Protein AF-A0A812Z6D3-F1 (afdb_monomer_lite)

Secondary structure (DSSP, 8-state):
----------------PPP-PPP---------PPPP---TTTGGGGGS---S--------HHHHHT---TTTS-----SHHHHHHHHHHHHHHHHHHHHS---S-SEEEB-TTSPBTTSTTSSS--EEEEEEEETTEEEEEEEEEESS---STT-EEEEE-TTTSSEEEEEP--EEE-SSTTB-BEEESSHHHHHHHHHHHHHH-HHHHHHHHHHHHHHHHHHHHHHHHHHHHHHHHHHHHHHHHHHHHHHHHHHHHHHHHHHHHHHHHGGGGHHHHHHHHHHHHHHHHHHHHTHHHHHHHHHHHHHHHHHHHH-HHHHHHHHHHHHHHHHHHHHHHHHHHHSS--EEEETTTTEEEE--TTT-HHHHHHHHHHHHHHHHHHHHHHHHHHHHHHHHHHHHHHHS-TTS---HHHHHHHHHHHIIIIIHHHHHHHIIIIIHHHHHHHHHHHHHHHHH-TT-TTHHHHHHHSHHHHHHIIIIITTSSTHHHHHHHHH---HHHHHHHHHHHHHT-HHHHHHHHHHHHHHHHHHHHHHHHHHHHHHHHHHTT-STT-GGGT-TTSTT--S-HHHHHHHHHHHHHHHHHHHHHHHHHHHHHHHHHHHHHHHHHHHHHHHHHHHHHHHHHHHHHHHHHHHHHHHHHTTSS------HHHHHHHHHHHHHHGGG------------------------------------TTSTTSGGGTTTSSTTS-S-----------------PPPTTHHHHHHHHHHHHHHHHTTS----------------------------------------THHHHTTT----TT--EEEEEEEEEEEEE--S-TT-TT-PPEEEEEEEEEEESSEEEEEEE----TTS-SS----PPEEEEEEEEGGGEEEEEEEEEEEE---HHHHHHHHHH---SEEEEEEEEEEEE-SSSEEEEEEEEEEEPPPPTT--TT-----HHHHHHHHHHHHHHHHHHHGGGS-TTSPS--EEEETTEEEE-

pLDDT: mean 72.66, std 22.79, range [25.3, 98.0]

Foldseek 3Di:
DDDDDDDDDDDDDDDDDDDDDDDPDPDDDPPPDDPDDCPPQVVVVVPPDPDDDPPDPDDDPVNLVLQDQLVVFPFAAFQVVLVVVLVVLVVVLLCQLVVQFDLQQLAFEAFLVRHTDCDDVHVQQNAWEFDDPDDLRTPNSGTDGHNAQAQDQPDWDWTQDPVPSDTDTGGHAHFHQPPDSNYRYTAGPPPSSNVVVLVVCCVLPVVSVVVLLCVLCVVLLVVLLVLLLVLLLVVLVVLLVQLLVVLVVLLVCVLCVLQVVLVVCCVVPPPVCNVVSVVSNVVSVVSVVVCVVCVVLSSSLSSLLNVLSVLCVVAVCSSCVLVVLVVVLVVLVVVLVVSVSRGPFRWYQHSVVRDIDTPQSPPGNVVSVVSVVSSVVSNLLSNLLSVLLSLLLLLLSLSNVLPDDPPDDCPNVVSVVVSVCCCVVHCSSLSSVLSVQVVVCVVLCVVLVVLLLLLVPPPRPCVVVSCVPPVVSNVCCLVPVVLSDSQLSNQCSRSVHRSVVSSVVSSSLCVVQVPSVVSSVVSLVSVLVSSLVVSLQSQLVSQLCLLCLVDPPSVLCNDPVHPSDDPDSNVVSNVRSVSSSVSSVSSSVSSVSSSVSSVSVVSSVVVVVVVVVVVVVVVVVVVVVVVVVVVVVVVVVVVVVVVPDDDDDDPPPVVVVVVVVVVVVVVPDDDDDDDDDDDDDDDDDDDDDDDDDDDDDDDDDDDDPPPPPPPPPPPVPPVPPPPDDDDDDDDDDDDDDDDDDDDPPVVVVVVVVVVVVVVVVVVDDDDDDDDDDDDDDDDDDDDDDDDDDDDDDDDDDPDDDDPDCVVVVVVVDDDDPPKAWQDDQDWAWDQQDDDPDPPPPPGDGDIATAKGWTDIPFWTKIWGFDDDDPPPDPDPPNDGDTPDIDIGTLLFFLAKDKDKDKDAQPDPVVVVCCVVPVDARIKIKIWIWTFGPPVPDTDTDGTPIRIDDGDDPDDDPPDPDDDVVNVVVCVVRVLSNVQSNPPPDDDPPDDPFDWDADPVGIDTD

Sequence (1005 aa):
MLWWRGADGTDLGDSSATEAPEESGNESSNSSSRPGRDRPVLSRARTAPASTAEHTSKWTKEEILAHEHPEKKRRRCTDVSWLLVFLLLLSVLLVFGFKNPSFTALLKLADYEGNICGTAGKTHQRFAYICAVNAGELQTAFTVCRESCPSSNHSKYRCSNNLTGVDAEALDYPTETSIFHISNLCVPRSVELANRLFVHHARAAEEARLYVALRRLWVPLLMAALVGIGISYRLLFVLKKHTESLLMTGVAVIVLIPWTWALFLYVMNGRDAEGFCWALVLIGVFLGCISSAHATTLKLAAGCIESSCECVLDTPLLQLGPLAVLLTRACAISFMLFCLLVSPAGIFYNHQARVLSFDCGQEHCTGSIIFFICWVGMLFWVEAVITAAWEFAVSYLACTWYFDDPKLERKSGTTLWKLVYTLLRYHLGSMVKAAVVIGFLRPFRFIFGTITQVARMEYNPLRGIILFFLGCFVHLYEQHFDRFSADAYVELALTAEPVSNAAVLASKVGETQVTFSSTKTGTTFVMQLVWGAIVWWAGYFTVYVIVGGHCPGLEGYGNPYSSYFVGNPHLWSNAGGVISLVAAFPYLMVFDAVSDTLLYCDIIDLEIEKFEEKARQEARLSKEGFLLERLRGIQVDMYAVGKSVRPVKSRDCAQRLWQGCAALQARRHAPGNALNFKSEGKDQLISRMLQPPEHGPRHESLLVDLQNAALHHVTVRLVAHCANQWIPSSSYSIEDVPEEPGSPQDAAEKDLLEQARHEAENLWGDNSLEGPASLHDEEEGLPSLTAGPAPAGEQQDEGIVRFSATRAEKWGLVLAPEERLLWGPCLFEEEVFRAWFPHRRGARNLRRPSTLATITDRRLIVIQYRSVGPLCCGGVCHRAPVDSVSIIPLKNILGFCVEENFSLQQAMLARLLSRVCCRPLSESSLSVKVLSNAGLGKVYLGAMSVKQRVLPLHADPACNFEEDKVLELRRWLGNVALFFSDTSNKDPSRPLLELWRCERGWAPE

Radius of gyration: 42.77 Å; chains: 1; bounding box: 119×94×128 Å

Structure (mmCIF, N/CA/C/O backbone):
data_AF-A0A812Z6D3-F1
#
_entry.id   AF-A0A812Z6D3-F1
#
loop_
_atom_site.group_PDB
_atom_site.id
_atom_site.type_symbol
_atom_site.label_atom_id
_atom_site.label_alt_id
_atom_site.label_comp_id
_atom_site.label_asym_id
_atom_site.label_entity_id
_atom_site.label_seq_id
_atom_site.pdbx_PDB_ins_code
_atom_site.Cartn_x
_atom_site.Cartn_y
_atom_site.Cartn_z
_atom_site.occupancy
_atom_site.B_iso_or_equiv
_atom_site.auth_seq_id
_atom_site.auth_comp_id
_atom_site.auth_asym_id
_atom_site.auth_atom_id
_atom_site.pdbx_PDB_model_num
ATOM 1 N N . MET A 1 1 ? 23.926 -17.843 5.124 1.00 27.81 1 MET A N 1
ATOM 2 C CA . MET A 1 1 ? 24.315 -17.383 6.475 1.00 27.81 1 MET A CA 1
ATOM 3 C C . MET A 1 1 ? 25.218 -18.441 7.078 1.00 27.81 1 MET A C 1
ATOM 5 O O . MET A 1 1 ? 24.739 -19.535 7.332 1.00 27.81 1 MET A O 1
ATOM 9 N N . LEU A 1 2 ? 26.517 -18.168 7.204 1.00 25.30 2 LEU A N 1
ATOM 10 C CA . LEU A 1 2 ? 27.495 -19.152 7.680 1.00 25.30 2 LEU A CA 1
ATOM 11 C C . LEU A 1 2 ? 28.642 -18.434 8.409 1.00 25.30 2 LEU A C 1
ATOM 13 O O . LEU A 1 2 ? 29.770 -18.452 7.943 1.00 25.30 2 LEU A O 1
ATOM 17 N N . TRP A 1 3 ? 28.332 -17.735 9.509 1.00 26.91 3 TRP A N 1
ATOM 18 C CA . TRP A 1 3 ? 29.325 -17.190 10.450 1.00 26.91 3 TRP A CA 1
ATOM 19 C C . TRP A 1 3 ? 28.654 -16.697 11.747 1.00 26.91 3 TRP A C 1
ATOM 21 O O . TRP A 1 3 ? 28.225 -15.552 11.828 1.00 26.91 3 TRP A O 1
ATOM 31 N N . TRP A 1 4 ? 28.553 -17.573 12.752 1.00 27.11 4 TRP A N 1
ATOM 32 C CA . TRP A 1 4 ? 28.915 -17.254 14.143 1.00 27.11 4 TRP A CA 1
ATOM 33 C C . TRP A 1 4 ? 29.059 -18.565 14.930 1.00 27.11 4 TRP A C 1
ATOM 35 O O . TRP A 1 4 ? 28.132 -19.372 14.967 1.00 27.11 4 TRP A O 1
ATOM 45 N N . ARG A 1 5 ? 30.247 -18.821 15.487 1.00 34.88 5 ARG A N 1
ATOM 46 C CA . ARG A 1 5 ? 30.574 -20.008 16.295 1.00 34.88 5 ARG A CA 1
ATOM 47 C C . ARG A 1 5 ? 31.827 -19.695 17.114 1.00 34.88 5 ARG A C 1
ATOM 49 O O . ARG A 1 5 ? 32.819 -19.291 16.515 1.00 34.88 5 ARG A O 1
ATOM 56 N N . GLY A 1 6 ? 31.786 -19.888 18.433 1.00 29.58 6 GLY A N 1
ATOM 57 C CA . GLY A 1 6 ? 32.951 -19.694 19.309 1.00 29.58 6 GLY A CA 1
ATOM 58 C C . GLY A 1 6 ? 32.662 -18.896 20.581 1.00 29.58 6 GLY A C 1
ATOM 59 O O . GLY A 1 6 ? 33.074 -17.744 20.675 1.00 29.58 6 GLY A O 1
ATOM 60 N N . ALA A 1 7 ? 31.977 -19.525 21.540 1.00 28.89 7 ALA A N 1
ATOM 61 C CA . ALA A 1 7 ? 31.909 -19.119 22.950 1.00 28.89 7 ALA A CA 1
ATOM 62 C C . ALA A 1 7 ? 31.344 -20.291 23.786 1.00 28.89 7 ALA A C 1
ATOM 64 O O . ALA A 1 7 ? 30.213 -20.228 24.260 1.00 28.89 7 ALA A O 1
ATOM 65 N N . ASP A 1 8 ? 32.104 -21.386 23.893 1.00 39.88 8 ASP A N 1
ATOM 66 C CA . ASP A 1 8 ? 31.744 -22.574 24.686 1.00 39.88 8 ASP A CA 1
ATOM 67 C C . ASP A 1 8 ? 32.483 -22.589 26.042 1.00 39.88 8 ASP A C 1
ATOM 69 O O . ASP A 1 8 ? 33.636 -22.162 26.123 1.00 39.88 8 ASP A O 1
ATOM 73 N N . GLY A 1 9 ? 31.843 -23.158 27.072 1.00 31.70 9 GLY A N 1
ATOM 74 C CA . GLY A 1 9 ? 32.394 -23.387 28.421 1.00 31.70 9 GLY A CA 1
ATOM 75 C C . GLY A 1 9 ? 31.929 -22.350 29.464 1.00 31.70 9 GLY A C 1
ATOM 76 O O . GLY A 1 9 ? 32.004 -21.155 29.206 1.00 31.70 9 GLY A O 1
ATOM 77 N N . THR A 1 10 ? 31.448 -22.729 30.655 1.00 32.00 10 THR A N 1
ATOM 78 C CA . THR A 1 10 ? 31.680 -23.984 31.403 1.00 32.00 10 THR A CA 1
ATOM 79 C C . THR A 1 10 ? 30.416 -24.604 32.043 1.00 32.00 10 THR A C 1
ATOM 81 O O . THR A 1 10 ? 29.343 -24.008 32.057 1.00 32.00 10 THR A O 1
ATOM 84 N N . ASP A 1 11 ? 30.590 -25.822 32.573 1.00 30.53 11 ASP A N 1
ATOM 85 C CA . ASP A 1 11 ? 29.849 -26.452 33.682 1.00 30.53 11 ASP A CA 1
ATOM 86 C C . ASP A 1 11 ? 28.328 -26.679 33.555 1.00 30.53 11 ASP A C 1
ATOM 88 O O . ASP A 1 11 ? 27.503 -26.020 34.187 1.00 30.53 11 ASP A O 1
ATOM 92 N N . LEU A 1 12 ? 27.968 -27.764 32.856 1.00 33.19 12 LEU A N 1
ATOM 93 C CA . LEU A 1 12 ? 26.770 -28.545 33.187 1.00 33.19 12 LEU A CA 1
ATOM 94 C C . LEU A 1 12 ? 27.119 -29.551 34.294 1.00 33.19 12 LEU A C 1
ATOM 96 O O . LEU A 1 12 ? 27.822 -30.527 34.042 1.00 33.19 12 LEU A O 1
ATOM 100 N N . GLY A 1 13 ? 26.626 -29.313 35.510 1.00 31.36 13 GLY A N 1
ATOM 101 C CA . GLY A 1 13 ? 26.648 -30.293 36.597 1.00 31.36 13 GLY A CA 1
ATOM 102 C C . GLY A 1 13 ? 25.357 -31.111 36.629 1.00 31.36 13 GLY A C 1
ATOM 103 O O . GLY A 1 13 ? 24.269 -30.535 36.652 1.00 31.36 13 GLY A O 1
ATOM 104 N N . ASP A 1 14 ? 25.466 -32.441 36.653 1.00 41.00 14 ASP A N 1
ATOM 105 C CA . ASP A 1 14 ? 24.310 -33.331 36.795 1.00 41.00 14 ASP A CA 1
ATOM 106 C C . ASP A 1 14 ? 23.585 -33.116 38.130 1.00 41.00 14 ASP A C 1
ATOM 108 O O . ASP A 1 14 ? 24.195 -32.994 39.194 1.00 41.00 14 ASP A O 1
ATOM 112 N N . SER A 1 15 ? 22.253 -33.107 38.092 1.00 31.92 15 SER A N 1
ATOM 113 C CA . SER A 1 15 ? 21.399 -33.110 39.284 1.00 31.92 15 SER A CA 1
ATOM 114 C C . SER A 1 15 ? 20.039 -33.715 38.956 1.00 31.92 15 SER A C 1
ATOM 116 O O . SER A 1 15 ? 19.132 -33.049 38.462 1.00 31.92 15 SER A O 1
ATOM 118 N N . SER A 1 16 ? 19.906 -35.012 39.231 1.00 40.44 16 SER A N 1
ATOM 119 C CA . SER A 1 16 ? 18.646 -35.743 39.126 1.00 40.44 16 SER A CA 1
ATOM 120 C C . SER A 1 16 ? 17.648 -35.250 40.179 1.00 40.44 16 SER A C 1
ATOM 122 O O . SER A 1 16 ? 17.836 -35.504 41.370 1.00 40.44 16 SER A O 1
ATOM 124 N N . ALA A 1 17 ? 16.579 -34.583 39.746 1.00 33.38 17 ALA A N 1
ATOM 125 C CA . ALA A 1 17 ? 15.461 -34.217 40.609 1.00 33.38 17 ALA A CA 1
ATOM 126 C C . ALA A 1 17 ? 14.389 -35.318 40.582 1.00 33.38 17 ALA A C 1
ATOM 128 O O . ALA A 1 17 ? 13.823 -35.618 39.531 1.00 33.38 17 ALA A O 1
ATOM 129 N N . THR A 1 18 ? 14.128 -35.932 41.735 1.00 33.47 18 THR A N 1
ATOM 130 C CA . THR A 1 18 ? 13.059 -36.919 41.933 1.00 33.47 18 THR A CA 1
ATOM 131 C C . THR A 1 18 ? 11.676 -36.277 41.843 1.00 33.47 18 THR A C 1
ATOM 133 O O . THR A 1 18 ? 11.471 -35.161 42.318 1.00 33.47 18 THR A O 1
ATOM 136 N N . GLU A 1 19 ? 10.704 -37.013 41.304 1.00 40.31 19 GLU A N 1
ATOM 137 C CA . GLU A 1 19 ? 9.291 -36.640 41.396 1.00 40.31 19 GLU A CA 1
ATOM 138 C C . GLU A 1 19 ? 8.813 -36.680 42.859 1.00 40.31 19 GLU A C 1
ATOM 140 O O . GLU A 1 19 ? 9.143 -37.597 43.615 1.00 40.31 19 GLU A O 1
ATOM 145 N N . ALA A 1 20 ? 8.005 -35.692 43.245 1.00 32.75 20 ALA A N 1
ATOM 146 C CA . ALA A 1 20 ? 7.284 -35.632 44.513 1.00 32.75 20 ALA A CA 1
ATOM 147 C C . ALA A 1 20 ? 5.807 -35.293 44.222 1.00 32.75 20 ALA A C 1
ATOM 149 O O . ALA A 1 20 ? 5.541 -34.575 43.256 1.00 32.75 20 ALA A O 1
ATOM 150 N N . PRO A 1 21 ? 4.842 -35.829 44.992 1.00 43.94 21 PRO A N 1
ATOM 151 C CA . PRO A 1 21 ? 3.424 -35.756 44.641 1.00 43.94 21 PRO A CA 1
ATOM 152 C C . PRO A 1 21 ? 2.824 -34.358 44.841 1.00 43.94 21 PRO A C 1
ATOM 154 O O . PRO A 1 21 ? 3.223 -33.618 45.739 1.00 43.94 21 PRO A O 1
ATOM 157 N N . GLU A 1 22 ? 1.815 -34.026 44.032 1.00 33.91 22 GLU A N 1
ATOM 158 C CA . GLU A 1 22 ? 1.053 -32.780 44.149 1.00 33.91 22 GLU A CA 1
ATOM 159 C C . GLU A 1 22 ? 0.247 -32.740 45.460 1.00 33.91 22 GLU A C 1
ATOM 161 O O . GLU A 1 22 ? -0.669 -33.539 45.672 1.00 33.91 22 GLU A O 1
ATOM 166 N N . GLU A 1 23 ? 0.550 -31.779 46.334 1.00 32.62 23 GLU A N 1
ATOM 167 C CA . GLU A 1 23 ? -0.295 -31.460 47.487 1.00 32.62 23 GLU A CA 1
ATOM 168 C C . GLU A 1 23 ? -1.492 -30.609 47.035 1.00 32.62 23 GLU A C 1
ATOM 170 O O . GLU A 1 23 ? -1.330 -29.572 46.388 1.00 32.62 23 GLU A O 1
ATOM 175 N N . SER A 1 24 ? -2.714 -31.027 47.378 1.00 40.81 24 SER A N 1
ATOM 176 C CA . SER A 1 24 ? -3.948 -30.362 46.943 1.00 40.81 24 SER A CA 1
ATOM 177 C C . SER A 1 24 ? -4.224 -29.069 47.728 1.00 40.81 24 SER A C 1
ATOM 179 O O . SER A 1 24 ? -5.114 -29.015 48.583 1.00 40.81 24 SER A O 1
ATOM 181 N N . GLY A 1 25 ? -3.446 -28.022 47.445 1.00 34.31 25 GLY A N 1
ATOM 182 C CA . GLY A 1 25 ? -3.593 -26.686 48.020 1.00 34.31 25 GLY A CA 1
ATOM 183 C C . GLY A 1 25 ? -4.904 -26.015 47.601 1.00 34.31 25 GLY A C 1
ATOM 184 O O . GLY A 1 25 ? -5.083 -25.625 46.450 1.00 34.31 25 GLY A O 1
ATOM 185 N N . ASN A 1 26 ? -5.832 -25.862 48.546 1.00 43.62 26 ASN A N 1
ATOM 186 C CA . ASN A 1 26 ? -7.156 -25.287 48.301 1.00 43.62 26 ASN A CA 1
ATOM 187 C C . ASN A 1 26 ? -7.110 -23.742 48.323 1.00 43.62 26 ASN A C 1
ATOM 189 O O . ASN A 1 26 ? -7.582 -23.113 49.273 1.00 43.62 26 ASN A O 1
ATOM 193 N N . GLU A 1 27 ? -6.487 -23.128 47.309 1.00 35.19 27 GLU A N 1
ATOM 194 C CA . GLU A 1 27 ? -6.379 -21.666 47.205 1.00 35.19 27 GLU A CA 1
ATOM 195 C C . GLU A 1 27 ? -7.750 -20.999 47.016 1.00 35.19 27 GLU A C 1
ATOM 197 O O . GLU A 1 27 ? -8.404 -21.113 45.976 1.00 35.19 27 GLU A O 1
ATOM 202 N N . SER A 1 28 ? -8.172 -20.228 48.019 1.00 35.97 28 SER A N 1
ATOM 203 C CA . SER A 1 28 ? -9.330 -19.349 47.907 1.00 35.97 28 SER A CA 1
ATOM 204 C C . SER A 1 28 ? -9.005 -18.181 46.972 1.00 35.97 28 SER A C 1
ATOM 206 O O . SER A 1 28 ? -8.187 -17.313 47.278 1.00 35.97 28 SER A O 1
ATOM 208 N N . SER A 1 29 ? -9.659 -18.155 45.810 1.00 36.19 29 SER A N 1
ATOM 209 C CA . SER A 1 29 ? -9.407 -17.188 44.740 1.00 36.19 29 SER A CA 1
ATOM 210 C C . SER A 1 29 ? -9.855 -15.765 45.103 1.00 36.19 29 SER A C 1
ATOM 212 O O . SER A 1 29 ? -10.888 -15.264 44.657 1.00 36.19 29 SER A O 1
ATOM 214 N N . ASN A 1 30 ? -9.032 -15.067 45.889 1.00 35.75 30 ASN A N 1
ATOM 215 C CA . ASN A 1 30 ? -9.123 -13.622 46.068 1.00 35.75 30 ASN A CA 1
ATOM 216 C C . ASN A 1 30 ? -8.880 -12.937 44.718 1.00 35.75 30 ASN A C 1
ATOM 218 O O . ASN A 1 30 ? -7.741 -12.705 44.308 1.00 35.75 30 ASN A O 1
ATOM 222 N N . SER A 1 31 ? -9.970 -12.598 44.029 1.00 37.81 31 SER A N 1
ATOM 223 C CA . SER A 1 31 ? -9.965 -11.848 42.776 1.00 37.81 31 SER A CA 1
ATOM 224 C C . SER A 1 31 ? -9.483 -10.414 43.016 1.00 37.81 31 SER A C 1
ATOM 226 O O . SER A 1 31 ? -10.284 -9.489 43.172 1.00 37.81 31 SER A O 1
ATOM 228 N N . SER A 1 32 ? -8.163 -10.239 43.082 1.00 38.56 32 SER A N 1
ATOM 229 C CA . SER A 1 32 ? -7.522 -8.932 43.188 1.00 38.56 32 SER A CA 1
ATOM 230 C C . SER A 1 32 ? -7.917 -8.086 41.979 1.00 38.56 32 SER A C 1
ATOM 232 O O . SER A 1 32 ? -7.537 -8.380 40.844 1.00 38.56 32 SER A O 1
ATOM 234 N N . SER A 1 33 ? -8.732 -7.056 42.214 1.00 49.03 33 SER A N 1
ATOM 235 C CA . SER A 1 33 ? -9.109 -6.093 41.184 1.00 49.03 33 SER A CA 1
ATOM 236 C C . SER A 1 33 ? -7.845 -5.426 40.650 1.00 49.03 33 SER A C 1
ATOM 238 O O . SER A 1 33 ? -7.109 -4.826 41.440 1.00 49.03 33 SER A O 1
ATOM 240 N N . ARG A 1 34 ? -7.606 -5.506 39.332 1.00 49.28 34 ARG A N 1
ATOM 241 C CA . ARG A 1 34 ? -6.489 -4.805 38.678 1.00 49.28 34 ARG A CA 1
ATOM 242 C C . ARG A 1 34 ? -6.468 -3.345 39.166 1.00 49.28 34 ARG A C 1
ATOM 244 O O . ARG A 1 34 ? -7.505 -2.685 39.063 1.00 49.28 34 ARG A O 1
ATOM 251 N N . PRO A 1 35 ? -5.348 -2.831 39.708 1.00 51.28 35 PRO A N 1
ATOM 252 C CA . PRO A 1 35 ? -5.276 -1.430 40.101 1.00 51.28 35 PRO A CA 1
ATOM 253 C C . PRO A 1 35 ? -5.507 -0.557 38.864 1.00 51.28 35 PRO A C 1
ATOM 255 O O . PRO A 1 35 ? -4.926 -0.820 37.810 1.00 51.28 35 PRO A O 1
ATOM 258 N N . GLY A 1 36 ? -6.373 0.452 38.998 1.00 49.44 36 GLY A N 1
ATOM 259 C CA . GLY A 1 36 ? -6.764 1.336 37.900 1.00 49.44 36 GLY A CA 1
ATOM 260 C C . GLY A 1 36 ? -5.539 1.926 37.205 1.00 49.44 36 GLY A C 1
ATOM 261 O O . GLY A 1 36 ? -4.689 2.549 37.842 1.00 49.44 36 GLY A O 1
ATOM 262 N N . ARG A 1 37 ? -5.417 1.676 35.900 1.00 53.34 37 ARG A N 1
ATOM 263 C CA . ARG A 1 37 ? -4.256 2.082 35.109 1.00 53.34 37 ARG A CA 1
ATOM 264 C C . ARG A 1 37 ? -4.491 3.489 34.575 1.00 53.34 37 ARG A C 1
ATOM 266 O O . ARG A 1 37 ? -4.968 3.642 33.455 1.00 53.34 37 ARG A O 1
ATOM 273 N N . ASP A 1 38 ? -4.132 4.502 35.361 1.00 53.47 38 ASP A N 1
ATOM 274 C CA . ASP A 1 38 ? -4.200 5.917 34.966 1.00 53.47 38 ASP A CA 1
ATOM 275 C C . ASP A 1 38 ? -3.210 6.248 33.826 1.00 53.47 38 ASP A C 1
ATOM 277 O O . ASP A 1 38 ? -2.210 6.938 34.014 1.00 53.47 38 ASP A O 1
ATOM 281 N N . ARG A 1 39 ? -3.486 5.757 32.608 1.00 59.84 39 ARG A N 1
ATOM 282 C CA . ARG A 1 39 ? -2.914 6.267 31.353 1.00 59.84 39 ARG A CA 1
ATOM 283 C C . ARG A 1 39 ? -3.608 7.611 31.065 1.00 59.84 39 ARG A C 1
ATOM 285 O O . ARG A 1 39 ? -4.773 7.606 30.665 1.00 59.84 39 ARG A O 1
ATOM 292 N N . PRO A 1 40 ? -2.945 8.767 31.267 1.00 50.34 40 PRO A N 1
ATOM 293 C CA . PRO A 1 40 ? -3.628 10.053 31.473 1.00 50.34 40 PRO A CA 1
ATOM 294 C C . PRO A 1 40 ? -4.204 10.695 30.199 1.00 50.34 40 PRO A C 1
ATOM 296 O O . PRO A 1 40 ? -4.846 11.744 30.276 1.00 50.34 40 PRO A O 1
ATOM 299 N N . VAL A 1 41 ? -3.950 10.096 29.032 1.00 54.28 41 VAL A N 1
ATOM 300 C CA . VAL A 1 41 ? -4.306 10.637 27.714 1.00 54.28 41 VAL A CA 1
ATOM 301 C C . VAL A 1 41 ? -5.690 10.151 27.268 1.00 54.28 41 VAL A C 1
ATOM 303 O O . VAL A 1 41 ? -6.573 10.967 27.013 1.00 54.28 41 VAL A O 1
ATOM 306 N N . LEU A 1 42 ? -5.916 8.831 27.239 1.00 55.00 42 LEU A N 1
ATOM 307 C CA . LEU A 1 42 ? -7.185 8.235 26.793 1.00 55.00 42 LEU A CA 1
ATOM 308 C C . LEU A 1 42 ? -8.301 8.368 27.844 1.00 55.00 42 LEU A C 1
ATOM 310 O O . LEU A 1 42 ? -9.445 8.652 27.493 1.00 55.00 42 LEU A O 1
ATOM 314 N N . SER A 1 43 ? -7.984 8.282 29.142 1.00 54.00 43 SER A N 1
ATOM 315 C CA . SER A 1 43 ? -8.985 8.464 30.208 1.00 54.00 43 SER A CA 1
ATOM 316 C C . SER A 1 43 ? -9.613 9.866 30.206 1.00 54.00 43 SER A C 1
ATOM 318 O O . SER A 1 43 ? -10.802 10.010 30.495 1.00 54.00 43 SER A O 1
ATOM 320 N N . ARG A 1 44 ? -8.861 10.898 29.796 1.00 52.94 44 ARG A N 1
ATOM 321 C CA . ARG A 1 44 ? -9.349 12.282 29.659 1.00 52.94 44 ARG A CA 1
ATOM 322 C C . ARG A 1 44 ? -10.365 12.483 28.533 1.00 52.94 44 ARG A C 1
ATOM 324 O O . ARG A 1 44 ? -11.128 13.443 28.599 1.00 52.94 44 ARG A O 1
ATOM 331 N N . ALA A 1 45 ? -10.405 11.595 27.538 1.00 53.25 45 ALA A N 1
ATOM 332 C CA . ALA A 1 45 ? -11.372 11.648 26.441 1.00 53.25 45 ALA A CA 1
ATOM 333 C C . ALA A 1 45 ? -12.773 11.137 26.838 1.00 53.25 45 ALA A C 1
ATOM 335 O O . ALA A 1 45 ? -13.754 11.432 26.155 1.00 53.25 45 ALA A O 1
ATOM 336 N N . ARG A 1 46 ? -12.889 10.405 27.957 1.00 55.03 46 ARG A N 1
ATOM 337 C CA . ARG A 1 46 ? -14.117 9.713 28.403 1.00 55.03 46 ARG A CA 1
ATOM 338 C C . ARG A 1 46 ? -15.268 10.642 28.846 1.00 55.03 46 ARG A C 1
ATOM 340 O O . ARG A 1 46 ? -16.300 10.154 29.290 1.00 55.03 46 ARG A O 1
ATOM 347 N N . THR A 1 47 ? -15.112 11.964 28.752 1.00 52.00 47 THR A N 1
ATOM 348 C CA . THR A 1 47 ? -16.099 12.975 29.189 1.00 52.00 47 THR A CA 1
ATOM 349 C C . THR A 1 47 ? -17.031 13.479 28.080 1.00 52.00 47 THR A C 1
ATOM 351 O O . THR A 1 47 ? -17.864 14.351 28.337 1.00 52.00 47 THR A O 1
ATOM 354 N N . ALA A 1 48 ? -16.928 12.947 26.857 1.00 49.19 48 ALA A N 1
ATOM 355 C CA . ALA A 1 48 ? -17.876 13.246 25.783 1.00 49.19 48 ALA A CA 1
ATOM 356 C C . ALA A 1 48 ? -19.316 12.814 26.164 1.00 49.19 48 ALA A C 1
ATOM 358 O O . ALA A 1 48 ? -19.494 11.769 26.793 1.00 49.19 48 ALA A O 1
ATOM 359 N N . PRO A 1 49 ? -20.359 13.589 25.803 1.00 45.00 49 PRO A N 1
ATOM 360 C CA . PRO A 1 49 ? -21.728 13.301 26.221 1.00 45.00 49 PRO A CA 1
ATOM 361 C C . PRO A 1 49 ? -22.258 12.011 25.581 1.00 45.00 49 PRO A C 1
ATOM 363 O O . PRO A 1 49 ? -22.314 11.879 24.360 1.00 45.00 49 PRO A O 1
ATOM 366 N N . ALA A 1 50 ? -22.704 11.072 26.418 1.00 42.94 50 ALA A N 1
ATOM 367 C CA . ALA A 1 50 ? -23.298 9.809 25.991 1.00 42.94 50 ALA A CA 1
ATOM 368 C C . ALA A 1 50 ? -24.741 10.005 25.478 1.00 42.94 50 ALA A C 1
ATOM 370 O O . ALA A 1 50 ? -25.712 9.715 26.180 1.00 42.94 50 ALA A O 1
ATOM 371 N N . SER A 1 51 ? -24.890 10.515 24.254 1.00 42.19 51 SER A N 1
ATOM 372 C CA . SER A 1 51 ? -26.188 10.714 23.598 1.00 42.19 51 SER A CA 1
ATOM 373 C C . SER A 1 51 ? -26.438 9.731 22.449 1.00 42.19 51 SER A C 1
ATOM 375 O O . SER A 1 51 ? -25.663 9.663 21.500 1.00 42.19 51 SER A O 1
ATOM 377 N N . THR A 1 52 ? -27.593 9.058 22.512 1.00 43.78 52 THR A N 1
ATOM 378 C CA . THR A 1 52 ? -28.347 8.493 21.372 1.00 43.78 52 THR A CA 1
ATOM 379 C C . THR A 1 52 ? -27.635 7.499 20.438 1.00 43.78 52 THR A C 1
ATOM 381 O O . THR A 1 52 ? -27.366 7.833 19.289 1.00 43.78 52 THR A O 1
ATOM 384 N N . ALA A 1 53 ? -27.479 6.243 20.885 1.00 43.53 53 ALA A N 1
ATOM 385 C CA . ALA A 1 53 ? -27.967 5.039 20.173 1.00 43.53 53 ALA A CA 1
ATOM 386 C C . ALA A 1 53 ? -27.577 3.747 20.927 1.00 43.53 53 ALA A C 1
ATOM 388 O O . ALA A 1 53 ? -26.444 3.286 20.827 1.00 43.53 53 ALA A O 1
ATOM 389 N N . GLU A 1 54 ? -28.508 3.101 21.640 1.00 48.06 54 GLU A N 1
ATOM 390 C CA . GLU A 1 54 ? -28.239 1.832 22.353 1.00 48.06 54 GLU A CA 1
ATOM 391 C C . GLU A 1 54 ? -28.291 0.601 21.418 1.00 48.06 54 GLU A C 1
ATOM 393 O O . GLU A 1 54 ? -28.852 -0.445 21.743 1.00 48.06 54 GLU A O 1
ATOM 398 N N . HIS A 1 55 ? -27.708 0.707 20.222 1.00 46.09 55 HIS A N 1
ATOM 399 C CA . HIS A 1 55 ? -27.716 -0.363 19.220 1.00 46.09 55 HIS A CA 1
ATOM 400 C C . HIS A 1 55 ? -26.580 -1.377 19.458 1.00 46.09 55 HIS A C 1
ATOM 402 O O . HIS A 1 55 ? -25.793 -1.689 18.567 1.00 46.09 55 HIS A O 1
ATOM 408 N N . THR A 1 56 ? -26.472 -1.863 20.698 1.00 47.91 56 THR A N 1
ATOM 409 C CA . THR A 1 56 ? -25.361 -2.709 21.157 1.00 47.91 56 THR A CA 1
ATOM 410 C C . THR A 1 56 ? -25.300 -4.037 20.395 1.00 47.91 56 THR A C 1
ATOM 412 O O . THR A 1 56 ? -26.169 -4.903 20.525 1.00 47.91 56 THR A O 1
ATOM 415 N N . SER A 1 57 ? -24.233 -4.232 19.611 1.00 53.19 57 SER A N 1
ATOM 416 C CA . SER A 1 57 ? -23.890 -5.541 19.053 1.00 53.19 57 SER A CA 1
ATOM 417 C C . SER A 1 57 ? -23.662 -6.510 20.214 1.00 53.19 57 SER A C 1
ATOM 419 O O . SER A 1 57 ? -22.839 -6.254 21.094 1.00 53.19 57 SER A O 1
ATOM 421 N N . LYS A 1 58 ? -24.429 -7.602 20.259 1.00 64.94 58 LYS A N 1
ATOM 422 C CA . LYS A 1 58 ? -24.573 -8.426 21.466 1.00 64.94 58 LYS A CA 1
ATOM 423 C C . LYS A 1 58 ? -23.413 -9.413 21.645 1.00 64.94 58 LYS A C 1
ATOM 425 O O . LYS A 1 58 ? -23.594 -10.619 21.485 1.00 64.94 58 LYS A O 1
ATOM 430 N N . TRP A 1 59 ? -22.237 -8.878 21.971 1.00 74.19 59 TRP A N 1
ATOM 431 C CA . TRP A 1 59 ? -21.041 -9.635 22.339 1.00 74.19 59 TRP A CA 1
ATOM 432 C C . TRP A 1 59 ? -21.349 -10.673 23.419 1.00 74.19 59 TRP A C 1
ATOM 434 O O . TRP A 1 59 ? -22.012 -10.384 24.421 1.00 74.19 59 TRP A O 1
ATOM 444 N N . THR A 1 60 ? -20.866 -11.895 23.219 1.00 81.44 60 THR A N 1
ATOM 445 C CA . THR A 1 60 ? -20.945 -12.939 24.239 1.00 81.44 60 THR A CA 1
ATOM 446 C C . THR A 1 60 ? -19.851 -12.744 25.286 1.00 81.44 60 THR A C 1
ATOM 448 O O . THR A 1 60 ? -18.756 -12.255 25.005 1.00 81.44 60 THR A O 1
ATOM 451 N N . LYS A 1 61 ? -20.123 -13.193 26.516 1.00 78.44 61 LYS A N 1
ATOM 452 C CA . LYS A 1 61 ? -19.123 -13.221 27.594 1.00 78.44 61 LYS A CA 1
ATOM 453 C C . LYS A 1 61 ? -17.879 -14.034 27.203 1.00 78.44 61 LYS A C 1
ATOM 455 O O . LYS A 1 61 ? -16.786 -13.733 27.663 1.00 78.44 61 LYS A O 1
ATOM 460 N N . GLU A 1 62 ? -18.055 -15.052 26.366 1.00 82.31 62 GLU A N 1
ATOM 461 C CA . GLU A 1 62 ? -16.995 -15.941 25.888 1.00 82.31 62 GLU A CA 1
ATOM 462 C C . GLU A 1 62 ? -16.081 -15.253 24.866 1.00 82.31 62 GLU A C 1
ATOM 464 O O . GLU A 1 62 ? -14.866 -15.369 24.985 1.00 82.31 62 GLU A O 1
ATOM 469 N N . GLU A 1 63 ? -16.629 -14.469 23.93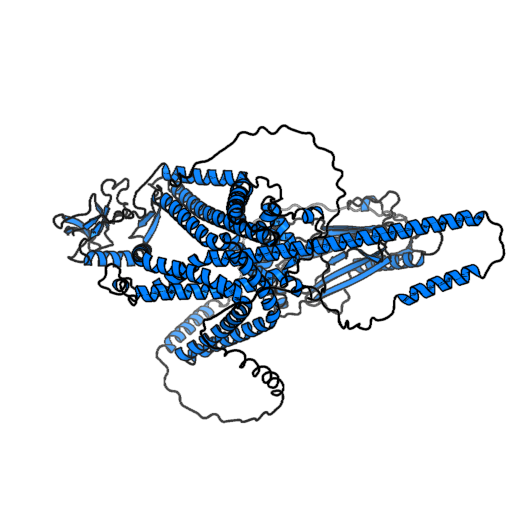0 1.00 82.44 63 GLU A N 1
ATOM 470 C CA . GLU A 1 63 ? -15.832 -13.627 23.023 1.00 82.44 63 GLU A CA 1
ATOM 471 C C . GLU A 1 63 ? -15.039 -12.562 23.794 1.00 82.44 63 GLU A C 1
ATOM 473 O O . GLU A 1 63 ? -13.850 -12.378 23.545 1.00 82.44 63 GLU A O 1
ATOM 478 N N . ILE A 1 64 ? -15.650 -11.903 24.785 1.00 78.56 64 ILE A N 1
ATOM 479 C CA . ILE A 1 64 ? -14.955 -10.905 25.614 1.00 78.56 64 ILE A CA 1
ATOM 480 C C . ILE A 1 64 ? -13.829 -11.572 26.423 1.00 78.56 64 ILE A C 1
ATOM 482 O O . ILE A 1 64 ? -12.683 -11.138 26.359 1.00 78.56 64 ILE A O 1
ATOM 486 N N . LEU A 1 65 ? -14.106 -12.688 27.109 1.00 76.25 65 LEU A N 1
ATOM 487 C CA . LEU A 1 65 ? -13.088 -13.446 27.854 1.00 76.25 65 LEU A CA 1
ATOM 488 C C . LEU A 1 65 ? -12.039 -14.132 26.960 1.00 76.25 65 LEU A C 1
ATOM 490 O O . LEU A 1 65 ? -11.003 -14.560 27.466 1.00 76.25 65 LEU A O 1
ATOM 494 N N . ALA A 1 66 ? -12.254 -14.226 25.644 1.00 79.81 66 ALA A N 1
ATOM 495 C CA . ALA A 1 66 ? -11.235 -14.720 24.724 1.00 79.81 66 ALA A CA 1
ATOM 496 C C . ALA A 1 66 ? -10.048 -13.748 24.569 1.00 79.81 66 ALA A C 1
ATOM 498 O O . ALA A 1 66 ? -8.980 -14.195 24.140 1.00 79.81 66 ALA A O 1
ATOM 499 N N . HIS A 1 67 ? -10.197 -12.479 24.959 1.00 82.00 67 HIS A N 1
ATOM 500 C CA . HIS A 1 67 ? -9.167 -11.437 24.907 1.00 82.00 67 HIS A CA 1
ATOM 501 C C . HIS A 1 67 ? -8.168 -11.537 26.074 1.00 82.00 67 HIS A C 1
ATOM 503 O O . HIS A 1 67 ? -7.955 -10.612 26.857 1.00 82.00 67 HIS A O 1
ATOM 509 N N . GLU A 1 68 ? -7.540 -12.706 26.204 1.00 81.94 68 GLU A N 1
ATOM 510 C CA . GLU A 1 68 ? -6.399 -12.904 27.095 1.00 81.94 68 GLU A CA 1
ATOM 511 C C . GLU A 1 68 ? -5.122 -12.252 26.541 1.00 81.94 68 GLU A C 1
ATOM 513 O O . GLU A 1 68 ? -5.011 -11.939 25.357 1.00 81.94 68 GLU A O 1
ATOM 518 N N . HIS A 1 69 ? -4.108 -12.111 27.401 1.00 82.69 69 HIS A N 1
ATOM 519 C CA . HIS A 1 69 ? -2.790 -11.608 27.011 1.00 82.69 69 HIS A CA 1
ATOM 520 C C . HIS A 1 69 ? -2.226 -12.386 25.799 1.00 82.69 69 HIS A C 1
ATOM 522 O O . HIS A 1 69 ? -2.203 -13.622 25.865 1.00 82.69 69 HIS A O 1
ATOM 528 N N . PRO A 1 70 ? -1.686 -11.727 24.749 1.00 84.00 70 PRO A N 1
ATOM 529 C CA . PRO A 1 70 ? -1.225 -12.402 23.527 1.00 84.00 70 PRO A CA 1
ATOM 530 C C . PRO A 1 70 ? -0.228 -13.547 23.756 1.00 84.00 70 PRO A C 1
ATOM 532 O O . PRO A 1 70 ? -0.202 -14.509 22.987 1.00 84.00 70 PRO A O 1
ATOM 535 N N . GLU A 1 71 ? 0.578 -13.468 24.819 1.00 83.94 71 GLU A N 1
ATOM 536 C CA . GLU A 1 71 ? 1.531 -14.521 25.199 1.00 83.94 71 GLU A CA 1
ATOM 537 C C . GLU A 1 71 ? 0.915 -15.708 25.962 1.00 83.94 71 GLU A C 1
ATOM 539 O O . GLU A 1 71 ? 1.501 -16.787 25.976 1.00 83.94 71 GLU A O 1
ATOM 544 N N . LYS A 1 72 ? -0.244 -15.532 26.613 1.00 85.88 72 LYS A N 1
ATOM 545 C CA . LYS A 1 72 ? -0.909 -16.588 27.403 1.00 85.88 72 LYS A CA 1
ATOM 546 C C . LYS A 1 72 ? -1.826 -17.470 26.551 1.00 85.88 72 LYS A C 1
ATOM 548 O O . LYS A 1 72 ? -2.049 -18.633 26.888 1.00 85.88 72 LYS A O 1
ATOM 553 N N . LYS A 1 73 ? -2.333 -16.937 25.435 1.00 88.56 73 LYS A N 1
ATOM 554 C CA . LYS A 1 73 ? -3.262 -17.630 24.536 1.00 88.56 73 LYS A CA 1
ATOM 555 C C . LYS A 1 73 ? -2.632 -18.897 23.934 1.00 88.56 73 LYS A C 1
ATOM 557 O O . LYS A 1 73 ? -1.597 -18.832 23.269 1.00 88.56 73 LYS A O 1
ATOM 562 N N . ARG A 1 74 ? -3.277 -20.062 24.093 1.00 91.12 74 ARG A N 1
ATOM 563 C CA . ARG A 1 74 ? -2.840 -21.327 23.459 1.00 91.12 74 ARG A CA 1
ATOM 564 C C . ARG A 1 74 ? -3.068 -21.299 21.940 1.00 91.12 74 ARG A C 1
ATOM 566 O O . ARG A 1 74 ? -4.132 -21.685 21.459 1.00 91.12 74 ARG A O 1
ATOM 573 N N . ARG A 1 75 ? -2.055 -20.863 21.188 1.00 91.50 75 ARG A N 1
ATOM 574 C CA . ARG A 1 75 ? -2.095 -20.747 19.719 1.00 91.50 75 ARG A CA 1
ATOM 575 C C . ARG A 1 75 ? -2.196 -22.112 19.028 1.00 91.50 75 ARG A C 1
ATOM 577 O O . ARG A 1 75 ? -1.594 -23.093 19.462 1.00 91.50 75 ARG A O 1
ATOM 584 N N . ARG A 1 76 ? -2.947 -22.162 17.926 1.00 92.88 76 ARG A N 1
ATOM 585 C CA . ARG A 1 76 ? -3.079 -23.323 17.026 1.00 92.88 76 ARG A CA 1
ATOM 586 C C . ARG A 1 76 ? -2.522 -22.967 15.646 1.00 92.88 76 ARG A C 1
ATOM 588 O O . ARG A 1 76 ? -2.330 -21.797 15.339 1.00 92.88 76 ARG A O 1
ATOM 595 N N . CYS A 1 77 ? -2.250 -23.969 14.812 1.00 93.75 77 CYS A N 1
ATOM 596 C CA . CYS A 1 77 ? -1.814 -23.727 13.434 1.00 93.75 77 CYS A CA 1
ATOM 597 C C . CYS A 1 77 ? -3.018 -23.283 12.590 1.00 93.75 77 CYS A C 1
ATOM 599 O O . CYS A 1 77 ? -3.981 -24.040 12.473 1.00 93.75 77 CYS A O 1
ATOM 601 N N . THR A 1 78 ? -2.972 -22.087 12.004 1.00 92.44 78 THR A N 1
ATOM 602 C CA . THR A 1 78 ? -4.087 -21.499 11.250 1.00 92.44 78 THR A CA 1
ATOM 603 C C . THR A 1 78 ? -3.844 -21.547 9.739 1.00 92.44 78 THR A C 1
ATOM 605 O O . THR A 1 78 ? -2.747 -21.264 9.260 1.00 92.44 78 THR A O 1
ATOM 608 N N . ASP A 1 79 ? -4.884 -21.917 8.978 1.00 93.31 79 ASP A N 1
ATOM 609 C CA . ASP A 1 79 ? -4.925 -21.874 7.503 1.00 93.31 79 ASP A CA 1
ATOM 610 C C . ASP A 1 79 ? -3.742 -22.567 6.775 1.00 93.31 79 ASP A C 1
ATOM 612 O O . ASP A 1 79 ? -3.314 -22.158 5.697 1.00 93.31 79 ASP A O 1
ATOM 616 N N . VAL A 1 80 ? -3.226 -23.665 7.344 1.00 96.38 80 VAL A N 1
ATOM 617 C CA . VAL A 1 80 ? -2.044 -24.412 6.847 1.00 96.38 80 VAL A CA 1
ATOM 618 C C . VAL A 1 80 ? -2.180 -24.877 5.387 1.00 96.38 80 VAL A C 1
ATOM 620 O O . VAL A 1 80 ? -1.188 -24.922 4.660 1.00 96.38 80 VAL A O 1
ATOM 623 N N . SER A 1 81 ? -3.396 -25.172 4.922 1.00 96.75 81 SER A N 1
ATOM 624 C CA . SER A 1 81 ? -3.669 -25.537 3.525 1.00 96.75 81 SER A CA 1
ATOM 625 C C . SER A 1 81 ? -3.249 -24.451 2.527 1.00 96.75 81 SER A C 1
ATOM 627 O O . SER A 1 81 ? -2.726 -24.776 1.464 1.00 96.75 81 SER A O 1
ATOM 629 N N . TRP A 1 82 ? -3.399 -23.170 2.876 1.00 97.12 82 TRP A N 1
ATOM 630 C CA . TRP A 1 82 ? -2.992 -22.058 2.013 1.00 97.12 82 TRP A CA 1
ATOM 631 C C . TRP A 1 82 ? -1.474 -21.957 1.879 1.00 97.12 82 TRP A C 1
ATOM 633 O O . TRP A 1 82 ? -0.980 -21.720 0.778 1.00 97.12 82 TRP A O 1
ATOM 643 N N . LEU A 1 83 ? -0.728 -22.224 2.957 1.00 96.75 83 LEU A N 1
ATOM 644 C CA . LEU A 1 83 ? 0.734 -22.305 2.908 1.00 96.75 83 LEU A CA 1
ATOM 645 C C . LEU A 1 83 ? 1.205 -23.430 1.972 1.00 96.75 83 LEU A C 1
ATOM 647 O O . LEU A 1 83 ? 2.130 -23.220 1.191 1.00 96.75 83 LEU A O 1
ATOM 651 N N . LEU A 1 84 ? 0.547 -24.595 1.997 1.00 97.25 84 LEU A N 1
ATOM 652 C CA . LEU A 1 84 ? 0.862 -25.697 1.080 1.00 97.25 84 LEU A CA 1
ATOM 653 C C . LEU A 1 84 ? 0.582 -25.328 -0.386 1.00 97.25 84 LEU A C 1
ATOM 655 O O . LEU A 1 84 ? 1.414 -25.614 -1.243 1.00 97.25 84 LEU A O 1
ATOM 659 N N . VAL A 1 85 ? -0.534 -24.648 -0.677 1.00 97.38 85 VAL A N 1
ATOM 660 C CA . VAL A 1 85 ? -0.862 -24.169 -2.036 1.00 97.38 85 VAL A CA 1
ATOM 661 C C . VAL A 1 85 ? 0.163 -23.142 -2.534 1.00 97.38 85 VAL A C 1
ATOM 663 O O . VAL A 1 85 ? 0.650 -23.264 -3.656 1.00 97.38 85 VAL A O 1
ATOM 666 N N . PHE A 1 86 ? 0.542 -22.170 -1.699 1.00 97.62 86 PHE A N 1
ATOM 667 C CA . PHE A 1 86 ? 1.560 -21.162 -2.022 1.00 97.62 86 PHE A CA 1
ATOM 668 C C . PHE A 1 86 ? 2.932 -21.789 -2.293 1.00 97.62 86 PHE A C 1
ATOM 670 O O . PHE A 1 86 ? 3.550 -21.497 -3.316 1.00 97.62 86 PHE A O 1
ATOM 677 N N . LEU A 1 87 ? 3.392 -22.691 -1.417 1.00 97.69 87 LEU A N 1
ATOM 678 C CA . LEU A 1 87 ? 4.670 -23.383 -1.591 1.00 97.69 87 LEU A CA 1
ATOM 679 C C . LEU A 1 87 ? 4.667 -24.285 -2.830 1.00 97.69 87 LEU A C 1
ATOM 681 O O . LEU A 1 87 ? 5.672 -24.331 -3.536 1.00 97.69 87 LEU A O 1
ATOM 685 N N . LEU A 1 88 ? 3.554 -24.962 -3.129 1.00 97.62 88 LEU A N 1
ATOM 686 C CA . LEU A 1 88 ? 3.409 -25.782 -4.331 1.00 97.62 88 LEU A CA 1
ATOM 687 C C . LEU A 1 88 ? 3.489 -24.932 -5.605 1.00 97.62 88 LEU A C 1
ATOM 689 O O . LEU A 1 88 ? 4.283 -25.247 -6.487 1.00 97.62 88 LEU A O 1
ATOM 693 N N . LEU A 1 89 ? 2.718 -23.844 -5.695 1.00 96.69 89 LEU A N 1
ATOM 694 C CA . LEU A 1 89 ? 2.698 -22.970 -6.873 1.00 96.69 89 LEU A CA 1
ATOM 695 C C . LEU A 1 89 ? 4.048 -22.277 -7.095 1.00 96.69 89 LEU A C 1
ATOM 697 O O . LEU A 1 89 ? 4.570 -22.307 -8.210 1.00 96.69 89 LEU A O 1
ATOM 701 N N . LEU A 1 90 ? 4.659 -21.741 -6.034 1.00 96.62 90 LEU A N 1
ATOM 702 C CA . LEU A 1 90 ? 5.995 -21.148 -6.099 1.00 96.62 90 LEU A CA 1
ATOM 703 C C . LEU A 1 90 ? 7.047 -22.183 -6.529 1.00 96.62 90 LEU A C 1
ATOM 705 O O . LEU A 1 90 ? 7.877 -21.889 -7.386 1.00 96.62 90 LEU A O 1
ATOM 709 N N . SER A 1 91 ? 6.986 -23.412 -6.002 1.00 96.69 91 SER A N 1
ATOM 710 C CA . SER A 1 91 ? 7.912 -24.490 -6.385 1.00 96.69 91 SER A CA 1
ATOM 711 C C . SER A 1 91 ? 7.724 -24.935 -7.835 1.00 96.69 91 SER A C 1
ATOM 713 O O . SER A 1 91 ? 8.712 -25.136 -8.533 1.00 96.69 91 SER A O 1
ATOM 715 N N . VAL A 1 92 ? 6.482 -25.057 -8.318 1.00 95.62 92 VAL A N 1
ATOM 716 C CA . VAL A 1 92 ? 6.187 -25.403 -9.721 1.00 95.62 92 VAL A CA 1
ATOM 717 C C . VAL A 1 92 ? 6.713 -24.326 -10.670 1.00 95.62 92 VAL A C 1
ATOM 719 O O . VAL A 1 92 ? 7.352 -24.660 -11.666 1.00 95.62 92 VAL A O 1
ATOM 722 N N . LEU A 1 93 ? 6.516 -23.045 -10.345 1.00 93.56 93 LEU A N 1
ATOM 723 C CA . LEU A 1 93 ? 7.033 -21.929 -11.139 1.00 93.56 93 LEU A CA 1
ATOM 724 C C . LEU A 1 93 ? 8.569 -21.873 -11.133 1.00 93.56 93 LEU A C 1
ATOM 726 O O . LEU A 1 93 ? 9.174 -21.721 -12.193 1.00 93.56 93 LEU A O 1
ATOM 730 N N . LEU A 1 94 ? 9.213 -22.059 -9.975 1.00 93.88 94 LEU A N 1
ATOM 731 C CA . LEU A 1 94 ? 10.677 -22.120 -9.875 1.00 93.88 94 LEU A CA 1
ATOM 732 C C . LEU A 1 94 ? 11.250 -23.308 -10.661 1.00 93.88 94 LEU A C 1
ATOM 734 O O . LEU A 1 94 ? 12.195 -23.134 -11.426 1.00 93.88 94 LEU A O 1
ATOM 738 N N . VAL A 1 95 ? 10.663 -24.502 -10.532 1.00 94.06 95 VAL A N 1
ATOM 739 C CA . VAL A 1 95 ? 11.088 -25.691 -11.291 1.00 94.06 95 VAL A CA 1
ATOM 740 C C . VAL A 1 95 ? 10.886 -25.490 -12.793 1.00 94.06 95 VAL A C 1
ATOM 742 O O . VAL A 1 95 ? 11.755 -25.883 -13.565 1.00 94.06 95 VAL A O 1
ATOM 745 N N . PHE A 1 96 ? 9.798 -24.850 -13.232 1.00 89.50 96 PHE A N 1
ATOM 746 C CA . PHE A 1 96 ? 9.588 -24.550 -14.652 1.00 89.50 96 PHE A CA 1
ATOM 747 C C . PHE A 1 96 ? 10.645 -23.574 -15.195 1.00 89.50 96 PHE A C 1
ATOM 749 O O . PHE A 1 96 ? 11.238 -23.845 -16.240 1.00 89.50 96 PHE A O 1
ATOM 756 N N . GLY A 1 97 ? 10.932 -22.489 -14.463 1.00 87.94 97 GLY A N 1
ATOM 757 C CA . GLY A 1 97 ? 11.966 -21.517 -14.832 1.00 87.94 97 GLY A CA 1
ATOM 758 C C . GLY A 1 97 ? 13.376 -22.119 -14.872 1.00 87.94 97 GLY A C 1
ATOM 759 O O . GLY A 1 97 ? 14.108 -21.906 -15.834 1.00 87.94 97 GLY A O 1
ATOM 760 N N . PHE A 1 98 ? 13.746 -22.930 -13.874 1.00 88.56 98 PHE A N 1
ATOM 761 C CA . PHE A 1 98 ? 15.079 -23.542 -13.791 1.00 88.56 98 PHE A CA 1
ATOM 762 C C . PHE A 1 98 ? 15.271 -24.805 -14.642 1.00 88.56 98 PHE A C 1
ATOM 764 O O . PHE A 1 98 ? 16.416 -25.176 -14.890 1.00 88.56 98 PHE A O 1
ATOM 771 N N . LYS A 1 99 ? 14.206 -25.486 -15.096 1.00 89.75 99 LYS A N 1
ATOM 772 C CA . LYS A 1 99 ? 14.333 -26.710 -15.914 1.00 89.75 99 LYS A CA 1
ATOM 773 C C . LYS A 1 99 ? 14.827 -26.430 -17.335 1.00 89.75 99 LYS A C 1
ATOM 775 O O . LYS A 1 99 ? 15.524 -27.266 -17.902 1.00 89.75 99 LYS A O 1
ATOM 780 N N . ASN A 1 100 ? 14.493 -25.265 -17.886 1.00 79.88 100 ASN A N 1
ATOM 781 C CA . ASN A 1 100 ? 14.927 -24.818 -19.210 1.00 79.88 100 ASN A CA 1
ATOM 782 C C . ASN A 1 100 ? 15.707 -23.490 -19.081 1.00 79.88 100 ASN A C 1
ATOM 784 O O . ASN A 1 100 ? 15.220 -22.466 -19.563 1.00 79.88 100 ASN A O 1
ATOM 788 N N . PRO A 1 101 ? 16.871 -23.470 -18.396 1.00 78.06 101 PRO A N 1
ATOM 789 C CA . PRO A 1 101 ? 17.541 -22.237 -17.995 1.00 78.06 101 PRO A CA 1
ATOM 790 C C . PRO A 1 101 ? 18.187 -21.565 -19.210 1.00 78.06 101 PRO A C 1
ATOM 792 O O . PRO A 1 101 ? 19.319 -21.855 -19.604 1.00 78.06 101 PRO A O 1
ATOM 795 N N . SER A 1 102 ? 17.437 -20.659 -19.823 1.00 73.06 102 SER A N 1
ATOM 796 C CA . SER A 1 102 ? 17.855 -19.883 -20.978 1.00 73.06 102 SER A CA 1
ATOM 797 C C . SER A 1 102 ? 18.485 -18.589 -20.471 1.00 73.06 102 SER A C 1
ATOM 799 O O . SER A 1 102 ? 17.813 -17.578 -20.302 1.00 73.06 102 SER A O 1
ATOM 801 N N . PHE A 1 103 ? 19.811 -18.591 -20.315 1.00 66.69 103 PHE A N 1
ATOM 802 C CA . PHE A 1 103 ? 20.611 -17.361 -20.183 1.00 66.69 103 PHE A CA 1
ATOM 803 C C . PHE A 1 103 ? 20.700 -16.583 -21.513 1.00 66.69 103 PHE A C 1
ATOM 805 O O . PHE A 1 103 ? 21.715 -15.959 -21.824 1.00 66.69 103 PHE A O 1
ATOM 812 N N . THR A 1 104 ? 19.658 -16.658 -22.342 1.00 60.31 104 THR A N 1
ATOM 813 C CA . THR A 1 104 ? 19.553 -15.858 -23.555 1.00 60.31 104 THR A CA 1
ATOM 814 C C . THR A 1 104 ? 19.141 -14.449 -23.153 1.00 60.31 104 THR A C 1
ATOM 816 O O . THR A 1 104 ? 18.243 -14.294 -22.331 1.00 60.31 104 THR A O 1
ATOM 819 N N . ALA A 1 105 ? 19.779 -13.441 -23.746 1.00 57.47 105 ALA A N 1
ATOM 820 C CA . ALA A 1 105 ? 19.436 -12.030 -23.594 1.00 57.47 105 ALA A CA 1
ATOM 821 C C . ALA A 1 105 ? 17.919 -11.790 -23.439 1.00 57.47 105 ALA A C 1
ATOM 823 O O . ALA A 1 105 ? 17.155 -12.120 -24.349 1.00 57.47 105 ALA A O 1
ATOM 824 N N . LEU A 1 106 ? 17.498 -11.203 -22.307 1.00 61.19 106 LEU A N 1
ATOM 825 C CA . LEU A 1 106 ? 16.080 -10.932 -22.019 1.00 61.19 106 LEU A CA 1
ATOM 826 C C . LEU A 1 106 ? 15.455 -10.021 -23.080 1.00 61.19 106 LEU A C 1
ATOM 828 O O . LEU A 1 106 ? 14.265 -10.147 -23.350 1.00 61.19 106 LEU A O 1
ATOM 832 N N . LEU A 1 107 ? 16.271 -9.158 -23.698 1.00 69.50 107 LEU A N 1
ATOM 833 C CA . LEU A 1 107 ? 15.932 -8.460 -24.929 1.00 69.50 107 LEU A CA 1
ATOM 834 C C . LEU A 1 107 ? 16.686 -9.095 -26.106 1.00 69.50 107 LEU A C 1
ATOM 836 O O . LEU A 1 107 ? 17.840 -8.747 -26.389 1.00 69.50 107 LEU A O 1
ATOM 840 N N . LYS A 1 108 ? 16.026 -10.009 -26.823 1.00 79.19 108 LYS A N 1
ATOM 841 C CA . LYS A 1 108 ? 16.516 -10.448 -28.135 1.00 79.19 108 LYS A CA 1
ATOM 842 C C . LYS A 1 108 ? 16.199 -9.383 -29.186 1.00 79.19 108 LYS A C 1
ATOM 844 O O . LYS A 1 108 ? 15.132 -8.768 -29.170 1.00 79.19 108 LYS A O 1
ATOM 849 N N . LEU A 1 109 ? 17.128 -9.200 -30.117 1.00 84.38 109 LEU A N 1
ATOM 850 C CA . LEU A 1 109 ? 16.991 -8.301 -31.260 1.00 84.38 109 LEU A CA 1
ATOM 851 C C . LEU A 1 109 ? 16.752 -9.130 -32.525 1.00 84.38 109 LEU A C 1
ATOM 853 O O . LEU A 1 109 ? 17.375 -10.179 -32.708 1.00 84.38 109 LEU A O 1
ATOM 857 N N . ALA A 1 110 ? 15.853 -8.653 -33.382 1.00 85.88 110 ALA A N 1
ATOM 858 C CA . ALA A 1 110 ? 15.656 -9.200 -34.720 1.00 85.88 110 ALA A CA 1
ATOM 859 C C . ALA A 1 110 ? 16.577 -8.515 -35.740 1.00 85.88 110 ALA A C 1
ATOM 861 O O . ALA A 1 110 ? 16.965 -7.360 -35.540 1.00 85.88 110 ALA A O 1
ATOM 862 N N . ASP A 1 111 ? 16.904 -9.202 -36.834 1.00 90.31 111 ASP A N 1
ATOM 863 C CA . ASP A 1 111 ? 17.418 -8.565 -38.049 1.00 90.31 111 ASP A CA 1
ATOM 864 C C . ASP A 1 111 ? 16.301 -7.875 -38.857 1.00 90.31 111 ASP A C 1
ATOM 866 O O . ASP A 1 111 ? 15.120 -7.934 -38.510 1.00 90.31 111 ASP A O 1
ATOM 870 N N . TYR A 1 112 ? 16.683 -7.186 -39.934 1.00 87.56 112 TYR A N 1
ATOM 871 C CA . TYR A 1 112 ? 15.776 -6.455 -40.827 1.00 87.56 112 TYR A CA 1
ATOM 872 C C . TYR A 1 112 ? 14.782 -7.348 -41.600 1.00 87.56 112 TYR A C 1
ATOM 874 O O . TYR A 1 112 ? 13.843 -6.829 -42.200 1.00 87.56 112 TYR A O 1
ATOM 882 N N . GLU A 1 113 ? 14.969 -8.670 -41.589 1.00 87.06 113 GLU A N 1
ATOM 883 C CA . GLU A 1 113 ? 14.035 -9.659 -42.147 1.00 87.06 113 GLU A CA 1
ATOM 884 C C . GLU A 1 113 ? 13.028 -10.142 -41.077 1.00 87.06 113 GLU A C 1
ATOM 886 O O . GLU A 1 113 ? 12.086 -10.870 -41.385 1.00 87.06 113 GLU A O 1
ATOM 891 N N . GLY A 1 114 ? 13.222 -9.753 -39.810 1.00 85.12 114 GLY A N 1
ATOM 892 C CA . GLY A 1 114 ? 12.426 -10.186 -38.664 1.00 85.12 114 GLY A CA 1
ATOM 893 C C . GLY A 1 114 ? 12.938 -11.454 -37.969 1.00 85.12 114 GLY A C 1
ATOM 894 O O . GLY A 1 114 ? 12.319 -11.887 -36.994 1.00 85.12 114 GLY A O 1
ATOM 895 N N . ASN A 1 115 ? 14.060 -12.048 -38.398 1.00 87.62 115 ASN A N 1
ATOM 896 C CA . ASN A 1 115 ? 14.614 -13.221 -37.718 1.00 87.62 115 ASN A CA 1
ATOM 897 C C . ASN A 1 115 ? 15.279 -12.806 -36.406 1.00 87.62 115 ASN A C 1
ATOM 899 O O . ASN A 1 115 ? 16.122 -11.912 -36.374 1.00 87.62 115 ASN A O 1
ATOM 903 N N . ILE A 1 116 ? 14.968 -13.506 -35.321 1.00 86.25 116 ILE A N 1
ATOM 904 C CA . ILE A 1 116 ? 15.531 -13.210 -34.003 1.00 86.25 116 ILE A CA 1
ATOM 905 C C . ILE A 1 116 ? 16.948 -13.799 -33.901 1.00 86.25 116 ILE A C 1
ATOM 907 O O . ILE A 1 116 ? 17.127 -15.019 -34.014 1.00 86.25 116 ILE A O 1
ATOM 911 N N . CYS A 1 117 ? 17.958 -12.957 -33.660 1.00 89.88 117 CYS A N 1
ATOM 912 C CA . CYS A 1 117 ? 19.358 -13.386 -33.620 1.00 89.88 117 CYS A CA 1
ATOM 913 C C . CYS A 1 117 ? 19.602 -14.431 -32.514 1.00 89.88 117 CYS A C 1
ATOM 915 O O . CYS A 1 117 ? 19.171 -14.270 -31.370 1.00 89.88 117 CYS A O 1
ATOM 917 N N . GLY A 1 118 ? 20.285 -15.527 -32.859 1.00 86.25 118 GLY A N 1
ATOM 918 C CA . GLY A 1 118 ? 20.521 -16.665 -31.966 1.00 86.25 118 GLY A CA 1
ATOM 919 C C . GLY A 1 118 ? 19.360 -17.662 -31.816 1.00 86.25 118 GLY A C 1
ATOM 920 O O . GLY A 1 118 ? 19.490 -18.590 -31.021 1.00 86.25 118 GLY A O 1
ATOM 921 N N . THR A 1 119 ? 18.247 -17.519 -32.548 1.00 84.50 119 THR A N 1
ATOM 922 C CA . THR A 1 119 ? 17.137 -18.506 -32.555 1.00 84.50 119 THR A CA 1
ATOM 923 C C . THR A 1 119 ? 17.262 -19.522 -33.701 1.00 84.50 119 THR A C 1
ATOM 925 O O . THR A 1 119 ? 18.271 -19.529 -34.399 1.00 84.50 119 THR A O 1
ATOM 928 N N . ALA A 1 120 ? 16.280 -20.413 -33.894 1.00 74.44 120 ALA A N 1
ATOM 929 C CA . ALA A 1 120 ? 16.391 -21.624 -34.724 1.00 74.44 120 ALA A CA 1
ATOM 930 C C . ALA A 1 120 ? 16.933 -21.414 -36.158 1.00 74.44 120 ALA A C 1
ATOM 932 O O . ALA A 1 120 ? 17.718 -22.235 -36.625 1.00 74.44 120 ALA A O 1
ATOM 933 N N . GLY A 1 121 ? 16.580 -20.315 -36.837 1.00 81.62 121 GLY A N 1
ATOM 934 C CA . GLY A 1 121 ? 17.098 -19.991 -38.179 1.00 81.62 121 GLY A CA 1
ATOM 935 C C . GLY A 1 121 ? 18.451 -19.260 -38.204 1.00 81.62 121 GLY A C 1
ATOM 936 O O . GLY A 1 121 ? 19.043 -19.096 -39.267 1.00 81.62 121 GLY A O 1
ATOM 937 N N . LYS A 1 122 ? 18.939 -18.786 -37.050 1.00 88.06 122 LYS A N 1
ATOM 938 C CA . LYS A 1 122 ? 20.112 -17.901 -36.898 1.00 88.06 122 LYS A CA 1
ATOM 939 C C . LYS A 1 122 ? 20.951 -18.294 -35.658 1.00 88.06 122 LYS A C 1
ATOM 941 O O . LYS A 1 122 ? 21.540 -17.433 -35.009 1.00 88.06 122 LYS A O 1
ATOM 946 N N . THR A 1 123 ? 21.013 -19.582 -35.295 1.00 86.44 123 THR A N 1
ATOM 947 C CA . THR A 1 123 ? 21.577 -20.093 -34.014 1.00 86.44 123 THR A CA 1
ATOM 948 C C . THR A 1 123 ? 23.053 -19.748 -33.790 1.00 86.44 123 THR A C 1
ATOM 950 O O . THR A 1 123 ? 23.476 -19.456 -32.667 1.00 86.44 123 THR A O 1
ATOM 953 N N . HIS A 1 124 ? 23.834 -19.766 -34.870 1.00 92.12 124 HIS A N 1
ATOM 954 C CA . HIS A 1 124 ? 25.232 -19.335 -34.903 1.00 92.12 124 HIS A CA 1
ATOM 955 C C . HIS A 1 124 ? 25.346 -17.807 -34.838 1.00 92.12 124 HIS A C 1
ATOM 957 O O . HIS A 1 124 ? 26.207 -17.267 -34.152 1.00 92.12 124 HIS A O 1
ATOM 963 N N . GLN A 1 125 ? 24.425 -17.094 -35.488 1.00 93.62 125 GLN A N 1
ATOM 964 C CA . GLN A 1 125 ? 24.408 -15.638 -35.586 1.00 93.62 125 GLN A CA 1
ATOM 965 C C . GLN A 1 125 ? 23.721 -15.001 -34.366 1.00 93.62 125 GLN A C 1
ATOM 967 O O . GLN A 1 125 ? 22.610 -14.477 -34.440 1.00 93.62 125 GLN A O 1
ATOM 972 N N . ARG A 1 126 ? 24.382 -15.090 -33.209 1.00 91.38 126 ARG A N 1
ATOM 973 C CA . ARG A 1 126 ? 23.828 -14.689 -31.906 1.00 91.38 126 ARG A CA 1
ATOM 974 C C . ARG A 1 126 ? 23.683 -13.182 -31.716 1.00 91.38 126 ARG A C 1
ATOM 976 O O . ARG A 1 126 ? 22.781 -12.773 -30.987 1.00 91.38 126 ARG A O 1
ATOM 983 N N . PHE A 1 127 ? 24.553 -12.375 -32.321 1.00 92.81 127 PHE A N 1
ATOM 984 C CA . PHE A 1 127 ? 24.639 -10.938 -32.066 1.00 92.81 127 PHE A CA 1
ATOM 985 C C . PHE A 1 127 ? 23.929 -10.106 -33.127 1.00 92.81 127 PHE A C 1
ATOM 987 O O . PHE A 1 127 ? 24.120 -10.336 -34.313 1.00 92.81 127 PHE A O 1
ATOM 994 N N . ALA A 1 128 ? 23.174 -9.092 -32.715 1.00 92.38 128 ALA A N 1
ATOM 995 C CA . ALA A 1 128 ? 22.687 -8.061 -33.618 1.00 92.38 128 ALA A CA 1
ATOM 996 C C . ALA A 1 128 ? 23.765 -6.983 -33.799 1.00 92.38 128 ALA A C 1
ATOM 998 O O . ALA A 1 128 ? 24.219 -6.355 -32.839 1.00 92.38 128 ALA A O 1
ATOM 999 N N . TYR A 1 129 ? 24.155 -6.760 -35.048 1.00 93.62 129 TYR A N 1
ATOM 1000 C CA . TYR A 1 129 ? 25.001 -5.661 -35.494 1.00 93.62 129 TYR A CA 1
ATOM 1001 C C . TYR A 1 129 ? 24.140 -4.647 -36.255 1.00 93.62 129 TYR A C 1
ATOM 1003 O O . TYR A 1 129 ? 23.194 -5.040 -36.930 1.00 93.62 129 TYR A O 1
ATOM 1011 N N . ILE A 1 130 ? 24.439 -3.352 -36.150 1.00 92.62 130 ILE A N 1
ATOM 1012 C CA . ILE A 1 130 ? 23.690 -2.294 -36.843 1.00 92.62 130 ILE A CA 1
ATOM 1013 C C . ILE A 1 130 ? 24.540 -1.758 -37.987 1.00 92.62 130 ILE A C 1
ATOM 1015 O O . ILE A 1 130 ? 25.710 -1.437 -37.803 1.00 92.62 130 ILE A O 1
ATOM 1019 N N . CYS A 1 131 ? 23.951 -1.662 -39.173 1.00 91.94 131 CYS A N 1
ATOM 1020 C CA . CYS A 1 131 ? 24.644 -1.183 -40.360 1.00 91.94 131 CYS A CA 1
ATOM 1021 C C . CYS A 1 131 ? 25.057 0.293 -40.248 1.00 91.94 131 CYS A C 1
ATOM 1023 O O . CYS A 1 131 ? 24.287 1.137 -39.789 1.00 91.94 131 CYS A O 1
ATOM 1025 N N . ALA A 1 132 ? 26.252 0.622 -40.744 1.00 90.19 132 ALA A N 1
ATOM 1026 C CA . ALA A 1 132 ? 26.652 1.990 -41.062 1.00 90.19 132 ALA A CA 1
ATOM 1027 C C . ALA A 1 132 ? 26.796 2.117 -42.581 1.00 90.19 132 ALA A C 1
ATOM 1029 O O . ALA A 1 132 ? 27.507 1.323 -43.190 1.00 90.19 132 ALA A O 1
ATOM 1030 N N . VAL A 1 133 ? 26.115 3.089 -43.192 1.00 81.69 133 VAL A N 1
ATOM 1031 C CA . VAL A 1 133 ? 26.145 3.282 -44.659 1.00 81.69 133 VAL A CA 1
ATOM 1032 C C . VAL A 1 133 ? 27.103 4.403 -45.062 1.00 81.69 133 VAL A C 1
ATOM 1034 O O . VAL A 1 133 ? 27.770 4.294 -46.086 1.00 81.69 133 VAL A O 1
ATOM 1037 N N . ASN A 1 134 ? 27.255 5.425 -44.214 1.00 83.50 134 ASN A N 1
ATOM 1038 C CA . ASN A 1 134 ? 28.285 6.455 -44.342 1.00 83.50 134 ASN A CA 1
ATOM 1039 C C . ASN A 1 134 ? 29.237 6.399 -43.138 1.00 83.50 134 ASN A C 1
ATOM 1041 O O . ASN A 1 134 ? 28.862 5.949 -42.051 1.00 83.50 134 ASN A O 1
ATOM 1045 N N . ALA A 1 135 ? 30.464 6.900 -43.302 1.00 78.50 135 ALA A N 1
ATOM 1046 C CA . ALA A 1 135 ? 31.448 6.984 -42.223 1.00 78.50 135 ALA A CA 1
ATOM 1047 C C . ALA A 1 135 ? 30.965 7.932 -41.101 1.00 78.50 135 ALA A C 1
ATOM 1049 O O . ALA A 1 135 ? 31.140 9.144 -41.179 1.00 78.50 135 ALA A O 1
ATOM 1050 N N . GLY A 1 136 ? 30.336 7.364 -40.065 1.00 80.25 136 GLY A N 1
ATOM 1051 C CA . GLY A 1 136 ? 29.735 8.095 -38.940 1.00 80.25 136 GLY A CA 1
ATOM 1052 C C . GLY A 1 136 ? 28.205 7.994 -38.832 1.00 80.25 136 GLY A C 1
ATOM 1053 O O . GLY A 1 136 ? 27.637 8.482 -37.853 1.00 80.25 136 GLY A O 1
ATOM 1054 N N . GLU A 1 137 ? 27.514 7.365 -39.788 1.00 87.06 137 GLU A N 1
ATOM 1055 C CA . GLU A 1 137 ? 26.044 7.320 -39.834 1.00 87.06 137 GLU A CA 1
ATOM 1056 C C . GLU A 1 137 ? 25.495 5.890 -39.740 1.00 87.06 137 GLU A C 1
ATOM 1058 O O . GLU A 1 137 ? 25.717 5.058 -40.621 1.00 87.06 137 GLU A O 1
ATOM 1063 N N . LEU A 1 138 ? 24.756 5.623 -38.658 1.00 89.38 138 LEU A N 1
ATOM 1064 C CA . LEU A 1 138 ? 24.163 4.324 -38.342 1.00 89.38 138 LEU A CA 1
ATOM 1065 C C . LEU A 1 138 ? 22.732 4.230 -38.879 1.00 89.38 138 LEU A C 1
ATOM 1067 O O . LEU A 1 138 ? 21.850 4.959 -38.422 1.00 89.38 138 LEU A O 1
ATOM 1071 N N . GLN A 1 139 ? 22.480 3.278 -39.774 1.00 87.81 139 GLN A N 1
ATOM 1072 C CA . GLN A 1 139 ? 21.133 2.915 -40.203 1.00 87.81 139 GLN A CA 1
ATOM 1073 C C . GLN A 1 139 ? 20.539 1.876 -39.244 1.00 87.81 139 GLN A C 1
ATOM 1075 O O . GLN A 1 139 ? 20.519 0.676 -39.498 1.00 87.81 139 GLN A O 1
ATOM 1080 N N . THR A 1 140 ? 20.013 2.365 -38.127 1.00 82.31 140 THR A N 1
ATOM 1081 C CA . THR A 1 140 ? 19.342 1.593 -37.061 1.00 82.31 140 THR A CA 1
ATOM 1082 C C . THR A 1 140 ? 18.092 0.824 -37.490 1.00 82.31 140 THR A C 1
ATOM 1084 O O . THR A 1 140 ? 17.652 -0.052 -36.751 1.00 82.31 140 THR A O 1
ATOM 1087 N N . ALA A 1 141 ? 17.530 1.120 -38.666 1.00 81.12 141 ALA A N 1
ATOM 1088 C CA . ALA A 1 141 ? 16.488 0.307 -39.295 1.00 81.12 141 ALA A CA 1
ATOM 1089 C C . ALA A 1 141 ? 17.016 -1.046 -39.821 1.00 81.12 141 ALA A C 1
ATOM 1091 O O . ALA A 1 141 ? 16.224 -1.961 -40.033 1.00 81.12 141 ALA A O 1
ATOM 1092 N N . PHE A 1 142 ? 18.336 -1.176 -40.006 1.00 85.81 142 PHE A N 1
ATOM 1093 C CA . PHE A 1 142 ? 19.009 -2.375 -40.498 1.00 85.81 142 PHE A CA 1
ATOM 1094 C C . PHE A 1 142 ? 19.915 -2.979 -39.423 1.00 85.81 142 PHE A C 1
ATOM 1096 O O . PHE A 1 142 ? 21.128 -2.754 -39.368 1.00 85.81 142 PHE A O 1
ATOM 1103 N N . THR A 1 143 ? 19.294 -3.777 -38.560 1.00 90.44 143 THR A N 1
ATOM 1104 C CA . THR A 1 143 ? 19.964 -4.784 -37.736 1.00 90.44 143 THR A CA 1
ATOM 1105 C C . THR A 1 143 ? 20.264 -6.029 -38.576 1.00 90.44 143 THR A C 1
ATOM 1107 O O . THR A 1 143 ? 19.440 -6.457 -39.378 1.00 90.44 143 THR A O 1
ATOM 1110 N N . VAL A 1 144 ? 21.435 -6.636 -38.391 1.00 92.38 144 VAL A N 1
ATOM 1111 C CA . VAL A 1 144 ? 21.886 -7.857 -39.080 1.00 92.38 144 VAL A CA 1
ATOM 1112 C C . VAL A 1 144 ? 22.471 -8.816 -38.048 1.00 92.38 144 VAL A C 1
ATOM 1114 O O . VAL A 1 144 ? 23.310 -8.412 -37.241 1.00 92.38 144 VAL A O 1
ATOM 1117 N N . CYS A 1 145 ? 22.064 -10.085 -38.072 1.00 94.00 145 CYS A N 1
ATOM 1118 C CA . CYS A 1 145 ? 22.611 -11.086 -37.160 1.00 94.00 145 CYS A CA 1
ATOM 1119 C C . CYS A 1 145 ? 24.049 -11.501 -37.555 1.00 94.00 145 CYS A C 1
ATOM 1121 O O . CYS A 1 145 ? 24.369 -11.688 -38.729 1.00 94.00 145 CYS A O 1
ATOM 1123 N N . ARG A 1 146 ? 24.934 -11.660 -36.564 1.00 93.94 146 ARG A N 1
ATOM 1124 C CA . ARG A 1 146 ? 26.364 -11.999 -36.691 1.00 93.94 146 ARG A CA 1
ATOM 1125 C C . ARG A 1 146 ? 26.775 -13.034 -35.646 1.00 93.94 146 ARG A C 1
ATOM 1127 O O . ARG A 1 146 ? 26.241 -13.058 -34.540 1.00 93.94 146 ARG A O 1
ATOM 1134 N N . GLU A 1 147 ? 27.746 -13.882 -35.976 1.00 94.31 147 GLU A N 1
ATOM 1135 C CA . GLU A 1 147 ? 28.300 -14.873 -35.035 1.00 94.31 147 GLU A CA 1
ATOM 1136 C C . GLU A 1 147 ? 29.244 -14.245 -33.999 1.00 94.31 147 GLU A C 1
ATOM 1138 O O . GLU A 1 147 ? 29.268 -14.653 -32.840 1.00 94.31 147 GLU A O 1
ATOM 1143 N N . SER A 1 148 ? 29.954 -13.186 -34.387 1.00 94.38 148 SER A N 1
ATOM 1144 C CA . SER A 1 148 ? 30.779 -12.363 -33.506 1.00 94.38 148 SER A CA 1
ATOM 1145 C C . SER A 1 148 ? 30.691 -10.890 -33.909 1.00 94.38 148 SER A C 1
ATOM 1147 O O . SER A 1 148 ? 30.406 -10.556 -35.062 1.00 94.38 148 SER A O 1
ATOM 1149 N N . CYS A 1 149 ? 30.912 -9.995 -32.947 1.00 95.12 149 CYS A N 1
ATOM 1150 C CA . CYS A 1 149 ? 30.950 -8.559 -33.206 1.00 95.12 149 CYS A CA 1
ATOM 1151 C C . CYS A 1 149 ? 32.265 -8.178 -33.918 1.00 95.12 149 CYS A C 1
ATOM 1153 O O . CYS A 1 149 ? 33.334 -8.548 -33.420 1.00 95.12 149 CYS A O 1
ATOM 1155 N N . PRO A 1 150 ? 32.229 -7.473 -35.069 1.00 95.44 150 PRO A N 1
ATOM 1156 C CA . PRO A 1 150 ? 33.429 -7.154 -35.840 1.00 95.44 150 PRO A CA 1
ATOM 1157 C C . PRO A 1 150 ? 34.390 -6.267 -35.042 1.00 95.44 150 PRO A C 1
ATOM 1159 O O . PRO A 1 150 ? 34.046 -5.162 -34.628 1.00 95.44 150 PRO A O 1
ATOM 1162 N N . SER A 1 151 ? 35.615 -6.746 -34.830 1.00 95.12 151 SER A N 1
ATOM 1163 C CA . SER A 1 151 ? 36.631 -6.087 -33.996 1.00 95.12 151 SER A CA 1
ATOM 1164 C C . SER A 1 151 ? 37.505 -5.072 -34.747 1.00 95.12 151 SER A C 1
ATOM 1166 O O . SER A 1 151 ? 38.254 -4.325 -34.110 1.00 95.12 151 SER A O 1
ATOM 1168 N N . SER A 1 152 ? 37.415 -5.043 -36.082 1.00 93.25 152 SER A N 1
ATOM 1169 C CA . SER A 1 152 ? 38.198 -4.203 -36.999 1.00 93.25 152 SER A CA 1
ATOM 1170 C C . SER A 1 152 ? 37.398 -3.876 -38.265 1.00 93.25 152 SER A C 1
ATOM 1172 O O . SER A 1 152 ? 36.404 -4.537 -38.556 1.00 93.25 152 SER A O 1
ATOM 1174 N N . ASN A 1 153 ? 37.862 -2.895 -39.042 1.00 91.06 153 ASN A N 1
ATOM 1175 C CA . ASN A 1 153 ? 37.137 -2.353 -40.198 1.00 91.06 153 ASN A CA 1
ATOM 1176 C C . ASN A 1 153 ? 37.441 -3.091 -41.520 1.00 91.06 153 ASN A C 1
ATOM 1178 O O . ASN A 1 153 ? 37.274 -2.527 -42.600 1.00 91.06 153 ASN A O 1
ATOM 1182 N N . HIS A 1 154 ? 37.982 -4.311 -41.454 1.00 89.94 154 HIS A N 1
ATOM 1183 C CA . HIS A 1 154 ? 38.441 -5.051 -42.637 1.00 89.94 154 HIS A CA 1
ATOM 1184 C C . HIS A 1 154 ? 37.381 -5.986 -43.227 1.00 89.94 154 HIS A C 1
ATOM 1186 O O . HIS A 1 154 ? 37.490 -6.364 -44.393 1.00 89.94 154 HIS A O 1
ATOM 1192 N N . SER A 1 155 ? 36.355 -6.356 -42.457 1.00 89.19 155 SER A N 1
ATOM 1193 C CA . SER A 1 155 ? 35.207 -7.088 -42.981 1.00 89.19 155 SER A CA 1
ATOM 1194 C C . SER A 1 155 ? 34.248 -6.148 -43.712 1.00 89.19 155 SER A C 1
ATOM 1196 O O . SER A 1 155 ? 33.974 -5.030 -43.278 1.00 89.19 155 SER A O 1
ATOM 1198 N N . LYS A 1 156 ? 33.720 -6.633 -44.836 1.00 87.94 156 LYS A N 1
ATOM 1199 C CA . LYS A 1 156 ? 32.593 -6.042 -45.555 1.00 87.94 156 LYS A CA 1
ATOM 1200 C C . LYS A 1 156 ? 31.385 -6.949 -45.411 1.00 87.94 156 LYS A C 1
ATOM 1202 O O . LYS A 1 156 ? 31.538 -8.168 -45.464 1.00 87.94 156 LYS A O 1
ATOM 1207 N N . TYR A 1 157 ? 30.201 -6.365 -45.301 1.00 83.88 157 TYR A N 1
ATOM 1208 C CA . TYR A 1 157 ? 28.945 -7.105 -45.254 1.00 83.88 157 TYR A CA 1
ATOM 1209 C C . TYR A 1 157 ? 27.858 -6.398 -46.050 1.00 83.88 157 TYR A C 1
ATOM 1211 O O . TYR A 1 157 ? 27.878 -5.181 -46.228 1.00 83.88 157 TYR A O 1
ATOM 1219 N N . ARG A 1 158 ? 26.882 -7.183 -46.506 1.00 87.19 158 ARG A N 1
ATOM 1220 C CA . ARG A 1 158 ? 25.670 -6.651 -47.118 1.00 87.19 158 ARG A CA 1
ATOM 1221 C C . ARG A 1 158 ? 24.811 -5.971 -46.061 1.00 87.19 158 ARG A C 1
ATOM 1223 O O . ARG A 1 158 ? 24.433 -6.587 -45.066 1.00 87.19 158 ARG A O 1
ATOM 1230 N N . CYS A 1 159 ? 24.502 -4.714 -46.324 1.00 87.19 159 CYS A N 1
ATOM 1231 C CA . CYS A 1 159 ? 23.490 -3.932 -45.646 1.00 87.19 159 CYS A CA 1
ATOM 1232 C C . CYS A 1 159 ? 22.471 -3.525 -46.709 1.00 87.19 159 CYS A C 1
ATOM 1234 O O . CYS A 1 159 ? 22.821 -2.823 -47.661 1.00 87.19 159 CYS A O 1
ATOM 1236 N N . SER A 1 160 ? 21.229 -3.989 -46.573 1.00 81.88 160 SER A N 1
ATOM 1237 C CA . SER A 1 160 ? 20.141 -3.523 -47.433 1.00 81.88 160 SER A CA 1
ATOM 1238 C C . SER A 1 160 ? 19.940 -2.020 -47.217 1.00 81.88 160 SER A C 1
ATOM 1240 O O . SER A 1 160 ? 20.062 -1.529 -46.094 1.00 81.88 160 SER A O 1
ATOM 1242 N N . ASN A 1 161 ? 19.701 -1.270 -48.293 1.00 77.75 161 ASN A N 1
ATOM 1243 C CA . ASN A 1 161 ? 19.523 0.178 -48.239 1.00 77.75 161 ASN A CA 1
ATOM 1244 C C . ASN A 1 161 ? 18.057 0.541 -48.512 1.00 77.75 161 ASN A C 1
ATOM 1246 O O . ASN A 1 161 ? 17.559 0.334 -49.619 1.00 77.75 161 ASN A O 1
ATOM 1250 N N . ASN A 1 162 ? 17.394 1.157 -47.526 1.00 68.19 162 ASN A N 1
ATOM 1251 C CA . ASN A 1 162 ? 15.990 1.599 -47.592 1.00 68.19 162 ASN A CA 1
ATOM 1252 C C . ASN A 1 162 ? 15.655 2.442 -48.837 1.00 68.19 162 ASN A C 1
ATOM 1254 O O . ASN A 1 162 ? 14.509 2.452 -49.271 1.00 68.19 162 ASN A O 1
ATOM 1258 N N . LEU A 1 163 ? 16.630 3.167 -49.397 1.00 75.00 163 LEU A N 1
ATOM 1259 C CA . LEU A 1 163 ? 16.420 4.051 -50.549 1.00 75.00 163 LEU A CA 1
ATOM 1260 C C . LEU A 1 163 ? 16.451 3.331 -51.906 1.00 75.00 163 LEU A C 1
ATOM 1262 O O . LEU A 1 163 ? 16.026 3.914 -52.900 1.00 75.00 163 LEU A O 1
ATOM 1266 N N . THR A 1 164 ? 16.972 2.103 -51.973 1.00 79.19 164 THR A N 1
ATOM 1267 C CA . THR A 1 164 ? 17.148 1.366 -53.240 1.00 79.19 164 THR A CA 1
ATOM 1268 C C . THR A 1 164 ? 16.571 -0.047 -53.222 1.00 79.19 164 THR A C 1
ATOM 1270 O O . THR A 1 164 ? 16.341 -0.605 -54.290 1.00 79.19 164 THR A O 1
ATOM 1273 N N . GLY A 1 165 ? 16.380 -0.653 -52.045 1.00 76.75 165 GLY A N 1
ATOM 1274 C CA . GLY A 1 165 ? 16.065 -2.080 -51.914 1.00 76.75 165 GLY A CA 1
ATOM 1275 C C . GLY A 1 165 ? 17.209 -3.010 -52.346 1.00 76.75 165 GLY A C 1
ATOM 1276 O O . GLY A 1 165 ? 17.001 -4.212 -52.476 1.00 76.75 165 GLY A O 1
ATOM 1277 N N . VAL A 1 166 ? 18.409 -2.467 -52.588 1.00 77.94 166 VAL A N 1
ATOM 1278 C CA . VAL A 1 166 ? 19.589 -3.210 -53.051 1.00 77.94 166 VAL A CA 1
ATOM 1279 C C . VAL A 1 166 ? 20.596 -3.343 -51.911 1.00 77.94 166 VAL A C 1
ATOM 1281 O O . VAL A 1 166 ? 20.930 -2.355 -51.254 1.00 77.94 166 VAL A O 1
ATOM 1284 N N . ASP A 1 167 ? 21.114 -4.557 -51.721 1.00 80.88 167 ASP A N 1
ATOM 1285 C CA . ASP A 1 167 ? 22.234 -4.849 -50.825 1.00 80.88 167 ASP A CA 1
ATOM 1286 C C . ASP A 1 167 ? 23.487 -4.056 -51.225 1.00 80.88 167 ASP A C 1
ATOM 1288 O O . ASP A 1 167 ? 24.085 -4.307 -52.274 1.00 80.88 167 ASP A O 1
ATOM 1292 N N . ALA A 1 168 ? 23.936 -3.146 -50.362 1.00 82.25 168 ALA A N 1
ATOM 1293 C CA . ALA A 1 168 ? 25.230 -2.487 -50.497 1.00 82.25 168 ALA A CA 1
ATOM 1294 C C . ALA A 1 168 ? 26.285 -3.194 -49.630 1.00 82.25 168 ALA A C 1
ATOM 1296 O O . ALA A 1 168 ? 26.009 -3.560 -48.487 1.00 82.25 168 ALA A O 1
ATOM 1297 N N . GLU A 1 169 ? 27.512 -3.355 -50.136 1.00 87.12 169 GLU A N 1
ATOM 1298 C CA . GLU A 1 169 ? 28.651 -3.752 -49.297 1.00 87.12 169 GLU A CA 1
ATOM 1299 C C . GLU A 1 169 ? 29.096 -2.573 -48.422 1.00 87.12 169 GLU A C 1
ATOM 1301 O O . GLU A 1 169 ? 29.877 -1.721 -48.852 1.00 87.12 169 GLU A O 1
ATOM 1306 N N . ALA A 1 170 ? 28.626 -2.545 -47.179 1.00 86.44 170 ALA A N 1
ATOM 1307 C CA . ALA A 1 170 ? 29.152 -1.657 -46.155 1.00 86.44 170 ALA A CA 1
ATOM 1308 C C . ALA A 1 170 ? 30.472 -2.209 -45.594 1.00 86.44 170 ALA A C 1
ATOM 1310 O O . ALA A 1 170 ? 30.652 -3.422 -45.459 1.00 86.44 170 ALA A O 1
ATOM 1311 N N . LEU A 1 171 ? 31.387 -1.309 -45.229 1.00 90.12 171 LEU A N 1
ATOM 1312 C CA . LEU A 1 171 ? 32.531 -1.635 -44.375 1.00 90.12 171 LEU A CA 1
ATOM 1313 C C . LEU A 1 171 ? 32.052 -1.742 -42.926 1.00 90.12 171 LEU A C 1
ATOM 1315 O O . LEU A 1 171 ? 31.340 -0.858 -42.443 1.00 90.12 171 LEU A O 1
ATOM 1319 N N . ASP A 1 172 ? 32.459 -2.797 -42.223 1.00 90.69 172 ASP A N 1
ATOM 1320 C CA . ASP A 1 172 ? 32.191 -2.898 -40.793 1.00 90.69 172 ASP A CA 1
ATOM 1321 C C . ASP A 1 172 ? 32.950 -1.809 -40.014 1.00 90.69 172 ASP A C 1
ATOM 1323 O O . ASP A 1 172 ? 34.038 -1.371 -40.399 1.00 90.69 172 ASP A O 1
ATOM 1327 N N . TYR A 1 173 ? 32.390 -1.383 -38.882 1.00 93.00 173 TYR A N 1
ATOM 1328 C CA . TYR A 1 173 ? 33.071 -0.529 -37.909 1.00 93.00 173 TYR A CA 1
ATOM 1329 C C . TYR A 1 173 ? 33.420 -1.341 -36.649 1.00 93.00 173 TYR A C 1
ATOM 1331 O O . TYR A 1 173 ? 32.793 -2.368 -36.375 1.00 93.00 173 TYR A O 1
ATOM 1339 N N . PRO A 1 174 ? 34.415 -0.914 -35.850 1.00 93.94 174 PRO A N 1
ATOM 1340 C CA . PRO A 1 174 ? 34.939 -1.743 -34.784 1.00 93.94 174 PRO A CA 1
ATOM 1341 C C . PRO A 1 174 ? 33.979 -1.694 -33.593 1.00 93.94 174 PRO A C 1
ATOM 1343 O O . PRO A 1 174 ? 33.608 -0.624 -33.102 1.00 93.94 174 PRO A O 1
ATOM 1346 N N . THR A 1 175 ? 33.582 -2.870 -33.131 1.00 93.50 175 THR A N 1
ATOM 1347 C CA . THR A 1 175 ? 32.606 -3.097 -32.064 1.00 93.50 175 THR A CA 1
ATOM 1348 C C . THR A 1 175 ? 33.173 -3.998 -30.982 1.00 93.50 175 THR A C 1
ATOM 1350 O O . THR A 1 175 ? 34.149 -4.721 -31.185 1.00 93.50 175 THR A O 1
ATOM 1353 N N . GLU A 1 176 ? 32.521 -3.969 -29.828 1.00 92.19 176 GLU A N 1
ATOM 1354 C CA . GLU A 1 176 ? 32.646 -4.983 -28.792 1.00 92.19 176 GLU A CA 1
ATOM 1355 C C . GLU A 1 176 ? 31.266 -5.573 -28.503 1.00 92.19 176 GLU A C 1
ATOM 1357 O O . GLU A 1 176 ? 30.229 -4.930 -28.693 1.00 92.19 176 GLU A O 1
ATOM 1362 N N . THR A 1 177 ? 31.245 -6.820 -28.042 1.00 86.31 177 THR A N 1
ATOM 1363 C CA . THR A 1 177 ? 30.046 -7.398 -27.433 1.00 86.31 177 THR A CA 1
ATOM 1364 C C . THR A 1 177 ? 29.643 -6.537 -26.242 1.00 86.31 177 THR A C 1
ATOM 1366 O O . THR A 1 177 ? 30.504 -6.213 -25.421 1.00 86.31 177 THR A O 1
ATOM 1369 N N . SER A 1 178 ? 28.358 -6.192 -26.118 1.00 75.88 178 SER A N 1
ATOM 1370 C CA . SER A 1 178 ? 27.832 -5.516 -24.927 1.00 75.88 178 SER A CA 1
ATOM 1371 C C . SER A 1 178 ? 28.396 -6.134 -23.640 1.00 75.88 178 SER A C 1
ATOM 1373 O O . SER A 1 178 ? 28.252 -7.333 -23.406 1.00 75.88 178 SER A O 1
ATOM 1375 N N . ILE A 1 179 ? 28.984 -5.296 -22.775 1.00 62.00 179 ILE A N 1
ATOM 1376 C CA . ILE A 1 179 ? 29.479 -5.673 -21.432 1.00 62.00 179 ILE A CA 1
ATOM 1377 C C . ILE A 1 179 ? 28.349 -6.293 -20.578 1.00 62.00 179 ILE A C 1
ATOM 1379 O O . ILE A 1 179 ? 28.597 -6.979 -19.590 1.00 62.00 179 ILE A O 1
ATOM 1383 N N . PHE A 1 180 ? 27.094 -6.076 -20.979 1.00 56.72 180 PHE A N 1
ATOM 1384 C CA . PHE A 1 180 ? 25.904 -6.659 -20.385 1.00 56.72 180 PHE A CA 1
ATOM 1385 C C . PHE A 1 180 ? 25.325 -7.712 -21.327 1.00 56.72 180 PHE A C 1
ATOM 1387 O O . PHE A 1 180 ? 24.731 -7.361 -22.346 1.00 56.72 180 PHE A O 1
ATOM 1394 N N . HIS A 1 181 ? 25.381 -8.983 -20.915 1.00 58.72 181 HIS A N 1
ATOM 1395 C CA . HIS A 1 181 ? 24.723 -10.133 -21.564 1.00 58.72 181 HIS A CA 1
ATOM 1396 C C . HIS A 1 181 ? 23.178 -10.024 -21.660 1.00 58.72 181 HIS A C 1
ATOM 1398 O O . HIS A 1 181 ? 22.509 -10.963 -22.078 1.00 58.72 181 HIS A O 1
ATOM 1404 N N . ILE A 1 182 ? 22.598 -8.888 -21.259 1.00 59.38 182 ILE A N 1
ATOM 1405 C CA . ILE A 1 182 ? 21.159 -8.585 -21.271 1.00 59.38 182 ILE A CA 1
ATOM 1406 C C . ILE A 1 182 ? 20.638 -8.394 -22.707 1.00 59.38 182 ILE A C 1
ATOM 1408 O O . ILE A 1 182 ? 19.475 -8.693 -22.975 1.00 59.38 182 ILE A O 1
ATOM 1412 N N . SER A 1 183 ? 21.496 -7.939 -23.628 1.00 69.44 183 SER A N 1
ATOM 1413 C CA . SER A 1 183 ? 21.234 -7.905 -25.069 1.00 69.44 183 SER A CA 1
ATOM 1414 C C . SER A 1 183 ? 22.460 -8.378 -25.849 1.00 69.44 183 SER A C 1
ATOM 1416 O O . SER A 1 183 ? 23.597 -8.024 -25.529 1.00 69.44 183 SER A O 1
ATOM 1418 N N . ASN A 1 184 ? 22.242 -9.140 -26.921 1.00 82.44 184 ASN A N 1
ATOM 1419 C CA . ASN A 1 184 ? 23.317 -9.565 -27.821 1.00 82.44 184 ASN A CA 1
ATOM 1420 C C . ASN A 1 184 ? 23.685 -8.442 -28.820 1.00 82.44 184 ASN A C 1
ATOM 1422 O O . ASN A 1 184 ? 23.843 -8.697 -30.009 1.00 82.44 184 ASN A O 1
ATOM 1426 N N . LEU A 1 185 ? 23.763 -7.184 -28.381 1.00 89.38 185 LEU A N 1
ATOM 1427 C CA . LEU A 1 185 ? 24.043 -6.038 -29.252 1.00 89.38 185 LEU A CA 1
ATOM 1428 C C . LEU A 1 185 ? 25.558 -5.814 -29.404 1.00 89.38 185 LEU A C 1
ATOM 1430 O O . LEU A 1 185 ? 26.289 -5.768 -28.410 1.00 89.38 185 LEU A O 1
ATOM 1434 N N . CYS A 1 186 ? 26.020 -5.620 -30.641 1.00 92.12 186 CYS A N 1
ATOM 1435 C CA . CYS A 1 186 ? 27.380 -5.164 -30.929 1.00 92.12 186 CYS A CA 1
ATOM 1436 C C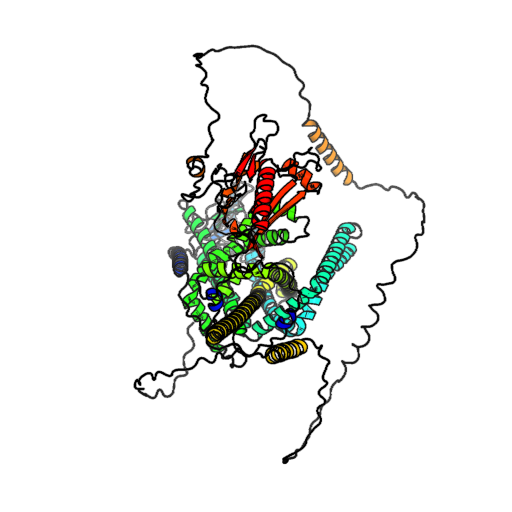 . CYS A 1 186 ? 27.479 -3.642 -30.760 1.00 92.12 186 CYS A C 1
ATOM 1438 O O . CYS A 1 186 ? 26.944 -2.874 -31.562 1.00 92.12 186 CYS A O 1
ATOM 1440 N N . VAL A 1 187 ? 28.172 -3.198 -29.712 1.00 91.25 187 VAL A N 1
ATOM 1441 C CA . VAL A 1 187 ? 28.306 -1.780 -29.357 1.00 91.25 187 VAL A CA 1
ATOM 1442 C C . VAL A 1 187 ? 29.554 -1.196 -30.039 1.00 91.25 187 VAL A C 1
ATOM 1444 O O . VAL A 1 187 ? 30.617 -1.812 -29.959 1.00 91.25 187 VAL A O 1
ATOM 1447 N N . PRO A 1 188 ? 29.480 -0.031 -30.714 1.00 92.56 188 PRO A N 1
ATOM 1448 C CA . PRO A 1 188 ? 30.646 0.608 -31.325 1.00 92.56 188 PRO A CA 1
ATOM 1449 C C . PRO A 1 188 ? 31.746 0.925 -30.300 1.00 92.56 188 PRO A C 1
ATOM 1451 O O . PRO A 1 188 ? 31.461 1.467 -29.236 1.00 92.56 188 PRO A O 1
ATOM 1454 N N . ARG A 1 189 ? 33.016 0.678 -30.652 1.00 91.69 189 ARG A N 1
ATOM 1455 C CA . ARG A 1 189 ? 34.185 1.125 -29.865 1.00 91.69 189 ARG A CA 1
ATOM 1456 C C . ARG A 1 189 ? 34.376 2.642 -29.898 1.00 91.69 189 ARG A C 1
ATOM 1458 O O . ARG A 1 189 ? 34.886 3.222 -28.946 1.00 91.69 189 ARG A O 1
ATOM 1465 N N . SER A 1 190 ? 33.982 3.295 -30.994 1.00 90.81 190 SER A N 1
ATOM 1466 C CA . SER A 1 190 ? 33.977 4.759 -31.068 1.00 90.81 190 SER A CA 1
ATOM 1467 C C . SER A 1 190 ? 32.884 5.313 -30.159 1.00 90.81 190 SER A C 1
ATOM 1469 O O . SER A 1 190 ? 31.705 5.037 -30.374 1.00 90.81 190 SER A O 1
ATOM 1471 N N . VAL A 1 191 ? 33.274 6.136 -29.181 1.00 82.12 191 VAL A N 1
ATOM 1472 C CA . VAL A 1 191 ? 32.356 6.797 -28.236 1.00 82.12 191 VAL A CA 1
ATOM 1473 C C . VAL A 1 191 ? 31.308 7.640 -28.968 1.00 82.12 191 VAL A C 1
ATOM 1475 O O . VAL A 1 191 ? 30.165 7.712 -28.524 1.00 82.12 191 VAL A O 1
ATOM 1478 N N . GLU A 1 192 ? 31.648 8.230 -30.118 1.00 86.00 192 GLU A N 1
ATOM 1479 C CA . GLU A 1 192 ? 30.685 8.990 -30.915 1.00 86.00 192 GLU A CA 1
ATOM 1480 C C . GLU A 1 192 ? 29.633 8.078 -31.559 1.00 86.00 192 GLU A C 1
ATOM 1482 O O . GLU A 1 192 ? 28.439 8.328 -31.409 1.00 86.00 192 GLU A O 1
ATOM 1487 N N . LEU A 1 193 ? 30.049 6.990 -32.221 1.00 86.88 193 LEU A N 1
ATOM 1488 C CA . LEU A 1 193 ? 29.109 6.016 -32.789 1.00 86.88 193 LEU A CA 1
ATOM 1489 C C . LEU A 1 193 ? 28.285 5.339 -31.689 1.00 86.88 193 LEU A C 1
ATOM 1491 O O . LEU A 1 193 ? 27.089 5.138 -31.875 1.00 86.88 193 LEU A O 1
ATOM 1495 N N . ALA A 1 194 ? 28.882 5.037 -30.534 1.00 83.62 194 ALA A N 1
ATOM 1496 C CA . ALA A 1 194 ? 28.169 4.504 -29.380 1.00 83.62 194 ALA A CA 1
ATOM 1497 C C . ALA A 1 194 ? 27.124 5.503 -28.865 1.00 83.62 194 ALA A C 1
ATOM 1499 O O . ALA A 1 194 ? 25.981 5.120 -28.647 1.00 83.62 194 ALA A O 1
ATOM 1500 N N . ASN A 1 195 ? 27.459 6.791 -28.747 1.00 77.75 195 ASN A N 1
ATOM 1501 C CA . ASN A 1 195 ? 26.501 7.827 -28.361 1.00 77.75 195 ASN A CA 1
ATOM 1502 C C . ASN A 1 195 ? 25.410 8.038 -29.423 1.00 77.75 195 ASN A C 1
ATOM 1504 O O . ASN A 1 195 ? 24.247 8.164 -29.053 1.00 77.75 195 ASN A O 1
ATOM 1508 N N . ARG A 1 196 ? 25.729 8.013 -30.726 1.00 83.81 196 ARG A N 1
ATOM 1509 C CA . ARG A 1 196 ? 24.732 8.063 -31.817 1.00 83.81 196 ARG A CA 1
ATOM 1510 C C . ARG A 1 196 ? 23.793 6.849 -31.763 1.00 83.81 196 ARG A C 1
ATOM 1512 O O . ARG A 1 196 ? 22.575 7.025 -31.818 1.00 83.81 196 ARG A O 1
ATOM 1519 N N . LEU A 1 197 ? 24.339 5.644 -31.566 1.00 84.25 197 LEU A N 1
ATOM 1520 C CA . LEU A 1 197 ? 23.575 4.413 -31.352 1.00 84.25 197 LEU A CA 1
ATOM 1521 C C . LEU A 1 197 ? 22.669 4.546 -30.129 1.00 84.25 197 LEU A C 1
ATOM 1523 O O . LEU A 1 197 ? 21.463 4.364 -30.254 1.00 84.25 197 LEU A O 1
ATOM 1527 N N . PHE A 1 198 ? 23.217 4.907 -28.967 1.00 77.62 198 PHE A N 1
ATOM 1528 C CA . PHE A 1 198 ? 22.440 5.059 -27.742 1.00 77.62 198 PHE A CA 1
ATOM 1529 C C . PHE A 1 198 ? 21.376 6.145 -27.875 1.00 77.62 198 PHE A C 1
ATOM 1531 O O . PHE A 1 198 ? 20.265 5.904 -27.432 1.00 77.62 198 PHE A O 1
ATOM 1538 N N . VAL A 1 199 ? 21.635 7.283 -28.529 1.00 75.12 199 VAL A N 1
ATOM 1539 C CA . VAL A 1 199 ? 20.623 8.327 -28.786 1.00 75.12 199 VAL A CA 1
ATOM 1540 C C . VAL A 1 199 ? 19.507 7.820 -29.705 1.00 75.12 199 VAL A C 1
ATOM 1542 O O . VAL A 1 199 ? 18.341 8.148 -29.476 1.00 75.12 199 VAL A O 1
ATOM 1545 N N . HIS A 1 200 ? 19.813 6.998 -30.712 1.00 76.75 200 HIS A N 1
ATOM 1546 C CA . HIS A 1 200 ? 18.785 6.451 -31.595 1.00 76.75 200 HIS A CA 1
ATOM 1547 C C . HIS A 1 200 ? 18.023 5.273 -30.967 1.00 76.75 200 HIS A C 1
ATOM 1549 O O . HIS A 1 200 ? 16.795 5.253 -31.030 1.00 76.75 200 HIS A O 1
ATOM 1555 N N . HIS A 1 201 ? 18.693 4.311 -30.329 1.00 71.12 201 HIS A N 1
ATOM 1556 C CA . HIS A 1 201 ? 18.022 3.280 -29.531 1.00 71.12 201 HIS A CA 1
ATOM 1557 C C . HIS A 1 201 ? 17.189 3.923 -28.418 1.00 71.12 201 HIS A C 1
ATOM 1559 O O . HIS A 1 201 ? 16.059 3.514 -28.213 1.00 71.12 201 HIS A O 1
ATOM 1565 N N . ALA A 1 202 ? 17.659 5.004 -27.793 1.00 64.75 202 ALA A N 1
ATOM 1566 C CA . ALA A 1 202 ? 16.882 5.786 -26.837 1.00 64.75 202 ALA A CA 1
ATOM 1567 C C . ALA A 1 202 ? 15.626 6.429 -27.450 1.00 64.75 202 ALA A C 1
ATOM 1569 O O . ALA A 1 202 ? 14.605 6.516 -26.777 1.00 64.75 202 ALA A O 1
ATOM 1570 N N . ARG A 1 203 ? 15.682 6.898 -28.706 1.00 69.56 203 ARG A N 1
ATOM 1571 C CA . ARG A 1 203 ? 14.506 7.404 -29.442 1.00 69.56 203 ARG A CA 1
ATOM 1572 C C . ARG A 1 203 ? 13.543 6.293 -29.883 1.00 69.56 203 ARG A C 1
ATOM 1574 O O . ARG A 1 203 ? 12.376 6.593 -30.092 1.00 69.56 203 ARG A O 1
ATOM 1581 N N . ALA A 1 204 ? 14.023 5.062 -30.056 1.00 64.50 204 ALA A N 1
ATOM 1582 C CA . ALA A 1 204 ? 13.228 3.926 -30.531 1.00 64.50 204 ALA A CA 1
ATOM 1583 C C . ALA A 1 204 ? 12.681 3.034 -29.399 1.00 64.50 204 ALA A C 1
ATOM 1585 O O . ALA A 1 204 ? 11.637 2.420 -29.570 1.00 64.50 204 ALA A O 1
ATOM 1586 N N . ALA A 1 205 ? 13.374 2.967 -28.262 1.00 63.34 205 ALA A N 1
ATOM 1587 C CA . ALA A 1 205 ? 13.061 2.139 -27.106 1.00 63.34 205 ALA A CA 1
ATOM 1588 C C . ALA A 1 205 ? 13.282 2.947 -25.817 1.00 63.34 205 ALA A C 1
ATOM 1590 O O . ALA A 1 205 ? 14.406 3.125 -25.336 1.00 63.34 205 ALA A O 1
ATOM 1591 N N . GLU A 1 206 ? 12.191 3.438 -25.234 1.00 66.75 206 GLU A N 1
ATOM 1592 C CA . GLU A 1 206 ? 12.226 4.237 -24.002 1.00 66.75 206 GLU A CA 1
ATOM 1593 C C . GLU A 1 206 ? 12.696 3.409 -22.793 1.00 66.75 206 GLU A C 1
ATOM 1595 O O . GLU A 1 206 ? 13.381 3.916 -21.905 1.00 66.75 206 GLU A O 1
ATOM 1600 N N . GLU A 1 207 ? 12.451 2.100 -22.821 1.00 63.41 207 GLU A N 1
ATOM 1601 C CA . GLU A 1 207 ? 12.972 1.117 -21.865 1.00 63.41 207 GLU A CA 1
ATOM 1602 C C . GLU A 1 207 ? 14.512 1.119 -21.810 1.00 63.41 207 GLU A C 1
ATOM 1604 O O . GLU A 1 207 ? 15.109 1.072 -20.731 1.00 63.41 207 GLU A O 1
ATOM 1609 N N . ALA A 1 208 ? 15.178 1.263 -22.964 1.00 61.22 208 ALA A N 1
ATOM 1610 C CA . ALA A 1 208 ? 16.635 1.327 -23.042 1.00 61.22 208 ALA A CA 1
ATOM 1611 C C . ALA A 1 208 ? 17.192 2.644 -22.470 1.00 61.22 208 ALA A C 1
ATOM 1613 O O . ALA A 1 208 ? 18.255 2.628 -21.842 1.00 61.22 208 ALA A O 1
ATOM 1614 N N . ARG A 1 209 ? 16.464 3.773 -22.604 1.00 66.31 209 ARG A N 1
ATOM 1615 C CA . ARG A 1 209 ? 16.784 5.009 -21.855 1.00 66.31 209 ARG A CA 1
ATOM 1616 C C . ARG A 1 209 ? 16.741 4.738 -20.362 1.00 66.31 209 ARG A C 1
ATOM 1618 O O . ARG A 1 209 ? 17.697 5.064 -19.664 1.00 66.31 209 ARG A O 1
ATOM 1625 N N . LEU A 1 210 ? 15.636 4.158 -19.892 1.00 77.25 210 LEU A N 1
ATOM 1626 C CA . LEU A 1 210 ? 15.381 3.951 -18.474 1.00 77.25 210 LEU A CA 1
ATOM 1627 C C . LEU A 1 210 ? 16.457 3.059 -17.844 1.00 77.25 210 LEU A C 1
ATOM 1629 O O . LEU A 1 210 ? 17.025 3.443 -16.826 1.00 77.25 210 LEU A O 1
ATOM 1633 N N . TYR A 1 211 ? 16.824 1.941 -18.479 1.00 77.00 211 TYR A N 1
ATOM 1634 C CA . TYR A 1 211 ? 17.893 1.072 -17.977 1.00 77.00 211 TYR A CA 1
ATOM 1635 C C . TYR A 1 211 ? 19.263 1.772 -17.919 1.00 77.00 211 TYR A C 1
ATOM 1637 O O . TYR A 1 211 ? 19.932 1.739 -16.883 1.00 77.00 211 TYR A O 1
ATOM 1645 N N . VAL A 1 212 ? 19.692 2.436 -19.002 1.00 75.12 212 VAL A N 1
ATOM 1646 C CA . VAL A 1 212 ? 21.004 3.114 -19.042 1.00 75.12 212 VAL A CA 1
ATOM 1647 C C . VAL A 1 212 ? 21.056 4.279 -18.049 1.00 75.12 212 VAL A C 1
ATOM 1649 O O . VAL A 1 212 ? 22.076 4.465 -17.382 1.00 75.12 212 VAL A O 1
ATOM 1652 N N . ALA A 1 213 ? 19.961 5.028 -17.902 1.00 82.44 213 ALA A N 1
ATOM 1653 C CA . ALA A 1 213 ? 19.852 6.107 -16.930 1.00 82.44 213 ALA A CA 1
ATOM 1654 C C . ALA A 1 213 ? 19.858 5.580 -15.489 1.00 82.44 213 ALA A C 1
ATOM 1656 O O . ALA A 1 213 ? 20.670 6.052 -14.700 1.00 82.44 213 ALA A O 1
ATOM 1657 N N . LEU A 1 214 ? 19.059 4.559 -15.150 1.00 85.31 214 LEU A N 1
ATOM 1658 C CA . LEU A 1 214 ? 19.082 3.911 -13.829 1.00 85.31 214 LEU A CA 1
ATOM 1659 C C . LEU A 1 214 ? 20.481 3.375 -13.484 1.00 85.31 214 LEU A C 1
ATOM 1661 O O . LEU A 1 214 ? 20.957 3.574 -12.367 1.00 85.31 214 LEU A O 1
ATOM 1665 N N . ARG A 1 215 ? 21.187 2.772 -14.453 1.00 84.50 215 ARG A N 1
ATOM 1666 C CA . ARG A 1 215 ? 22.569 2.303 -14.269 1.00 84.50 215 ARG A CA 1
ATOM 1667 C C . ARG A 1 215 ? 23.574 3.440 -14.027 1.00 84.50 215 ARG A C 1
ATOM 1669 O O . ARG A 1 215 ? 24.589 3.196 -13.380 1.00 84.50 215 ARG A O 1
ATOM 1676 N N . ARG A 1 216 ? 23.329 4.666 -14.501 1.00 88.00 216 ARG A N 1
ATOM 1677 C CA . ARG A 1 216 ? 24.121 5.846 -14.095 1.00 88.00 216 ARG A CA 1
ATOM 1678 C C . ARG A 1 216 ? 23.673 6.349 -12.719 1.00 88.00 216 ARG A C 1
ATOM 1680 O O . ARG A 1 216 ? 24.497 6.563 -11.843 1.00 88.00 216 ARG A O 1
ATOM 1687 N N . LEU A 1 217 ? 22.366 6.472 -12.511 1.00 93.69 217 LEU A N 1
ATOM 1688 C CA . LEU A 1 217 ? 21.737 7.148 -11.376 1.00 93.69 217 LEU A CA 1
ATOM 1689 C C . LEU A 1 217 ? 21.667 6.351 -10.071 1.00 93.69 217 LEU A C 1
ATOM 1691 O O . LEU A 1 217 ? 21.253 6.919 -9.063 1.00 93.69 217 LEU A O 1
ATOM 1695 N N . TRP A 1 218 ? 22.048 5.072 -10.044 1.00 94.88 218 TRP A N 1
ATOM 1696 C CA . TRP A 1 218 ? 21.893 4.238 -8.845 1.00 94.88 218 TRP A CA 1
ATOM 1697 C C . TRP A 1 218 ? 22.535 4.844 -7.584 1.00 94.88 218 TRP A C 1
ATOM 1699 O O . TRP A 1 218 ? 21.967 4.689 -6.509 1.00 94.88 218 TRP A O 1
ATOM 1709 N N . VAL A 1 219 ? 23.647 5.588 -7.701 1.00 96.19 219 VAL A N 1
ATOM 1710 C CA . VAL A 1 219 ? 24.252 6.311 -6.564 1.00 96.19 219 VAL A CA 1
ATOM 1711 C C . VAL A 1 219 ? 23.366 7.484 -6.103 1.00 96.19 219 VAL A C 1
ATOM 1713 O O . VAL A 1 219 ? 22.941 7.447 -4.948 1.00 96.19 219 VAL A O 1
ATOM 1716 N N . PRO A 1 220 ? 23.005 8.483 -6.945 1.00 97.38 220 PRO A N 1
ATOM 1717 C CA . PRO A 1 220 ? 22.007 9.500 -6.591 1.00 97.38 220 PRO A CA 1
ATOM 1718 C C . PRO A 1 220 ? 20.709 8.942 -5.985 1.00 97.38 220 PRO A C 1
ATOM 1720 O O . PRO A 1 220 ? 20.229 9.456 -4.976 1.00 97.38 220 PRO A O 1
ATOM 1723 N N . LEU A 1 221 ? 20.150 7.875 -6.566 1.00 96.69 221 LEU A N 1
ATOM 1724 C CA . LEU A 1 221 ? 18.878 7.287 -6.130 1.00 96.69 221 LEU A CA 1
ATOM 1725 C C . LEU A 1 221 ? 19.015 6.512 -4.808 1.00 96.69 221 LEU A C 1
ATOM 1727 O O . LEU A 1 221 ? 18.117 6.576 -3.970 1.00 96.69 221 LEU A O 1
ATOM 1731 N N . LEU A 1 222 ? 20.149 5.842 -4.570 1.00 96.06 222 LEU A N 1
ATOM 1732 C CA . LEU A 1 222 ? 20.469 5.233 -3.275 1.00 96.06 222 LEU A CA 1
ATOM 1733 C C . LEU A 1 222 ? 20.662 6.301 -2.190 1.00 96.06 222 LEU A C 1
ATOM 1735 O O . LEU A 1 222 ? 20.141 6.147 -1.087 1.00 96.06 222 LEU A O 1
ATOM 1739 N N . MET A 1 223 ? 21.344 7.407 -2.500 1.00 97.44 223 MET A N 1
ATOM 1740 C CA . MET A 1 223 ? 21.484 8.537 -1.574 1.00 97.44 223 MET A CA 1
ATOM 1741 C C . MET A 1 223 ? 20.120 9.147 -1.226 1.00 97.44 223 MET A C 1
ATOM 1743 O O . MET A 1 223 ? 19.841 9.377 -0.052 1.00 97.44 223 MET A O 1
ATOM 1747 N N . ALA A 1 224 ? 19.232 9.322 -2.209 1.00 97.69 224 ALA A N 1
ATOM 1748 C CA . ALA A 1 224 ? 17.852 9.741 -1.973 1.00 97.69 224 ALA A CA 1
ATOM 1749 C C . ALA A 1 224 ? 17.072 8.747 -1.091 1.00 97.69 224 ALA A C 1
ATOM 1751 O O . ALA A 1 224 ? 16.400 9.169 -0.146 1.00 97.69 224 ALA A O 1
ATOM 1752 N N . ALA A 1 225 ? 17.187 7.435 -1.326 1.00 97.00 225 ALA A N 1
ATOM 1753 C CA . ALA A 1 225 ? 16.566 6.424 -0.466 1.00 97.00 225 ALA A CA 1
ATOM 1754 C C . ALA A 1 225 ? 17.063 6.526 0.991 1.00 97.00 225 ALA A C 1
ATOM 1756 O O . ALA A 1 225 ? 16.255 6.560 1.918 1.00 97.00 225 ALA A O 1
ATOM 1757 N N . LEU A 1 226 ? 18.379 6.654 1.198 1.00 97.06 226 LEU A N 1
ATOM 1758 C CA . LEU A 1 226 ? 18.991 6.799 2.525 1.00 97.06 226 LEU A CA 1
ATOM 1759 C C . LEU A 1 226 ? 18.561 8.095 3.235 1.00 97.06 226 LEU A C 1
ATOM 1761 O O . LEU A 1 226 ? 18.257 8.065 4.428 1.00 97.06 226 LEU A O 1
ATOM 1765 N N . VAL A 1 227 ? 18.464 9.215 2.510 1.00 97.69 227 VAL A N 1
ATOM 1766 C CA . VAL A 1 227 ? 17.907 10.479 3.027 1.00 97.69 227 VAL A CA 1
ATOM 1767 C C . VAL A 1 227 ? 16.437 10.305 3.428 1.00 97.69 227 VAL A C 1
ATOM 1769 O O . VAL A 1 227 ? 16.045 10.746 4.509 1.00 97.69 227 VAL A O 1
ATOM 1772 N N . GLY A 1 228 ? 15.640 9.598 2.620 1.00 96.94 228 GLY A N 1
ATOM 1773 C CA . GLY A 1 228 ? 14.236 9.298 2.912 1.00 96.94 228 GLY A CA 1
ATOM 1774 C C . GLY A 1 228 ? 14.039 8.476 4.190 1.00 96.94 228 GLY A C 1
ATOM 1775 O O . GLY A 1 228 ? 13.194 8.838 5.017 1.00 96.94 228 GLY A O 1
ATOM 1776 N N . ILE A 1 229 ? 14.846 7.425 4.412 1.00 96.38 229 ILE A N 1
ATOM 1777 C CA . ILE A 1 229 ? 14.767 6.638 5.660 1.00 96.38 229 ILE A CA 1
ATOM 1778 C C . ILE A 1 229 ? 15.290 7.457 6.846 1.00 96.38 229 ILE A C 1
ATOM 1780 O O . ILE A 1 229 ? 14.689 7.426 7.916 1.00 96.38 229 ILE A O 1
ATOM 1784 N N . GLY A 1 230 ? 16.365 8.235 6.662 1.00 96.44 230 GLY A N 1
ATOM 1785 C CA . GLY A 1 230 ? 16.956 9.064 7.715 1.00 96.44 230 GLY A CA 1
ATOM 1786 C C . GLY A 1 230 ? 16.003 10.149 8.224 1.00 96.44 230 GLY A C 1
ATOM 1787 O O . GLY A 1 230 ? 15.840 10.307 9.435 1.00 96.44 230 GLY A O 1
ATOM 1788 N N . ILE A 1 231 ? 15.320 10.848 7.314 1.00 96.38 231 ILE A N 1
ATOM 1789 C CA . ILE A 1 231 ? 14.276 11.829 7.645 1.00 96.38 231 ILE A CA 1
ATOM 1790 C C . ILE A 1 231 ? 13.094 11.143 8.331 1.00 96.38 231 ILE A C 1
ATOM 1792 O O . ILE A 1 231 ? 12.641 11.616 9.370 1.00 96.38 231 ILE A O 1
ATOM 1796 N N . SER A 1 232 ? 12.639 10.001 7.815 1.00 95.25 232 SER A N 1
ATOM 1797 C CA . SER A 1 232 ? 11.505 9.262 8.386 1.00 95.25 232 SER A CA 1
ATOM 1798 C C . SER A 1 232 ? 11.785 8.750 9.800 1.00 95.25 232 SER A C 1
ATOM 1800 O O . SER A 1 232 ? 10.959 8.913 10.696 1.00 95.25 232 SER A O 1
ATOM 1802 N N . TYR A 1 233 ? 12.983 8.216 10.038 1.00 94.19 233 TYR A N 1
ATOM 1803 C CA . TYR A 1 233 ? 13.430 7.826 11.371 1.00 94.19 233 TYR A CA 1
ATOM 1804 C C . TYR A 1 233 ? 13.503 9.034 12.315 1.00 94.19 233 TYR A C 1
ATOM 1806 O O . TYR A 1 233 ? 13.030 8.952 13.445 1.00 94.19 233 TYR A O 1
ATOM 1814 N N . ARG A 1 234 ? 14.027 10.184 11.861 1.00 94.88 234 ARG A N 1
ATOM 1815 C CA . ARG A 1 234 ? 14.066 11.416 12.671 1.00 94.88 234 ARG A CA 1
ATOM 1816 C C . ARG A 1 234 ? 12.673 11.954 12.997 1.00 94.88 234 ARG A C 1
ATOM 1818 O O . ARG A 1 234 ? 12.459 12.355 14.139 1.00 94.88 234 ARG A O 1
ATOM 1825 N N . LEU A 1 235 ? 11.736 11.934 12.048 1.00 92.56 235 LEU A N 1
ATOM 1826 C CA . LEU A 1 235 ? 10.376 12.441 12.245 1.00 92.56 235 LEU A CA 1
ATOM 1827 C C . LEU A 1 235 ? 9.650 11.723 13.390 1.00 92.56 235 LEU A C 1
ATOM 1829 O O . LEU A 1 235 ? 8.996 12.402 14.173 1.00 92.56 235 LEU A O 1
ATOM 1833 N N . LEU A 1 236 ? 9.853 10.414 13.592 1.00 91.12 236 LEU A N 1
ATOM 1834 C CA . LEU A 1 236 ? 9.295 9.677 14.742 1.00 91.12 236 LEU A CA 1
ATOM 1835 C C . LEU A 1 236 ? 9.696 10.275 16.109 1.00 91.12 236 LEU A C 1
ATOM 1837 O O . LEU A 1 236 ? 8.860 10.368 17.008 1.00 91.12 236 LEU A O 1
ATOM 1841 N N . PHE A 1 237 ? 10.944 10.734 16.270 1.00 92.56 237 PHE A N 1
ATOM 1842 C CA . PHE A 1 237 ? 11.399 11.390 17.509 1.00 92.56 237 PHE A CA 1
ATOM 1843 C C . PHE A 1 237 ? 10.838 12.806 17.658 1.00 92.56 237 PHE A C 1
ATOM 1845 O O . PHE A 1 237 ? 10.496 13.222 18.766 1.00 92.56 237 PHE A O 1
ATOM 1852 N N . VAL A 1 238 ? 10.750 13.555 16.553 1.00 93.88 238 VAL A N 1
ATOM 1853 C CA . VAL A 1 238 ? 10.197 14.919 16.560 1.00 93.88 238 VAL A CA 1
ATOM 1854 C C . VAL A 1 238 ? 8.697 14.870 16.873 1.00 93.88 238 VAL A C 1
ATOM 1856 O O . VAL A 1 238 ? 8.230 15.673 17.676 1.00 93.88 238 VAL A O 1
ATOM 1859 N N . LEU A 1 239 ? 7.978 13.869 16.349 1.00 91.00 239 LEU A N 1
ATOM 1860 C CA . LEU A 1 239 ? 6.589 13.561 16.694 1.00 91.00 239 LEU A CA 1
ATOM 1861 C C . LEU A 1 239 ? 6.429 13.311 18.195 1.00 91.00 239 LEU A C 1
ATOM 1863 O O . LEU A 1 239 ? 5.742 14.101 18.833 1.00 91.00 239 LEU A O 1
ATOM 1867 N N . LYS A 1 240 ? 7.140 12.342 18.801 1.00 91.88 240 LYS A N 1
ATOM 1868 C CA . LYS A 1 240 ? 7.011 12.068 20.253 1.00 91.88 240 LYS A CA 1
ATOM 1869 C C . LYS A 1 240 ? 7.123 13.325 21.129 1.00 91.88 240 LYS A C 1
ATOM 1871 O O . LYS A 1 240 ? 6.434 13.416 22.136 1.00 91.88 240 LYS A O 1
ATOM 1876 N N . LYS A 1 241 ? 7.974 14.293 20.770 1.00 92.56 241 LYS A N 1
ATOM 1877 C CA . LYS A 1 241 ? 8.150 15.526 21.557 1.00 92.56 241 LYS A CA 1
ATOM 1878 C C . LYS A 1 241 ? 7.178 16.660 21.185 1.00 92.56 241 LYS A C 1
ATOM 1880 O O . LYS A 1 241 ? 6.959 17.554 21.999 1.00 92.56 241 LYS A O 1
ATOM 1885 N N . HIS A 1 242 ? 6.638 16.676 19.965 1.00 93.81 242 HIS A N 1
ATOM 1886 C CA . HIS A 1 242 ? 5.951 17.847 19.405 1.00 93.81 242 HIS A CA 1
ATOM 1887 C C . HIS A 1 242 ? 4.656 17.536 18.626 1.00 93.81 242 HIS A C 1
ATOM 1889 O O . HIS A 1 242 ? 4.214 18.392 17.863 1.00 93.81 242 HIS A O 1
ATOM 1895 N N . THR A 1 243 ? 4.018 16.373 18.822 1.00 90.38 243 THR A N 1
ATOM 1896 C CA . THR A 1 243 ? 2.807 15.936 18.093 1.00 90.38 243 THR A CA 1
ATOM 1897 C C . THR A 1 243 ? 1.744 17.024 17.913 1.00 90.38 243 THR A C 1
ATOM 1899 O O . THR A 1 243 ? 1.368 17.296 16.777 1.00 90.38 243 THR A O 1
ATOM 1902 N N . GLU A 1 244 ? 1.263 17.674 18.983 1.00 90.56 244 GLU A N 1
ATOM 1903 C CA . GLU A 1 244 ? 0.208 18.699 18.857 1.00 90.56 244 GLU A CA 1
ATOM 1904 C C . GLU A 1 244 ? 0.668 19.886 17.993 1.00 90.56 244 GLU A C 1
ATOM 1906 O O . GLU A 1 244 ? -0.064 20.333 17.111 1.00 90.56 244 GLU A O 1
ATOM 1911 N N . SER A 1 245 ? 1.907 20.348 18.187 1.00 91.50 245 SER A N 1
ATOM 1912 C CA . SER A 1 245 ? 2.497 21.440 17.404 1.00 91.50 245 SER A CA 1
ATOM 1913 C C . SER A 1 245 ? 2.623 21.064 15.925 1.00 91.50 245 SER A C 1
ATOM 1915 O O . SER A 1 245 ? 2.158 21.797 15.059 1.00 91.50 245 SER A O 1
ATOM 1917 N N . LEU A 1 246 ? 3.160 19.877 15.625 1.00 88.75 246 LEU A N 1
ATOM 1918 C CA . LEU A 1 246 ? 3.325 19.377 14.257 1.00 88.75 246 LEU A CA 1
ATOM 1919 C C . LEU A 1 246 ? 1.988 19.154 13.550 1.00 88.75 246 LEU A C 1
ATOM 1921 O O . LEU A 1 246 ? 1.880 19.458 12.366 1.00 88.75 246 LEU A O 1
ATOM 1925 N N . LEU A 1 247 ? 0.976 18.646 14.258 1.00 88.38 247 LEU A N 1
ATOM 1926 C CA . LEU A 1 247 ? -0.355 18.430 13.698 1.00 88.38 247 LEU A CA 1
ATOM 1927 C C . LEU A 1 247 ? -1.017 19.770 13.354 1.00 88.38 247 LEU A C 1
ATOM 1929 O O . LEU A 1 247 ? -1.477 19.953 12.229 1.00 88.38 247 LEU A O 1
ATOM 1933 N N . MET A 1 248 ? -0.982 20.738 14.275 1.00 89.19 248 MET A N 1
ATOM 1934 C CA . MET A 1 248 ? -1.506 22.088 14.037 1.00 89.19 248 MET A CA 1
ATOM 1935 C C . MET A 1 248 ? -0.728 22.827 12.935 1.00 89.19 248 MET A C 1
ATOM 1937 O O . MET A 1 248 ? -1.338 23.496 12.103 1.00 89.19 248 MET A O 1
ATOM 1941 N N . THR A 1 249 ? 0.601 22.679 12.871 1.00 89.12 249 THR A N 1
ATOM 1942 C CA . THR A 1 249 ? 1.433 23.239 11.793 1.00 89.12 249 THR A CA 1
ATOM 1943 C C . THR A 1 249 ? 1.163 22.563 10.449 1.00 89.12 249 THR A C 1
ATOM 1945 O O . THR A 1 249 ? 1.037 23.262 9.450 1.00 89.12 249 THR A O 1
ATOM 1948 N N . GLY A 1 250 ? 1.025 21.235 10.392 1.00 86.62 250 GLY A N 1
ATOM 1949 C CA . GLY A 1 250 ? 0.707 20.503 9.161 1.00 86.62 250 GLY A CA 1
ATOM 1950 C C . GLY A 1 250 ? -0.664 20.885 8.599 1.00 86.62 250 GLY A C 1
ATOM 1951 O O . GLY A 1 250 ? -0.796 21.142 7.404 1.00 86.62 250 GLY A O 1
ATOM 1952 N N . VAL A 1 251 ? -1.659 21.025 9.478 1.00 87.75 251 VAL A N 1
ATOM 1953 C CA . VAL A 1 251 ? -2.989 21.551 9.144 1.00 87.75 251 VAL A CA 1
ATOM 1954 C C . VAL A 1 251 ? -2.905 22.993 8.626 1.00 87.75 251 VAL A C 1
ATOM 1956 O O . VAL A 1 251 ? -3.457 23.292 7.569 1.00 87.75 251 VAL A O 1
ATOM 1959 N N . ALA A 1 252 ? -2.153 23.877 9.292 1.00 90.38 252 ALA A N 1
ATOM 1960 C CA . ALA A 1 252 ? -1.943 25.247 8.818 1.00 90.38 252 ALA A CA 1
ATOM 1961 C C . ALA A 1 252 ? -1.233 25.298 7.450 1.00 90.38 252 ALA A C 1
ATOM 1963 O O . ALA A 1 252 ? -1.626 26.074 6.584 1.00 90.38 252 ALA A O 1
ATOM 1964 N N . VAL A 1 253 ? -0.234 24.441 7.214 1.00 88.25 253 VAL A N 1
ATOM 1965 C CA . VAL A 1 253 ? 0.459 24.316 5.921 1.00 88.25 253 VAL A CA 1
ATOM 1966 C C . VAL A 1 253 ? -0.503 23.869 4.815 1.00 88.25 253 VAL A C 1
ATOM 1968 O O . VAL A 1 253 ? -0.483 24.453 3.735 1.00 88.25 253 VAL A O 1
ATOM 1971 N N . ILE A 1 254 ? -1.395 22.909 5.079 1.00 86.94 254 ILE A N 1
ATOM 1972 C CA . ILE A 1 254 ? -2.421 22.467 4.117 1.00 86.94 254 ILE A CA 1
ATOM 1973 C C . ILE A 1 254 ? -3.403 23.595 3.762 1.00 86.94 254 ILE A C 1
ATOM 1975 O O . ILE A 1 254 ? -3.795 23.714 2.604 1.00 86.94 254 ILE A O 1
ATOM 1979 N N . VAL A 1 255 ? -3.766 24.448 4.723 1.00 90.69 255 VAL A N 1
ATOM 1980 C CA . VAL A 1 255 ? -4.610 25.635 4.484 1.00 90.69 255 VAL A CA 1
ATOM 1981 C C . VAL A 1 255 ? -3.866 26.715 3.685 1.00 90.69 255 VAL A C 1
ATOM 1983 O O . VAL A 1 255 ? -4.464 27.371 2.834 1.00 90.69 255 VAL A O 1
ATOM 1986 N N . LEU A 1 256 ? -2.560 26.886 3.921 1.00 92.88 256 LEU A N 1
ATOM 1987 C CA . LEU A 1 256 ? -1.738 27.921 3.284 1.00 92.88 256 LEU A CA 1
ATOM 1988 C C . LEU A 1 256 ? -1.250 27.560 1.871 1.00 92.88 256 LEU A C 1
ATOM 1990 O O . LEU A 1 256 ? -1.082 28.467 1.061 1.00 92.88 256 LEU A O 1
ATOM 1994 N N . ILE A 1 257 ? -1.038 26.278 1.547 1.00 90.69 257 ILE A N 1
ATOM 1995 C CA . ILE A 1 257 ? -0.543 25.843 0.224 1.00 90.69 257 ILE A CA 1
ATOM 1996 C C . ILE A 1 257 ? -1.428 26.338 -0.941 1.00 90.69 257 ILE A C 1
ATOM 1998 O O . ILE A 1 257 ? -0.876 26.901 -1.886 1.00 90.69 257 ILE A O 1
ATOM 2002 N N . PRO A 1 258 ? -2.772 26.213 -0.910 1.00 92.38 258 PRO A N 1
ATOM 2003 C CA . PRO A 1 258 ? -3.622 26.768 -1.963 1.00 92.38 258 PRO A CA 1
ATOM 2004 C C . PRO A 1 258 ? -3.490 28.291 -2.100 1.00 92.38 258 PRO A C 1
ATOM 2006 O O . PRO A 1 258 ? -3.519 28.807 -3.212 1.00 92.38 258 PRO A O 1
ATOM 2009 N N . TRP A 1 259 ? -3.296 29.016 -0.993 1.00 95.00 259 TRP A N 1
ATOM 2010 C CA . TRP A 1 259 ? -3.167 30.478 -1.001 1.00 95.00 259 TRP A CA 1
ATOM 2011 C C . TRP A 1 259 ? -1.819 30.938 -1.568 1.00 95.00 259 TRP A C 1
ATOM 2013 O O . TRP A 1 259 ? -1.778 31.865 -2.376 1.00 95.00 259 TRP A O 1
ATOM 2023 N N . THR A 1 260 ? -0.714 30.282 -1.199 1.00 91.81 260 THR A N 1
ATOM 2024 C CA . THR A 1 260 ? 0.607 30.597 -1.766 1.00 91.81 260 THR A CA 1
ATOM 2025 C C . THR A 1 260 ? 0.706 30.183 -3.232 1.00 91.81 260 THR A C 1
ATOM 2027 O O . THR A 1 260 ? 1.316 30.905 -4.019 1.00 91.81 260 THR A O 1
ATOM 2030 N N . TRP A 1 261 ? 0.051 29.087 -3.632 1.00 91.44 261 TRP A N 1
ATOM 2031 C CA . TRP A 1 261 ? -0.023 28.673 -5.034 1.00 91.44 261 TRP A CA 1
ATOM 2032 C C . TRP A 1 261 ? -0.904 29.606 -5.877 1.00 91.44 261 TRP A C 1
ATOM 2034 O O . TRP A 1 261 ? -0.514 29.959 -6.986 1.00 91.44 261 TRP A O 1
ATOM 2044 N N . ALA A 1 262 ? -2.036 30.084 -5.345 1.00 94.06 262 ALA A N 1
ATOM 2045 C CA . ALA A 1 262 ? -2.849 31.120 -5.988 1.00 94.06 262 ALA A CA 1
ATOM 2046 C C . ALA A 1 262 ? -2.048 32.415 -6.205 1.00 94.06 262 ALA A C 1
ATOM 2048 O O . ALA A 1 262 ? -2.024 32.953 -7.309 1.00 94.06 262 ALA A O 1
ATOM 2049 N N . LEU A 1 263 ? -1.335 32.885 -5.175 1.00 95.56 263 LEU A N 1
ATOM 2050 C CA . LEU A 1 263 ? -0.481 34.069 -5.285 1.00 95.56 263 LEU A CA 1
ATOM 2051 C C . LEU A 1 263 ? 0.637 33.870 -6.322 1.00 95.56 263 LEU A C 1
ATOM 2053 O O . LEU A 1 263 ? 0.887 34.764 -7.125 1.00 95.56 263 LEU A O 1
ATOM 2057 N N . PHE A 1 264 ? 1.275 32.696 -6.348 1.00 93.31 264 PHE A N 1
ATOM 2058 C CA . PHE A 1 264 ? 2.298 32.363 -7.340 1.00 93.31 264 PHE A CA 1
ATOM 2059 C C . PHE A 1 264 ? 1.739 32.345 -8.771 1.00 93.31 264 PHE A C 1
ATOM 2061 O O . PHE A 1 264 ? 2.315 32.974 -9.655 1.00 93.31 264 PHE A O 1
ATOM 2068 N N . LEU A 1 265 ? 0.596 31.691 -9.006 1.00 89.38 265 LEU A N 1
ATOM 2069 C CA . LEU A 1 265 ? -0.044 31.659 -10.325 1.00 89.38 265 LEU A CA 1
ATOM 2070 C C . LEU A 1 265 ? -0.491 33.051 -10.792 1.00 89.38 265 LEU A C 1
ATOM 2072 O O . LEU A 1 265 ? -0.321 33.363 -11.969 1.00 89.38 265 LEU A O 1
ATOM 2076 N N . TYR A 1 266 ? -0.994 33.898 -9.891 1.00 95.81 266 TYR A N 1
ATOM 2077 C CA . TYR A 1 266 ? -1.348 35.285 -10.203 1.00 95.81 266 TYR A CA 1
ATOM 2078 C C . TYR A 1 266 ? -0.115 36.140 -10.541 1.00 95.81 266 TYR A C 1
ATOM 2080 O O . TYR A 1 266 ? -0.144 36.918 -11.490 1.00 95.81 266 TYR A O 1
ATOM 2088 N N . VAL A 1 267 ? 1.000 35.971 -9.822 1.00 95.81 267 VAL A N 1
ATOM 2089 C CA . VAL A 1 267 ? 2.263 36.674 -10.121 1.00 95.81 267 VAL A CA 1
ATOM 2090 C C . VAL A 1 267 ? 2.878 36.210 -11.447 1.00 95.81 267 VAL A C 1
ATOM 2092 O O . VAL A 1 267 ? 3.444 37.027 -12.166 1.00 95.81 267 VAL A O 1
ATOM 2095 N N . MET A 1 268 ? 2.758 34.923 -11.790 1.00 93.75 268 MET A N 1
ATOM 2096 C CA . MET A 1 268 ? 3.335 34.362 -13.019 1.00 93.75 268 MET A CA 1
ATOM 2097 C C . MET A 1 268 ? 2.498 34.613 -14.283 1.00 93.75 268 MET A C 1
ATOM 2099 O O . MET A 1 268 ? 3.079 34.719 -15.358 1.00 93.75 268 MET A O 1
ATOM 2103 N N . ASN A 1 269 ? 1.164 34.682 -14.173 1.00 93.88 269 ASN A N 1
ATOM 2104 C CA . ASN A 1 269 ? 0.249 34.718 -15.329 1.00 93.88 269 ASN A CA 1
ATOM 2105 C C . ASN A 1 269 ? -0.736 35.908 -15.315 1.00 93.88 269 ASN A C 1
ATOM 2107 O O . ASN A 1 269 ? -1.576 36.025 -16.201 1.00 93.88 269 ASN A O 1
ATOM 2111 N N . GLY A 1 270 ? -0.685 36.784 -14.307 1.00 94.62 270 GLY A N 1
ATOM 2112 C CA . GLY A 1 270 ? -1.568 37.947 -14.205 1.00 94.62 270 GLY A CA 1
ATOM 2113 C C . GLY A 1 270 ? -3.058 37.588 -14.123 1.00 94.62 270 GLY A C 1
ATOM 2114 O O . GLY A 1 270 ? -3.459 36.674 -13.397 1.00 94.62 270 GLY A O 1
ATOM 2115 N N . ARG A 1 271 ? -3.885 38.338 -14.867 1.00 96.06 271 ARG A N 1
ATOM 2116 C CA . ARG A 1 271 ? -5.351 38.172 -14.895 1.00 96.06 271 ARG A CA 1
ATOM 2117 C C . ARG A 1 271 ? -5.800 36.850 -15.516 1.00 96.06 271 ARG A C 1
ATOM 2119 O O . ARG A 1 271 ? -6.838 36.334 -15.119 1.00 96.06 271 ARG A O 1
ATOM 2126 N N . ASP A 1 272 ? -5.015 36.266 -16.415 1.00 93.75 272 ASP A N 1
ATOM 2127 C CA . ASP A 1 272 ? -5.413 35.066 -17.166 1.00 93.75 272 ASP A CA 1
ATOM 2128 C C . ASP A 1 272 ? -5.571 33.836 -16.249 1.00 93.75 272 ASP A C 1
ATOM 2130 O O . ASP A 1 272 ? -6.323 32.909 -16.547 1.00 93.75 272 ASP A O 1
ATOM 2134 N N . ALA A 1 273 ? -4.920 33.852 -15.078 1.00 93.94 273 ALA A N 1
ATOM 2135 C CA . ALA A 1 273 ? -5.084 32.846 -14.029 1.00 93.94 273 ALA A CA 1
ATOM 2136 C C . ALA A 1 273 ? -6.120 33.211 -12.944 1.00 93.94 273 ALA A C 1
ATOM 2138 O O . ALA A 1 273 ? -6.341 32.401 -12.043 1.00 93.94 273 ALA A O 1
ATOM 2139 N N . GLU A 1 274 ? -6.770 34.383 -12.989 1.00 95.06 274 GLU A N 1
ATOM 2140 C CA . GLU A 1 274 ? -7.588 34.909 -11.880 1.00 95.06 274 GLU A CA 1
ATOM 2141 C C . GLU A 1 274 ? -8.667 33.916 -11.403 1.00 95.06 274 GLU A C 1
ATOM 2143 O O . GLU A 1 274 ? -8.798 33.678 -10.200 1.00 95.06 274 GLU A O 1
ATOM 2148 N N . GLY A 1 275 ? -9.376 33.254 -12.324 1.00 93.25 275 GLY A N 1
ATOM 2149 C CA . GLY A 1 275 ? -10.383 32.241 -11.979 1.00 93.25 275 GLY A CA 1
ATOM 2150 C C . GLY A 1 275 ? -9.814 31.027 -11.226 1.00 93.25 275 GLY A C 1
ATOM 2151 O O . GLY A 1 275 ? -10.423 30.551 -10.265 1.00 93.25 275 GLY A O 1
ATOM 2152 N N . PHE A 1 276 ? -8.617 30.558 -11.598 1.00 92.56 276 PHE A N 1
ATOM 2153 C CA . PHE A 1 276 ? -7.919 29.484 -10.880 1.00 92.56 276 PHE A CA 1
ATOM 2154 C C . PHE A 1 276 ? -7.423 29.951 -9.507 1.00 92.56 276 PHE A C 1
ATOM 2156 O O . PHE A 1 276 ? -7.516 29.206 -8.530 1.00 92.56 276 PHE A O 1
ATOM 2163 N N . CYS A 1 277 ? -6.944 31.192 -9.409 1.00 95.44 277 CYS A N 1
ATOM 2164 C CA . CYS A 1 277 ? -6.491 31.784 -8.154 1.00 95.44 277 CYS A CA 1
ATOM 2165 C C . CYS A 1 277 ? -7.644 31.915 -7.145 1.00 95.44 277 CYS A C 1
ATOM 2167 O O . CYS A 1 277 ? -7.497 31.485 -5.999 1.00 95.44 277 CYS A O 1
ATOM 2169 N N . TRP A 1 278 ? -8.817 32.400 -7.568 1.00 96.56 278 TRP A N 1
ATOM 2170 C CA . TRP A 1 278 ? -10.013 32.433 -6.718 1.00 96.56 278 TRP A CA 1
ATOM 2171 C C . TRP A 1 278 ? -10.468 31.035 -6.285 1.00 96.56 278 TRP A C 1
ATOM 2173 O O . TRP A 1 278 ? -10.764 30.832 -5.106 1.00 96.56 278 TRP A O 1
ATOM 2183 N N . ALA A 1 279 ? -10.464 30.048 -7.189 1.00 93.38 279 ALA A N 1
ATOM 2184 C CA . ALA A 1 279 ? -10.803 28.666 -6.846 1.00 93.38 279 ALA A CA 1
ATOM 2185 C C . ALA A 1 279 ? -9.861 28.083 -5.771 1.00 93.38 279 ALA A C 1
ATOM 2187 O O . ALA A 1 279 ? -10.320 27.463 -4.811 1.00 93.38 279 ALA A O 1
ATOM 2188 N N . LEU A 1 280 ? -8.553 28.330 -5.882 1.00 92.44 280 LEU A N 1
ATOM 2189 C CA . LEU A 1 280 ? -7.551 27.899 -4.903 1.00 92.44 280 LEU A CA 1
ATOM 2190 C C . LEU A 1 280 ? -7.698 28.608 -3.545 1.00 92.44 280 LEU A C 1
ATOM 2192 O O . LEU A 1 280 ? -7.609 27.956 -2.503 1.00 92.44 280 LEU A O 1
ATOM 2196 N N . VAL A 1 281 ? -7.983 29.915 -3.528 1.00 96.00 281 VAL A N 1
ATOM 2197 C CA . VAL A 1 281 ? -8.265 30.652 -2.282 1.00 96.00 281 VAL A CA 1
ATOM 2198 C C . VAL A 1 281 ? -9.509 30.089 -1.588 1.00 96.00 281 VAL A C 1
ATOM 2200 O O . VAL A 1 281 ? -9.456 29.818 -0.385 1.00 96.00 281 VAL A O 1
ATOM 2203 N N . LEU A 1 282 ? -10.589 29.830 -2.336 1.00 92.56 282 LEU A N 1
ATOM 2204 C CA . LEU A 1 282 ? -11.816 29.209 -1.818 1.00 92.56 282 LEU A CA 1
ATOM 2205 C C . LEU A 1 282 ? -11.565 27.801 -1.255 1.00 92.56 282 LEU A C 1
ATOM 2207 O O . LEU A 1 282 ? -12.076 27.483 -0.181 1.00 92.56 282 LEU A O 1
ATOM 2211 N N . ILE A 1 283 ? -10.735 26.984 -1.914 1.00 89.50 283 ILE A N 1
ATOM 2212 C CA . ILE A 1 283 ? -10.299 25.676 -1.394 1.00 89.50 283 ILE A CA 1
ATOM 2213 C C . ILE A 1 283 ? -9.553 25.841 -0.060 1.00 89.50 283 ILE A C 1
ATOM 2215 O O . ILE A 1 283 ? -9.861 25.132 0.896 1.00 89.50 283 ILE A O 1
ATOM 2219 N N . GLY A 1 284 ? -8.625 26.798 0.049 1.00 91.00 284 GLY A N 1
ATOM 2220 C CA . GLY A 1 284 ? -7.917 27.074 1.305 1.00 91.00 284 GLY A CA 1
ATOM 2221 C C . GLY A 1 284 ? -8.848 27.542 2.433 1.00 91.00 284 GLY A C 1
ATOM 2222 O O . GLY A 1 284 ? -8.749 27.044 3.554 1.00 91.00 284 GLY A O 1
ATOM 2223 N N . VAL A 1 285 ? -9.814 28.424 2.138 1.00 92.00 285 VAL A N 1
ATOM 2224 C CA . VAL A 1 285 ? -10.849 28.853 3.104 1.00 92.00 285 VAL A CA 1
ATOM 2225 C C . VAL A 1 285 ? -11.677 27.656 3.579 1.00 92.00 285 VAL A C 1
ATOM 2227 O O . VAL A 1 285 ? -11.841 27.459 4.781 1.00 92.00 285 VAL A O 1
ATOM 2230 N N . PHE A 1 286 ? -12.148 26.818 2.653 1.00 85.56 286 PHE A N 1
ATOM 2231 C CA . PHE A 1 286 ? -12.932 25.618 2.951 1.00 85.56 286 PHE A CA 1
ATOM 2232 C C . PHE A 1 286 ? -12.160 24.624 3.834 1.00 85.56 286 PHE A C 1
ATOM 2234 O O . PHE A 1 286 ? -12.688 24.155 4.846 1.00 85.56 286 PHE A O 1
ATOM 2241 N N . LEU A 1 287 ? -10.885 24.371 3.520 1.00 86.50 287 LEU A N 1
ATOM 2242 C CA . LEU A 1 287 ? -9.990 23.560 4.351 1.00 86.50 287 LEU A CA 1
ATOM 2243 C C . LEU A 1 287 ? -9.781 24.181 5.742 1.00 86.50 287 LEU A C 1
ATOM 2245 O O . LEU A 1 287 ? -9.761 23.449 6.731 1.00 86.50 287 LEU A O 1
ATOM 2249 N N . GLY A 1 288 ? -9.693 25.510 5.856 1.00 89.25 288 GLY A N 1
ATOM 2250 C CA . GLY A 1 288 ? -9.620 26.225 7.137 1.00 89.25 288 GLY A CA 1
ATOM 2251 C C . GLY A 1 288 ? -10.893 26.097 7.986 1.00 89.25 288 GLY A C 1
ATOM 2252 O O . GLY A 1 288 ? -10.818 25.889 9.202 1.00 89.25 288 GLY A O 1
ATOM 2253 N N . CYS A 1 289 ? -12.069 26.133 7.356 1.00 86.81 289 CYS A N 1
ATOM 2254 C CA . CYS A 1 289 ? -13.350 25.892 8.025 1.00 86.81 289 CYS A CA 1
ATOM 2255 C C . CYS A 1 289 ? -13.467 24.444 8.532 1.00 86.81 289 CYS A C 1
ATOM 2257 O O . CYS A 1 289 ? -13.824 24.234 9.689 1.00 86.81 289 CYS A O 1
ATOM 2259 N N . ILE A 1 290 ? -13.090 23.446 7.722 1.00 83.44 290 ILE A N 1
ATOM 2260 C CA . ILE A 1 290 ? -13.034 22.035 8.153 1.00 83.44 290 ILE A CA 1
ATOM 2261 C C . ILE A 1 290 ? -12.047 21.866 9.318 1.00 83.44 290 ILE A C 1
ATOM 2263 O O . ILE A 1 290 ? -12.373 21.260 10.338 1.00 83.44 290 ILE A O 1
ATOM 2267 N N . SER A 1 291 ? -10.854 22.447 9.197 1.00 86.00 291 SER A N 1
ATOM 2268 C CA . SER A 1 291 ? -9.784 22.337 10.196 1.00 86.00 291 SER A CA 1
ATOM 2269 C C . SER A 1 291 ? -10.174 22.925 11.554 1.00 86.00 291 SER A C 1
ATOM 2271 O O . SER A 1 291 ? -9.860 22.348 12.593 1.00 86.00 291 SER A O 1
ATOM 2273 N N . SER A 1 292 ? -10.888 24.054 11.559 1.00 87.69 292 SER A N 1
ATOM 2274 C CA . SER A 1 292 ? -11.390 24.669 12.793 1.00 87.69 292 SER A CA 1
ATOM 2275 C C . SER A 1 292 ? -12.586 23.911 13.385 1.00 87.69 292 SER A C 1
ATOM 2277 O O . SER A 1 292 ? -12.639 23.750 14.604 1.00 87.69 292 SER A O 1
ATOM 2279 N N . ALA A 1 293 ? -13.480 23.354 12.559 1.00 85.12 293 ALA A N 1
ATOM 2280 C CA . ALA A 1 293 ? -14.572 22.491 13.022 1.00 85.12 293 ALA A CA 1
ATOM 2281 C C . ALA A 1 293 ? -14.074 21.193 13.695 1.00 85.12 293 ALA A C 1
ATOM 2283 O O . ALA A 1 293 ? -14.634 20.767 14.703 1.00 85.12 293 ALA A O 1
ATOM 2284 N N . HIS A 1 294 ? -12.992 20.592 13.186 1.00 85.06 294 HIS A N 1
ATOM 2285 C CA . HIS A 1 294 ? -12.407 19.354 13.723 1.00 85.06 294 HIS A CA 1
ATOM 2286 C C . HIS A 1 294 ? -11.278 19.566 14.751 1.00 85.06 294 HIS A C 1
ATOM 2288 O O . HIS A 1 294 ? -10.660 18.595 15.193 1.00 85.06 294 HIS A O 1
ATOM 2294 N N . ALA A 1 295 ? -11.016 20.801 15.195 1.00 87.19 295 ALA A N 1
ATOM 2295 C CA . ALA A 1 295 ? -9.905 21.122 16.102 1.00 87.19 295 ALA A CA 1
ATOM 2296 C C . ALA A 1 295 ? -9.928 20.346 17.439 1.00 87.19 295 ALA A C 1
ATOM 2298 O O . ALA A 1 295 ? -8.877 20.057 18.013 1.00 87.19 295 ALA A O 1
ATOM 2299 N N . THR A 1 296 ? -11.109 19.966 17.936 1.00 87.25 296 THR A N 1
ATOM 2300 C CA . THR A 1 296 ? -11.252 19.120 19.135 1.00 87.25 296 THR A CA 1
ATOM 2301 C C . THR A 1 296 ? -10.881 17.663 18.861 1.00 87.25 296 THR A C 1
ATOM 2303 O O . THR A 1 296 ? -10.166 17.055 19.658 1.00 87.25 296 THR A O 1
ATOM 2306 N N . THR A 1 297 ? -11.299 17.099 17.725 1.00 84.50 297 THR A N 1
ATOM 2307 C CA . THR A 1 297 ? -10.971 15.715 17.353 1.00 84.50 297 THR A CA 1
ATOM 2308 C C . THR A 1 297 ? -9.510 15.566 16.932 1.00 84.50 297 THR A C 1
ATOM 2310 O O . THR A 1 297 ? -8.903 14.545 17.240 1.00 84.50 297 THR A O 1
ATOM 2313 N N . LEU A 1 298 ? -8.902 16.606 16.349 1.00 86.06 298 LEU A N 1
ATOM 2314 C CA . LEU A 1 298 ? -7.456 16.670 16.105 1.00 86.06 298 LEU A CA 1
ATOM 2315 C C . LEU A 1 298 ? -6.647 16.561 17.411 1.00 86.06 298 LEU A C 1
ATOM 2317 O O . LEU A 1 298 ? -5.640 15.861 17.439 1.00 86.06 298 LEU A O 1
ATOM 2321 N N . LYS A 1 299 ? -7.103 17.160 18.523 1.00 88.75 299 LYS A N 1
ATOM 2322 C CA . LYS A 1 299 ? -6.453 16.998 19.842 1.00 88.75 299 LYS A CA 1
ATOM 2323 C C . LYS A 1 299 ? -6.606 15.585 20.422 1.00 88.75 299 LYS A C 1
ATOM 2325 O O . LYS A 1 299 ? -5.677 15.087 21.052 1.00 88.75 299 LYS A O 1
ATOM 2330 N N . LEU A 1 300 ? -7.734 14.912 20.181 1.00 85.62 300 LEU A N 1
ATOM 2331 C CA . LEU A 1 300 ? -7.905 13.499 20.555 1.00 85.62 300 LEU A CA 1
ATOM 2332 C C . LEU A 1 300 ? -6.997 12.584 19.717 1.00 85.62 300 LEU A C 1
ATOM 2334 O O . LEU A 1 300 ? -6.328 11.704 20.259 1.00 85.62 300 LEU A O 1
ATOM 2338 N N . ALA A 1 301 ? -6.911 12.838 18.409 1.00 87.88 301 ALA A N 1
ATOM 2339 C CA . ALA A 1 301 ? -5.995 12.138 17.518 1.00 87.88 301 ALA A CA 1
ATOM 2340 C C . ALA A 1 301 ? -4.527 12.375 17.910 1.00 87.88 301 ALA A C 1
ATOM 2342 O O . ALA A 1 301 ? -3.757 11.420 17.930 1.00 87.88 301 ALA A O 1
ATOM 2343 N N . ALA A 1 302 ? -4.147 13.595 18.312 1.00 90.25 302 ALA A N 1
ATOM 2344 C CA . ALA A 1 302 ? -2.807 13.913 18.812 1.00 90.25 302 ALA A CA 1
ATOM 2345 C C . ALA A 1 302 ? -2.388 13.022 19.997 1.00 90.25 302 ALA A C 1
ATOM 2347 O O . ALA A 1 302 ? -1.292 12.469 19.976 1.00 90.25 302 ALA A O 1
ATOM 2348 N N . GLY A 1 303 ? -3.264 12.791 20.980 1.00 90.31 303 GLY A N 1
ATOM 2349 C CA . GLY A 1 303 ? -2.968 11.883 22.097 1.00 90.31 303 GLY A CA 1
ATOM 2350 C C . GLY A 1 303 ? -2.793 10.412 21.678 1.00 90.31 303 GLY A C 1
ATOM 2351 O O . GLY A 1 303 ? -1.968 9.682 22.235 1.00 90.31 303 GLY A O 1
ATOM 2352 N N . CYS A 1 304 ? -3.525 9.974 20.649 1.00 89.94 304 CYS A N 1
ATOM 2353 C CA . CYS A 1 304 ? -3.351 8.651 20.047 1.00 89.94 304 CYS A CA 1
ATOM 2354 C C . CYS A 1 304 ? -2.028 8.557 19.259 1.00 89.94 304 CYS A C 1
ATOM 2356 O O . CYS A 1 304 ? -1.290 7.582 19.409 1.00 89.94 304 CYS A O 1
ATOM 2358 N N . ILE A 1 305 ? -1.683 9.592 18.485 1.00 91.19 305 ILE A N 1
ATOM 2359 C CA . ILE A 1 305 ? -0.421 9.724 17.739 1.00 91.19 305 ILE A CA 1
ATOM 2360 C C . ILE A 1 305 ? 0.779 9.701 18.698 1.00 91.19 305 ILE A C 1
ATOM 2362 O O . ILE A 1 305 ? 1.717 8.940 18.480 1.00 91.19 305 ILE A O 1
ATOM 2366 N N . GLU A 1 306 ? 0.726 10.459 19.796 1.00 92.88 306 GLU A N 1
ATOM 2367 C CA . GLU A 1 306 ? 1.746 10.474 20.853 1.00 92.88 306 GLU A CA 1
ATOM 2368 C C . GLU A 1 306 ? 1.948 9.076 21.455 1.00 92.88 306 GLU A C 1
ATOM 2370 O O . GLU A 1 306 ? 3.062 8.551 21.418 1.00 92.88 306 GLU A O 1
ATOM 2375 N N . SER A 1 307 ? 0.862 8.419 21.881 1.00 93.38 307 SER A N 1
ATOM 2376 C CA . SER A 1 307 ? 0.884 7.039 22.400 1.00 93.38 307 SER A CA 1
ATOM 2377 C C . SER A 1 307 ? 1.455 6.030 21.387 1.00 93.38 307 SER A C 1
ATOM 2379 O O . SER A 1 307 ? 2.138 5.075 21.759 1.00 93.38 307 SER A O 1
ATOM 2381 N N . SER A 1 308 ? 1.215 6.258 20.092 1.00 94.88 308 SER A N 1
ATOM 2382 C CA . SER A 1 308 ? 1.743 5.433 18.996 1.00 94.88 308 SER A CA 1
ATOM 2383 C C . SER A 1 308 ? 3.248 5.642 18.813 1.00 94.88 308 SER A C 1
ATOM 2385 O O . SER A 1 308 ? 3.996 4.672 18.684 1.00 94.88 308 SER A O 1
ATOM 2387 N N . CYS A 1 309 ? 3.722 6.890 18.882 1.00 94.19 309 CYS A N 1
ATOM 2388 C CA . CYS A 1 309 ? 5.149 7.202 18.895 1.00 94.19 309 CYS A CA 1
ATOM 2389 C C . CYS A 1 309 ? 5.852 6.636 20.137 1.00 94.19 309 CYS A C 1
ATOM 2391 O O . CYS A 1 309 ? 6.979 6.161 20.016 1.00 94.19 309 CYS A O 1
ATOM 2393 N N . GLU A 1 310 ? 5.207 6.632 21.309 1.00 93.94 310 GLU A N 1
ATOM 2394 C CA . GLU A 1 310 ? 5.738 5.953 22.496 1.00 93.94 310 GLU A CA 1
ATOM 2395 C C . GLU A 1 310 ? 5.905 4.451 22.255 1.00 93.94 310 GLU A C 1
ATOM 2397 O O . GLU A 1 310 ? 7.007 3.940 22.423 1.00 93.94 310 GLU A O 1
ATOM 2402 N N . CYS A 1 311 ? 4.870 3.758 21.771 1.00 95.50 311 CYS A N 1
ATOM 2403 C CA . CYS A 1 311 ? 4.935 2.325 21.474 1.00 95.50 311 CYS A CA 1
ATOM 2404 C C . CYS A 1 311 ? 6.036 1.966 20.458 1.00 95.50 311 CYS A C 1
ATOM 2406 O O . CYS A 1 311 ? 6.757 0.981 20.650 1.00 95.50 311 CYS A O 1
ATOM 2408 N N . VAL A 1 312 ? 6.202 2.762 19.394 1.00 95.75 312 VAL A N 1
ATOM 2409 C CA . VAL A 1 312 ? 7.269 2.569 18.393 1.00 95.75 312 VAL A CA 1
ATOM 2410 C C . VAL A 1 312 ? 8.655 2.805 18.995 1.00 95.75 312 VAL A C 1
ATOM 2412 O O . VAL A 1 312 ? 9.574 2.026 18.741 1.00 95.75 312 VAL A O 1
ATOM 2415 N N . LEU A 1 313 ? 8.834 3.854 19.802 1.00 94.06 313 LEU A N 1
ATOM 2416 C CA . LEU A 1 313 ? 10.147 4.216 20.344 1.00 94.06 313 LEU A CA 1
ATOM 2417 C C . LEU A 1 313 ? 10.562 3.345 21.542 1.00 94.06 313 LEU A C 1
ATOM 2419 O O . LEU A 1 313 ? 11.744 3.042 21.679 1.00 94.06 313 LEU A O 1
ATOM 2423 N N . ASP A 1 314 ? 9.611 2.842 22.326 1.00 93.81 314 ASP A N 1
ATOM 2424 C CA . ASP A 1 314 ? 9.830 1.835 23.372 1.00 93.81 314 ASP A CA 1
ATOM 2425 C C . ASP A 1 314 ? 10.221 0.454 22.819 1.00 93.81 314 ASP A C 1
ATOM 2427 O O . ASP A 1 314 ? 10.757 -0.380 23.552 1.00 93.81 314 ASP A O 1
ATOM 2431 N N . THR A 1 315 ? 9.922 0.184 21.543 1.00 94.44 315 THR A N 1
ATOM 2432 C CA . THR A 1 315 ? 10.033 -1.148 20.935 1.00 94.44 315 THR A CA 1
ATOM 2433 C C . THR A 1 315 ? 11.047 -1.123 19.784 1.00 94.44 315 THR A C 1
ATOM 2435 O O . THR A 1 315 ? 10.661 -0.898 18.636 1.00 94.44 315 THR A O 1
ATOM 2438 N N . PRO A 1 316 ? 12.345 -1.415 20.019 1.00 93.31 316 PRO A N 1
ATOM 2439 C CA . PRO A 1 316 ? 13.390 -1.326 18.987 1.00 93.31 316 PRO A CA 1
ATOM 2440 C C . PRO A 1 316 ? 13.100 -2.119 17.703 1.00 93.31 316 PRO A C 1
ATOM 2442 O O . PRO A 1 316 ? 13.551 -1.750 16.620 1.00 93.31 316 PRO A O 1
ATOM 2445 N N . LEU A 1 317 ? 12.303 -3.187 17.796 1.00 94.25 317 LEU A N 1
ATOM 2446 C CA . LEU A 1 317 ? 11.879 -3.980 16.644 1.00 94.25 317 LEU A CA 1
ATOM 2447 C C . LEU A 1 317 ? 10.881 -3.245 15.725 1.00 94.25 317 LEU A C 1
ATOM 2449 O O . LEU A 1 317 ? 10.926 -3.448 14.515 1.00 94.25 317 LEU A O 1
ATOM 2453 N N . LEU A 1 318 ? 10.046 -2.345 16.257 1.00 95.62 318 LEU A N 1
ATOM 2454 C CA . LEU A 1 318 ? 9.196 -1.460 15.447 1.00 95.62 318 LEU A CA 1
ATOM 2455 C C . LEU A 1 318 ? 10.016 -0.356 14.757 1.00 95.62 318 LEU A C 1
ATOM 2457 O O . LEU A 1 318 ? 9.651 0.083 13.671 1.00 95.62 318 LEU A O 1
ATOM 2461 N N . GLN A 1 319 ? 11.152 0.049 15.337 1.00 94.81 319 GLN A N 1
ATOM 2462 C CA . GLN A 1 319 ? 12.074 1.015 14.722 1.00 94.81 319 GLN A CA 1
ATOM 2463 C C . GLN A 1 319 ? 12.904 0.405 13.579 1.00 94.81 319 GLN A C 1
ATOM 2465 O O . GLN A 1 319 ? 13.109 1.041 12.544 1.00 94.81 319 GLN A O 1
ATOM 2470 N N . LEU A 1 320 ? 13.408 -0.821 13.773 1.00 95.00 320 LEU A N 1
ATOM 2471 C CA . LEU A 1 320 ? 14.296 -1.513 12.827 1.00 95.00 320 LEU A CA 1
ATOM 2472 C C . LEU A 1 320 ? 13.545 -2.337 11.773 1.00 95.00 320 LEU A C 1
ATOM 2474 O O . LEU A 1 320 ? 14.053 -2.543 10.671 1.00 95.00 320 LEU A O 1
ATOM 2478 N N . GLY A 1 321 ? 12.336 -2.805 12.084 1.00 94.81 321 GLY A N 1
ATOM 2479 C CA . GLY A 1 321 ? 11.548 -3.648 11.189 1.00 94.81 321 GLY A CA 1
ATOM 2480 C C . GL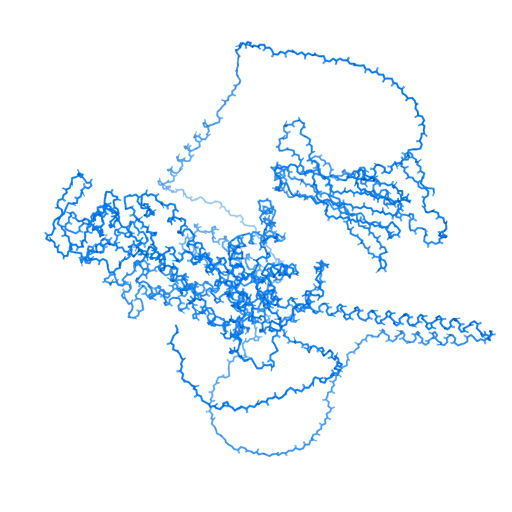Y A 1 321 ? 11.194 -3.025 9.826 1.00 94.81 321 GLY A C 1
ATOM 2481 O O . GLY A 1 321 ? 11.273 -3.759 8.844 1.00 94.81 321 GLY A O 1
ATOM 2482 N N . PRO A 1 322 ? 10.936 -1.706 9.679 1.00 96.12 322 PRO A N 1
ATOM 2483 C CA . PRO A 1 322 ? 10.818 -1.060 8.367 1.00 96.12 322 PRO A CA 1
ATOM 2484 C C . PRO A 1 322 ? 12.021 -1.318 7.450 1.00 96.12 322 PRO A C 1
ATOM 2486 O O . PRO A 1 322 ? 11.844 -1.649 6.279 1.00 96.12 322 PRO A O 1
ATOM 2489 N N . LEU A 1 323 ? 13.244 -1.240 7.990 1.00 95.62 323 LEU A N 1
ATOM 2490 C CA . LEU A 1 323 ? 14.476 -1.522 7.251 1.00 95.62 323 LEU A CA 1
ATOM 2491 C C . LEU A 1 323 ? 14.610 -3.016 6.927 1.00 95.62 323 LEU A C 1
ATOM 2493 O O . LEU A 1 323 ? 15.015 -3.368 5.819 1.00 95.62 323 LEU A O 1
ATOM 2497 N N . ALA A 1 324 ? 14.224 -3.895 7.857 1.00 95.25 324 ALA A N 1
ATOM 2498 C CA . ALA A 1 324 ? 14.183 -5.333 7.608 1.00 95.25 324 ALA A CA 1
ATOM 2499 C C . ALA A 1 324 ? 13.194 -5.686 6.482 1.00 95.25 324 ALA A C 1
ATOM 2501 O O . ALA A 1 324 ? 13.541 -6.464 5.602 1.00 95.25 324 ALA A O 1
ATOM 2502 N N . VAL A 1 325 ? 12.013 -5.059 6.444 1.00 95.62 325 VAL A N 1
ATOM 2503 C CA . VAL A 1 325 ? 11.012 -5.241 5.379 1.00 95.62 325 VAL A CA 1
ATOM 2504 C C . VAL A 1 325 ? 11.504 -4.696 4.043 1.00 95.62 325 VAL A C 1
ATOM 2506 O O . VAL A 1 325 ? 11.370 -5.389 3.039 1.00 95.62 325 VAL A O 1
ATOM 2509 N N . LEU A 1 326 ? 12.115 -3.505 4.008 1.00 94.94 326 LEU A N 1
ATOM 2510 C CA . LEU A 1 326 ? 12.745 -2.973 2.791 1.00 94.94 326 LEU A CA 1
ATOM 2511 C C . LEU A 1 326 ? 13.795 -3.941 2.238 1.00 94.94 326 LEU A C 1
ATOM 2513 O O . LEU A 1 326 ? 13.791 -4.225 1.042 1.00 94.94 326 LEU A O 1
ATOM 2517 N N . LEU A 1 327 ? 14.651 -4.492 3.105 1.00 95.38 327 LEU A N 1
ATOM 2518 C CA . LEU A 1 327 ? 15.655 -5.480 2.720 1.00 95.38 327 LEU A CA 1
ATOM 2519 C C . LEU A 1 327 ? 15.011 -6.793 2.245 1.00 95.38 327 LEU A C 1
ATOM 2521 O O . LEU A 1 327 ? 15.408 -7.321 1.211 1.00 95.38 327 LEU A O 1
ATOM 2525 N N . THR A 1 328 ? 13.991 -7.304 2.942 1.00 95.50 328 THR A N 1
ATOM 2526 C CA . THR A 1 328 ? 13.265 -8.521 2.545 1.00 95.50 328 THR A CA 1
ATOM 2527 C C . THR A 1 328 ? 12.585 -8.355 1.186 1.00 95.50 328 THR A C 1
ATOM 2529 O O . THR A 1 328 ? 12.744 -9.234 0.341 1.00 95.50 328 THR A O 1
ATOM 2532 N N . ARG A 1 329 ? 11.907 -7.227 0.936 1.00 95.38 329 ARG A N 1
ATOM 2533 C CA . ARG A 1 329 ? 11.331 -6.883 -0.376 1.00 95.38 329 ARG A CA 1
ATOM 2534 C C . ARG A 1 329 ? 12.406 -6.759 -1.450 1.00 95.38 329 ARG A C 1
ATOM 2536 O O . ARG A 1 329 ? 12.298 -7.384 -2.497 1.00 95.38 329 ARG A O 1
ATOM 2543 N N . ALA A 1 330 ? 13.486 -6.023 -1.185 1.00 92.62 330 ALA A N 1
ATOM 2544 C CA . ALA A 1 330 ? 14.590 -5.873 -2.132 1.00 92.62 330 ALA A CA 1
ATOM 2545 C C . ALA A 1 330 ? 15.210 -7.230 -2.509 1.00 92.62 330 ALA A C 1
ATOM 2547 O O . ALA A 1 330 ? 15.443 -7.485 -3.691 1.00 92.62 330 ALA A O 1
ATOM 2548 N N . CYS A 1 331 ? 15.413 -8.132 -1.544 1.00 95.69 331 CYS A N 1
ATOM 2549 C CA . CYS A 1 331 ? 15.869 -9.498 -1.796 1.00 95.69 331 CYS A CA 1
ATOM 2550 C C . CYS A 1 331 ? 14.829 -10.337 -2.560 1.00 95.69 331 CYS A C 1
ATOM 2552 O O . CYS A 1 331 ? 15.203 -11.020 -3.511 1.00 95.69 331 CYS A O 1
ATOM 2554 N N . ALA A 1 332 ? 13.547 -10.278 -2.186 1.00 94.56 332 ALA A N 1
ATOM 2555 C CA . ALA A 1 332 ? 12.476 -11.038 -2.831 1.00 94.56 332 ALA A CA 1
ATOM 2556 C C . ALA A 1 332 ? 12.260 -10.601 -4.287 1.00 94.56 332 ALA A C 1
ATOM 2558 O O . ALA A 1 332 ? 12.282 -11.439 -5.186 1.00 94.56 332 ALA A O 1
ATOM 2559 N N . ILE A 1 333 ? 12.147 -9.295 -4.537 1.00 93.50 333 ILE A N 1
ATOM 2560 C CA . ILE A 1 333 ? 12.040 -8.713 -5.879 1.00 93.50 333 ILE A CA 1
ATOM 2561 C C . ILE A 1 333 ? 13.297 -9.036 -6.693 1.00 93.50 333 ILE A C 1
ATOM 2563 O O . ILE A 1 333 ? 13.171 -9.499 -7.822 1.00 93.50 333 ILE A O 1
ATOM 2567 N N . SER A 1 334 ? 14.505 -8.888 -6.134 1.00 91.50 334 SER A N 1
ATOM 2568 C CA . SER A 1 334 ? 15.746 -9.229 -6.854 1.00 91.50 334 SER A CA 1
ATOM 2569 C C . SER A 1 334 ? 15.822 -10.713 -7.221 1.00 91.50 334 SER A C 1
ATOM 2571 O O . SER A 1 334 ? 16.233 -11.042 -8.330 1.00 91.50 334 SER A O 1
ATOM 2573 N N . PHE A 1 335 ? 15.395 -11.614 -6.331 1.00 93.12 335 PHE A N 1
ATOM 2574 C CA . PHE A 1 335 ? 15.337 -13.053 -6.597 1.00 93.12 335 PHE A CA 1
ATOM 2575 C C . PHE A 1 335 ? 14.276 -13.405 -7.649 1.00 93.12 335 PHE A C 1
ATOM 2577 O O . PHE A 1 335 ? 14.549 -14.179 -8.568 1.00 93.12 335 PHE A O 1
ATOM 2584 N N . MET A 1 336 ? 13.084 -12.808 -7.557 1.00 92.75 336 MET A N 1
ATOM 2585 C CA . MET A 1 336 ? 11.994 -13.045 -8.505 1.00 92.75 336 MET A CA 1
ATOM 2586 C C . MET A 1 336 ? 12.288 -12.458 -9.893 1.00 92.75 336 MET A C 1
ATOM 2588 O O . MET A 1 336 ? 11.939 -13.068 -10.903 1.00 92.75 336 MET A O 1
ATOM 2592 N N . LEU A 1 337 ? 12.973 -11.312 -9.962 1.00 88.62 337 LEU A N 1
ATOM 2593 C CA . LEU A 1 337 ? 13.504 -10.764 -11.209 1.00 88.62 337 LEU A CA 1
ATOM 2594 C C . LEU A 1 337 ? 14.632 -11.644 -11.753 1.00 88.62 337 LEU A C 1
ATOM 2596 O O . LEU A 1 337 ? 14.597 -11.979 -12.928 1.00 88.62 337 LEU A O 1
ATOM 2600 N N . PHE A 1 338 ? 15.585 -12.087 -10.926 1.00 88.50 338 PHE A N 1
ATOM 2601 C CA . PHE A 1 338 ? 16.660 -12.990 -11.357 1.00 88.50 338 PHE A CA 1
ATOM 2602 C C . PHE A 1 338 ? 16.120 -14.292 -11.967 1.00 88.50 338 PHE A C 1
ATOM 2604 O O . PHE A 1 338 ? 16.561 -14.690 -13.041 1.00 88.50 338 PHE A O 1
ATOM 2611 N N . CYS A 1 339 ? 15.122 -14.925 -11.348 1.00 87.81 339 CYS A N 1
ATOM 2612 C CA . CYS A 1 339 ? 14.500 -16.124 -11.914 1.00 87.81 339 CYS A CA 1
ATOM 2613 C C . CYS A 1 339 ? 13.727 -15.826 -13.216 1.00 87.81 339 CYS A C 1
ATOM 2615 O O . CYS A 1 339 ? 13.678 -16.681 -14.098 1.00 87.81 339 CYS A O 1
ATOM 2617 N N . LEU A 1 340 ? 13.194 -14.608 -13.386 1.00 86.06 340 LEU A N 1
ATOM 2618 C CA . LEU A 1 340 ? 12.646 -14.143 -14.665 1.00 86.06 340 LEU A CA 1
ATOM 2619 C C . LEU A 1 340 ? 13.747 -13.922 -15.723 1.00 86.06 340 LEU A C 1
ATOM 2621 O O . LEU A 1 340 ? 13.519 -14.258 -16.879 1.00 86.06 340 LEU A O 1
ATOM 2625 N N . LEU A 1 341 ? 14.949 -13.455 -15.344 1.00 82.56 341 LEU A N 1
ATOM 2626 C CA . LEU A 1 341 ? 16.111 -13.338 -16.250 1.00 82.56 341 LEU A CA 1
ATOM 2627 C C . LEU A 1 341 ? 16.641 -14.697 -16.746 1.00 82.56 341 LEU A C 1
ATOM 2629 O O . LEU A 1 341 ? 17.296 -14.747 -17.781 1.00 82.56 341 LEU A O 1
ATOM 2633 N N . VAL A 1 342 ? 16.413 -15.774 -15.987 1.00 83.31 342 VAL A N 1
ATOM 2634 C CA . VAL A 1 342 ? 16.858 -17.150 -16.304 1.00 83.31 342 VAL A CA 1
ATOM 2635 C C . VAL A 1 342 ? 15.776 -17.951 -17.052 1.00 83.31 342 VAL A C 1
ATOM 2637 O O . VAL A 1 342 ? 16.055 -19.013 -17.613 1.00 83.31 342 VAL A O 1
ATOM 2640 N N . SER A 1 343 ? 14.539 -17.448 -17.073 1.00 81.56 343 SER A N 1
ATOM 2641 C CA . SER A 1 343 ? 13.386 -18.113 -17.681 1.00 81.56 343 SER A CA 1
ATOM 2642 C C . SER A 1 343 ? 13.540 -18.299 -19.201 1.00 81.56 343 SER A C 1
ATOM 2644 O O . SER A 1 343 ? 14.079 -17.425 -19.883 1.00 81.56 343 SER A O 1
ATOM 2646 N N . PRO A 1 344 ? 12.995 -19.384 -19.788 1.00 72.94 344 PRO A N 1
ATOM 2647 C CA . PRO A 1 344 ? 12.888 -19.530 -21.243 1.00 72.94 344 PRO A CA 1
ATOM 2648 C C . PRO A 1 344 ? 11.945 -18.519 -21.915 1.00 72.94 344 PRO A C 1
ATOM 2650 O O . PRO A 1 344 ? 11.946 -18.423 -23.141 1.00 72.94 344 PRO A O 1
ATOM 2653 N N . ALA A 1 345 ? 11.144 -17.765 -21.153 1.00 71.12 345 ALA A N 1
ATOM 2654 C CA . ALA A 1 345 ? 10.211 -16.764 -21.672 1.00 71.12 345 ALA A CA 1
ATOM 2655 C C . ALA A 1 345 ? 10.928 -15.468 -22.112 1.00 71.12 345 ALA A C 1
ATOM 2657 O O . ALA A 1 345 ? 10.793 -14.419 -21.483 1.00 71.12 345 ALA A O 1
ATOM 2658 N N . GLY A 1 346 ? 11.697 -15.549 -23.200 1.00 69.31 346 GLY A N 1
ATOM 2659 C CA . GLY A 1 346 ? 12.366 -14.396 -23.803 1.00 69.31 346 GLY A CA 1
ATOM 2660 C C . GLY A 1 346 ? 11.380 -13.380 -24.387 1.00 69.31 346 GLY A C 1
ATOM 2661 O O . GLY A 1 346 ? 10.384 -13.746 -25.017 1.00 69.31 346 GLY A O 1
ATOM 2662 N N . ILE A 1 347 ? 11.687 -12.095 -24.218 1.00 73.62 347 ILE A N 1
ATOM 2663 C CA . ILE A 1 347 ? 10.976 -10.991 -24.863 1.00 73.62 347 ILE A CA 1
ATOM 2664 C C . ILE A 1 347 ? 11.837 -10.515 -26.043 1.00 73.62 347 ILE A C 1
ATOM 2666 O O . ILE A 1 347 ? 13.067 -10.456 -25.956 1.00 73.62 347 ILE A O 1
ATOM 2670 N N . PHE A 1 348 ? 11.215 -10.196 -27.175 1.00 75.31 348 PHE A N 1
ATOM 2671 C CA . PHE A 1 348 ? 11.907 -9.596 -28.312 1.00 75.31 348 PHE A CA 1
ATOM 2672 C C . PHE A 1 348 ? 11.216 -8.313 -28.759 1.00 75.31 348 PHE A C 1
ATOM 2674 O O . PHE A 1 348 ? 9.988 -8.201 -28.764 1.00 75.31 348 PHE A O 1
ATOM 2681 N N . TYR A 1 349 ? 12.027 -7.326 -29.130 1.00 71.31 349 TYR A N 1
ATOM 2682 C CA . TYR A 1 349 ? 11.541 -6.047 -29.629 1.00 71.31 349 TYR A CA 1
ATOM 2683 C C . TYR A 1 349 ? 11.709 -5.998 -31.146 1.00 71.31 349 TYR A C 1
ATOM 2685 O O . TYR A 1 349 ? 12.833 -6.005 -31.656 1.00 71.31 349 TYR A O 1
ATOM 2693 N N . ASN A 1 350 ? 10.598 -5.951 -31.882 1.00 73.81 350 ASN A N 1
ATOM 2694 C CA . ASN A 1 350 ? 10.646 -5.781 -33.330 1.00 73.81 350 ASN A CA 1
ATOM 2695 C C . ASN A 1 350 ? 10.772 -4.284 -33.659 1.00 73.81 350 ASN A C 1
ATOM 2697 O O . ASN A 1 350 ? 9.800 -3.535 -33.566 1.00 73.81 350 ASN A O 1
ATOM 2701 N N . HIS A 1 351 ? 11.967 -3.852 -34.078 1.00 70.38 351 HIS A N 1
ATOM 2702 C CA . HIS A 1 351 ? 12.251 -2.448 -34.400 1.00 70.38 351 HIS A CA 1
ATOM 2703 C C . HIS A 1 351 ? 11.424 -1.872 -35.561 1.00 70.38 351 HIS A C 1
ATOM 2705 O O . HIS A 1 351 ? 11.178 -0.666 -35.563 1.00 70.38 351 HIS A O 1
ATOM 2711 N N . GLN A 1 352 ? 10.983 -2.693 -36.521 1.00 71.00 352 GLN A N 1
ATOM 2712 C CA . GLN A 1 352 ? 10.138 -2.240 -37.632 1.00 71.00 352 GLN A CA 1
ATOM 2713 C C . GLN A 1 352 ? 8.692 -2.034 -37.172 1.00 71.00 352 GLN A C 1
ATOM 2715 O O . GLN A 1 352 ? 8.114 -0.974 -37.400 1.00 71.00 352 GLN A O 1
ATOM 2720 N N . ALA A 1 353 ? 8.125 -3.020 -36.470 1.00 73.88 353 ALA A N 1
ATOM 2721 C CA . ALA A 1 353 ? 6.751 -2.952 -35.971 1.00 73.88 353 ALA A CA 1
ATOM 2722 C C . ALA A 1 353 ? 6.584 -1.998 -34.772 1.00 73.88 353 ALA A C 1
ATOM 2724 O O . ALA A 1 353 ? 5.477 -1.544 -34.499 1.00 73.88 353 ALA A O 1
ATOM 2725 N N . ARG A 1 354 ? 7.670 -1.731 -34.029 1.00 75.56 354 ARG A N 1
ATOM 2726 C CA . ARG A 1 354 ? 7.682 -1.110 -32.687 1.00 75.56 354 ARG A CA 1
ATOM 2727 C C . ARG A 1 354 ? 6.864 -1.867 -31.631 1.00 75.56 354 ARG A C 1
ATOM 2729 O O . ARG A 1 354 ? 6.544 -1.312 -30.581 1.00 75.56 354 ARG A O 1
ATOM 2736 N N . VAL A 1 355 ? 6.546 -3.133 -31.898 1.00 75.06 355 VAL A N 1
ATOM 2737 C CA . VAL A 1 355 ? 5.778 -4.013 -31.011 1.00 75.06 355 VAL A CA 1
ATOM 2738 C C . VAL A 1 355 ? 6.731 -4.867 -30.177 1.00 75.06 355 VAL A C 1
ATOM 2740 O O . VAL A 1 355 ? 7.674 -5.469 -30.700 1.00 75.06 355 VAL A O 1
ATOM 2743 N N . LEU A 1 356 ? 6.452 -4.921 -28.874 1.00 74.88 356 LEU A N 1
ATOM 2744 C CA . LEU A 1 356 ? 7.058 -5.857 -27.936 1.00 74.88 356 LEU A CA 1
ATOM 2745 C C . LEU A 1 356 ? 6.337 -7.208 -28.051 1.00 74.88 356 LEU A C 1
ATOM 2747 O O . LEU A 1 356 ? 5.125 -7.279 -27.843 1.00 74.88 356 LEU A O 1
ATOM 2751 N N . SER A 1 357 ? 7.074 -8.267 -28.376 1.00 75.25 357 SER A N 1
ATOM 2752 C CA . SER A 1 357 ? 6.525 -9.601 -28.636 1.00 75.25 357 SER A CA 1
ATOM 2753 C C . SER A 1 357 ? 7.216 -10.657 -27.772 1.00 75.25 357 SER A C 1
ATOM 2755 O O . SER A 1 357 ? 8.398 -10.547 -27.451 1.00 75.25 357 SER A O 1
ATOM 2757 N N . PHE A 1 358 ? 6.492 -11.715 -27.406 1.00 78.25 358 PHE A N 1
ATOM 2758 C CA . PHE A 1 358 ? 7.076 -12.868 -26.715 1.00 78.25 358 PHE A CA 1
ATOM 2759 C C . PHE A 1 358 ? 7.709 -13.823 -27.734 1.00 78.25 358 PHE A C 1
ATOM 2761 O O . PHE A 1 358 ? 7.066 -14.186 -28.721 1.00 78.25 358 PHE A O 1
ATOM 2768 N N . ASP A 1 359 ? 8.960 -14.238 -27.510 1.00 68.75 359 ASP A N 1
ATOM 2769 C CA . ASP A 1 359 ? 9.645 -15.193 -28.389 1.00 68.75 359 ASP A CA 1
ATOM 2770 C C . ASP A 1 359 ? 9.116 -16.605 -28.119 1.00 68.75 359 ASP A C 1
ATOM 2772 O O . ASP A 1 359 ? 9.550 -17.323 -27.218 1.00 68.75 359 ASP A O 1
ATOM 2776 N N . CYS A 1 360 ? 8.090 -16.955 -28.886 1.00 68.38 360 CYS A N 1
ATOM 2777 C CA . CYS A 1 360 ? 7.227 -18.095 -28.632 1.00 68.38 360 CYS A CA 1
ATOM 2778 C C . CYS A 1 360 ? 7.620 -19.391 -29.363 1.00 68.38 360 CYS A C 1
ATOM 2780 O O . CYS A 1 360 ? 6.870 -20.367 -29.287 1.00 68.38 360 CYS A O 1
ATOM 2782 N N . GLY A 1 361 ? 8.754 -19.419 -30.078 1.00 63.56 361 GLY A N 1
ATOM 2783 C CA . GLY A 1 361 ? 9.287 -20.650 -30.683 1.00 63.56 361 GLY A CA 1
ATOM 2784 C C . GLY A 1 361 ? 8.334 -21.360 -31.659 1.00 63.56 361 GLY A C 1
ATOM 2785 O O . GLY A 1 361 ? 8.233 -22.580 -31.625 1.00 63.56 361 GLY A O 1
ATOM 2786 N N . GLN A 1 362 ? 7.615 -20.587 -32.480 1.00 58.69 362 GLN A N 1
ATOM 2787 C CA . GLN A 1 362 ? 6.642 -20.983 -33.519 1.00 58.69 362 GLN A CA 1
ATOM 2788 C C . GLN A 1 362 ? 5.436 -21.875 -33.146 1.00 58.69 362 GLN A C 1
ATOM 2790 O O . GLN A 1 362 ? 4.407 -21.711 -33.795 1.00 58.69 362 GLN A O 1
ATOM 2795 N N . GLU A 1 363 ? 5.474 -22.736 -32.121 1.00 59.72 363 GLU A N 1
ATOM 2796 C CA . GLU A 1 363 ? 4.377 -23.697 -31.864 1.00 59.72 363 GLU A CA 1
ATOM 2797 C C . GLU A 1 363 ? 3.636 -23.538 -30.520 1.00 59.72 363 GLU A C 1
ATOM 2799 O O . GLU A 1 363 ? 2.470 -23.928 -30.429 1.00 59.72 363 GLU A O 1
ATOM 2804 N N . HIS A 1 364 ? 4.239 -22.979 -29.458 1.00 64.44 364 HIS A N 1
ATOM 2805 C CA . HIS A 1 364 ? 3.693 -23.080 -28.082 1.00 64.44 364 HIS A CA 1
ATOM 2806 C C . HIS A 1 364 ? 3.617 -21.751 -27.296 1.00 64.44 364 HIS A C 1
ATOM 2808 O O . HIS A 1 364 ? 3.871 -21.699 -26.090 1.00 64.44 364 HIS A O 1
ATOM 2814 N N . CYS A 1 365 ? 3.196 -20.665 -27.953 1.00 76.75 365 CYS A N 1
ATOM 2815 C CA . CYS A 1 365 ? 3.187 -19.317 -27.360 1.00 76.75 365 CYS A CA 1
ATOM 2816 C C . CYS A 1 365 ? 2.394 -19.182 -26.047 1.00 76.75 365 CYS A C 1
ATOM 2818 O O . CYS A 1 365 ? 2.826 -18.510 -25.106 1.00 76.75 365 CYS A O 1
ATOM 2820 N N . THR A 1 366 ? 1.257 -19.875 -25.950 1.00 85.31 366 THR A N 1
ATOM 2821 C CA . THR A 1 366 ? 0.370 -19.855 -24.780 1.00 85.31 366 THR A CA 1
ATOM 2822 C C . THR A 1 366 ? 1.085 -20.284 -23.494 1.00 85.31 366 THR A C 1
ATOM 2824 O O . THR A 1 366 ? 0.784 -19.754 -22.428 1.00 85.31 366 THR A O 1
ATOM 2827 N N . GLY A 1 367 ? 2.060 -21.200 -23.575 1.00 86.25 367 GLY A N 1
ATOM 2828 C CA . GLY A 1 367 ? 2.808 -21.684 -22.411 1.00 86.25 367 GLY A CA 1
ATOM 2829 C C . GLY A 1 367 ? 3.670 -20.597 -21.767 1.00 86.25 367 GLY A C 1
ATOM 2830 O O . GLY A 1 367 ? 3.587 -20.382 -20.558 1.00 86.25 367 GLY A O 1
ATOM 2831 N N . SER A 1 368 ? 4.444 -19.864 -22.574 1.00 83.81 368 SER A N 1
ATOM 2832 C CA . SER A 1 368 ? 5.292 -18.760 -22.100 1.00 83.81 368 SER A CA 1
ATOM 2833 C C . SER A 1 368 ? 4.468 -17.596 -21.543 1.00 83.81 368 SER A C 1
ATOM 2835 O O . SER A 1 368 ? 4.831 -17.026 -20.515 1.00 83.81 368 SER A O 1
ATOM 2837 N N . ILE A 1 369 ? 3.330 -17.279 -22.172 1.00 85.75 369 ILE A N 1
ATOM 2838 C CA . ILE A 1 369 ? 2.420 -16.218 -21.712 1.00 85.75 369 ILE A CA 1
ATOM 2839 C C . ILE A 1 369 ? 1.751 -16.606 -20.384 1.00 85.75 369 ILE A C 1
ATOM 2841 O O . ILE A 1 369 ? 1.741 -15.800 -19.453 1.00 85.75 369 ILE A O 1
ATOM 2845 N N . ILE A 1 370 ? 1.251 -17.843 -20.247 1.00 90.44 370 ILE A N 1
ATOM 2846 C CA . ILE A 1 370 ? 0.699 -18.341 -18.975 1.00 90.44 370 ILE A CA 1
ATOM 2847 C C . ILE A 1 370 ? 1.775 -18.330 -17.886 1.00 90.44 370 ILE A C 1
ATOM 2849 O O . ILE A 1 370 ? 1.511 -17.830 -16.794 1.00 90.44 370 ILE A O 1
ATOM 2853 N N . PHE A 1 371 ? 2.995 -18.804 -18.174 1.00 89.56 371 PHE A N 1
ATOM 2854 C CA . PHE A 1 371 ? 4.100 -18.736 -17.216 1.00 89.56 371 PHE A CA 1
ATOM 2855 C C . PHE A 1 371 ? 4.367 -17.295 -16.767 1.00 89.56 371 PHE A C 1
ATOM 2857 O O . PHE A 1 371 ? 4.441 -17.051 -15.567 1.00 89.56 371 PHE A O 1
ATOM 2864 N N . PHE A 1 372 ? 4.464 -16.338 -17.695 1.00 89.44 372 PHE A N 1
ATOM 2865 C CA . PHE A 1 372 ? 4.717 -14.933 -17.373 1.00 89.44 372 PHE A CA 1
ATOM 2866 C C . PHE A 1 372 ? 3.608 -14.329 -16.496 1.00 89.44 372 PHE A C 1
ATOM 2868 O O . PHE A 1 372 ? 3.901 -13.712 -15.472 1.00 89.44 372 PHE A O 1
ATOM 2875 N N . ILE A 1 373 ? 2.335 -14.565 -16.834 1.00 91.88 373 ILE A N 1
ATOM 2876 C CA . ILE A 1 373 ? 1.184 -14.093 -16.046 1.00 91.88 373 ILE A CA 1
ATOM 2877 C C . ILE A 1 373 ? 1.191 -14.718 -14.643 1.00 91.88 373 ILE A C 1
ATOM 2879 O O . ILE A 1 373 ? 1.043 -14.005 -13.648 1.00 91.88 373 ILE A O 1
ATOM 2883 N N . CYS A 1 374 ? 1.415 -16.031 -14.535 1.00 94.12 374 CYS A N 1
ATOM 2884 C CA . CYS A 1 374 ? 1.525 -16.711 -13.246 1.00 94.12 374 CYS A CA 1
ATOM 2885 C C . CYS A 1 374 ? 2.744 -16.235 -12.440 1.00 94.12 374 CYS A C 1
ATOM 2887 O O . CYS A 1 374 ? 2.640 -16.103 -11.224 1.00 94.12 374 CYS A O 1
ATOM 2889 N N . TRP A 1 375 ? 3.869 -15.928 -13.089 1.00 93.69 375 TRP A N 1
ATOM 2890 C CA . TRP A 1 375 ? 5.078 -15.411 -12.446 1.00 93.69 375 TRP A CA 1
ATOM 2891 C C . TRP A 1 375 ? 4.872 -14.008 -11.867 1.00 93.69 375 TRP A C 1
ATOM 2893 O O . TRP A 1 375 ? 5.213 -13.753 -10.712 1.00 93.69 375 TRP A O 1
ATOM 2903 N N . VAL A 1 376 ? 4.253 -13.109 -12.637 1.00 92.44 376 VAL A N 1
ATOM 2904 C CA . VAL A 1 376 ? 3.890 -11.756 -12.188 1.00 92.44 376 VAL A CA 1
ATOM 2905 C C . VAL A 1 376 ? 2.848 -11.816 -11.063 1.00 92.44 376 VAL A C 1
ATOM 2907 O O . VAL A 1 376 ? 2.996 -11.131 -10.052 1.00 92.44 376 VAL A O 1
ATOM 2910 N N . GLY A 1 377 ? 1.845 -12.695 -11.167 1.00 94.38 377 GLY A N 1
ATOM 2911 C CA . GLY A 1 377 ? 0.895 -12.956 -10.080 1.00 94.38 377 GLY A CA 1
ATOM 2912 C C . GLY A 1 377 ? 1.567 -13.493 -8.809 1.00 94.38 377 GLY A C 1
ATOM 2913 O O . GLY A 1 377 ? 1.246 -13.050 -7.706 1.00 94.38 377 GLY A O 1
ATOM 2914 N N . MET A 1 378 ? 2.547 -14.390 -8.953 1.00 96.00 378 MET A N 1
ATOM 2915 C CA . MET A 1 378 ? 3.343 -14.927 -7.845 1.00 96.00 378 MET A CA 1
ATOM 2916 C C . MET A 1 378 ? 4.212 -13.845 -7.190 1.00 96.00 378 MET A C 1
ATOM 2918 O O . MET A 1 378 ? 4.288 -13.800 -5.966 1.00 96.00 378 MET A O 1
ATOM 2922 N N . LEU A 1 379 ? 4.814 -12.940 -7.971 1.00 94.62 379 LEU A N 1
ATOM 2923 C CA . LEU A 1 379 ? 5.567 -11.786 -7.465 1.00 94.62 379 LEU A CA 1
ATOM 2924 C C . LEU A 1 379 ? 4.681 -10.870 -6.605 1.00 94.62 379 LEU A C 1
ATOM 2926 O O . LEU A 1 379 ? 5.046 -10.563 -5.469 1.00 94.62 379 LEU A O 1
ATOM 2930 N N . PHE A 1 380 ? 3.494 -10.496 -7.097 1.00 94.94 380 PHE A N 1
ATOM 2931 C CA . PHE A 1 380 ? 2.539 -9.707 -6.312 1.00 94.94 380 PHE A CA 1
ATOM 2932 C C . PHE A 1 380 ? 2.067 -10.443 -5.050 1.00 94.94 380 PHE A C 1
ATOM 2934 O O . PHE A 1 380 ? 1.925 -9.820 -3.998 1.00 94.94 380 PHE A O 1
ATOM 2941 N N . TRP A 1 381 ? 1.873 -11.765 -5.112 1.00 96.69 381 TRP A N 1
ATOM 2942 C CA . TRP A 1 381 ? 1.496 -12.553 -3.937 1.00 96.69 381 TRP A CA 1
ATOM 2943 C C . TRP A 1 381 ? 2.634 -12.638 -2.907 1.00 96.69 381 TRP A C 1
ATOM 2945 O O . TRP A 1 381 ? 2.373 -12.468 -1.720 1.00 96.69 381 TRP A O 1
ATOM 2955 N N . VAL A 1 382 ? 3.894 -12.819 -3.322 1.00 96.50 382 VAL A N 1
ATOM 2956 C CA . VAL A 1 382 ? 5.065 -12.787 -2.421 1.00 96.50 382 VAL A CA 1
ATOM 2957 C C . VAL A 1 382 ? 5.170 -11.435 -1.707 1.00 96.50 382 VAL A C 1
ATOM 2959 O O . VAL A 1 382 ? 5.298 -11.404 -0.483 1.00 96.50 382 VAL A O 1
ATOM 2962 N N . GLU A 1 383 ? 5.030 -10.322 -2.430 1.00 95.00 383 GLU A N 1
ATOM 2963 C CA . GLU A 1 383 ? 5.003 -8.980 -1.832 1.00 95.00 383 GLU A CA 1
ATOM 2964 C C . GLU A 1 383 ? 3.826 -8.789 -0.864 1.00 95.00 383 GLU A C 1
ATOM 2966 O O . GLU A 1 383 ? 3.995 -8.253 0.237 1.00 95.00 383 GLU A O 1
ATOM 2971 N N . ALA A 1 384 ? 2.639 -9.291 -1.208 1.00 96.00 384 ALA A N 1
ATOM 2972 C CA . ALA A 1 384 ? 1.487 -9.273 -0.313 1.00 96.00 384 ALA A CA 1
ATOM 2973 C C . ALA A 1 384 ? 1.702 -10.143 0.946 1.00 96.00 384 ALA A C 1
ATOM 2975 O O . ALA A 1 384 ? 1.247 -9.756 2.020 1.00 96.00 384 ALA A O 1
ATOM 2976 N N . VAL A 1 385 ? 2.434 -11.265 0.860 1.00 97.31 385 VAL A N 1
ATOM 2977 C CA . VAL A 1 385 ? 2.800 -12.109 2.019 1.00 97.31 385 VAL A CA 1
ATOM 2978 C C . VAL A 1 385 ? 3.789 -11.401 2.935 1.00 97.31 385 VAL A C 1
ATOM 2980 O O . VAL A 1 385 ? 3.577 -11.396 4.147 1.00 97.31 385 VAL A O 1
ATOM 2983 N N . ILE A 1 386 ? 4.824 -10.760 2.382 1.00 96.88 386 ILE A N 1
ATOM 2984 C CA . ILE A 1 386 ? 5.771 -9.939 3.158 1.00 96.88 386 ILE A CA 1
ATOM 2985 C C . ILE A 1 386 ? 5.018 -8.810 3.879 1.00 96.88 386 ILE A C 1
ATOM 2987 O O . ILE A 1 386 ? 5.262 -8.547 5.055 1.00 96.88 386 ILE A O 1
ATOM 2991 N N . THR A 1 387 ? 4.055 -8.187 3.197 1.00 95.62 387 THR A N 1
ATOM 2992 C CA . THR A 1 387 ? 3.242 -7.089 3.740 1.00 95.62 387 THR A CA 1
ATOM 2993 C C . THR A 1 387 ? 2.292 -7.557 4.850 1.00 95.62 387 THR A C 1
ATOM 2995 O O . THR A 1 387 ? 2.273 -6.959 5.921 1.00 95.62 387 THR A O 1
ATOM 2998 N N . ALA A 1 388 ? 1.560 -8.658 4.646 1.00 96.81 388 ALA A N 1
ATOM 2999 C CA . ALA A 1 388 ? 0.666 -9.233 5.655 1.00 96.81 388 ALA A CA 1
ATOM 3000 C C . ALA A 1 388 ? 1.433 -9.698 6.906 1.00 96.81 388 ALA A C 1
ATOM 3002 O O . ALA A 1 388 ? 1.048 -9.383 8.031 1.00 96.81 388 ALA A O 1
ATOM 3003 N N . ALA A 1 389 ? 2.559 -10.396 6.710 1.00 97.50 389 ALA A N 1
ATOM 3004 C CA . ALA A 1 389 ? 3.434 -10.833 7.795 1.00 97.50 389 ALA A CA 1
ATOM 3005 C C . ALA A 1 389 ? 4.004 -9.654 8.598 1.00 97.50 389 ALA A C 1
ATOM 3007 O O . ALA A 1 389 ? 4.192 -9.776 9.810 1.00 97.50 389 ALA A O 1
ATOM 3008 N N . TRP A 1 390 ? 4.250 -8.515 7.942 1.00 97.00 390 TRP A N 1
ATOM 3009 C CA . TRP A 1 390 ? 4.695 -7.295 8.605 1.00 97.00 390 TRP A CA 1
ATOM 3010 C C . TRP A 1 390 ? 3.591 -6.615 9.414 1.00 97.00 390 TRP A C 1
ATOM 3012 O O . TRP A 1 390 ? 3.814 -6.277 10.571 1.00 97.00 390 TRP A O 1
ATOM 3022 N N . GLU A 1 391 ? 2.392 -6.463 8.857 1.00 96.75 391 GLU A N 1
ATOM 3023 C CA . GLU A 1 391 ? 1.263 -5.849 9.569 1.00 96.75 391 GLU A CA 1
ATOM 3024 C C . GLU A 1 391 ? 0.861 -6.677 10.796 1.00 96.75 391 GLU A C 1
ATOM 3026 O O . GLU A 1 391 ? 0.732 -6.124 11.884 1.00 96.75 391 GLU A O 1
ATOM 3031 N N . PHE A 1 392 ? 0.820 -8.011 10.682 1.00 97.56 392 PHE A N 1
ATOM 3032 C CA . PHE A 1 392 ? 0.673 -8.891 11.846 1.00 97.56 392 PHE A CA 1
ATOM 3033 C C . PHE A 1 392 ? 1.810 -8.735 12.866 1.00 97.56 392 PHE A C 1
ATOM 3035 O O . PHE A 1 392 ? 1.552 -8.747 14.068 1.00 97.56 392 PHE A O 1
ATOM 3042 N N . ALA A 1 393 ? 3.061 -8.579 12.423 1.00 97.50 393 ALA A N 1
ATOM 3043 C CA . ALA A 1 393 ? 4.188 -8.362 13.327 1.00 97.50 393 ALA A CA 1
ATOM 3044 C C . ALA A 1 393 ? 4.076 -7.033 14.092 1.00 97.50 393 ALA A C 1
ATOM 3046 O O . ALA A 1 393 ? 4.319 -7.005 15.299 1.00 97.50 393 ALA A O 1
ATOM 3047 N N . VAL A 1 394 ? 3.663 -5.957 13.418 1.00 97.44 394 VAL A N 1
ATOM 3048 C CA . VAL A 1 394 ? 3.410 -4.652 14.040 1.00 97.44 394 VAL A CA 1
ATOM 3049 C C . VAL A 1 394 ? 2.254 -4.743 15.037 1.00 97.44 394 VAL A C 1
ATOM 3051 O O . VAL A 1 394 ? 2.421 -4.341 16.189 1.00 97.44 394 VAL A O 1
ATOM 3054 N N . SER A 1 395 ? 1.125 -5.341 14.641 1.00 97.06 395 SER A N 1
ATOM 3055 C CA . SER A 1 395 ? -0.036 -5.518 15.517 1.00 97.06 395 SER A CA 1
ATOM 3056 C C . SER A 1 395 ? 0.269 -6.398 16.728 1.00 97.06 395 SER A C 1
ATOM 3058 O O . SER A 1 395 ? -0.067 -6.034 17.849 1.00 97.06 395 SER A O 1
ATOM 3060 N N . TYR A 1 396 ? 0.976 -7.519 16.556 1.00 97.00 396 TYR A N 1
ATOM 3061 C CA . TYR A 1 396 ? 1.391 -8.365 17.678 1.00 97.00 396 TYR A CA 1
ATOM 3062 C C . TYR A 1 396 ? 2.235 -7.583 18.693 1.00 97.00 396 TYR A C 1
ATOM 3064 O O . TYR A 1 396 ? 1.966 -7.648 19.894 1.00 97.00 396 TYR A O 1
ATOM 3072 N N . LEU A 1 397 ? 3.224 -6.815 18.219 1.00 96.19 397 LEU A N 1
ATOM 3073 C CA . LEU A 1 397 ? 4.102 -6.025 19.082 1.00 96.19 397 LEU A CA 1
ATOM 3074 C C . LEU A 1 397 ? 3.341 -4.916 19.816 1.00 96.19 397 LEU A C 1
ATOM 3076 O O . LEU A 1 397 ? 3.508 -4.779 21.029 1.00 96.19 397 LEU A O 1
ATOM 3080 N N . ALA A 1 398 ? 2.474 -4.176 19.120 1.00 96.69 398 ALA A N 1
ATOM 3081 C CA . ALA A 1 398 ? 1.657 -3.129 19.726 1.00 96.69 398 ALA A CA 1
ATOM 3082 C C . ALA A 1 398 ? 0.640 -3.692 20.739 1.00 96.69 398 ALA A C 1
ATOM 3084 O O . ALA A 1 398 ? 0.512 -3.131 21.825 1.00 96.69 398 ALA A O 1
ATOM 3085 N N . CYS A 1 399 ? 0.014 -4.846 20.467 1.00 95.81 399 CYS A N 1
ATOM 3086 C CA . CYS A 1 399 ? -0.806 -5.562 21.451 1.00 95.81 399 CYS A CA 1
ATOM 3087 C C . CYS A 1 399 ? 0.009 -5.954 22.694 1.00 95.81 399 CYS A C 1
ATOM 3089 O O . CYS A 1 399 ? -0.437 -5.704 23.813 1.00 95.81 399 CYS A O 1
ATOM 3091 N N . THR A 1 400 ? 1.211 -6.529 22.538 1.00 93.75 400 THR A N 1
ATOM 3092 C CA . THR A 1 400 ? 2.057 -6.856 23.703 1.00 93.75 400 THR A CA 1
ATOM 3093 C C . THR A 1 400 ? 2.454 -5.606 24.490 1.00 93.75 400 THR A C 1
ATOM 3095 O O . THR A 1 400 ? 2.193 -5.550 25.685 1.00 93.75 400 THR A O 1
ATOM 3098 N N . TRP A 1 401 ? 2.942 -4.543 23.835 1.00 94.25 401 TRP A N 1
ATOM 3099 C CA . TRP A 1 401 ? 3.282 -3.278 24.502 1.00 94.25 401 TRP A CA 1
ATOM 3100 C C . TRP A 1 401 ? 2.080 -2.648 25.226 1.00 94.25 401 TRP A C 1
ATOM 3102 O O . TRP A 1 401 ? 2.239 -2.053 26.298 1.00 94.25 401 TRP A O 1
ATOM 3112 N N . TYR A 1 402 ? 0.874 -2.781 24.661 1.00 94.00 402 TYR A N 1
ATOM 3113 C CA . TYR A 1 402 ? -0.351 -2.268 25.263 1.00 94.00 402 TYR A CA 1
ATOM 3114 C C . TYR A 1 402 ? -0.706 -3.025 26.548 1.00 94.00 402 TYR A C 1
ATOM 3116 O O . TYR A 1 402 ? -0.955 -2.367 27.565 1.00 94.00 402 TYR A O 1
ATOM 3124 N N . PHE A 1 403 ? -0.718 -4.362 26.514 1.00 91.88 403 PHE A N 1
ATOM 3125 C CA . PHE A 1 403 ? -1.183 -5.213 27.618 1.00 91.88 403 PHE A CA 1
ATOM 3126 C C . PHE A 1 403 ? -0.108 -5.581 28.659 1.00 91.88 403 PHE A C 1
ATOM 3128 O O . PHE A 1 403 ? -0.478 -5.867 29.799 1.00 91.88 403 PHE A O 1
ATOM 3135 N N . ASP A 1 404 ? 1.186 -5.503 28.327 1.00 90.00 404 ASP A N 1
ATOM 3136 C CA . ASP A 1 404 ? 2.297 -5.716 29.266 1.00 90.00 404 ASP A CA 1
ATOM 3137 C C . ASP A 1 404 ? 2.231 -4.729 30.454 1.00 90.00 404 ASP A C 1
ATOM 3139 O O . ASP A 1 404 ? 1.912 -3.543 30.293 1.00 90.00 404 ASP A O 1
ATOM 3143 N N . ASP A 1 405 ? 2.587 -5.194 31.658 1.00 79.88 405 ASP A N 1
ATOM 3144 C CA . ASP A 1 405 ? 2.753 -4.334 32.839 1.00 79.88 405 ASP A CA 1
ATOM 3145 C C . ASP A 1 405 ? 4.095 -3.573 32.743 1.00 79.88 405 ASP A C 1
ATOM 3147 O O . ASP A 1 405 ? 5.146 -4.217 32.670 1.00 79.88 405 ASP A O 1
ATOM 3151 N N . PRO A 1 406 ? 4.111 -2.223 32.777 1.00 76.94 406 PRO A N 1
ATOM 3152 C CA . PRO A 1 406 ? 5.343 -1.433 32.694 1.00 76.94 406 PRO A CA 1
ATOM 3153 C C . PRO A 1 406 ? 6.305 -1.647 33.876 1.00 76.94 406 PRO A C 1
ATOM 3155 O O . PRO A 1 406 ? 7.431 -1.160 33.826 1.00 76.94 406 PRO A O 1
ATOM 3158 N N . LYS A 1 407 ? 5.882 -2.341 34.942 1.00 71.31 407 LYS A N 1
ATOM 3159 C CA . LYS A 1 407 ? 6.723 -2.686 36.098 1.00 71.31 407 LYS A CA 1
ATOM 3160 C C . LYS A 1 407 ? 7.590 -3.925 35.879 1.00 71.31 407 LYS A C 1
ATOM 3162 O O . LYS A 1 407 ? 8.528 -4.125 36.648 1.00 71.31 407 LYS A O 1
ATOM 3167 N N . LEU A 1 408 ? 7.299 -4.764 34.880 1.00 74.81 408 LEU A N 1
ATOM 3168 C CA . LEU A 1 408 ? 8.207 -5.847 34.501 1.00 74.81 408 LEU A CA 1
ATOM 3169 C C . LEU A 1 408 ? 9.268 -5.305 33.540 1.00 74.81 408 LEU A C 1
ATOM 3171 O O . LEU A 1 408 ? 8.949 -4.751 32.488 1.00 74.81 408 LEU A O 1
ATOM 3175 N N . GLU A 1 409 ? 10.542 -5.512 33.876 1.00 73.62 409 GLU A N 1
ATOM 3176 C CA . GLU A 1 409 ? 11.660 -5.159 32.999 1.00 73.62 409 GLU A CA 1
ATOM 3177 C C . GLU A 1 409 ? 11.526 -5.868 31.641 1.00 73.62 409 GLU A C 1
ATOM 3179 O O . GLU A 1 409 ? 11.626 -7.096 31.537 1.00 73.62 409 GLU A O 1
ATOM 3184 N N . ARG A 1 410 ? 11.306 -5.088 30.576 1.00 69.31 410 ARG A N 1
ATOM 3185 C CA . ARG A 1 410 ? 11.116 -5.602 29.213 1.00 69.31 410 ARG A CA 1
ATOM 3186 C C . ARG A 1 410 ? 12.405 -6.243 28.683 1.00 69.31 410 ARG A C 1
ATOM 3188 O O . ARG A 1 410 ? 13.255 -5.568 28.102 1.00 69.31 410 ARG A O 1
ATOM 3195 N N . LYS A 1 411 ? 12.529 -7.569 28.819 1.00 73.19 411 LYS A N 1
ATOM 3196 C CA . LYS A 1 411 ? 13.619 -8.399 28.256 1.00 73.19 411 LYS A CA 1
ATOM 3197 C C . LYS A 1 411 ? 13.515 -8.514 26.724 1.00 73.19 411 LYS A C 1
ATOM 3199 O O . LYS A 1 411 ? 13.235 -9.585 26.176 1.00 73.19 411 LYS A O 1
ATOM 3204 N N . SER A 1 412 ? 13.748 -7.387 26.048 1.00 69.06 412 SER A N 1
ATOM 3205 C CA . SER A 1 412 ? 13.448 -7.108 24.633 1.00 69.06 412 SER A CA 1
ATOM 3206 C C . SER A 1 412 ? 13.949 -8.154 23.632 1.00 69.06 412 SER A C 1
ATOM 3208 O O . SER A 1 412 ? 13.246 -8.467 22.672 1.00 69.06 412 SER A O 1
ATOM 3210 N N . GLY A 1 413 ? 15.123 -8.749 23.869 1.00 77.44 413 GLY A N 1
ATOM 3211 C CA . GLY A 1 413 ? 15.686 -9.787 22.999 1.00 77.44 413 GLY A CA 1
ATOM 3212 C C . GLY A 1 413 ? 14.809 -11.041 22.879 1.00 77.44 413 GLY A C 1
ATOM 3213 O O . GLY A 1 413 ? 14.785 -11.675 21.825 1.00 77.44 413 GLY A O 1
ATOM 3214 N N . THR A 1 414 ? 14.032 -11.381 23.915 1.00 85.12 414 THR A N 1
ATOM 3215 C CA . THR A 1 414 ? 13.139 -12.554 23.876 1.00 85.12 414 THR A CA 1
ATOM 3216 C C . THR A 1 414 ? 11.917 -12.330 22.981 1.00 85.12 414 THR A C 1
ATOM 3218 O O . THR A 1 414 ? 11.466 -13.263 22.316 1.00 85.12 414 THR A O 1
ATOM 3221 N N . THR A 1 415 ? 11.412 -11.094 22.903 1.00 88.38 415 THR A N 1
ATOM 3222 C CA . THR A 1 415 ? 10.191 -10.740 22.164 1.00 88.38 415 THR A CA 1
ATOM 3223 C C . THR A 1 415 ? 10.344 -10.958 20.658 1.00 88.38 415 THR A C 1
ATOM 3225 O O . THR A 1 415 ? 9.426 -11.476 20.026 1.00 88.38 415 THR A O 1
ATOM 3228 N N . LEU A 1 416 ? 11.518 -10.656 20.084 1.00 89.19 416 LEU A N 1
ATOM 3229 C CA . LEU A 1 416 ? 11.811 -10.917 18.666 1.00 89.19 416 LEU A CA 1
ATOM 3230 C C . LEU A 1 416 ? 11.696 -12.411 18.329 1.00 89.19 416 LEU A C 1
ATOM 3232 O O . LEU A 1 416 ? 11.018 -12.777 17.370 1.00 89.19 416 LEU A O 1
ATOM 3236 N N . TRP A 1 417 ? 12.325 -13.282 19.123 1.00 92.38 417 TRP A N 1
ATOM 3237 C CA . TRP A 1 417 ? 12.283 -14.722 18.860 1.00 92.38 417 TRP A CA 1
ATOM 3238 C C . TRP A 1 417 ? 10.880 -15.301 19.076 1.00 92.38 417 TRP A C 1
ATOM 3240 O O . TRP A 1 417 ? 10.408 -16.067 18.236 1.00 92.38 417 TRP A O 1
ATOM 3250 N N . LYS A 1 418 ? 10.164 -14.872 20.130 1.00 93.38 418 LYS A N 1
ATOM 3251 C CA . LYS A 1 418 ? 8.748 -15.229 20.342 1.00 93.38 418 LYS A CA 1
ATOM 3252 C C . LYS A 1 418 ? 7.872 -14.834 19.151 1.00 93.38 418 LYS A C 1
ATOM 3254 O O . LYS A 1 418 ? 7.052 -15.644 18.723 1.00 93.38 418 LYS A O 1
ATOM 3259 N N . LEU A 1 419 ? 8.047 -13.626 18.609 1.00 95.00 419 LEU A N 1
ATOM 3260 C CA . LEU A 1 419 ? 7.298 -13.136 17.451 1.00 95.00 419 LEU A CA 1
ATOM 3261 C C . LEU A 1 419 ? 7.595 -13.961 16.195 1.00 95.00 419 LEU A C 1
ATOM 3263 O O . LEU A 1 419 ? 6.666 -14.472 15.575 1.00 95.00 419 LEU A O 1
ATOM 3267 N N . VAL A 1 420 ? 8.873 -14.121 15.833 1.00 95.06 420 VAL A N 1
ATOM 3268 C CA . VAL A 1 420 ? 9.284 -14.867 14.629 1.00 95.06 420 VAL A CA 1
ATOM 3269 C C . VAL A 1 420 ? 8.822 -16.322 14.713 1.00 95.06 420 VAL A C 1
ATOM 3271 O O . VAL A 1 420 ? 8.253 -16.840 13.753 1.00 95.06 420 VAL A O 1
ATOM 3274 N N . TYR A 1 421 ? 8.974 -16.958 15.879 1.00 96.25 421 TYR A N 1
ATOM 3275 C CA . TYR A 1 421 ? 8.435 -18.292 16.127 1.00 96.25 421 TYR A CA 1
ATOM 3276 C C . TYR A 1 421 ? 6.907 -18.317 15.992 1.00 96.25 421 TYR A C 1
ATOM 3278 O O . TYR A 1 421 ? 6.379 -19.165 15.283 1.00 96.25 421 TYR A O 1
ATOM 3286 N N . THR A 1 422 ? 6.184 -17.374 16.600 1.00 95.88 422 THR A N 1
ATOM 3287 C CA . THR A 1 422 ? 4.711 -17.324 16.562 1.00 95.88 422 THR A CA 1
ATOM 3288 C C . THR A 1 422 ? 4.168 -17.144 15.143 1.00 95.88 422 THR A C 1
ATOM 3290 O O . THR A 1 422 ? 3.269 -17.878 14.724 1.00 95.88 422 THR A O 1
ATOM 3293 N N . LEU A 1 423 ? 4.753 -16.216 14.385 1.00 96.62 423 LEU A N 1
ATOM 3294 C CA . LEU A 1 423 ? 4.453 -15.971 12.978 1.00 96.62 423 LEU A CA 1
ATOM 3295 C C . LEU A 1 423 ? 4.683 -17.237 12.141 1.00 96.62 423 LEU A C 1
ATOM 3297 O O . LEU A 1 423 ? 3.741 -17.751 11.538 1.00 96.62 423 LEU A O 1
ATOM 3301 N N . LEU A 1 424 ? 5.906 -17.777 12.141 1.00 95.69 424 LEU A N 1
ATOM 3302 C CA . LEU A 1 424 ? 6.277 -18.902 11.277 1.00 95.69 424 LEU A CA 1
ATOM 3303 C C . LEU A 1 424 ? 5.606 -20.223 11.685 1.00 95.69 424 LEU A C 1
ATOM 3305 O O . LEU A 1 424 ? 5.229 -21.009 10.817 1.00 95.69 424 LEU A O 1
ATOM 3309 N N . ARG A 1 425 ? 5.441 -20.483 12.990 1.00 96.00 425 ARG A N 1
ATOM 3310 C CA . ARG A 1 425 ? 4.938 -21.765 13.510 1.00 96.00 425 ARG A CA 1
ATOM 3311 C C . ARG A 1 425 ? 3.419 -21.888 13.470 1.00 96.00 425 ARG A C 1
ATOM 3313 O O . ARG A 1 425 ? 2.937 -23.008 13.283 1.00 96.00 425 ARG A O 1
ATOM 3320 N N . TYR A 1 426 ? 2.689 -20.792 13.692 1.00 96.31 426 TYR A N 1
ATOM 3321 C CA . TYR A 1 426 ? 1.236 -20.826 13.891 1.00 96.31 426 TYR A CA 1
ATOM 3322 C C . TYR A 1 426 ? 0.449 -20.056 12.832 1.00 96.31 426 TYR A C 1
ATOM 3324 O O . TYR A 1 426 ? -0.596 -20.547 12.417 1.00 96.31 426 TYR A O 1
ATOM 3332 N N . HIS A 1 427 ? 0.936 -18.898 12.371 1.00 97.38 427 HIS A N 1
ATOM 3333 C CA . HIS A 1 427 ? 0.115 -17.947 11.607 1.00 97.38 427 HIS A CA 1
ATOM 3334 C C . HIS A 1 427 ? 0.549 -17.708 10.154 1.00 97.38 427 HIS A C 1
ATOM 3336 O O . HIS A 1 427 ? -0.156 -17.016 9.423 1.00 97.38 427 HIS A O 1
ATOM 3342 N N . LEU A 1 428 ? 1.635 -18.324 9.679 1.00 97.31 428 LEU A N 1
ATOM 3343 C CA . LEU A 1 428 ? 2.110 -18.172 8.297 1.00 97.31 428 LEU A CA 1
ATOM 3344 C C . LEU A 1 428 ? 1.059 -18.592 7.246 1.00 97.31 428 LEU A C 1
ATOM 3346 O O . LEU A 1 428 ? 0.947 -17.945 6.208 1.00 97.31 428 LEU A O 1
ATOM 3350 N N . GLY A 1 429 ? 0.229 -19.604 7.531 1.00 97.56 429 GLY A N 1
ATOM 3351 C CA . GLY A 1 429 ? -0.919 -19.964 6.685 1.00 97.56 429 GLY A CA 1
ATOM 3352 C C . GLY A 1 429 ? -1.986 -18.864 6.625 1.00 97.56 429 GLY A C 1
ATOM 3353 O O . GLY A 1 429 ? -2.437 -18.501 5.536 1.00 97.56 429 GLY A O 1
ATOM 3354 N N . SER A 1 430 ? -2.311 -18.248 7.771 1.00 97.94 430 SER A N 1
ATOM 3355 C CA . SER A 1 430 ? -3.160 -17.047 7.817 1.00 97.94 430 SER A CA 1
ATOM 3356 C C . SER A 1 430 ? -2.552 -15.893 7.020 1.00 97.94 430 SER A C 1
ATOM 3358 O O . SER A 1 430 ? -3.292 -15.229 6.307 1.00 97.94 430 SER A O 1
ATOM 3360 N N . MET A 1 431 ? -1.232 -15.665 7.083 1.00 98.00 431 MET A N 1
ATOM 3361 C CA . MET A 1 431 ? -0.569 -14.601 6.309 1.00 98.00 431 MET A CA 1
ATOM 3362 C C . MET A 1 431 ? -0.664 -14.842 4.803 1.00 98.00 431 MET A C 1
ATOM 3364 O O . MET A 1 431 ? -0.983 -13.926 4.053 1.00 98.00 431 MET A O 1
ATOM 3368 N N . VAL A 1 432 ? -0.448 -16.080 4.353 1.00 97.81 432 VAL A N 1
ATOM 3369 C CA . VAL A 1 432 ? -0.563 -16.460 2.936 1.00 97.81 432 VAL A CA 1
ATOM 3370 C C . VAL A 1 432 ? -1.983 -16.257 2.406 1.00 97.81 432 VAL A C 1
ATOM 3372 O O . VAL A 1 432 ? -2.163 -15.714 1.315 1.00 97.81 432 VAL A O 1
ATOM 3375 N N . LYS A 1 433 ? -2.994 -16.629 3.193 1.00 97.19 433 LYS A N 1
ATOM 3376 C CA . LYS A 1 433 ? -4.412 -16.417 2.876 1.00 97.19 433 LYS A CA 1
ATOM 3377 C C . LYS A 1 433 ? -4.812 -14.937 2.930 1.00 97.19 433 LYS A C 1
ATOM 3379 O O . LYS A 1 433 ? -5.526 -14.466 2.049 1.00 97.19 433 LYS A O 1
ATOM 3384 N N . ALA A 1 434 ? -4.327 -14.191 3.922 1.00 96.31 434 ALA A N 1
ATOM 3385 C CA . ALA A 1 434 ? -4.530 -12.749 4.047 1.00 96.31 434 ALA A CA 1
ATOM 3386 C C . ALA A 1 434 ? -3.903 -11.982 2.875 1.00 96.31 434 ALA A C 1
ATOM 3388 O O . ALA A 1 434 ? -4.513 -11.060 2.345 1.00 96.31 434 ALA A O 1
ATOM 3389 N N . ALA A 1 435 ? -2.734 -12.412 2.401 1.00 96.38 435 ALA A N 1
ATOM 3390 C CA . ALA A 1 435 ? -2.089 -11.861 1.218 1.00 96.38 435 ALA A CA 1
ATOM 3391 C C . ALA A 1 435 ? -2.920 -12.048 -0.064 1.00 96.38 435 ALA A C 1
ATOM 3393 O O . ALA A 1 435 ? -2.943 -11.147 -0.898 1.00 96.38 435 ALA A O 1
ATOM 3394 N N . VAL A 1 436 ? -3.656 -13.160 -0.206 1.00 94.75 436 VAL A N 1
ATOM 3395 C CA . VAL A 1 436 ? -4.650 -13.295 -1.286 1.00 94.75 436 VAL A CA 1
ATOM 3396 C C . VAL A 1 436 ? -5.832 -12.360 -1.036 1.00 94.75 436 VAL A C 1
ATOM 3398 O O . VAL A 1 436 ? -6.144 -11.527 -1.878 1.00 94.75 436 VAL A O 1
ATOM 3401 N N . VAL A 1 437 ? -6.497 -12.482 0.117 1.00 94.12 437 VAL A N 1
ATOM 3402 C CA . VAL A 1 437 ? -7.781 -11.806 0.356 1.00 94.12 437 VAL A CA 1
ATOM 3403 C C . VAL A 1 437 ? -7.598 -10.307 0.593 1.00 94.12 437 VAL A C 1
ATOM 3405 O O . VAL A 1 437 ? -8.046 -9.505 -0.215 1.00 94.12 437 VAL A O 1
ATOM 3408 N N . ILE A 1 438 ? -6.917 -9.906 1.667 1.00 92.69 438 ILE A N 1
ATOM 3409 C CA . ILE A 1 438 ? -6.686 -8.494 2.008 1.00 92.69 438 ILE A CA 1
ATOM 3410 C C . ILE A 1 438 ? -5.764 -7.847 0.963 1.00 92.69 438 ILE A C 1
ATOM 3412 O O . ILE A 1 438 ? -6.023 -6.726 0.537 1.00 92.69 438 ILE A O 1
ATOM 3416 N N . GLY A 1 439 ? -4.714 -8.548 0.515 1.00 89.88 439 GLY A N 1
ATOM 3417 C CA . GLY A 1 439 ? -3.732 -8.019 -0.440 1.00 89.88 439 GLY A CA 1
ATOM 3418 C C . GLY A 1 439 ? -4.338 -7.610 -1.786 1.00 89.88 439 GLY A C 1
ATOM 3419 O O . GLY A 1 439 ? -4.258 -6.434 -2.142 1.00 89.88 439 GLY A O 1
ATOM 3420 N N . PHE A 1 440 ? -5.002 -8.527 -2.502 1.00 88.12 440 PHE A N 1
ATOM 3421 C CA . PHE A 1 440 ? -5.657 -8.187 -3.776 1.00 88.12 440 PHE A CA 1
ATOM 3422 C C . PHE A 1 440 ? -6.871 -7.264 -3.592 1.00 88.12 440 PHE A C 1
ATOM 3424 O O . PHE A 1 440 ? -7.190 -6.502 -4.503 1.00 88.12 440 PHE A O 1
ATOM 3431 N N . LEU A 1 441 ? -7.531 -7.274 -2.425 1.00 90.75 441 LEU A N 1
ATOM 3432 C CA . LEU A 1 441 ? -8.630 -6.347 -2.152 1.00 90.75 441 LEU A CA 1
ATOM 3433 C C . LEU A 1 441 ? -8.180 -4.919 -1.818 1.00 90.75 441 LEU A C 1
ATOM 3435 O O . LEU A 1 441 ? -9.028 -4.040 -1.903 1.00 90.75 441 LEU A O 1
ATOM 3439 N N . ARG A 1 442 ? -6.907 -4.619 -1.506 1.00 89.62 442 ARG A N 1
ATOM 3440 C CA . ARG A 1 442 ? -6.453 -3.237 -1.203 1.00 89.62 442 ARG A CA 1
ATOM 3441 C C . ARG A 1 442 ? -6.862 -2.172 -2.229 1.00 89.62 442 ARG A C 1
ATOM 3443 O O . ARG A 1 442 ? -7.479 -1.200 -1.798 1.00 89.62 442 ARG A O 1
ATOM 3450 N N . PRO A 1 443 ? -6.575 -2.294 -3.542 1.00 88.44 443 PRO A N 1
ATOM 3451 C CA . PRO A 1 443 ? -6.975 -1.273 -4.515 1.00 88.44 443 PRO A CA 1
ATOM 3452 C C . PRO A 1 443 ? -8.499 -1.086 -4.563 1.00 88.44 443 PRO A C 1
ATOM 3454 O O . PRO A 1 443 ? -8.983 0.044 -4.582 1.00 88.44 443 PRO A O 1
ATOM 3457 N N . PHE A 1 444 ? -9.265 -2.177 -4.484 1.00 90.19 444 PHE A N 1
ATOM 3458 C CA . PHE A 1 444 ? -10.728 -2.129 -4.441 1.00 90.19 444 PHE A CA 1
ATOM 3459 C C . PHE A 1 444 ? -11.254 -1.530 -3.129 1.00 90.19 444 PHE A C 1
ATOM 3461 O O . PHE A 1 444 ? -12.185 -0.732 -3.158 1.00 90.19 444 PHE A O 1
ATOM 3468 N N . ARG A 1 445 ? -10.637 -1.844 -1.982 1.00 89.25 445 ARG A N 1
ATOM 3469 C CA . ARG A 1 445 ? -10.944 -1.246 -0.675 1.00 89.25 445 ARG A CA 1
ATOM 3470 C C . ARG A 1 445 ? -10.621 0.241 -0.637 1.00 89.25 445 ARG A C 1
ATOM 3472 O O . ARG A 1 445 ? -11.384 0.979 -0.034 1.00 89.25 445 ARG A O 1
ATOM 3479 N N . PHE A 1 446 ? -9.538 0.687 -1.270 1.00 86.75 446 PHE A N 1
ATOM 3480 C CA . PHE A 1 446 ? -9.220 2.109 -1.373 1.00 86.75 446 PHE A CA 1
ATOM 3481 C C . PHE A 1 446 ? -10.292 2.834 -2.196 1.00 86.75 446 PHE A C 1
ATOM 3483 O O . PHE A 1 446 ? -10.947 3.737 -1.689 1.00 86.75 446 PHE A O 1
ATOM 3490 N N . ILE A 1 447 ? -10.567 2.364 -3.418 1.00 88.25 447 ILE A N 1
ATOM 3491 C CA . ILE A 1 447 ? -11.555 2.978 -4.318 1.00 88.25 447 ILE A CA 1
ATOM 3492 C C . ILE A 1 447 ? -12.966 2.947 -3.702 1.00 88.25 447 ILE A C 1
ATOM 3494 O O . ILE A 1 447 ? -13.579 3.995 -3.487 1.00 88.25 447 ILE A O 1
ATOM 3498 N N . PHE A 1 448 ? -13.488 1.761 -3.376 1.00 91.88 448 PHE A N 1
ATOM 3499 C CA . PHE A 1 448 ? -14.846 1.611 -2.845 1.00 91.88 448 PHE A CA 1
ATOM 3500 C C . PHE A 1 448 ? -14.982 2.111 -1.403 1.00 91.88 448 PHE A C 1
ATOM 3502 O O . PHE A 1 448 ? -16.058 2.577 -1.036 1.00 91.88 448 PHE A O 1
ATOM 3509 N N . GLY A 1 449 ? -13.914 2.081 -0.603 1.00 87.31 449 GLY A N 1
ATOM 3510 C CA . GLY A 1 449 ? -13.881 2.665 0.736 1.00 87.31 449 GLY A CA 1
ATOM 3511 C C . GLY A 1 449 ? -13.956 4.188 0.691 1.00 87.31 449 GLY A C 1
ATOM 3512 O O . GLY A 1 449 ? -14.790 4.760 1.385 1.00 87.31 449 GLY A O 1
ATOM 3513 N N . THR A 1 450 ? -13.195 4.858 -0.183 1.00 84.69 450 THR A N 1
ATOM 3514 C CA . THR A 1 450 ? -13.327 6.309 -0.404 1.00 84.69 450 THR A CA 1
ATOM 3515 C C . THR A 1 450 ? -14.735 6.669 -0.884 1.00 84.69 450 THR A C 1
ATOM 3517 O O . THR A 1 450 ? -15.362 7.558 -0.310 1.00 84.69 450 THR A O 1
ATOM 3520 N N . ILE A 1 451 ? -15.280 5.940 -1.866 1.00 87.44 451 ILE A N 1
ATOM 3521 C CA . ILE A 1 451 ? -16.665 6.118 -2.344 1.00 87.44 451 ILE A CA 1
ATOM 3522 C C . ILE A 1 451 ? -17.674 5.948 -1.192 1.00 87.44 451 ILE A C 1
ATOM 3524 O O . ILE A 1 451 ? -18.581 6.766 -1.038 1.00 87.44 451 ILE A O 1
ATOM 3528 N N . THR A 1 452 ? -17.493 4.926 -0.351 1.00 90.06 452 THR A N 1
ATOM 3529 C CA . THR A 1 452 ? -18.357 4.629 0.802 1.00 90.06 452 THR A CA 1
ATOM 3530 C C . THR A 1 452 ? -18.260 5.703 1.883 1.00 90.06 452 THR A C 1
ATOM 3532 O O . THR A 1 452 ? -19.291 6.151 2.370 1.00 90.06 452 THR A O 1
ATOM 3535 N N . GLN A 1 453 ? -17.064 6.184 2.229 1.00 84.94 453 GLN A N 1
ATOM 3536 C CA . GLN A 1 453 ? -16.894 7.263 3.210 1.00 84.94 453 GLN A CA 1
ATOM 3537 C C . GLN A 1 453 ? -17.549 8.563 2.724 1.00 84.94 453 GLN A C 1
ATOM 3539 O O . GLN A 1 453 ? -18.325 9.176 3.456 1.00 84.94 453 GLN A O 1
ATOM 3544 N N . VAL A 1 454 ? -17.344 8.936 1.456 1.00 84.06 454 VAL A N 1
ATOM 3545 C CA . VAL A 1 454 ? -17.995 10.106 0.842 1.00 84.06 454 VAL A CA 1
ATOM 3546 C C . VAL A 1 454 ? -19.528 9.937 0.786 1.00 84.06 454 VAL A C 1
ATOM 3548 O O . VAL A 1 454 ? -20.253 10.922 0.922 1.00 84.06 454 VAL A O 1
ATOM 3551 N N . ALA A 1 455 ? -20.044 8.706 0.674 1.00 88.00 455 ALA A N 1
ATOM 3552 C CA . ALA A 1 455 ? -21.475 8.384 0.766 1.00 88.00 455 ALA A CA 1
ATOM 3553 C C . ALA A 1 455 ? -22.028 8.266 2.208 1.00 88.00 455 ALA A C 1
ATOM 3555 O O . ALA A 1 455 ? -23.244 8.353 2.409 1.00 88.00 455 ALA A O 1
ATOM 3556 N N . ARG A 1 456 ? -21.171 8.070 3.217 1.00 85.19 456 ARG A N 1
ATOM 3557 C CA . ARG A 1 456 ? -21.545 8.038 4.643 1.00 85.19 456 ARG A CA 1
ATOM 3558 C C . ARG A 1 456 ? -21.652 9.444 5.248 1.00 85.19 456 ARG A C 1
ATOM 3560 O O . ARG A 1 456 ? -22.455 9.630 6.156 1.00 85.19 456 ARG A O 1
ATOM 3567 N N . MET A 1 457 ? -20.927 10.436 4.717 1.00 80.75 457 MET A N 1
ATOM 3568 C CA . MET A 1 457 ? -21.011 11.847 5.136 1.00 80.75 457 MET A CA 1
ATOM 3569 C C . MET A 1 457 ? -22.445 12.395 5.044 1.00 80.75 457 MET A C 1
ATOM 3571 O O . MET A 1 457 ? -22.961 12.623 3.950 1.00 80.75 457 MET A O 1
ATOM 3575 N N . GLU A 1 458 ? -23.084 12.646 6.190 1.00 81.94 458 GLU A N 1
ATOM 3576 C CA . GLU A 1 458 ? -24.522 12.947 6.263 1.00 81.94 458 GLU A CA 1
ATOM 3577 C C . GLU A 1 458 ? -24.945 14.179 5.452 1.00 81.94 458 GLU A C 1
ATOM 3579 O O . GLU A 1 458 ? -25.968 14.139 4.770 1.00 81.94 458 GLU A O 1
ATOM 3584 N N . TYR A 1 459 ? -24.121 15.231 5.489 1.00 81.81 459 TYR A N 1
ATOM 3585 C CA . TYR A 1 459 ? -24.374 16.547 4.890 1.00 81.81 459 TYR A CA 1
ATOM 3586 C C . TYR A 1 459 ? -23.829 16.698 3.458 1.00 81.81 459 TYR A C 1
ATOM 3588 O O . TYR A 1 459 ? -23.859 17.793 2.899 1.00 81.81 459 TYR A O 1
ATOM 3596 N N . ASN A 1 460 ? -23.311 15.629 2.847 1.00 79.75 460 ASN A N 1
ATOM 3597 C CA . ASN A 1 460 ? -22.731 15.701 1.507 1.00 79.75 460 ASN A CA 1
ATOM 3598 C C . ASN A 1 460 ? -23.831 15.721 0.418 1.00 79.75 460 ASN A C 1
ATOM 3600 O O . ASN A 1 460 ? -24.537 14.720 0.269 1.00 79.75 460 ASN A O 1
ATOM 3604 N N . PRO A 1 461 ? -23.956 16.773 -0.420 1.00 82.56 461 PRO A N 1
ATOM 3605 C CA . PRO A 1 461 ? -24.947 16.803 -1.502 1.00 82.56 461 PRO A CA 1
ATOM 3606 C C . PRO A 1 461 ? -24.730 15.697 -2.550 1.00 82.56 461 PRO A C 1
ATOM 3608 O O . PRO A 1 461 ? -25.690 15.227 -3.162 1.00 82.56 461 PRO A O 1
ATOM 3611 N N . LEU A 1 462 ? -23.493 15.215 -2.722 1.00 85.25 462 LEU A N 1
ATOM 3612 C CA . LEU A 1 462 ? -23.179 14.105 -3.626 1.00 85.25 462 LEU A CA 1
ATOM 3613 C C . LEU A 1 462 ? -23.641 12.744 -3.085 1.00 85.25 462 LEU A C 1
ATOM 3615 O O . LEU A 1 462 ? -23.725 11.795 -3.863 1.00 85.25 462 LEU A O 1
ATOM 3619 N N . ARG A 1 463 ? -23.999 12.625 -1.796 1.00 89.62 463 ARG A N 1
ATOM 3620 C CA . ARG A 1 463 ? -24.451 11.368 -1.169 1.00 89.62 463 ARG A CA 1
ATOM 3621 C C . ARG A 1 463 ? -25.590 10.709 -1.943 1.00 89.62 463 ARG A C 1
ATOM 3623 O O . ARG A 1 463 ? -25.540 9.509 -2.199 1.00 89.62 463 ARG A O 1
ATOM 3630 N N . GLY A 1 464 ? -26.586 11.491 -2.364 1.00 86.81 464 GLY A N 1
ATOM 3631 C CA . GLY A 1 464 ? -27.716 10.988 -3.151 1.00 86.81 464 GLY A CA 1
ATOM 3632 C C . GLY A 1 464 ? -27.310 10.476 -4.538 1.00 86.81 464 GLY A C 1
ATOM 3633 O O . GLY A 1 464 ? -27.855 9.480 -5.002 1.00 86.81 464 GLY A O 1
ATOM 3634 N N . ILE A 1 465 ? -26.323 11.114 -5.172 1.00 87.81 465 ILE A N 1
ATOM 3635 C CA . ILE A 1 465 ? -25.802 10.748 -6.498 1.00 87.81 465 ILE A CA 1
ATOM 3636 C C . ILE A 1 465 ? -24.930 9.486 -6.397 1.00 87.81 465 ILE A C 1
ATOM 3638 O O . ILE A 1 465 ? -25.094 8.549 -7.177 1.00 87.81 465 ILE A O 1
ATOM 3642 N N . ILE A 1 466 ? -24.051 9.422 -5.396 1.00 89.12 466 ILE A N 1
ATOM 3643 C CA . ILE A 1 466 ? -23.148 8.288 -5.166 1.00 89.12 466 ILE A CA 1
ATOM 3644 C C . ILE A 1 466 ? -23.939 7.045 -4.743 1.00 89.12 466 ILE A C 1
ATOM 3646 O O . ILE A 1 466 ? -23.739 5.980 -5.318 1.00 89.12 466 ILE A O 1
ATOM 3650 N N . LEU A 1 467 ? -24.899 7.162 -3.819 1.00 89.38 467 LEU A N 1
ATOM 3651 C CA . LEU A 1 467 ? -25.775 6.040 -3.455 1.00 89.38 467 LEU A CA 1
ATOM 3652 C C . LEU A 1 467 ? -26.729 5.629 -4.591 1.00 89.38 467 LEU A C 1
ATOM 3654 O O . LEU A 1 467 ? -27.223 4.502 -4.583 1.00 89.38 467 LEU A O 1
ATOM 3658 N N . PHE A 1 468 ? -26.978 6.501 -5.574 1.00 83.50 468 PHE A N 1
ATOM 3659 C CA . PHE A 1 468 ? -27.746 6.160 -6.770 1.00 83.50 468 PHE A CA 1
ATOM 3660 C C . PHE A 1 468 ? -26.920 5.347 -7.782 1.00 83.50 468 PHE A C 1
ATOM 3662 O O . PHE A 1 468 ? -27.334 4.247 -8.142 1.00 83.50 468 PHE A O 1
ATOM 3669 N N . PHE A 1 469 ? -25.752 5.842 -8.211 1.00 91.56 469 PHE A N 1
ATOM 3670 C CA . PHE A 1 469 ? -24.922 5.165 -9.221 1.00 91.56 469 PHE A CA 1
ATOM 3671 C C . PHE A 1 469 ? -24.072 4.016 -8.660 1.00 91.56 469 PHE A C 1
ATOM 3673 O O . PHE A 1 469 ? -23.836 3.028 -9.350 1.00 91.56 469 PHE A O 1
ATOM 3680 N N . LEU A 1 470 ? -23.594 4.146 -7.421 1.00 93.06 470 LEU A N 1
ATOM 3681 C CA . LEU A 1 470 ? -22.586 3.269 -6.814 1.00 93.06 470 LEU A CA 1
ATOM 3682 C C . LEU A 1 470 ? -23.089 2.572 -5.541 1.00 93.06 470 LEU A C 1
ATOM 3684 O O . LEU A 1 470 ? -22.322 1.872 -4.886 1.00 93.06 470 LEU A O 1
ATOM 3688 N N . GLY A 1 471 ? -24.377 2.695 -5.197 1.00 91.00 471 GLY A N 1
ATOM 3689 C CA . GLY A 1 471 ? -24.962 2.083 -3.996 1.00 91.00 471 GLY A CA 1
ATOM 3690 C C . GLY A 1 471 ? -24.801 0.558 -3.918 1.00 91.00 471 GLY A C 1
ATOM 3691 O O . GLY A 1 471 ? -24.691 0.009 -2.825 1.00 91.00 471 GLY A O 1
ATOM 3692 N N . CYS A 1 472 ? -24.711 -0.135 -5.058 1.00 92.19 472 CYS A N 1
ATOM 3693 C CA . CYS A 1 472 ? -24.375 -1.561 -5.107 1.00 92.19 472 CYS A CA 1
ATOM 3694 C C . CYS A 1 472 ? -22.911 -1.847 -4.721 1.00 92.19 472 CYS A C 1
ATOM 3696 O O . CYS A 1 472 ? -22.658 -2.824 -4.021 1.00 92.19 472 CYS A O 1
ATOM 3698 N N . PHE A 1 473 ? -21.963 -0.990 -5.114 1.00 90.69 473 PHE A N 1
ATOM 3699 C CA . PHE A 1 473 ? -20.553 -1.092 -4.723 1.00 90.69 473 PHE A CA 1
ATOM 3700 C C . PHE A 1 473 ? -20.332 -0.698 -3.262 1.00 90.69 473 PHE A C 1
ATOM 3702 O O . PHE A 1 473 ? -19.543 -1.348 -2.585 1.00 90.69 473 PHE A O 1
ATOM 3709 N N . VAL A 1 474 ? -21.067 0.302 -2.761 1.00 92.19 474 VAL A N 1
ATOM 3710 C CA . VAL A 1 474 ? -21.111 0.634 -1.328 1.00 92.19 474 VAL A CA 1
ATOM 3711 C C . VAL A 1 474 ? -21.611 -0.576 -0.535 1.00 92.19 474 VAL A C 1
ATOM 3713 O O . VAL A 1 474 ? -20.905 -1.065 0.337 1.00 92.19 474 VAL A O 1
ATOM 3716 N N . HIS A 1 475 ? -22.758 -1.155 -0.902 1.00 91.69 475 HIS A N 1
ATOM 3717 C CA . HIS A 1 475 ? -23.294 -2.323 -0.197 1.00 91.69 475 HIS A CA 1
ATOM 3718 C C . HIS A 1 475 ? -22.378 -3.562 -0.286 1.00 91.69 475 HIS A C 1
ATOM 3720 O O . HIS A 1 475 ? -22.210 -4.275 0.701 1.00 91.69 475 HIS A O 1
ATOM 3726 N N . LEU A 1 476 ? -21.737 -3.799 -1.439 1.00 91.69 476 LEU A N 1
ATOM 3727 C CA . LEU A 1 476 ? -20.720 -4.845 -1.610 1.00 91.69 476 LEU A CA 1
ATOM 3728 C C . LEU A 1 476 ? -19.505 -4.606 -0.700 1.00 91.69 476 LEU A C 1
ATOM 3730 O O . LEU A 1 476 ? -19.023 -5.546 -0.065 1.00 91.69 476 LEU A O 1
ATOM 3734 N N . TYR A 1 477 ? -19.028 -3.360 -0.620 1.00 93.00 477 TYR A N 1
ATOM 3735 C CA . TYR A 1 477 ? -17.936 -2.977 0.265 1.00 93.00 477 TYR A CA 1
ATOM 3736 C C . TYR A 1 477 ? -18.312 -3.250 1.725 1.00 93.00 477 TYR A C 1
ATOM 3738 O O . TYR A 1 477 ? -17.623 -4.024 2.382 1.00 93.00 477 TYR A O 1
ATOM 3746 N N . GLU A 1 478 ? -19.438 -2.715 2.200 1.00 89.69 478 GLU A N 1
ATOM 3747 C CA . GLU A 1 478 ? -19.894 -2.858 3.589 1.00 89.69 478 GLU A CA 1
ATOM 3748 C C . GLU A 1 478 ? -20.158 -4.321 3.982 1.00 89.69 478 GLU A C 1
ATOM 3750 O O . GLU A 1 478 ? -19.767 -4.761 5.061 1.00 89.69 478 GLU A O 1
ATOM 3755 N N . GLN A 1 479 ? -20.782 -5.114 3.104 1.00 88.69 479 GLN A N 1
ATOM 3756 C CA . GLN A 1 479 ? -21.126 -6.504 3.417 1.00 88.69 479 GLN A CA 1
ATOM 3757 C C . GLN A 1 479 ? -19.932 -7.470 3.311 1.00 88.69 479 GLN A C 1
ATOM 3759 O O . GLN A 1 479 ? -19.909 -8.481 4.022 1.00 88.69 479 GLN A O 1
ATOM 3764 N N . HIS A 1 480 ? -18.962 -7.208 2.426 1.00 90.38 480 HIS A N 1
ATOM 3765 C CA . HIS A 1 480 ? -17.897 -8.168 2.106 1.00 90.38 480 HIS A CA 1
ATOM 3766 C C . HIS A 1 480 ? -16.476 -7.633 2.278 1.00 90.38 480 HIS A C 1
ATOM 3768 O O . HIS A 1 480 ? -15.649 -8.344 2.846 1.00 90.38 480 HIS A O 1
ATOM 3774 N N . PHE A 1 481 ? -16.158 -6.433 1.786 1.00 91.50 481 PHE A N 1
ATOM 3775 C CA . PHE A 1 481 ? -14.774 -5.947 1.780 1.00 91.50 481 PHE A CA 1
ATOM 3776 C C . PHE A 1 481 ? -14.350 -5.304 3.102 1.00 91.50 481 PHE A C 1
ATOM 3778 O O . PHE A 1 481 ? -13.204 -5.514 3.497 1.00 91.50 481 PHE A O 1
ATOM 3785 N N . ASP A 1 482 ? -15.240 -4.583 3.797 1.00 91.12 482 ASP A N 1
ATOM 3786 C CA . ASP A 1 482 ? -14.932 -3.815 5.020 1.00 91.12 482 ASP A CA 1
ATOM 3787 C C . ASP A 1 482 ? -14.408 -4.724 6.150 1.00 91.12 482 ASP A C 1
ATOM 3789 O O . ASP A 1 482 ? -13.464 -4.368 6.852 1.00 91.12 482 ASP A O 1
ATOM 3793 N N . ARG A 1 483 ? -14.904 -5.969 6.203 1.00 93.31 483 ARG A N 1
ATOM 3794 C CA . ARG A 1 483 ? -14.465 -7.047 7.114 1.00 93.31 483 ARG A CA 1
ATOM 3795 C C . ARG A 1 483 ? -12.994 -7.438 6.958 1.00 93.31 483 ARG A C 1
ATOM 3797 O O . ARG A 1 483 ? -12.348 -7.845 7.914 1.00 93.31 483 ARG A O 1
ATOM 3804 N N . PHE A 1 484 ? -12.459 -7.360 5.740 1.00 93.19 484 PHE A N 1
ATOM 3805 C CA . PHE A 1 484 ? -11.086 -7.757 5.419 1.00 93.19 484 PHE A CA 1
ATOM 3806 C C . PHE A 1 484 ? -10.136 -6.555 5.521 1.00 93.19 484 PHE A C 1
ATOM 3808 O O . PHE A 1 484 ? -9.533 -6.135 4.531 1.00 93.19 484 PHE A O 1
ATOM 3815 N N . SER A 1 485 ? -10.080 -5.958 6.713 1.00 92.88 485 SER A N 1
ATOM 3816 C CA . SER A 1 485 ? -9.253 -4.795 7.059 1.00 92.88 485 SER A CA 1
ATOM 3817 C C . SER A 1 485 ? -7.923 -5.198 7.710 1.00 92.88 485 SER A C 1
ATOM 3819 O O . SER A 1 485 ? -7.655 -6.382 7.923 1.00 92.88 485 SER A O 1
ATOM 3821 N N . ALA A 1 486 ? -7.082 -4.212 8.045 1.00 92.25 486 ALA A N 1
ATOM 3822 C CA . ALA A 1 486 ? -5.872 -4.442 8.836 1.00 92.25 486 ALA A CA 1
ATOM 3823 C C . ALA A 1 486 ? -6.188 -4.876 10.283 1.00 92.25 486 ALA A C 1
ATOM 3825 O O . ALA A 1 486 ? -5.421 -5.628 10.881 1.00 92.25 486 ALA A O 1
ATOM 3826 N N . ASP A 1 487 ? -7.352 -4.496 10.818 1.00 94.75 487 ASP A N 1
ATOM 3827 C CA . ASP A 1 487 ? -7.826 -4.877 12.157 1.00 94.75 487 ASP A CA 1
ATOM 3828 C C . ASP A 1 487 ? -7.945 -6.404 12.320 1.00 94.75 487 ASP A C 1
ATOM 3830 O O . ASP A 1 487 ? -7.734 -6.943 13.405 1.00 94.75 487 ASP A O 1
ATOM 3834 N N . ALA A 1 488 ? -8.169 -7.137 11.221 1.00 96.50 488 ALA A N 1
ATOM 3835 C CA . ALA A 1 488 ? -8.143 -8.599 11.209 1.00 96.50 488 ALA A CA 1
ATOM 3836 C C . ALA A 1 488 ? -6.778 -9.186 11.637 1.00 96.50 488 ALA A C 1
ATOM 3838 O O . ALA A 1 488 ? -6.731 -10.318 12.120 1.00 96.50 488 ALA A O 1
ATOM 3839 N N . TYR A 1 489 ? -5.670 -8.444 11.494 1.00 97.38 489 TYR A N 1
ATOM 3840 C CA . TYR A 1 489 ? -4.358 -8.833 12.026 1.00 97.38 489 TYR A CA 1
ATOM 3841 C C . TYR A 1 489 ? -4.224 -8.560 13.527 1.00 97.38 489 TYR A C 1
ATOM 3843 O O . TYR A 1 489 ? -3.568 -9.339 14.221 1.00 97.38 489 TYR A O 1
ATOM 3851 N N . VAL A 1 490 ? -4.865 -7.502 14.032 1.00 96.81 490 VAL A N 1
ATOM 3852 C CA . VAL A 1 490 ? -4.935 -7.191 15.467 1.00 96.81 490 VAL A CA 1
ATOM 3853 C C . VAL A 1 490 ? -5.724 -8.277 16.190 1.00 96.81 490 VAL A C 1
ATOM 3855 O O . VAL A 1 490 ? -5.228 -8.898 17.130 1.00 96.81 490 VAL A O 1
ATOM 3858 N N . GLU A 1 491 ? -6.906 -8.597 15.673 1.00 96.31 491 GLU A N 1
ATOM 3859 C CA . GLU A 1 491 ? -7.775 -9.642 16.205 1.00 96.31 491 GLU A CA 1
ATOM 3860 C C . GLU A 1 491 ? -7.124 -11.034 16.137 1.00 96.31 491 GLU A C 1
ATOM 3862 O O . GLU A 1 491 ? -7.207 -11.816 17.084 1.00 96.31 491 GLU A O 1
ATOM 3867 N N . LEU A 1 492 ? -6.389 -11.333 15.059 1.00 96.56 492 LEU A N 1
ATOM 3868 C CA . LEU A 1 492 ? -5.557 -12.537 14.925 1.00 96.56 492 LEU A CA 1
ATOM 3869 C C . LEU A 1 492 ? -4.404 -12.568 15.948 1.00 96.56 492 LEU A C 1
ATOM 3871 O O . LEU A 1 492 ? -4.045 -13.638 16.450 1.00 96.56 492 LEU A O 1
ATOM 3875 N N . ALA A 1 493 ? -3.814 -11.417 16.282 1.00 96.38 493 ALA A N 1
ATOM 3876 C CA . ALA A 1 493 ? -2.775 -11.331 17.304 1.00 96.38 493 ALA A CA 1
ATOM 3877 C C . ALA A 1 493 ? -3.335 -11.597 18.711 1.00 96.38 493 ALA A C 1
ATOM 3879 O O . ALA A 1 493 ? -2.678 -12.291 19.489 1.00 96.38 493 ALA A O 1
ATOM 3880 N N . LEU A 1 494 ? -4.544 -11.116 19.012 1.00 95.44 494 LEU A N 1
ATOM 3881 C CA . LEU A 1 494 ? -5.223 -11.280 20.302 1.00 95.44 494 LEU A CA 1
ATOM 3882 C C . LEU A 1 494 ? -5.817 -12.690 20.474 1.00 95.44 494 LEU A C 1
ATOM 3884 O O . LEU A 1 494 ? -5.446 -13.424 21.391 1.00 95.44 494 LEU A O 1
ATOM 3888 N N . THR A 1 495 ? -6.702 -13.105 19.566 1.00 95.12 495 THR A N 1
ATOM 3889 C CA . THR A 1 495 ? -7.475 -14.357 19.688 1.00 95.12 495 THR A CA 1
ATOM 3890 C C . THR A 1 495 ? -6.710 -15.610 19.260 1.00 95.12 495 THR A C 1
ATOM 3892 O O . THR A 1 495 ? -6.985 -16.694 19.778 1.00 95.12 495 THR A O 1
ATOM 3895 N N . ALA A 1 496 ? -5.752 -15.469 18.334 1.00 95.44 496 ALA A N 1
ATOM 3896 C CA . ALA A 1 496 ? -5.096 -16.555 17.597 1.00 95.44 496 ALA A CA 1
ATOM 3897 C C . ALA A 1 496 ? -6.023 -17.414 16.699 1.00 95.44 496 ALA A C 1
ATOM 3899 O O . ALA A 1 496 ? -5.609 -18.488 16.253 1.00 95.44 496 ALA A O 1
ATOM 3900 N N . GLU A 1 497 ? -7.241 -16.945 16.406 1.00 95.88 497 GLU A N 1
ATOM 3901 C CA . GLU A 1 497 ? -8.191 -17.591 15.487 1.00 95.88 497 GLU A CA 1
ATOM 3902 C C . GLU A 1 497 ? -7.769 -17.478 14.003 1.00 95.88 497 GLU A C 1
ATOM 3904 O O . GLU A 1 497 ? -7.009 -16.581 13.646 1.00 95.88 497 GLU A O 1
ATOM 3909 N N . PRO A 1 498 ? -8.247 -18.343 13.083 1.00 96.44 498 PRO A N 1
ATOM 3910 C CA . PRO A 1 498 ? -7.973 -18.211 11.647 1.00 96.44 498 PRO A CA 1
ATOM 3911 C C . PRO A 1 498 ? -8.432 -16.858 11.084 1.00 96.44 498 PRO A C 1
ATOM 3913 O O . PRO A 1 498 ? -9.456 -16.323 11.506 1.00 96.44 498 PRO A O 1
ATOM 3916 N N . VAL A 1 499 ? -7.737 -16.322 10.071 1.00 96.12 499 VAL A N 1
ATOM 3917 C CA . VAL A 1 499 ? -7.948 -14.925 9.617 1.00 96.12 499 VAL A CA 1
ATOM 3918 C C . VAL A 1 499 ? -9.377 -14.623 9.136 1.00 96.12 499 VAL A C 1
ATOM 3920 O O . VAL A 1 499 ? -9.832 -13.491 9.236 1.00 96.12 499 VAL A O 1
ATOM 3923 N N . SER A 1 500 ? -10.133 -15.628 8.681 1.00 95.44 500 SER A N 1
ATOM 3924 C CA . SER A 1 500 ? -11.558 -15.461 8.342 1.00 95.44 500 SER A CA 1
ATOM 3925 C C . SER A 1 500 ? -12.456 -15.229 9.563 1.00 95.44 500 SER A C 1
ATOM 3927 O O . SER A 1 500 ? -13.427 -14.489 9.451 1.00 95.44 500 SER A O 1
ATOM 3929 N N . ASN A 1 501 ? -12.137 -15.835 10.709 1.00 95.75 501 ASN A N 1
ATOM 3930 C CA . ASN A 1 501 ? -12.855 -15.621 11.967 1.00 95.75 501 ASN A CA 1
ATOM 3931 C C . ASN A 1 501 ? -12.453 -14.264 12.559 1.00 95.75 501 ASN A C 1
ATOM 3933 O O . ASN A 1 501 ? -13.321 -13.466 12.906 1.00 95.75 501 ASN A O 1
ATOM 3937 N N . ALA A 1 502 ? -11.147 -13.971 12.568 1.00 96.06 502 ALA A N 1
ATOM 3938 C CA . ALA A 1 502 ? -10.604 -12.692 13.018 1.00 96.06 502 ALA A CA 1
ATOM 3939 C C . ALA A 1 502 ? -11.175 -11.499 12.222 1.00 96.06 502 ALA A C 1
ATOM 3941 O O . ALA A 1 502 ? -11.586 -10.512 12.812 1.00 96.06 502 ALA A O 1
ATOM 3942 N N . ALA A 1 503 ? -11.315 -11.610 10.896 1.00 95.62 503 ALA A N 1
ATOM 3943 C CA . ALA A 1 503 ? -11.969 -10.594 10.062 1.00 95.62 503 ALA A CA 1
ATOM 3944 C C . ALA A 1 503 ? -13.448 -10.344 10.431 1.00 95.62 503 ALA A C 1
ATOM 3946 O O . ALA A 1 503 ? -13.935 -9.216 10.364 1.00 95.62 503 ALA A O 1
ATOM 3947 N N . VAL A 1 504 ? -14.185 -11.384 10.840 1.00 94.25 504 VAL A N 1
ATOM 3948 C CA . VAL A 1 504 ? -15.587 -11.240 11.273 1.00 94.25 504 VAL A CA 1
ATOM 3949 C C . VAL A 1 504 ? -15.678 -10.607 12.662 1.00 94.25 504 VAL A C 1
ATOM 3951 O O . VAL A 1 504 ? -16.530 -9.748 12.869 1.00 94.25 504 VAL A O 1
ATOM 3954 N N . LEU A 1 505 ? -14.809 -10.990 13.600 1.00 93.25 505 LEU A N 1
ATOM 3955 C CA . LEU A 1 505 ? -14.763 -10.395 14.940 1.00 93.25 505 LEU A CA 1
ATOM 3956 C C . LEU A 1 505 ? -14.292 -8.931 14.891 1.00 93.25 505 LEU A C 1
ATOM 3958 O O . LEU A 1 505 ? -14.958 -8.067 15.456 1.00 93.25 505 LEU A O 1
ATOM 3962 N N . ALA A 1 506 ? -13.257 -8.624 14.106 1.00 94.19 506 ALA A N 1
ATOM 3963 C CA . ALA A 1 506 ? -12.796 -7.257 13.871 1.00 94.19 506 ALA A CA 1
ATOM 3964 C C . ALA A 1 506 ? -13.876 -6.359 13.246 1.00 94.19 506 ALA A C 1
ATOM 3966 O O . ALA A 1 506 ? -14.030 -5.210 13.656 1.00 94.19 506 ALA A O 1
ATOM 3967 N N . SER A 1 507 ? -14.699 -6.895 12.335 1.00 92.56 507 SER A N 1
ATOM 3968 C CA . SER A 1 507 ? -15.877 -6.182 11.819 1.00 92.56 507 SER A CA 1
ATOM 3969 C C . SER A 1 507 ? -16.871 -5.814 12.928 1.00 92.56 507 SER A C 1
ATOM 3971 O O . SER A 1 507 ? -17.383 -4.699 12.920 1.00 92.56 507 SER A O 1
ATOM 3973 N N . LYS A 1 508 ? -17.120 -6.703 13.906 1.00 91.12 508 LYS A N 1
ATOM 3974 C CA . LYS A 1 508 ? -17.999 -6.394 15.053 1.00 91.12 508 LYS A CA 1
ATOM 3975 C C . LYS A 1 508 ? -17.430 -5.272 15.922 1.00 91.12 508 LYS A C 1
ATOM 3977 O O . LYS A 1 508 ? -18.196 -4.456 16.424 1.00 91.12 508 LYS A O 1
ATOM 3982 N N . VAL A 1 509 ? -16.108 -5.224 16.115 1.00 90.56 509 VAL A N 1
ATOM 3983 C CA . VAL A 1 509 ? -15.455 -4.132 16.861 1.00 90.56 509 VAL A CA 1
ATOM 3984 C C . VAL A 1 509 ? -15.578 -2.825 16.072 1.00 90.56 509 VAL A C 1
ATOM 3986 O O . VAL A 1 509 ? -16.047 -1.827 16.618 1.00 90.56 509 VAL A O 1
ATOM 3989 N N . GLY A 1 510 ? -15.268 -2.840 14.772 1.00 88.38 510 GLY A N 1
ATOM 3990 C CA . GLY A 1 510 ? -15.392 -1.676 13.887 1.00 88.38 510 GLY A CA 1
ATOM 3991 C C . GLY A 1 510 ? -16.812 -1.097 13.813 1.00 88.38 510 GLY A C 1
ATOM 3992 O O . GLY A 1 510 ? -16.976 0.123 13.843 1.00 88.38 510 GLY A O 1
ATOM 3993 N N . GLU A 1 511 ? -17.845 -1.949 13.810 1.00 86.31 511 GLU A N 1
ATOM 3994 C CA . GLU A 1 511 ? -19.259 -1.541 13.874 1.00 86.31 511 GLU A CA 1
ATOM 3995 C C . GLU A 1 511 ? -19.583 -0.700 15.122 1.00 86.31 511 GLU A C 1
ATOM 3997 O O . GLU A 1 511 ? -20.368 0.244 15.031 1.00 86.31 511 GLU A O 1
ATOM 4002 N N . THR A 1 512 ? -18.941 -0.959 16.269 1.00 82.19 512 THR A N 1
ATOM 4003 C CA . THR A 1 512 ? -19.123 -0.132 17.481 1.00 82.19 512 THR A CA 1
ATOM 4004 C C . THR A 1 512 ? -18.430 1.234 17.411 1.00 82.19 512 THR A C 1
ATOM 4006 O O . THR A 1 512 ? -18.704 2.098 18.245 1.00 82.19 512 THR A O 1
ATOM 4009 N N . GLN A 1 513 ? -17.542 1.455 16.432 1.00 73.56 513 GLN A N 1
ATOM 4010 C CA . GLN A 1 513 ? -16.549 2.534 16.475 1.00 73.56 513 GLN A CA 1
ATOM 4011 C C . GLN A 1 513 ? -16.497 3.454 15.241 1.00 73.56 513 GLN A C 1
ATOM 4013 O O . GLN A 1 513 ? -15.561 4.250 15.097 1.00 73.56 513 GLN A O 1
ATOM 4018 N N . VAL A 1 514 ? -17.485 3.378 14.344 1.00 74.12 514 VAL A N 1
ATOM 4019 C CA . VAL A 1 514 ? -17.502 4.056 13.026 1.00 74.12 514 VAL A CA 1
ATOM 4020 C C . VAL A 1 514 ? -17.195 5.565 13.090 1.00 74.12 514 VAL A C 1
ATOM 4022 O O . VAL A 1 514 ? -16.551 6.106 12.190 1.00 74.12 514 VAL A O 1
ATOM 4025 N N . THR A 1 515 ? -17.603 6.263 14.153 1.00 71.31 515 THR A N 1
ATOM 4026 C CA . THR A 1 515 ? -17.381 7.713 14.340 1.00 71.31 515 THR A CA 1
ATOM 4027 C C . THR A 1 515 ? -15.952 8.085 14.755 1.00 71.31 515 THR A C 1
ATOM 4029 O O . THR A 1 515 ? -15.447 9.133 14.349 1.00 71.31 515 THR A O 1
ATOM 4032 N N . PHE A 1 516 ? -15.277 7.243 15.544 1.00 71.81 516 PHE A N 1
ATOM 4033 C CA . PHE A 1 516 ? -13.915 7.517 16.016 1.00 71.81 516 PHE A CA 1
ATOM 4034 C C . PHE A 1 516 ? -12.862 7.027 15.013 1.00 71.81 516 PHE A C 1
ATOM 4036 O O . PHE A 1 516 ? -11.927 7.763 14.695 1.00 71.81 516 PHE A O 1
ATOM 4043 N N . SER A 1 517 ? -13.053 5.823 14.459 1.00 72.94 517 SER A N 1
ATOM 4044 C CA . SER A 1 517 ? -12.183 5.249 13.420 1.00 72.94 517 SER A CA 1
ATOM 4045 C C . SER A 1 517 ? -12.069 6.174 12.203 1.00 72.94 517 SER A C 1
ATOM 4047 O O . SER A 1 517 ? -10.966 6.585 11.851 1.00 72.94 517 SER A O 1
ATOM 4049 N N . SER A 1 518 ? -13.201 6.597 11.626 1.00 74.50 518 SER A N 1
ATOM 4050 C CA . SER A 1 518 ? -13.240 7.485 10.451 1.00 74.50 518 SER A CA 1
ATOM 4051 C C . SER A 1 518 ? -12.464 8.794 10.645 1.00 74.50 518 SER A C 1
ATOM 4053 O O . SER A 1 518 ? -11.687 9.182 9.768 1.00 74.50 518 SER A O 1
ATOM 4055 N N . THR A 1 519 ? -12.603 9.452 11.801 1.00 74.50 519 THR A N 1
ATOM 4056 C CA . THR A 1 519 ? -11.884 10.708 12.072 1.00 74.50 519 THR A CA 1
ATOM 4057 C C . THR A 1 519 ? -10.381 10.481 12.269 1.00 74.50 519 THR A C 1
ATOM 4059 O O . THR A 1 519 ? -9.561 11.301 11.838 1.00 74.50 519 THR A O 1
ATOM 4062 N N . LYS A 1 520 ? -9.987 9.349 12.867 1.00 77.44 520 LYS A N 1
ATOM 4063 C CA . LYS A 1 520 ? -8.573 8.992 13.018 1.00 77.44 520 LYS A CA 1
ATOM 4064 C C . LYS A 1 520 ? -7.916 8.653 11.684 1.00 77.44 520 LYS A C 1
ATOM 4066 O O . LYS A 1 520 ? -6.872 9.232 11.405 1.00 77.44 520 LYS A O 1
ATOM 4071 N N . THR A 1 521 ? -8.528 7.812 10.846 1.00 79.19 521 THR A N 1
ATOM 4072 C CA . THR A 1 521 ? -7.991 7.477 9.514 1.00 79.19 521 THR A CA 1
ATOM 4073 C C . THR A 1 521 ? -7.815 8.732 8.654 1.00 79.19 521 THR A C 1
ATOM 4075 O O . THR A 1 521 ? -6.805 8.875 7.972 1.00 79.19 521 THR A O 1
ATOM 4078 N N . GLY A 1 522 ? -8.741 9.698 8.735 1.00 79.25 522 GLY A N 1
ATOM 4079 C CA . GLY A 1 522 ? -8.566 11.004 8.091 1.00 79.25 522 GLY A CA 1
ATOM 4080 C C . GLY A 1 522 ? -7.354 11.786 8.619 1.00 79.25 522 GLY A C 1
ATOM 4081 O O . GLY A 1 522 ? -6.624 12.397 7.840 1.00 79.25 522 GLY A O 1
ATOM 4082 N N . THR A 1 523 ? -7.094 11.726 9.928 1.00 82.00 523 THR A N 1
ATOM 4083 C CA . THR A 1 523 ? -5.968 12.431 10.562 1.00 82.00 523 THR A CA 1
ATOM 4084 C C . THR A 1 523 ? -4.617 11.774 10.257 1.00 82.00 523 THR A C 1
ATOM 4086 O O . THR A 1 523 ? -3.663 12.480 9.921 1.00 82.00 523 THR A O 1
ATOM 4089 N N . THR A 1 524 ? -4.511 10.441 10.324 1.00 85.81 524 THR A N 1
ATOM 4090 C CA . THR A 1 524 ? -3.260 9.743 9.980 1.00 85.81 524 THR A CA 1
ATOM 4091 C C . THR A 1 524 ? -2.954 9.864 8.489 1.00 85.81 524 THR A C 1
ATOM 4093 O O . THR A 1 524 ? -1.811 10.147 8.141 1.00 85.81 524 THR A O 1
ATOM 4096 N N . PHE A 1 525 ? -3.961 9.803 7.611 1.00 83.62 525 PHE A N 1
ATOM 4097 C CA . PHE A 1 525 ? -3.807 10.077 6.178 1.00 83.62 525 PHE A CA 1
ATOM 4098 C C . PHE A 1 525 ? -3.279 11.496 5.895 1.00 83.62 525 PHE A C 1
ATOM 4100 O O . PHE A 1 525 ? -2.314 11.659 5.149 1.00 83.62 525 PHE A O 1
ATOM 4107 N N . VAL A 1 526 ? -3.842 12.529 6.535 1.00 82.50 526 VAL A N 1
ATOM 4108 C CA . VAL A 1 526 ? -3.337 13.914 6.435 1.00 82.50 526 VAL A CA 1
ATOM 4109 C C . VAL A 1 526 ? -1.865 14.008 6.860 1.00 82.50 526 VAL A C 1
ATOM 4111 O O . VAL A 1 526 ? -1.053 14.628 6.170 1.00 82.50 526 VAL A O 1
ATOM 4114 N N . MET A 1 527 ? -1.492 13.342 7.953 1.00 84.00 527 MET A N 1
ATOM 4115 C CA . MET A 1 527 ? -0.112 13.296 8.439 1.00 84.00 527 MET A CA 1
ATOM 4116 C C . MET A 1 527 ? 0.829 12.532 7.484 1.00 84.00 527 MET A C 1
ATOM 4118 O O . MET A 1 527 ? 1.957 12.976 7.256 1.00 84.00 527 MET A O 1
ATOM 4122 N N . GLN A 1 528 ? 0.364 11.436 6.874 1.00 88.62 528 GLN A N 1
ATOM 4123 C CA . GLN A 1 528 ? 1.094 10.690 5.841 1.00 88.62 528 GLN A CA 1
ATOM 4124 C C . GLN A 1 528 ? 1.338 11.533 4.584 1.00 88.62 528 GLN A C 1
ATOM 4126 O O . GLN A 1 528 ? 2.433 11.467 4.029 1.00 88.62 528 GLN A O 1
ATOM 4131 N N . LEU A 1 529 ? 0.372 12.356 4.153 1.00 85.00 529 LEU A N 1
ATOM 4132 C CA . LEU A 1 529 ? 0.553 13.271 3.020 1.00 85.00 529 LEU A CA 1
ATOM 4133 C C . LEU A 1 529 ? 1.632 14.327 3.304 1.00 85.00 529 LEU A C 1
ATOM 4135 O O . LEU A 1 529 ? 2.520 14.527 2.476 1.00 85.00 529 LEU A O 1
ATOM 4139 N N . VAL A 1 530 ? 1.599 14.970 4.477 1.00 87.44 530 VAL A N 1
ATOM 4140 C CA . VAL A 1 530 ? 2.589 15.998 4.859 1.00 87.44 530 VAL A CA 1
ATOM 4141 C C . VAL A 1 530 ? 3.996 15.400 4.967 1.00 87.44 530 VAL A C 1
ATOM 4143 O O . VAL A 1 530 ? 4.941 15.933 4.387 1.00 87.44 530 VAL A O 1
ATOM 4146 N N . TRP A 1 531 ? 4.146 14.264 5.654 1.00 91.06 531 TRP A N 1
ATOM 4147 C CA . TRP A 1 531 ? 5.426 13.551 5.762 1.00 91.06 531 TRP A CA 1
ATOM 4148 C C . TRP A 1 531 ? 5.907 13.069 4.387 1.00 91.06 531 TRP A C 1
ATOM 4150 O O . TRP A 1 531 ? 7.067 13.281 4.029 1.00 91.06 531 TRP A O 1
ATOM 4160 N N . GLY A 1 532 ? 5.018 12.475 3.587 1.00 92.38 532 GLY A N 1
ATOM 4161 C CA . GLY A 1 532 ? 5.317 12.005 2.238 1.00 92.38 532 GLY A CA 1
ATOM 4162 C C . GLY A 1 532 ? 5.830 13.122 1.330 1.00 92.38 532 GLY A C 1
ATOM 4163 O O . GLY A 1 532 ? 6.842 12.937 0.657 1.00 92.38 532 GLY A O 1
ATOM 4164 N N . ALA A 1 533 ? 5.214 14.307 1.383 1.00 90.00 533 ALA A N 1
ATOM 4165 C CA . ALA A 1 533 ? 5.682 15.491 0.669 1.00 90.00 533 ALA A CA 1
ATOM 4166 C C . ALA A 1 533 ? 7.073 15.953 1.144 1.00 90.00 533 ALA A C 1
ATOM 4168 O O . ALA A 1 533 ? 7.938 16.215 0.311 1.00 90.00 533 ALA A O 1
ATOM 4169 N N . ILE A 1 534 ? 7.327 16.005 2.459 1.00 92.88 534 ILE A N 1
ATOM 4170 C CA . ILE A 1 534 ? 8.639 16.383 3.025 1.00 92.88 534 ILE A CA 1
ATOM 4171 C C . ILE A 1 534 ? 9.744 15.422 2.556 1.00 92.88 534 ILE A C 1
ATOM 4173 O O . ILE A 1 534 ? 10.807 15.859 2.111 1.00 92.88 534 ILE A O 1
ATOM 4177 N N . VAL A 1 535 ? 9.491 14.112 2.615 1.00 96.50 535 VAL A N 1
ATOM 4178 C CA . VAL A 1 535 ? 10.432 13.081 2.151 1.00 96.50 535 VAL A CA 1
ATOM 4179 C C . VAL A 1 535 ? 10.651 13.161 0.640 1.00 96.50 535 VAL A C 1
ATOM 4181 O O . VAL A 1 535 ? 11.793 13.069 0.186 1.00 96.50 535 VAL A O 1
ATOM 4184 N N . TRP A 1 536 ? 9.582 13.348 -0.136 1.00 97.44 536 TRP A N 1
ATOM 4185 C CA . TRP A 1 536 ? 9.661 13.478 -1.588 1.00 97.44 536 TRP A CA 1
ATOM 4186 C C . TRP A 1 536 ? 10.500 14.697 -1.993 1.00 97.44 536 TRP A C 1
ATOM 4188 O O . TRP A 1 536 ? 11.405 14.564 -2.815 1.00 97.44 536 TRP A O 1
ATOM 4198 N N . TRP A 1 537 ? 10.282 15.855 -1.359 1.00 95.88 537 TRP A N 1
ATOM 4199 C CA . TRP A 1 537 ? 11.068 17.069 -1.604 1.00 95.88 537 TRP A CA 1
ATOM 4200 C C . TRP A 1 537 ? 12.545 16.893 -1.245 1.00 95.88 537 TRP A C 1
ATOM 4202 O O . TRP A 1 537 ? 13.412 17.336 -1.998 1.00 95.88 537 TRP A O 1
ATOM 4212 N N . ALA A 1 538 ? 12.852 16.208 -0.141 1.00 96.44 538 ALA A N 1
ATOM 4213 C CA . ALA A 1 538 ? 14.232 15.914 0.237 1.00 96.44 538 ALA A CA 1
ATOM 4214 C C . ALA A 1 538 ? 14.926 14.966 -0.758 1.00 96.44 538 ALA A C 1
ATOM 4216 O O . ALA A 1 538 ? 16.081 15.195 -1.122 1.00 96.44 538 ALA A O 1
ATOM 4217 N N . GLY A 1 539 ? 14.223 13.939 -1.246 1.00 97.56 539 GLY A N 1
ATOM 4218 C CA . GLY A 1 539 ? 14.709 13.043 -2.300 1.00 97.56 539 GLY A CA 1
ATOM 4219 C C . GLY A 1 539 ? 14.942 13.751 -3.630 1.00 97.56 539 GLY A C 1
ATOM 4220 O O . GLY A 1 539 ? 16.004 13.604 -4.238 1.00 97.56 539 GLY A O 1
ATOM 4221 N N . TYR A 1 540 ? 13.976 14.580 -4.034 1.00 97.19 540 TYR A N 1
ATOM 4222 C CA . TYR A 1 540 ? 14.060 15.440 -5.209 1.00 97.19 540 TYR A CA 1
ATOM 4223 C C . TYR A 1 540 ? 15.283 16.356 -5.131 1.00 97.19 540 TYR A C 1
ATOM 4225 O O . TYR A 1 540 ? 16.119 16.340 -6.032 1.00 97.19 540 TYR A O 1
ATOM 4233 N N . PHE A 1 541 ? 15.443 17.097 -4.032 1.00 97.31 541 PHE A N 1
ATOM 4234 C CA . PHE A 1 541 ? 16.554 18.030 -3.859 1.00 97.31 541 PHE A CA 1
ATOM 4235 C C . PHE A 1 541 ? 17.914 17.317 -3.804 1.00 97.31 541 PHE A C 1
ATOM 4237 O O . PHE A 1 541 ? 18.875 17.783 -4.412 1.00 97.31 541 PHE A O 1
ATOM 4244 N N . THR A 1 542 ? 17.985 16.149 -3.153 1.00 97.69 542 THR A N 1
ATOM 4245 C CA . THR A 1 542 ? 19.203 15.320 -3.098 1.00 97.69 542 THR A CA 1
ATOM 4246 C C . THR A 1 542 ? 19.679 14.941 -4.502 1.00 97.69 542 THR A C 1
ATOM 4248 O O . THR A 1 542 ? 20.846 15.147 -4.835 1.00 97.69 542 THR A O 1
ATOM 4251 N N . VAL A 1 543 ? 18.785 14.435 -5.358 1.00 97.62 543 VAL A N 1
ATOM 4252 C CA . VAL A 1 543 ? 19.153 14.071 -6.736 1.00 97.62 543 VAL A CA 1
ATOM 4253 C C . VAL A 1 543 ? 19.385 15.306 -7.604 1.00 97.62 543 VAL A C 1
ATOM 4255 O O . VAL A 1 543 ? 20.307 15.284 -8.413 1.00 97.62 543 VAL A O 1
ATOM 4258 N N . TYR A 1 544 ? 18.642 16.397 -7.402 1.00 96.88 544 TYR A N 1
ATOM 4259 C CA . TYR A 1 544 ? 18.840 17.652 -8.133 1.00 96.88 544 TYR A CA 1
ATOM 4260 C C . TYR A 1 544 ? 20.249 18.225 -7.922 1.00 96.88 544 TYR A C 1
ATOM 4262 O O . TYR A 1 544 ? 20.935 18.547 -8.889 1.00 96.88 544 TYR A O 1
ATOM 4270 N N . VAL A 1 545 ? 20.717 18.287 -6.670 1.00 97.31 545 VAL A N 1
ATOM 4271 C CA . VAL A 1 545 ? 22.056 18.792 -6.315 1.00 97.31 545 VAL A CA 1
ATOM 4272 C C . VAL A 1 545 ? 23.169 17.892 -6.866 1.00 97.31 545 VAL A C 1
ATOM 4274 O O . VAL A 1 545 ? 24.176 18.400 -7.362 1.00 97.31 545 VAL A O 1
ATOM 4277 N N . ILE A 1 546 ? 22.994 16.566 -6.830 1.00 97.38 546 ILE A N 1
ATOM 4278 C CA . ILE A 1 546 ? 23.991 15.625 -7.367 1.00 97.38 546 ILE A CA 1
ATOM 4279 C C . ILE A 1 546 ? 24.017 15.668 -8.904 1.00 97.38 546 ILE A C 1
ATOM 4281 O O . ILE A 1 546 ? 25.079 15.852 -9.493 1.00 97.38 546 ILE A O 1
ATOM 4285 N N . VAL A 1 547 ? 22.865 15.537 -9.571 1.00 96.31 547 VAL A N 1
ATOM 4286 C CA . VAL A 1 547 ? 22.780 15.485 -11.044 1.00 96.31 547 VAL A CA 1
ATOM 4287 C C . VAL A 1 547 ? 23.071 16.843 -11.682 1.00 96.31 547 VAL A C 1
ATOM 4289 O O . VAL A 1 547 ? 23.680 16.898 -12.745 1.00 96.31 547 VAL A O 1
ATOM 4292 N N . GLY A 1 548 ? 22.741 17.946 -11.007 1.00 95.06 548 GLY A N 1
ATOM 4293 C CA . GLY A 1 548 ? 23.176 19.290 -11.388 1.00 95.06 548 GLY A CA 1
ATOM 4294 C C . GLY A 1 548 ? 24.678 19.547 -11.200 1.00 95.06 548 GLY A C 1
ATOM 4295 O O . GLY A 1 548 ? 25.132 20.655 -11.473 1.00 95.06 548 GLY A O 1
ATOM 4296 N N . GLY A 1 549 ? 25.460 18.579 -10.705 1.00 94.75 549 GLY A N 1
ATOM 4297 C CA . GLY A 1 549 ? 26.904 18.718 -10.498 1.00 94.75 549 GLY A CA 1
ATOM 4298 C C . GLY A 1 549 ? 27.297 19.717 -9.402 1.00 94.75 549 GLY A C 1
ATOM 4299 O O . GLY A 1 549 ? 28.431 20.177 -9.386 1.00 94.75 549 GLY A O 1
ATOM 4300 N N . HIS A 1 550 ? 26.375 20.066 -8.497 1.00 96.44 550 HIS A N 1
ATOM 4301 C CA . HIS A 1 550 ? 26.619 21.001 -7.389 1.00 96.44 550 HIS A CA 1
ATOM 4302 C C . HIS A 1 550 ? 27.256 20.312 -6.161 1.00 96.44 550 HIS A C 1
ATOM 4304 O O . HIS A 1 550 ? 27.568 20.971 -5.170 1.00 96.44 550 HIS A O 1
ATOM 4310 N N . CYS A 1 551 ? 27.426 18.986 -6.197 1.00 96.50 551 CYS A N 1
ATOM 4311 C CA . CYS A 1 551 ? 28.018 18.193 -5.122 1.00 96.50 551 CYS A CA 1
ATOM 4312 C C . CYS A 1 551 ? 29.497 17.867 -5.433 1.00 96.50 551 CYS A C 1
ATOM 4314 O O . CYS A 1 551 ? 29.749 17.198 -6.441 1.00 96.50 551 CYS A O 1
ATOM 4316 N N . PRO A 1 552 ? 30.469 18.301 -4.600 1.00 96.25 552 PRO A N 1
ATOM 4317 C CA . PRO A 1 552 ? 31.892 18.056 -4.840 1.00 96.25 552 PRO A CA 1
ATOM 4318 C C . PRO A 1 552 ? 32.248 16.568 -4.952 1.00 96.25 552 PRO A C 1
ATOM 4320 O O . PRO A 1 552 ? 31.782 15.748 -4.161 1.00 96.25 552 PRO A O 1
ATOM 4323 N N . GLY A 1 553 ? 33.086 16.220 -5.927 1.00 95.81 553 GLY A N 1
ATOM 4324 C CA . GLY A 1 553 ? 33.448 14.841 -6.268 1.00 95.81 553 GLY A CA 1
ATOM 4325 C C . GLY A 1 553 ? 32.382 14.070 -7.060 1.00 95.81 553 GLY A C 1
ATOM 4326 O O . GLY A 1 553 ? 32.616 12.916 -7.424 1.00 95.81 553 GLY A O 1
ATOM 4327 N N . LEU A 1 554 ? 31.220 14.677 -7.337 1.00 96.38 554 LEU A N 1
ATOM 4328 C CA . LEU A 1 554 ? 30.130 14.118 -8.148 1.00 96.38 554 LEU A CA 1
ATOM 4329 C C . LEU A 1 554 ? 29.773 15.021 -9.351 1.00 96.38 554 LEU A C 1
ATOM 4331 O O . LEU A 1 554 ? 28.749 14.822 -10.005 1.00 96.38 554 LEU A O 1
ATOM 4335 N N . GLU A 1 555 ? 30.640 15.972 -9.713 1.00 96.19 555 GLU A N 1
ATOM 4336 C CA . GLU A 1 555 ? 30.466 16.908 -10.840 1.00 96.19 555 GLU A CA 1
ATOM 4337 C C . GLU A 1 555 ? 30.277 16.172 -12.181 1.00 96.19 555 GLU A C 1
ATOM 4339 O O . GLU A 1 555 ? 29.636 16.667 -13.113 1.00 96.19 555 GLU A O 1
ATOM 4344 N N . GLY A 1 556 ? 30.790 14.940 -12.263 1.00 93.81 556 GLY A N 1
ATOM 4345 C CA . GLY A 1 556 ? 30.649 14.034 -13.399 1.00 93.81 556 GLY A CA 1
ATOM 4346 C C . GLY A 1 556 ? 29.210 13.638 -13.763 1.00 93.81 556 GLY A C 1
ATOM 4347 O O . GLY A 1 556 ? 29.030 13.067 -14.835 1.00 93.81 556 GLY A O 1
ATOM 4348 N N . TYR A 1 557 ? 28.190 13.929 -12.949 1.00 94.38 557 TYR A N 1
ATOM 4349 C CA . TYR A 1 557 ? 26.790 13.742 -13.364 1.00 94.38 557 TYR A CA 1
ATOM 4350 C C . TYR A 1 557 ? 26.236 14.921 -14.178 1.00 94.38 557 TYR A C 1
ATOM 4352 O O . TYR A 1 557 ? 25.441 14.697 -15.092 1.00 94.38 557 TYR A O 1
ATOM 4360 N N . GLY A 1 558 ? 26.689 16.148 -13.892 1.00 92.06 558 GLY A N 1
ATOM 4361 C CA . GLY A 1 558 ? 26.266 17.369 -14.592 1.00 92.06 558 GLY A CA 1
ATOM 4362 C C . GLY A 1 558 ? 27.138 17.737 -15.798 1.00 92.06 558 GLY A C 1
ATOM 4363 O O . GLY A 1 558 ? 26.677 18.419 -16.710 1.00 92.06 558 GLY A O 1
ATOM 4364 N N . ASN A 1 559 ? 28.389 17.269 -15.841 1.00 91.12 559 ASN A N 1
ATOM 4365 C CA . ASN A 1 559 ? 29.313 17.528 -16.948 1.00 91.12 559 ASN A CA 1
ATOM 4366 C C . ASN A 1 559 ? 28.947 16.700 -18.207 1.00 91.12 559 ASN A C 1
ATOM 4368 O O . ASN A 1 559 ? 29.076 15.475 -18.157 1.00 91.12 559 ASN A O 1
ATOM 4372 N N . PRO A 1 560 ? 28.585 17.314 -19.356 1.00 85.94 560 PRO A N 1
ATOM 4373 C CA . PRO A 1 560 ? 28.169 16.596 -20.569 1.00 85.94 560 PRO A CA 1
ATOM 4374 C C . PRO A 1 560 ? 29.266 15.740 -21.222 1.00 85.94 560 PRO A C 1
ATOM 4376 O O . PRO A 1 560 ? 28.951 14.854 -22.015 1.00 85.94 560 PRO A O 1
ATOM 4379 N N . TYR A 1 561 ? 30.539 15.966 -20.886 1.00 86.38 561 TYR A N 1
ATOM 4380 C CA . TYR A 1 561 ? 31.676 15.181 -21.383 1.00 86.38 561 TYR A CA 1
ATOM 4381 C C . TYR A 1 561 ? 31.995 13.949 -20.516 1.00 86.38 561 TYR A C 1
ATOM 4383 O O . TYR A 1 561 ? 32.885 13.168 -20.847 1.00 86.38 561 TYR A O 1
ATOM 4391 N N . SER A 1 562 ? 31.283 13.760 -19.401 1.00 87.19 562 SER A N 1
ATOM 4392 C CA . SER A 1 562 ? 31.467 12.632 -18.485 1.00 87.19 562 SER A CA 1
ATOM 4393 C C . SER A 1 562 ? 30.685 11.391 -18.921 1.00 87.19 562 SER A C 1
ATOM 4395 O O . SER A 1 562 ? 29.532 11.468 -19.348 1.00 87.19 562 SER A O 1
ATOM 4397 N N . SER A 1 563 ? 31.261 10.206 -18.704 1.00 83.25 563 SER A N 1
ATOM 4398 C CA . SER A 1 563 ? 30.572 8.918 -18.884 1.00 83.25 563 SER A CA 1
ATOM 4399 C C . SER A 1 563 ? 29.373 8.725 -17.941 1.00 83.25 563 SER A C 1
ATOM 4401 O O . SER A 1 563 ? 28.480 7.929 -18.245 1.00 83.25 563 SER A O 1
ATOM 4403 N N . TYR A 1 564 ? 29.328 9.475 -16.835 1.00 88.38 564 TYR A N 1
ATOM 4404 C CA . TYR A 1 564 ? 28.232 9.495 -15.863 1.00 88.38 564 TYR A CA 1
ATOM 4405 C C . TYR A 1 564 ? 27.166 10.561 -16.151 1.00 88.38 564 TYR A C 1
ATOM 4407 O O . TYR A 1 564 ? 26.197 10.630 -15.401 1.00 88.38 564 TYR A O 1
ATOM 4415 N N . PHE A 1 565 ? 27.293 11.354 -17.225 1.00 90.19 565 PHE A N 1
ATOM 4416 C CA . PHE A 1 565 ? 26.358 12.443 -17.522 1.00 90.19 565 PHE A CA 1
ATOM 4417 C C . PHE A 1 565 ? 24.896 11.980 -17.569 1.00 90.19 565 PHE A C 1
ATOM 4419 O O . PHE A 1 565 ? 24.574 10.963 -18.199 1.00 90.19 565 PHE A O 1
ATOM 4426 N N . VAL A 1 566 ? 23.999 12.760 -16.965 1.00 89.62 566 VAL A N 1
ATOM 4427 C CA . VAL A 1 566 ? 22.552 12.534 -17.026 1.00 89.62 566 VAL A CA 1
ATOM 4428 C C . VAL A 1 566 ? 21.833 13.823 -17.424 1.00 89.62 566 VAL A C 1
ATOM 4430 O O . VAL A 1 566 ? 21.773 14.788 -16.670 1.00 89.62 566 VAL A O 1
ATOM 4433 N N . GLY A 1 567 ? 21.234 13.817 -18.617 1.00 84.94 567 GLY A N 1
ATOM 4434 C CA . GLY A 1 567 ? 20.390 14.914 -19.089 1.00 84.94 567 GLY A CA 1
ATOM 4435 C C . GLY A 1 567 ? 19.026 14.972 -18.388 1.00 84.94 567 GLY A C 1
ATOM 4436 O O . GLY A 1 567 ? 18.490 13.946 -17.967 1.00 84.94 567 GLY A O 1
ATOM 4437 N N . ASN A 1 568 ? 18.447 16.178 -18.340 1.00 87.38 568 ASN A N 1
ATOM 4438 C CA . ASN A 1 568 ? 17.189 16.519 -17.659 1.00 87.38 568 ASN A CA 1
ATOM 4439 C C . ASN A 1 568 ? 17.210 16.214 -16.140 1.00 87.38 568 ASN A C 1
ATOM 4441 O O . ASN A 1 568 ? 16.598 15.238 -15.698 1.00 87.38 568 ASN A O 1
ATOM 4445 N N . PRO A 1 569 ? 17.878 17.052 -15.317 1.00 90.12 569 PRO A N 1
ATOM 4446 C CA . PRO A 1 569 ? 17.959 16.838 -13.871 1.00 90.12 569 PRO A CA 1
ATOM 4447 C C . PRO A 1 569 ? 16.580 16.789 -13.202 1.00 90.12 569 PRO A C 1
ATOM 4449 O O . PRO A 1 569 ? 16.390 15.998 -12.282 1.00 90.12 569 PRO A O 1
ATOM 4452 N N . HIS A 1 570 ? 15.596 17.565 -13.673 1.00 88.75 570 HIS A N 1
ATOM 4453 C CA . HIS A 1 570 ? 14.251 17.595 -13.091 1.00 88.75 570 HIS A CA 1
ATOM 4454 C C . HIS A 1 570 ? 13.541 16.239 -13.172 1.00 88.75 570 HIS A C 1
ATOM 4456 O O . HIS A 1 570 ? 12.974 15.794 -12.174 1.00 88.75 570 HIS A O 1
ATOM 4462 N N . LEU A 1 571 ? 13.601 15.545 -14.316 1.00 90.31 571 LEU A N 1
ATOM 4463 C CA . LEU A 1 571 ? 12.986 14.220 -14.479 1.00 90.31 571 LEU A CA 1
ATOM 4464 C C . LEU A 1 571 ? 13.537 13.211 -13.459 1.00 90.31 571 LEU A C 1
ATOM 4466 O O . LEU A 1 571 ? 12.782 12.506 -12.791 1.00 90.31 571 LEU A O 1
ATOM 4470 N N . TRP A 1 572 ? 14.857 13.184 -13.288 1.00 93.94 572 TRP A N 1
ATOM 4471 C CA . TRP A 1 572 ? 15.509 12.250 -12.369 1.00 93.94 572 TRP A CA 1
ATOM 4472 C C . TRP A 1 572 ? 15.405 12.678 -10.907 1.00 93.94 572 TRP A C 1
ATOM 4474 O O . TRP A 1 572 ? 15.370 11.823 -10.027 1.00 93.94 572 TRP A O 1
ATOM 4484 N N . SER A 1 573 ? 15.236 13.974 -10.644 1.00 94.88 573 SER A N 1
ATOM 4485 C CA . SER A 1 573 ? 14.879 14.490 -9.319 1.00 94.88 573 SER A CA 1
ATOM 4486 C C . SER A 1 573 ? 13.480 14.028 -8.903 1.00 94.88 573 SER A C 1
ATOM 4488 O O . SER A 1 573 ? 13.305 13.541 -7.790 1.00 94.88 573 SER A O 1
ATOM 4490 N N . ASN A 1 574 ? 12.496 14.050 -9.812 1.00 94.00 574 ASN A N 1
ATOM 4491 C CA . ASN A 1 574 ? 11.177 13.456 -9.557 1.00 94.00 574 ASN A CA 1
ATOM 4492 C C . ASN A 1 574 ? 11.292 11.955 -9.215 1.00 94.00 574 ASN A C 1
ATOM 4494 O O . ASN A 1 574 ? 10.707 11.506 -8.229 1.00 94.00 574 ASN A O 1
ATOM 4498 N N . ALA A 1 575 ? 12.102 11.193 -9.963 1.00 94.44 575 ALA A N 1
ATOM 4499 C CA . ALA A 1 575 ? 12.375 9.784 -9.656 1.00 94.44 575 ALA A CA 1
ATOM 4500 C C . ALA A 1 575 ? 13.078 9.590 -8.293 1.00 94.44 575 ALA A C 1
ATOM 4502 O O . ALA A 1 575 ? 12.751 8.657 -7.560 1.00 94.44 575 ALA A O 1
ATOM 4503 N N . GLY A 1 576 ? 13.988 10.497 -7.919 1.00 97.19 576 GLY A N 1
ATOM 4504 C CA . GLY A 1 576 ? 14.617 10.553 -6.598 1.00 97.19 576 GLY A CA 1
ATOM 4505 C C . GLY A 1 576 ? 13.605 10.734 -5.469 1.00 97.19 576 GLY A C 1
ATOM 4506 O O . GLY A 1 576 ? 13.596 9.945 -4.529 1.00 97.19 576 GLY A O 1
ATOM 4507 N N . GLY A 1 577 ? 12.703 11.713 -5.596 1.00 96.62 577 GLY A N 1
ATOM 4508 C CA . GLY A 1 577 ? 11.620 11.943 -4.636 1.00 96.62 577 GLY A CA 1
ATOM 4509 C C . GLY A 1 577 ? 10.682 10.742 -4.490 1.00 96.62 577 GLY A C 1
ATOM 4510 O O . GLY A 1 577 ? 10.325 10.369 -3.372 1.00 96.62 577 GLY A O 1
ATOM 4511 N N . VAL A 1 578 ? 10.335 10.076 -5.599 1.00 96.25 578 VAL A N 1
ATOM 4512 C CA . VAL A 1 578 ? 9.539 8.835 -5.580 1.00 96.25 578 VAL A CA 1
ATOM 4513 C C . VAL A 1 578 ? 10.283 7.701 -4.866 1.00 96.25 578 VAL A C 1
ATOM 4515 O O . VAL A 1 578 ? 9.687 7.017 -4.036 1.00 96.25 578 VAL A O 1
ATOM 4518 N N . ILE A 1 579 ? 11.582 7.515 -5.116 1.00 96.12 579 ILE A N 1
ATOM 4519 C CA . ILE A 1 579 ? 12.378 6.472 -4.449 1.00 96.12 579 ILE A CA 1
ATOM 4520 C C . ILE A 1 579 ? 12.560 6.760 -2.950 1.00 96.12 579 ILE A C 1
ATOM 4522 O O . ILE A 1 579 ? 12.427 5.839 -2.143 1.00 96.12 579 ILE A O 1
ATOM 4526 N N . SER A 1 580 ? 12.760 8.018 -2.545 1.00 97.56 580 SER A N 1
ATOM 4527 C CA . SER A 1 580 ? 12.736 8.409 -1.127 1.00 97.56 580 SER A CA 1
ATOM 4528 C C . SER A 1 580 ? 11.392 8.108 -0.468 1.00 97.56 580 SER A C 1
ATOM 4530 O O . SER A 1 580 ? 11.371 7.593 0.648 1.00 97.56 580 SER A O 1
ATOM 4532 N N . LEU A 1 581 ? 10.277 8.382 -1.154 1.00 96.62 581 LEU A N 1
ATOM 4533 C CA . LEU A 1 581 ? 8.932 8.102 -0.650 1.00 96.62 581 LEU A CA 1
ATOM 4534 C C . LEU A 1 581 ? 8.685 6.593 -0.491 1.00 96.62 581 LEU A C 1
ATOM 4536 O O . LEU A 1 581 ? 8.204 6.165 0.555 1.00 96.62 581 LEU A O 1
ATOM 4540 N N . VAL A 1 582 ? 9.080 5.775 -1.472 1.00 94.69 582 VAL A N 1
ATOM 4541 C CA . VAL A 1 582 ? 8.996 4.303 -1.394 1.00 94.69 582 VAL A CA 1
ATOM 4542 C C . VAL A 1 582 ? 9.867 3.747 -0.259 1.00 94.69 582 VAL A C 1
ATOM 4544 O O . VAL A 1 582 ? 9.434 2.844 0.455 1.00 94.69 582 VAL A O 1
ATOM 4547 N N . ALA A 1 583 ? 11.059 4.311 -0.038 1.00 95.69 583 ALA A N 1
ATOM 4548 C CA . ALA A 1 583 ? 11.934 3.939 1.074 1.00 95.69 583 ALA A CA 1
ATOM 4549 C C . ALA A 1 583 ? 11.387 4.386 2.448 1.00 95.69 583 ALA A C 1
ATOM 4551 O O . ALA A 1 583 ? 11.583 3.701 3.448 1.00 95.69 583 ALA A O 1
ATOM 4552 N N . ALA A 1 584 ? 10.660 5.502 2.515 1.00 96.38 584 ALA A N 1
ATOM 4553 C CA . ALA A 1 584 ? 9.992 5.965 3.731 1.00 96.38 584 ALA A CA 1
ATOM 4554 C C . ALA A 1 584 ? 8.688 5.218 4.048 1.00 96.38 584 ALA A C 1
ATOM 4556 O O . ALA A 1 584 ? 8.320 5.097 5.216 1.00 96.38 584 ALA A O 1
ATOM 4557 N N . PHE A 1 585 ? 7.981 4.714 3.034 1.00 94.81 585 PHE A N 1
ATOM 4558 C CA . PHE A 1 585 ? 6.620 4.189 3.172 1.00 94.81 585 PHE A CA 1
ATOM 4559 C C . PHE A 1 585 ? 6.444 3.113 4.268 1.00 94.81 585 PHE A C 1
ATOM 4561 O O . PHE A 1 585 ? 5.460 3.186 5.006 1.00 94.81 585 PHE A O 1
ATOM 4568 N N . PRO A 1 586 ? 7.380 2.167 4.500 1.00 95.38 586 PRO A N 1
ATOM 4569 C CA . PRO A 1 586 ? 7.258 1.221 5.613 1.00 95.38 586 PRO A CA 1
ATOM 4570 C C . PRO A 1 586 ? 7.321 1.857 7.013 1.00 95.38 586 PRO A C 1
ATOM 4572 O O . PRO A 1 586 ? 6.745 1.293 7.939 1.00 95.38 586 PRO A O 1
ATOM 4575 N N . TYR A 1 587 ? 7.955 3.025 7.181 1.00 94.31 587 TYR A N 1
ATOM 4576 C CA . TYR A 1 587 ? 7.926 3.785 8.442 1.00 94.31 587 TYR A CA 1
ATOM 4577 C C . TYR A 1 587 ? 6.565 4.462 8.661 1.00 94.31 587 TYR A C 1
ATOM 4579 O O . TYR A 1 587 ? 6.044 4.428 9.776 1.00 94.31 587 TYR A O 1
ATOM 4587 N N . LEU A 1 588 ? 5.960 5.006 7.594 1.00 92.31 588 LEU A N 1
ATOM 4588 C CA . LEU A 1 588 ? 4.586 5.529 7.624 1.00 92.31 588 LEU A CA 1
ATOM 4589 C C . LEU A 1 588 ? 3.591 4.433 8.029 1.00 92.31 588 LEU A C 1
ATOM 4591 O O . LEU A 1 588 ? 2.756 4.644 8.904 1.00 92.31 588 LEU A O 1
ATOM 4595 N N . MET A 1 589 ? 3.726 3.243 7.436 1.00 93.25 589 MET A N 1
ATOM 4596 C CA . MET A 1 589 ? 2.826 2.115 7.684 1.00 93.25 589 MET A CA 1
ATOM 4597 C C . MET A 1 589 ? 2.983 1.495 9.078 1.00 93.25 589 MET A C 1
ATOM 4599 O O . MET A 1 589 ? 1.985 1.055 9.639 1.00 93.25 589 MET A O 1
ATOM 4603 N N . VAL A 1 590 ? 4.184 1.493 9.680 1.00 95.50 590 VAL A N 1
ATOM 4604 C CA . VAL A 1 590 ? 4.325 1.148 11.112 1.00 95.50 590 VAL A CA 1
ATOM 4605 C C . VAL A 1 590 ? 3.522 2.103 11.966 1.00 95.50 590 VAL A C 1
ATOM 4607 O O . VAL A 1 590 ? 2.779 1.662 12.836 1.00 95.50 590 VAL A O 1
ATOM 4610 N N . PHE A 1 591 ? 3.697 3.403 11.740 1.00 93.62 591 PHE A N 1
ATOM 4611 C CA . PHE A 1 591 ? 3.056 4.411 12.562 1.00 93.62 591 PHE A CA 1
ATOM 4612 C C . PHE A 1 591 ? 1.521 4.276 12.513 1.00 93.62 591 PHE A C 1
ATOM 4614 O O . PHE A 1 591 ? 0.878 4.245 13.562 1.00 93.62 591 PHE A O 1
ATOM 4621 N N . ASP A 1 592 ? 0.963 4.101 11.313 1.00 92.88 592 ASP A N 1
ATOM 4622 C CA . ASP A 1 592 ? -0.470 3.879 11.078 1.00 92.88 592 ASP A CA 1
ATOM 4623 C C . ASP A 1 592 ? -0.968 2.594 11.769 1.00 92.88 592 ASP A C 1
ATOM 4625 O O . ASP A 1 592 ? -1.848 2.647 12.627 1.00 92.88 592 ASP A O 1
ATOM 4629 N N . ALA A 1 593 ? -0.326 1.449 11.500 1.00 95.12 593 ALA A N 1
ATOM 4630 C CA . ALA A 1 593 ? -0.745 0.147 12.024 1.00 95.12 593 ALA A CA 1
ATOM 4631 C C . ALA A 1 593 ? -0.570 0.007 13.549 1.00 95.12 593 ALA A C 1
ATOM 4633 O O . ALA A 1 593 ? -1.378 -0.659 14.201 1.00 95.12 593 ALA A O 1
ATOM 4634 N N . VAL A 1 594 ? 0.439 0.653 14.152 1.00 96.19 594 VAL A N 1
ATOM 4635 C CA . VAL A 1 594 ? 0.532 0.784 15.618 1.00 96.19 594 VAL A CA 1
ATOM 4636 C C . VAL A 1 594 ? -0.637 1.612 16.135 1.00 96.19 594 VAL A C 1
ATOM 4638 O O . VAL A 1 594 ? -1.281 1.205 17.097 1.00 96.19 594 VAL A O 1
ATOM 4641 N N . SER A 1 595 ? -0.948 2.742 15.497 1.00 93.88 595 SER A N 1
ATOM 4642 C CA . SER A 1 595 ? -2.040 3.610 15.932 1.00 93.88 595 SER A CA 1
ATOM 4643 C C . SER A 1 595 ? -3.405 2.924 15.834 1.00 93.88 595 SER A C 1
ATOM 4645 O O . SER A 1 595 ? -4.246 3.079 16.720 1.00 93.88 595 SER A O 1
ATOM 4647 N N . ASP A 1 596 ? -3.656 2.150 14.777 1.00 93.56 596 ASP A N 1
ATOM 4648 C CA . ASP A 1 596 ? -4.849 1.302 14.637 1.00 93.56 596 ASP A CA 1
ATOM 4649 C C . ASP A 1 596 ? -4.888 0.223 15.720 1.00 93.56 596 ASP A C 1
ATOM 4651 O O . ASP A 1 596 ? -5.878 0.125 16.443 1.00 93.56 596 ASP A O 1
ATOM 4655 N N . THR A 1 597 ? -3.778 -0.482 15.949 1.00 95.81 597 THR A N 1
ATOM 4656 C CA . THR A 1 597 ? -3.693 -1.515 16.991 1.00 95.81 597 THR A CA 1
ATOM 4657 C C . THR A 1 597 ? -3.941 -0.974 18.404 1.00 95.81 597 THR A C 1
ATOM 4659 O O . THR A 1 597 ? -4.706 -1.568 19.162 1.00 95.81 597 THR A O 1
ATOM 4662 N N . LEU A 1 598 ? -3.314 0.147 18.782 1.00 94.81 598 LEU A N 1
ATOM 4663 C CA . LEU A 1 598 ? -3.472 0.734 20.118 1.00 94.81 598 LEU A CA 1
ATOM 4664 C C . LEU A 1 598 ? -4.899 1.237 20.352 1.00 94.81 598 LEU A C 1
ATOM 4666 O O . LEU A 1 598 ? -5.422 1.076 21.454 1.00 94.81 598 LEU A O 1
ATOM 4670 N N . LEU A 1 599 ? -5.533 1.812 19.325 1.00 92.00 599 LEU A N 1
ATOM 4671 C CA . LEU A 1 599 ? -6.937 2.203 19.403 1.00 92.00 599 LEU A CA 1
ATOM 4672 C C . LEU A 1 599 ? -7.846 0.976 19.534 1.00 92.00 599 LEU A C 1
ATOM 4674 O O . LEU A 1 599 ? -8.729 0.972 20.382 1.00 92.00 599 LEU A O 1
ATOM 4678 N N . TYR A 1 600 ? -7.618 -0.066 18.734 1.00 93.81 600 TYR A N 1
ATOM 4679 C CA . TYR A 1 600 ? -8.401 -1.301 18.770 1.00 93.81 600 TYR A CA 1
ATOM 4680 C C . TYR A 1 600 ? -8.347 -1.971 20.156 1.00 93.81 600 TYR A C 1
ATOM 4682 O O . TYR A 1 600 ? -9.375 -2.394 20.686 1.00 93.81 600 TYR A O 1
ATOM 4690 N N . CYS A 1 601 ? -7.172 -1.975 20.798 1.00 93.81 601 CYS A N 1
ATOM 4691 C CA . CYS A 1 601 ? -7.013 -2.444 22.177 1.00 93.81 601 CYS A CA 1
ATOM 4692 C C . CYS A 1 601 ? -7.793 -1.591 23.198 1.00 93.81 601 CYS A C 1
ATOM 4694 O O . CYS A 1 601 ? -8.376 -2.153 24.121 1.00 93.81 601 CYS A O 1
ATOM 4696 N N . ASP A 1 602 ? -7.845 -0.264 23.029 1.00 92.06 602 ASP A N 1
ATOM 4697 C CA . ASP A 1 602 ? -8.609 0.637 23.910 1.00 92.06 602 ASP A CA 1
ATOM 4698 C C . ASP A 1 602 ? -10.130 0.420 23.797 1.00 92.06 602 ASP A C 1
ATOM 4700 O O . ASP A 1 602 ? -10.818 0.416 24.814 1.00 92.06 602 ASP A O 1
ATOM 4704 N N . ILE A 1 603 ? -10.661 0.132 22.596 1.00 90.81 603 ILE A N 1
ATOM 4705 C CA . ILE A 1 603 ? -12.075 -0.270 22.425 1.00 90.81 603 ILE A CA 1
ATOM 4706 C C . ILE A 1 603 ? -12.371 -1.537 23.234 1.00 90.81 603 ILE A C 1
ATOM 4708 O O . ILE A 1 603 ? -13.384 -1.611 23.927 1.00 90.81 603 ILE A O 1
ATOM 4712 N N . ILE A 1 604 ? -11.486 -2.534 23.149 1.00 91.56 604 ILE A N 1
ATOM 4713 C CA . ILE A 1 604 ? -11.660 -3.823 23.824 1.00 91.56 604 ILE A CA 1
ATOM 4714 C C . ILE A 1 604 ? -11.594 -3.658 25.345 1.00 91.56 604 ILE A C 1
ATOM 4716 O O . ILE A 1 604 ? -12.471 -4.180 26.031 1.00 91.56 604 ILE A O 1
ATOM 4720 N N . ASP A 1 605 ? -10.644 -2.882 25.876 1.00 91.44 605 ASP A N 1
ATOM 4721 C CA . ASP A 1 605 ? -10.609 -2.550 27.308 1.00 91.44 605 ASP A CA 1
ATOM 4722 C C . ASP A 1 605 ? -11.888 -1.798 27.741 1.00 91.44 605 ASP A C 1
ATOM 4724 O O . ASP A 1 605 ? -12.446 -2.106 28.795 1.00 91.44 605 ASP A O 1
ATOM 4728 N N . LEU A 1 606 ? -12.432 -0.888 26.920 1.00 89.06 606 LEU A N 1
ATOM 4729 C CA . LEU A 1 606 ? -13.696 -0.191 27.207 1.00 89.06 606 LEU A CA 1
ATOM 4730 C C . LEU A 1 606 ? -14.928 -1.117 27.188 1.00 89.06 606 LEU A C 1
ATOM 4732 O O . LEU A 1 606 ? -15.824 -0.944 28.016 1.00 89.06 606 LEU A O 1
ATOM 4736 N N . GLU A 1 607 ? -15.008 -2.100 26.287 1.00 89.25 607 GLU A N 1
ATOM 4737 C CA . GLU A 1 607 ? -16.088 -3.102 26.299 1.00 89.25 607 GLU A CA 1
ATOM 4738 C C . GLU A 1 607 ? -15.934 -4.111 27.452 1.00 89.25 607 GLU A C 1
ATOM 4740 O O . GLU A 1 607 ? -16.933 -4.505 28.060 1.00 89.25 607 GLU A O 1
ATOM 4745 N N . ILE A 1 608 ? -14.700 -4.469 27.831 1.00 88.31 608 ILE A N 1
ATOM 4746 C CA . ILE A 1 608 ? -14.412 -5.252 29.043 1.00 88.31 608 ILE A CA 1
ATOM 4747 C C . ILE A 1 608 ? -14.856 -4.478 30.293 1.00 88.31 608 ILE A C 1
ATOM 4749 O O . ILE A 1 608 ? -15.560 -5.046 31.131 1.00 88.31 608 ILE A O 1
ATOM 4753 N N . GLU A 1 609 ? -14.519 -3.188 30.411 1.00 89.88 609 GLU A N 1
ATOM 4754 C CA . GLU A 1 609 ? -14.961 -2.329 31.518 1.00 89.88 609 GLU A CA 1
ATOM 4755 C C . GLU A 1 609 ? -16.496 -2.284 31.613 1.00 89.88 609 GLU A C 1
ATOM 4757 O O . GLU A 1 609 ? -17.045 -2.583 32.676 1.00 89.88 609 GLU A O 1
ATOM 4762 N N . LYS A 1 610 ? -17.204 -2.010 30.505 1.00 89.31 610 LYS A N 1
ATOM 4763 C CA . LYS A 1 610 ? -18.683 -2.023 30.455 1.00 89.31 610 LYS A CA 1
ATOM 4764 C C . LYS A 1 610 ? -19.266 -3.373 30.873 1.00 89.31 610 LYS A C 1
ATOM 4766 O O . LYS A 1 610 ? -20.256 -3.421 31.609 1.00 89.31 610 LYS A O 1
ATOM 4771 N N . PHE A 1 611 ? -18.674 -4.479 30.417 1.00 88.19 611 PHE A N 1
ATOM 4772 C CA . PHE A 1 611 ? -19.143 -5.818 30.764 1.00 88.19 611 PHE A CA 1
ATOM 4773 C C . PHE A 1 611 ? -18.913 -6.135 32.248 1.00 88.19 611 PHE A C 1
ATOM 4775 O O . PHE A 1 611 ? -19.799 -6.688 32.904 1.00 88.19 611 PHE A O 1
ATOM 4782 N N . GLU A 1 612 ? -17.765 -5.746 32.810 1.00 89.62 612 GLU A N 1
ATOM 4783 C CA . GLU A 1 612 ? -17.507 -5.856 34.245 1.00 89.62 612 GLU A CA 1
ATOM 4784 C C . GLU A 1 612 ? -18.468 -4.991 35.069 1.00 89.62 612 GLU A C 1
ATOM 4786 O O . GLU A 1 612 ? -19.004 -5.472 36.067 1.00 89.62 612 GLU A O 1
ATOM 4791 N N . GLU A 1 613 ? -18.740 -3.745 34.674 1.00 91.88 613 GLU A N 1
ATOM 4792 C CA . GLU A 1 613 ? -19.714 -2.888 35.360 1.00 91.88 613 GLU A CA 1
ATOM 4793 C C . GLU A 1 613 ? -21.120 -3.486 35.346 1.00 91.88 613 GLU A C 1
ATOM 4795 O O . GLU A 1 613 ? -21.761 -3.570 36.400 1.00 91.88 613 GLU A O 1
ATOM 4800 N N . LYS A 1 614 ? -21.562 -4.008 34.198 1.00 91.38 614 LYS A N 1
ATOM 4801 C CA . LYS A 1 614 ? -22.834 -4.724 34.084 1.00 91.38 614 LYS A CA 1
ATOM 4802 C C . LYS A 1 614 ? -22.872 -5.972 34.968 1.00 91.38 614 LYS A C 1
ATOM 4804 O O . LYS A 1 614 ? -23.830 -6.150 35.717 1.00 91.38 614 LYS A O 1
ATOM 4809 N N . ALA A 1 615 ? -21.823 -6.795 34.970 1.00 89.25 615 ALA A N 1
ATOM 4810 C CA . ALA A 1 615 ? -21.740 -7.974 35.833 1.00 89.25 615 ALA A CA 1
ATOM 4811 C C . ALA A 1 615 ? -21.736 -7.604 37.332 1.00 89.25 615 ALA A C 1
ATOM 4813 O O . ALA A 1 615 ? -22.385 -8.268 38.143 1.00 89.25 615 ALA A O 1
ATOM 4814 N N . ARG A 1 616 ? -21.068 -6.505 37.714 1.00 92.38 616 ARG A N 1
ATOM 4815 C CA . ARG A 1 616 ? -21.104 -5.942 39.077 1.00 92.38 616 ARG A CA 1
ATOM 4816 C C . ARG A 1 616 ? -22.508 -5.429 39.434 1.00 92.38 616 ARG A C 1
ATOM 4818 O O . ARG A 1 616 ? -22.924 -5.574 40.584 1.00 92.38 616 ARG A O 1
ATOM 4825 N N . GLN A 1 617 ? -23.251 -4.857 38.485 1.00 94.25 617 GLN A N 1
ATOM 4826 C CA . GLN A 1 617 ? -24.637 -4.410 38.674 1.00 94.25 617 GLN A CA 1
ATOM 4827 C C . GLN A 1 617 ? -25.611 -5.590 38.806 1.00 94.25 617 GLN A C 1
ATOM 4829 O O . GLN A 1 617 ? -26.410 -5.610 39.740 1.00 94.25 617 GLN A O 1
ATOM 4834 N N . GLU A 1 618 ? -25.503 -6.608 37.953 1.00 92.56 618 GLU A N 1
ATOM 4835 C CA . GLU A 1 618 ? -26.284 -7.849 38.041 1.00 92.56 618 GLU A CA 1
ATOM 4836 C C . GLU A 1 618 ? -26.015 -8.588 39.366 1.00 92.56 618 GLU A C 1
ATOM 4838 O O . GLU A 1 618 ? -26.952 -9.029 40.032 1.00 92.56 618 GLU A O 1
ATOM 4843 N N . ALA A 1 619 ? -24.760 -8.630 39.830 1.00 93.12 619 ALA A N 1
ATOM 4844 C CA . ALA A 1 619 ? -24.404 -9.183 41.139 1.00 93.12 619 ALA A CA 1
ATOM 4845 C C . ALA A 1 619 ? -24.994 -8.381 42.320 1.00 93.12 619 ALA A C 1
ATOM 4847 O O . ALA A 1 619 ? -25.415 -8.975 43.317 1.00 93.12 619 ALA A O 1
ATOM 4848 N N . ARG A 1 620 ? -25.069 -7.043 42.220 1.00 95.12 620 ARG A N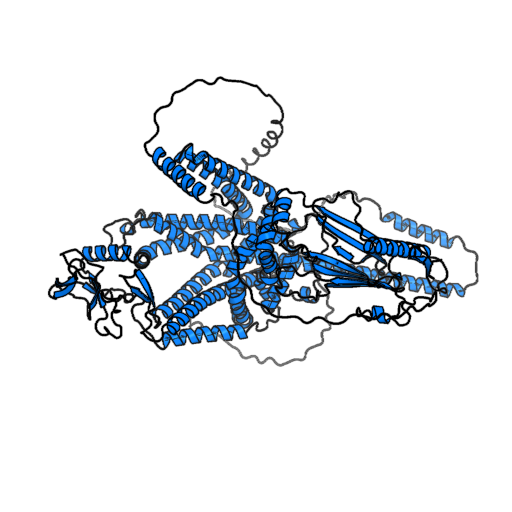 1
ATOM 4849 C CA . ARG A 1 620 ? -25.756 -6.193 43.214 1.00 95.12 620 ARG A CA 1
ATOM 4850 C C . ARG A 1 620 ? -27.260 -6.474 43.235 1.00 95.12 620 ARG A C 1
ATOM 4852 O O . ARG A 1 620 ? -27.794 -6.749 44.304 1.00 95.12 620 ARG A O 1
ATOM 4859 N N . LEU A 1 621 ? -27.913 -6.487 42.071 1.00 93.62 621 LEU A N 1
ATOM 4860 C CA . LEU A 1 621 ? -29.350 -6.754 41.941 1.00 93.62 621 LEU A CA 1
ATOM 4861 C C . LEU A 1 621 ? -29.727 -8.163 42.424 1.00 93.62 621 LEU A C 1
ATOM 4863 O O . LEU A 1 621 ? -30.717 -8.321 43.131 1.00 93.62 621 LEU A O 1
ATOM 4867 N N . SER A 1 622 ? -28.908 -9.175 42.123 1.00 94.38 622 SER A N 1
ATOM 4868 C CA . SER A 1 622 ? -29.074 -10.541 42.640 1.00 94.38 622 SER A CA 1
ATOM 4869 C C . SER A 1 622 ? -28.996 -10.585 44.174 1.00 94.38 622 SER A C 1
ATOM 4871 O O . SER A 1 622 ? -29.858 -11.167 44.837 1.00 94.38 622 SER A O 1
ATOM 4873 N N . LYS A 1 623 ? -28.020 -9.882 44.767 1.00 95.31 623 LYS A N 1
ATOM 4874 C CA . LYS A 1 623 ? -27.867 -9.775 46.226 1.00 95.31 623 LYS A CA 1
ATOM 4875 C C . LYS A 1 623 ? -29.028 -9.024 46.890 1.00 95.31 623 LYS A C 1
ATOM 4877 O O . LYS A 1 623 ? -29.458 -9.418 47.972 1.00 95.31 623 LYS A O 1
ATOM 4882 N N . GLU A 1 624 ? -29.548 -7.972 46.261 1.00 94.31 624 GLU A N 1
ATOM 4883 C CA . GLU A 1 624 ? -30.728 -7.241 46.740 1.00 94.31 624 GLU A CA 1
ATOM 4884 C C . GLU A 1 624 ? -32.014 -8.071 46.606 1.00 94.31 624 GLU A C 1
ATOM 4886 O O . GLU A 1 624 ? -32.807 -8.110 47.546 1.00 94.31 624 GLU A O 1
ATOM 4891 N N . GLY A 1 625 ? -32.181 -8.819 45.511 1.00 91.88 625 GLY A N 1
ATOM 4892 C CA . GLY A 1 625 ? -33.273 -9.778 45.327 1.00 91.88 625 GLY A CA 1
ATOM 4893 C C . GLY A 1 625 ? -33.284 -10.863 46.406 1.00 91.88 625 GLY A C 1
ATOM 4894 O O . GLY A 1 625 ? -34.300 -11.058 47.069 1.00 91.88 625 GLY A O 1
ATOM 4895 N N . PHE A 1 626 ? -32.133 -11.488 46.672 1.00 93.19 626 PHE A N 1
ATOM 4896 C CA . PHE A 1 626 ? -31.980 -12.479 47.743 1.00 93.19 626 PHE A CA 1
ATOM 4897 C C . PHE A 1 626 ? -32.275 -11.899 49.140 1.00 93.19 626 PHE A C 1
ATOM 4899 O O . PHE A 1 626 ? -32.884 -12.565 49.979 1.00 93.19 626 PHE A O 1
ATOM 4906 N N . LEU A 1 627 ? -31.893 -10.643 49.402 1.00 92.31 627 LEU A N 1
ATOM 4907 C CA . LEU A 1 627 ? -32.240 -9.955 50.651 1.00 92.31 627 LEU A CA 1
ATOM 4908 C C . LEU A 1 627 ? -33.747 -9.677 50.759 1.00 92.31 627 LEU A C 1
ATOM 4910 O O . LEU A 1 627 ? -34.322 -9.905 51.822 1.00 92.31 627 LEU A O 1
ATOM 4914 N N . LEU A 1 628 ? -34.399 -9.236 49.680 1.00 91.00 628 LEU A N 1
ATOM 4915 C CA . LEU A 1 628 ? -35.851 -9.024 49.633 1.00 91.00 628 LEU A CA 1
ATOM 4916 C C . LEU A 1 628 ? -36.631 -10.333 49.817 1.00 91.00 628 LEU A C 1
ATOM 4918 O O . LEU A 1 628 ? -37.635 -10.355 50.528 1.00 91.00 628 LEU A O 1
ATOM 4922 N N . GLU A 1 629 ? -36.163 -11.431 49.229 1.00 91.12 629 GLU A N 1
ATOM 4923 C CA . GLU A 1 629 ? -36.773 -12.753 49.377 1.00 91.12 629 GLU A CA 1
ATOM 4924 C C . GLU A 1 629 ? -36.595 -13.309 50.797 1.00 91.12 629 GLU A C 1
ATOM 4926 O O . GLU A 1 629 ? -37.560 -13.770 51.409 1.00 91.12 629 GLU A O 1
ATOM 4931 N N . ARG A 1 630 ? -35.410 -13.141 51.399 1.00 90.81 630 ARG A N 1
ATOM 4932 C CA . ARG A 1 630 ? -35.176 -13.485 52.810 1.00 90.81 630 ARG A CA 1
ATOM 4933 C C . ARG A 1 630 ? -36.028 -12.646 53.770 1.00 90.81 630 ARG A C 1
ATOM 4935 O O . ARG A 1 630 ? -36.524 -13.178 54.761 1.00 90.81 630 ARG A O 1
ATOM 4942 N N . LEU A 1 631 ? -36.238 -11.359 53.476 1.00 89.75 631 LEU A N 1
ATOM 4943 C CA . LEU A 1 631 ? -37.143 -10.492 54.242 1.00 89.75 631 LEU A CA 1
ATOM 4944 C C . LEU A 1 631 ? -38.613 -10.919 54.098 1.00 89.75 631 LEU A C 1
ATOM 4946 O O . LEU A 1 631 ? -39.336 -10.915 55.093 1.00 89.75 631 LEU A O 1
ATOM 4950 N N . ARG A 1 632 ? -39.047 -11.351 52.905 1.00 88.56 632 ARG A N 1
ATOM 4951 C CA . ARG A 1 632 ? -40.380 -11.948 52.701 1.00 88.56 632 ARG A CA 1
ATOM 4952 C C . ARG A 1 632 ? -40.557 -13.240 53.498 1.00 88.56 632 ARG A C 1
ATOM 4954 O O . ARG A 1 632 ? -41.602 -13.400 54.118 1.00 88.56 632 ARG A O 1
ATOM 4961 N N . GLY A 1 633 ? -39.546 -14.113 53.540 1.00 86.44 633 GLY A N 1
ATOM 4962 C CA . GLY A 1 633 ? -39.557 -15.318 54.379 1.00 86.44 633 GLY A CA 1
ATOM 4963 C C . GLY A 1 633 ? -39.801 -14.986 55.854 1.00 86.44 633 GLY A C 1
ATOM 4964 O O . GLY A 1 633 ? -40.791 -15.429 56.429 1.00 86.44 633 GLY A O 1
ATOM 4965 N N . ILE A 1 634 ? -38.989 -14.085 56.420 1.00 88.31 634 ILE A N 1
ATOM 4966 C CA . ILE A 1 634 ? -39.143 -13.602 57.805 1.00 88.31 634 ILE A CA 1
ATOM 4967 C C . ILE A 1 634 ? -40.541 -13.000 58.043 1.00 88.31 634 ILE A C 1
ATOM 4969 O O . ILE A 1 634 ? -41.144 -13.220 59.093 1.00 88.31 634 ILE A O 1
ATOM 4973 N N . GLN A 1 635 ? -41.088 -12.260 57.073 1.00 85.31 635 GLN A N 1
ATOM 4974 C CA . GLN A 1 635 ? -42.434 -11.696 57.174 1.00 85.31 635 GLN A CA 1
ATOM 4975 C C . GLN A 1 635 ? -43.521 -12.786 57.209 1.00 85.31 635 GLN A C 1
ATOM 4977 O O . GLN A 1 635 ? -44.458 -12.678 58.002 1.00 85.31 635 GLN A O 1
ATOM 4982 N N . VAL A 1 636 ? -43.399 -13.843 56.398 1.00 83.44 636 VAL A N 1
ATOM 4983 C CA . VAL A 1 636 ? -44.315 -14.999 56.411 1.00 83.44 636 VAL A CA 1
ATOM 4984 C C . VAL A 1 636 ? -44.222 -15.759 57.737 1.00 83.44 636 VAL A C 1
ATOM 4986 O O . VAL A 1 636 ? -45.262 -16.050 58.329 1.00 83.44 636 VAL A O 1
ATOM 4989 N N . ASP A 1 637 ? -43.016 -15.992 58.257 1.00 78.06 637 ASP A N 1
ATOM 4990 C CA . ASP A 1 637 ? -42.807 -16.650 59.554 1.00 78.06 637 ASP A CA 1
ATOM 4991 C C . ASP A 1 637 ? -43.433 -15.849 60.709 1.00 78.06 637 ASP A C 1
ATOM 4993 O O . ASP A 1 637 ? -44.127 -16.410 61.562 1.00 78.06 637 ASP A O 1
ATOM 4997 N N . MET A 1 638 ? -43.285 -14.517 60.711 1.00 76.50 638 MET A N 1
ATOM 4998 C CA . MET A 1 638 ? -43.955 -13.650 61.690 1.00 76.50 638 MET A CA 1
ATOM 4999 C C . MET A 1 638 ? -45.488 -13.732 61.598 1.00 76.50 638 MET A C 1
ATOM 5001 O O . MET A 1 638 ? -46.161 -13.761 62.632 1.00 76.50 638 MET A O 1
ATOM 5005 N N . TYR A 1 639 ? -46.057 -13.820 60.390 1.00 72.88 639 TYR A N 1
ATOM 5006 C CA . TYR A 1 639 ? -47.500 -14.029 60.206 1.00 72.88 639 TYR A CA 1
ATOM 5007 C C . TYR A 1 639 ? -47.969 -15.431 60.631 1.00 72.88 639 TYR A C 1
ATOM 5009 O O . TYR A 1 639 ? -49.099 -15.569 61.108 1.00 72.88 639 TYR A O 1
ATOM 5017 N N . ALA A 1 640 ? -47.124 -16.459 60.506 1.00 69.75 640 ALA A N 1
ATOM 5018 C CA . ALA A 1 640 ? -47.419 -17.807 60.987 1.00 69.75 640 ALA A CA 1
ATOM 5019 C C . ALA A 1 640 ? -47.444 -17.864 62.525 1.00 69.75 640 ALA A C 1
ATOM 5021 O O . ALA A 1 640 ? -48.434 -18.310 63.110 1.00 69.75 640 ALA A O 1
ATOM 5022 N N . VAL A 1 641 ? -46.412 -17.328 63.190 1.00 69.44 641 VAL A N 1
ATOM 5023 C CA . VAL A 1 641 ? -46.338 -17.237 64.663 1.00 69.44 641 VAL A CA 1
ATOM 5024 C C . VAL A 1 641 ? -47.494 -16.399 65.230 1.00 69.44 641 VAL A C 1
ATOM 5026 O O . VAL A 1 641 ? -48.079 -16.757 66.256 1.00 69.44 641 VAL A O 1
ATOM 5029 N N . GLY A 1 642 ? -47.895 -15.335 64.525 1.00 54.06 642 GLY A N 1
ATOM 5030 C CA . GLY A 1 642 ? -49.008 -14.461 64.908 1.00 54.06 642 GLY A CA 1
ATOM 5031 C C . GLY A 1 642 ? -50.372 -15.149 65.065 1.00 54.06 642 GLY A C 1
ATOM 5032 O O . GLY A 1 642 ? -51.239 -14.602 65.742 1.00 54.06 642 GLY A O 1
ATOM 5033 N N . LYS A 1 643 ? -50.579 -16.355 64.512 1.00 54.09 643 LYS A N 1
ATOM 5034 C CA . LYS A 1 643 ? -51.833 -17.120 64.677 1.00 54.09 643 LYS A CA 1
ATOM 5035 C C . LYS A 1 643 ? -51.937 -17.916 65.986 1.00 54.09 643 LYS A C 1
ATOM 5037 O O . LYS A 1 643 ? -53.014 -18.428 66.275 1.00 54.09 643 LYS A O 1
ATOM 5042 N N . SER A 1 644 ? -50.866 -18.018 66.778 1.00 49.84 644 SER A N 1
ATOM 5043 C CA . SER A 1 644 ? -50.838 -18.835 68.008 1.00 49.84 644 SER A CA 1
ATOM 5044 C C . SER A 1 644 ? -51.079 -18.039 69.307 1.00 49.84 644 SER A C 1
ATOM 5046 O O . SER A 1 644 ? -51.289 -18.616 70.374 1.00 49.84 644 SER A O 1
ATOM 5048 N N . VAL A 1 645 ? -51.065 -16.701 69.252 1.00 51.00 645 VAL A N 1
ATOM 5049 C CA . VAL A 1 645 ? -51.072 -15.836 70.447 1.00 51.00 645 VAL A CA 1
ATOM 5050 C C . VAL A 1 645 ? -52.414 -15.113 70.608 1.00 51.00 645 VAL A C 1
ATOM 5052 O O . VAL A 1 645 ? -52.914 -14.481 69.680 1.00 51.00 645 VAL A O 1
ATOM 5055 N N . ARG A 1 646 ? -53.008 -15.184 71.809 1.00 48.19 646 ARG A N 1
ATOM 5056 C CA . ARG A 1 646 ? -54.286 -14.516 72.125 1.00 48.19 646 ARG A CA 1
ATOM 5057 C C . ARG A 1 646 ? -54.139 -12.981 72.104 1.00 48.19 646 ARG A C 1
ATOM 5059 O O . ARG A 1 646 ? -53.109 -12.471 72.545 1.00 48.19 646 ARG A O 1
ATOM 5066 N N . PRO A 1 647 ? -55.162 -12.225 71.660 1.00 44.66 647 PRO A N 1
ATOM 5067 C CA . PRO A 1 647 ? -55.054 -10.778 71.488 1.00 44.66 647 PRO A CA 1
ATOM 5068 C C . PRO A 1 647 ? -54.996 -10.029 72.828 1.00 44.66 647 PRO A C 1
ATOM 5070 O O . PRO A 1 647 ? -55.986 -9.945 73.555 1.00 44.66 647 PRO A O 1
ATOM 5073 N N . VAL A 1 648 ? -53.849 -9.413 73.116 1.00 50.88 648 VAL A N 1
ATOM 5074 C CA . VAL A 1 648 ? -53.678 -8.429 74.198 1.00 50.88 648 VAL A CA 1
ATOM 5075 C C . VAL A 1 648 ? -53.627 -7.026 73.588 1.00 50.88 648 VAL A C 1
ATOM 5077 O O . VAL A 1 648 ? -52.970 -6.801 72.573 1.00 50.88 648 VAL A O 1
ATOM 5080 N N . LYS A 1 649 ? -54.334 -6.064 74.193 1.00 50.47 649 LYS A N 1
ATOM 5081 C CA . LYS A 1 649 ? -54.400 -4.679 73.701 1.00 50.47 649 LYS A CA 1
ATOM 5082 C C . LYS A 1 649 ? -53.040 -3.981 73.847 1.00 50.47 649 LYS A C 1
ATOM 5084 O O . LYS A 1 649 ? -52.652 -3.636 74.957 1.00 50.47 649 LYS A O 1
ATOM 5089 N N . SER A 1 650 ? -52.369 -3.695 72.732 1.00 47.75 650 SER A N 1
ATOM 5090 C CA . SER A 1 650 ? -51.228 -2.770 72.678 1.00 47.75 650 SER A CA 1
ATOM 5091 C C . SER A 1 650 ? -51.233 -2.007 71.352 1.00 47.75 650 SER A C 1
ATOM 5093 O O . SER A 1 650 ? -51.006 -2.594 70.296 1.00 47.75 650 SER A O 1
ATOM 5095 N N . ARG A 1 651 ? -51.537 -0.701 71.391 1.00 45.88 651 ARG A N 1
ATOM 5096 C CA . ARG A 1 651 ? -51.466 0.192 70.214 1.00 45.88 651 ARG A CA 1
ATOM 5097 C C . ARG A 1 651 ? -50.111 0.901 70.090 1.00 45.88 651 ARG A C 1
ATOM 5099 O O . ARG A 1 651 ? -49.694 1.218 68.980 1.00 45.88 651 ARG A O 1
ATOM 5106 N N . ASP A 1 652 ? -49.396 1.082 71.198 1.00 51.81 652 ASP A N 1
ATOM 5107 C CA . ASP A 1 652 ? -48.253 2.005 71.271 1.00 51.81 652 ASP A CA 1
ATOM 5108 C C . ASP A 1 652 ? -46.959 1.460 70.642 1.00 51.81 652 ASP A C 1
ATOM 5110 O O . ASP A 1 652 ? -46.059 2.228 70.298 1.00 51.81 652 ASP A O 1
ATOM 5114 N N . CYS A 1 653 ? -46.841 0.138 70.475 1.00 46.22 653 CYS A N 1
ATOM 5115 C CA . CYS A 1 653 ? -45.614 -0.484 69.968 1.00 46.22 653 CYS A CA 1
ATOM 5116 C C . CYS A 1 653 ? -45.420 -0.255 68.456 1.00 46.22 653 CYS A C 1
ATOM 5118 O O . CYS A 1 653 ? -44.347 0.170 68.022 1.00 46.22 653 CYS A O 1
ATOM 5120 N N . ALA A 1 654 ? -46.476 -0.448 67.656 1.00 51.66 654 ALA A N 1
ATOM 5121 C CA . ALA A 1 654 ? -46.425 -0.271 66.201 1.00 51.66 654 ALA A CA 1
ATOM 5122 C C . ALA A 1 654 ? -46.106 1.181 65.796 1.00 51.66 654 ALA A C 1
ATOM 5124 O O . ALA A 1 654 ? -45.349 1.420 64.855 1.00 51.66 654 ALA A O 1
ATOM 5125 N N . GLN A 1 655 ? -46.629 2.156 66.546 1.00 52.16 655 GLN A N 1
ATOM 5126 C CA . GLN A 1 655 ? -46.440 3.579 66.261 1.00 52.16 655 GLN A CA 1
ATOM 5127 C C . GLN A 1 655 ? -44.982 4.034 66.461 1.00 52.16 655 GLN A C 1
ATOM 5129 O O . GLN A 1 655 ? -44.488 4.852 65.685 1.00 52.16 655 GLN A O 1
ATOM 5134 N N . ARG A 1 656 ? -44.255 3.451 67.429 1.00 54.06 656 ARG A N 1
ATOM 5135 C CA . ARG A 1 656 ? -42.817 3.716 67.639 1.00 54.06 656 ARG A CA 1
ATOM 5136 C C . ARG A 1 656 ? -41.936 3.104 66.546 1.00 54.06 656 ARG A C 1
ATOM 5138 O O . ARG A 1 656 ? -40.981 3.742 66.109 1.00 54.06 656 ARG A O 1
ATOM 5145 N N . LEU A 1 657 ? -42.277 1.907 66.064 1.00 52.88 657 LEU A N 1
ATOM 5146 C CA . LEU A 1 657 ? -41.581 1.258 64.943 1.00 52.88 657 LEU A CA 1
ATOM 5147 C C . LEU A 1 657 ? -41.697 2.082 63.650 1.00 52.88 657 LEU A C 1
ATOM 5149 O O . LEU A 1 657 ? -40.691 2.327 62.985 1.00 52.88 657 LEU A O 1
ATOM 5153 N N . TRP A 1 658 ? -42.893 2.597 63.344 1.00 54.47 658 TRP A N 1
ATOM 5154 C CA . TRP A 1 658 ? -43.118 3.448 62.169 1.00 54.47 658 TRP A CA 1
ATOM 5155 C C . TRP A 1 658 ? -42.331 4.771 62.235 1.00 54.47 658 TRP A C 1
ATOM 5157 O O . TRP A 1 658 ? -41.720 5.192 61.250 1.00 54.47 658 TRP A O 1
ATOM 5167 N N . GLN A 1 659 ? -42.277 5.401 63.415 1.00 58.19 659 GLN A N 1
ATOM 5168 C CA . GLN A 1 659 ? -41.479 6.612 63.653 1.00 58.19 659 GLN A CA 1
ATOM 5169 C C . GLN A 1 659 ? -39.966 6.363 63.492 1.00 58.19 659 GLN A C 1
ATOM 5171 O O . GLN A 1 659 ? -39.263 7.217 62.948 1.00 58.19 659 GLN A O 1
ATOM 5176 N N . GLY A 1 660 ? -39.467 5.186 63.889 1.00 56.22 660 GLY A N 1
ATOM 5177 C CA . GLY A 1 660 ? -38.066 4.794 63.695 1.00 56.22 660 GLY A CA 1
ATOM 5178 C C . GLY A 1 660 ? -37.657 4.698 62.220 1.00 56.22 660 GLY A C 1
ATOM 5179 O O . GLY A 1 660 ? -36.611 5.222 61.834 1.00 56.22 660 GLY A O 1
ATOM 5180 N N . CYS A 1 661 ? -38.495 4.093 61.372 1.00 45.03 661 CYS A N 1
ATOM 5181 C CA . CYS A 1 661 ? -38.224 3.995 59.933 1.00 45.03 661 CYS A CA 1
ATOM 5182 C C . CYS A 1 661 ? -38.238 5.367 59.235 1.00 45.03 661 CYS A C 1
ATOM 5184 O O . CYS A 1 661 ? -37.349 5.648 58.428 1.00 45.03 661 CYS A O 1
ATOM 5186 N N . ALA A 1 662 ? -39.180 6.249 59.587 1.00 47.94 662 ALA A N 1
ATOM 5187 C CA . ALA A 1 662 ? -39.258 7.599 59.023 1.00 47.94 662 ALA A CA 1
ATOM 5188 C C . ALA A 1 662 ? -37.984 8.430 59.298 1.00 47.94 662 ALA A C 1
ATOM 5190 O O . ALA A 1 662 ? -37.460 9.091 58.398 1.00 47.94 662 ALA A O 1
ATOM 5191 N N . ALA A 1 663 ? -37.431 8.340 60.514 1.00 49.62 663 ALA A N 1
ATOM 5192 C CA . ALA A 1 663 ? -36.197 9.034 60.893 1.00 49.62 663 ALA A CA 1
ATOM 5193 C C . ALA A 1 663 ? -34.952 8.542 60.125 1.00 49.62 663 ALA A C 1
ATOM 5195 O O . ALA A 1 663 ? -34.024 9.315 59.878 1.00 49.62 663 ALA A O 1
ATOM 5196 N N . LEU A 1 664 ? -34.931 7.268 59.718 1.00 43.03 664 LEU A N 1
ATOM 5197 C CA . LEU A 1 664 ? -33.851 6.679 58.920 1.00 43.03 664 LEU A CA 1
ATOM 5198 C C . LEU A 1 664 ? -33.886 7.144 57.458 1.00 43.03 664 LEU A C 1
ATOM 5200 O O . LEU A 1 664 ? -32.838 7.408 56.868 1.00 43.03 664 LEU A O 1
ATOM 5204 N N . GLN A 1 665 ? -35.081 7.294 56.884 1.00 44.16 665 GLN A N 1
ATOM 5205 C CA . GLN A 1 665 ? -35.256 7.723 55.495 1.00 44.16 665 GLN A CA 1
ATOM 5206 C C . GLN A 1 665 ? -34.928 9.218 55.309 1.00 44.16 665 GLN A C 1
ATOM 5208 O O . GLN A 1 665 ? -34.312 9.595 54.312 1.00 44.16 665 GLN A O 1
ATOM 5213 N N . ALA A 1 666 ? -35.214 10.049 56.319 1.00 46.31 666 ALA A N 1
ATOM 5214 C CA . ALA A 1 666 ? -34.884 11.478 56.334 1.00 46.31 666 ALA A CA 1
ATOM 5215 C C . ALA A 1 666 ? -33.370 11.790 56.269 1.00 46.31 666 ALA A C 1
ATOM 5217 O O . ALA A 1 666 ? -32.989 12.886 55.867 1.00 46.31 666 ALA A O 1
ATOM 5218 N N . ARG A 1 667 ? -32.483 10.843 56.620 1.00 43.94 667 ARG A N 1
ATOM 5219 C CA . ARG A 1 667 ? -31.019 11.048 56.592 1.00 43.94 667 ARG A CA 1
ATOM 5220 C C . ARG A 1 667 ? -30.353 10.849 55.222 1.00 43.94 667 ARG A C 1
ATOM 5222 O O . ARG A 1 667 ? -29.153 11.081 55.119 1.00 43.94 667 ARG A O 1
ATOM 5229 N N . ARG A 1 668 ? -31.081 10.435 54.173 1.00 42.03 668 ARG A N 1
ATOM 5230 C CA . ARG A 1 668 ? -30.507 10.227 52.822 1.00 42.03 668 ARG A CA 1
ATOM 5231 C C . ARG A 1 668 ? -30.535 11.450 51.895 1.00 42.03 668 ARG A C 1
ATOM 5233 O O . ARG A 1 668 ? -29.909 11.396 50.843 1.00 42.03 668 ARG A O 1
ATOM 5240 N N . HIS A 1 669 ? -31.196 12.544 52.279 1.00 37.78 669 HIS A N 1
ATOM 5241 C CA . HIS A 1 669 ? -31.258 13.775 51.481 1.00 37.78 669 HIS A CA 1
ATOM 5242 C C . HIS A 1 669 ? -30.768 14.992 52.276 1.00 37.78 669 HIS A C 1
ATOM 5244 O O . HIS A 1 669 ? -31.556 15.779 52.791 1.00 37.78 669 HIS A O 1
ATOM 5250 N N . ALA A 1 670 ? -29.446 15.154 52.338 1.00 37.84 670 ALA A N 1
ATOM 5251 C CA . ALA A 1 670 ? -28.785 16.389 52.752 1.00 37.84 670 ALA A CA 1
ATOM 5252 C C . ALA A 1 670 ? -27.659 16.705 51.745 1.00 37.84 670 ALA A C 1
ATOM 5254 O O . ALA A 1 670 ? -26.872 15.804 51.444 1.00 37.84 670 ALA A O 1
ATOM 5255 N N . PRO A 1 671 ? -27.574 17.929 51.189 1.00 40.09 671 PRO A N 1
ATOM 5256 C CA . PRO A 1 671 ? -26.518 18.289 50.248 1.00 40.09 671 PRO A CA 1
ATOM 5257 C C . PRO A 1 671 ? -25.167 18.415 50.967 1.00 40.09 671 PRO A C 1
ATOM 5259 O O . PRO A 1 671 ? -25.079 18.982 52.056 1.00 40.09 671 PRO A O 1
ATOM 5262 N N . GLY A 1 672 ? -24.107 17.884 50.356 1.00 33.16 672 GLY A N 1
ATOM 5263 C CA . GLY A 1 672 ? -22.759 17.929 50.921 1.00 33.16 672 GLY A CA 1
ATOM 5264 C C . GLY A 1 672 ? -22.099 19.294 50.735 1.00 33.16 672 GLY A C 1
ATOM 5265 O O . GLY A 1 672 ? -21.784 19.672 49.610 1.00 33.16 672 GLY A O 1
ATOM 5266 N N . ASN A 1 673 ? -21.835 20.001 51.836 1.00 35.16 673 ASN A N 1
ATOM 5267 C CA . ASN A 1 673 ? -20.918 21.144 51.845 1.00 35.16 673 ASN A CA 1
ATOM 5268 C C . ASN A 1 673 ? -19.462 20.671 51.978 1.00 35.16 673 ASN A C 1
ATOM 5270 O O . ASN A 1 673 ? -19.179 19.661 52.624 1.00 35.16 673 ASN A O 1
ATOM 5274 N N . ALA A 1 674 ? -18.539 21.414 51.365 1.00 39.25 674 ALA A N 1
ATOM 5275 C CA . ALA A 1 674 ? -17.124 21.058 51.308 1.00 39.25 674 ALA A CA 1
ATOM 5276 C C . ALA A 1 674 ? -16.429 21.112 52.683 1.00 39.25 674 ALA A C 1
ATOM 5278 O O . ALA A 1 674 ? -16.665 22.021 53.480 1.00 39.25 674 ALA A O 1
ATOM 5279 N N . LEU A 1 675 ? -15.505 20.175 52.916 1.00 34.28 675 LEU A N 1
ATOM 5280 C CA . LEU A 1 675 ? -14.579 20.186 54.049 1.00 34.28 675 LEU A CA 1
ATOM 5281 C C . LEU A 1 675 ? -13.151 20.426 53.552 1.00 34.28 675 LEU A C 1
ATOM 5283 O O . LEU A 1 675 ? -12.540 19.549 52.944 1.00 34.28 675 LEU A O 1
ATOM 5287 N N . ASN A 1 676 ? -12.608 21.606 53.855 1.00 33.72 676 ASN A N 1
ATOM 5288 C CA . ASN A 1 676 ? -11.176 21.868 53.734 1.00 33.72 676 ASN A CA 1
ATOM 5289 C C . ASN A 1 676 ? -10.422 21.075 54.808 1.00 33.72 676 ASN A C 1
ATOM 5291 O O . ASN A 1 676 ? -10.647 21.291 55.999 1.00 33.72 676 ASN A O 1
ATOM 5295 N N . PHE A 1 677 ? -9.481 20.222 54.403 1.00 30.23 677 PHE A N 1
ATOM 5296 C CA . PHE A 1 677 ? -8.506 19.643 55.326 1.00 30.23 677 PHE A CA 1
ATOM 5297 C C . PHE A 1 677 ? -7.278 20.556 55.414 1.00 30.23 677 PHE A C 1
ATOM 5299 O O . PHE A 1 677 ? -6.551 20.723 54.438 1.00 30.23 677 PHE A O 1
ATOM 5306 N N . LYS A 1 678 ? -7.049 21.153 56.589 1.00 29.09 678 LYS A N 1
ATOM 5307 C CA . LYS A 1 678 ? -5.856 21.957 56.890 1.00 29.09 678 LYS A CA 1
ATOM 5308 C C . LYS A 1 678 ? -4.894 21.107 57.722 1.00 29.09 678 LYS A C 1
ATOM 5310 O O . LYS A 1 678 ? -5.258 20.679 58.814 1.00 29.09 678 LYS A O 1
ATOM 5315 N N . SER A 1 679 ? -3.698 20.832 57.206 1.00 30.64 679 SER A N 1
ATOM 5316 C CA . SER A 1 679 ? -2.739 19.908 57.827 1.00 30.64 679 SER A CA 1
ATOM 5317 C C . SER A 1 679 ? -1.624 20.629 58.592 1.00 30.64 679 SER A C 1
ATOM 5319 O O . SER A 1 679 ? -0.596 20.990 58.026 1.00 30.64 679 SER A O 1
ATOM 5321 N N . GLU A 1 680 ? -1.814 20.759 59.901 1.00 33.38 680 GLU A N 1
ATOM 5322 C CA . GLU A 1 680 ? -0.783 21.015 60.914 1.00 33.38 680 GLU A CA 1
ATOM 5323 C C . GLU A 1 680 ? -0.991 19.935 61.995 1.00 33.38 680 GLU A C 1
ATOM 5325 O O . GLU A 1 680 ? -2.129 19.665 62.369 1.00 33.38 680 GLU A O 1
ATOM 5330 N N . GLY A 1 681 ? 0.003 19.240 62.544 1.00 29.47 681 GLY A N 1
ATOM 5331 C CA . GLY A 1 681 ? 1.442 19.191 62.278 1.00 29.47 681 GLY A CA 1
ATOM 5332 C C . GLY A 1 681 ? 2.119 18.475 63.460 1.00 29.47 681 GLY A C 1
ATOM 5333 O O . GLY A 1 681 ? 1.640 18.605 64.589 1.00 29.47 681 GLY A O 1
ATOM 5334 N N . LYS A 1 682 ? 3.185 17.689 63.245 1.00 26.38 682 LYS A N 1
ATOM 5335 C CA . LYS A 1 682 ? 4.030 17.196 64.351 1.00 26.38 682 LYS A CA 1
ATOM 5336 C C . LYS A 1 682 ? 5.415 16.742 63.897 1.00 26.38 682 LYS A C 1
ATOM 5338 O O . LYS A 1 682 ? 5.586 16.246 62.790 1.00 26.38 682 LYS A O 1
ATOM 5343 N N . ASP A 1 683 ? 6.371 16.947 64.792 1.00 31.86 683 ASP A N 1
ATOM 5344 C CA . ASP A 1 683 ? 7.807 16.997 64.530 1.00 31.86 683 ASP A CA 1
ATOM 5345 C C . ASP A 1 683 ? 8.583 15.747 64.979 1.00 31.86 683 ASP A C 1
ATOM 5347 O O . ASP A 1 683 ? 8.143 15.026 65.871 1.00 31.86 683 ASP A O 1
ATOM 5351 N N . GLN A 1 684 ? 9.798 15.621 64.425 1.00 29.72 684 GLN A N 1
ATOM 5352 C CA . GLN A 1 684 ? 11.002 14.987 65.000 1.00 29.72 684 GLN A CA 1
ATOM 5353 C C . GLN A 1 684 ? 10.963 13.503 65.431 1.00 29.72 684 GLN A C 1
ATOM 5355 O O . GLN A 1 684 ? 10.332 13.142 66.419 1.00 29.72 684 GLN A O 1
ATOM 5360 N N . LEU A 1 685 ? 11.887 12.704 64.867 1.00 26.98 685 LEU A N 1
ATOM 5361 C CA . LEU A 1 685 ? 13.113 12.333 65.605 1.00 26.98 685 LEU A CA 1
ATOM 5362 C C . LEU A 1 685 ? 14.252 11.832 64.681 1.00 26.98 685 LEU A C 1
ATOM 5364 O O . LEU A 1 685 ? 14.006 11.360 63.577 1.00 26.98 685 LEU A O 1
ATOM 5368 N N . ILE A 1 686 ? 15.480 11.852 65.223 1.00 28.08 686 ILE A N 1
ATOM 5369 C CA . ILE A 1 686 ? 16.738 11.254 64.716 1.00 28.08 686 ILE A CA 1
ATOM 5370 C C . ILE A 1 686 ? 17.437 12.048 63.588 1.00 28.08 686 ILE A C 1
ATOM 5372 O O . ILE A 1 686 ? 16.829 12.798 62.832 1.00 28.08 686 ILE A O 1
ATOM 5376 N N . SER A 1 687 ? 18.776 12.009 63.603 1.00 28.44 687 SER A N 1
ATOM 5377 C CA . SER A 1 687 ? 19.678 12.968 62.951 1.00 28.44 687 SER A CA 1
ATOM 5378 C C . SER A 1 687 ? 21.099 12.388 62.811 1.00 28.44 687 SER A C 1
ATOM 5380 O O . SER A 1 687 ? 21.418 11.412 63.492 1.00 28.44 687 SER A O 1
ATOM 5382 N N . ARG A 1 688 ? 21.970 13.085 62.053 1.00 28.91 688 ARG A N 1
ATOM 5383 C CA . ARG A 1 688 ? 23.419 12.835 61.832 1.00 28.91 688 ARG A CA 1
ATOM 5384 C C . ARG A 1 688 ? 23.719 11.652 60.874 1.00 28.91 688 ARG A C 1
ATOM 5386 O O . ARG A 1 688 ? 22.920 10.735 60.773 1.00 28.91 688 ARG A O 1
ATOM 5393 N N . MET A 1 689 ? 24.837 11.618 60.133 1.00 26.45 689 MET A N 1
ATOM 5394 C CA . MET A 1 689 ? 25.987 12.544 60.072 1.00 26.45 689 MET A CA 1
ATOM 5395 C C . MET A 1 689 ? 26.692 12.498 58.699 1.00 26.45 689 MET A C 1
ATOM 5397 O O . MET A 1 689 ? 26.924 11.398 58.209 1.00 26.45 689 MET A O 1
ATOM 5401 N N . LEU A 1 690 ? 27.093 13.657 58.147 1.00 28.56 690 LEU A N 1
ATOM 5402 C CA . LEU A 1 690 ? 28.421 13.999 57.566 1.00 28.56 690 LEU A CA 1
ATOM 5403 C C . LEU A 1 690 ? 28.336 15.229 56.629 1.00 28.56 690 LEU A C 1
ATOM 5405 O O . LEU A 1 690 ? 27.252 15.622 56.207 1.00 28.56 690 LEU A O 1
ATOM 5409 N N . GLN A 1 691 ? 29.481 15.871 56.367 1.00 28.47 691 GLN A N 1
ATOM 5410 C CA . GLN A 1 691 ? 29.629 17.129 55.609 1.00 28.47 691 GLN A CA 1
ATOM 5411 C C . GLN A 1 691 ? 30.591 16.965 54.401 1.00 28.47 691 GLN A C 1
ATOM 5413 O O . GLN A 1 691 ? 31.279 15.945 54.330 1.00 28.47 691 GLN A O 1
ATOM 5418 N N . PRO A 1 692 ? 30.616 17.917 53.438 1.00 55.28 692 PRO A N 1
ATOM 5419 C CA . PRO A 1 692 ? 31.393 17.837 52.187 1.00 55.28 692 PRO A CA 1
ATOM 5420 C C . PRO A 1 692 ? 32.833 18.387 52.383 1.00 55.28 692 PRO A C 1
ATOM 5422 O O . PRO A 1 692 ? 33.183 18.665 53.534 1.00 55.28 692 PRO A O 1
ATOM 5425 N N . PRO A 1 693 ? 33.702 18.517 51.344 1.00 51.72 693 PRO A N 1
ATOM 5426 C CA . PRO A 1 693 ? 33.656 19.624 50.345 1.00 51.72 693 PRO A CA 1
ATOM 5427 C C . PRO A 1 693 ? 34.197 19.171 48.932 1.00 51.72 693 PRO A C 1
ATOM 5429 O O . PRO A 1 693 ? 34.486 17.990 48.778 1.00 51.72 693 PRO A O 1
ATOM 5432 N N . GLU A 1 694 ? 34.385 19.928 47.830 1.00 30.61 694 GLU A N 1
ATOM 5433 C CA . GLU A 1 694 ? 34.021 21.286 47.348 1.00 30.61 694 GLU A CA 1
ATOM 5434 C C . GLU A 1 694 ? 34.221 21.391 45.793 1.00 30.61 694 GLU A C 1
ATOM 5436 O O . GLU A 1 694 ? 34.486 20.382 45.147 1.00 30.61 694 GLU A O 1
ATOM 5441 N N . HIS A 1 695 ? 34.194 22.619 45.236 1.00 32.19 695 HIS A N 1
ATOM 5442 C CA . HIS A 1 695 ? 34.829 23.116 43.990 1.00 32.19 695 HIS A CA 1
ATOM 5443 C C . HIS A 1 695 ? 34.252 22.780 42.591 1.00 32.19 695 HIS A C 1
ATOM 5445 O O . HIS A 1 695 ? 34.208 21.633 42.158 1.00 32.19 695 HIS A O 1
ATOM 5451 N N . GLY A 1 696 ? 34.035 23.843 41.788 1.00 30.73 696 GLY A N 1
ATOM 5452 C CA . GLY A 1 696 ? 34.149 23.815 40.312 1.00 30.73 696 GLY A CA 1
ATOM 5453 C C . GLY A 1 696 ? 32.956 24.385 39.513 1.00 30.73 696 GLY A C 1
ATOM 5454 O O . GLY A 1 696 ? 31.946 23.698 39.394 1.00 30.73 696 GLY A O 1
ATOM 5455 N N . PRO A 1 697 ? 33.043 25.596 38.913 1.00 48.12 697 PRO A N 1
ATOM 5456 C CA . PRO A 1 697 ? 31.897 26.251 38.260 1.00 48.12 697 PRO A CA 1
ATOM 5457 C C . PRO A 1 697 ? 31.946 26.294 36.718 1.00 48.12 697 PRO A C 1
ATOM 5459 O O . PRO A 1 697 ? 33.022 26.269 36.118 1.00 48.12 697 PRO A O 1
ATOM 5462 N N . ARG A 1 698 ? 30.780 26.526 36.085 1.00 30.11 698 ARG A N 1
ATOM 5463 C CA . ARG A 1 698 ? 30.628 27.294 34.825 1.00 30.11 698 ARG A CA 1
ATOM 5464 C C . ARG A 1 698 ? 29.196 27.825 34.646 1.00 30.11 698 ARG A C 1
ATOM 5466 O O . ARG A 1 698 ? 28.246 27.228 35.139 1.00 30.11 698 ARG A O 1
ATOM 5473 N N . HIS A 1 699 ? 29.072 28.966 33.966 1.00 32.66 699 HIS A N 1
ATOM 5474 C CA . HIS A 1 699 ? 27.805 29.596 33.566 1.00 32.66 699 HIS A CA 1
ATOM 5475 C C . HIS A 1 699 ? 27.224 28.925 32.305 1.00 32.66 699 HIS A C 1
ATOM 5477 O O . HIS A 1 699 ? 28.009 28.438 31.497 1.00 32.66 699 HIS A O 1
ATOM 5483 N N . GLU A 1 700 ? 25.903 29.019 32.073 1.00 31.66 700 GLU A N 1
ATOM 5484 C CA . GLU A 1 700 ? 25.353 29.911 31.023 1.00 31.66 700 GLU A CA 1
ATOM 5485 C C . GLU A 1 700 ? 23.809 30.048 31.005 1.00 31.66 700 GLU A C 1
ATOM 5487 O O . GLU A 1 700 ? 23.071 29.191 31.480 1.00 31.66 700 GLU A O 1
ATOM 5492 N N . SER A 1 701 ? 23.362 31.195 30.471 1.00 31.09 701 SER A N 1
ATOM 5493 C CA . SER A 1 701 ? 22.024 31.543 29.942 1.00 31.09 701 SER A CA 1
ATOM 5494 C C . SER A 1 701 ? 20.746 31.049 30.653 1.00 31.09 701 SER A C 1
ATOM 5496 O O . SER A 1 701 ? 20.111 30.081 30.237 1.00 31.09 701 SER A O 1
ATOM 5498 N N . LEU A 1 702 ? 20.251 31.860 31.595 1.00 29.88 702 LEU A N 1
ATOM 5499 C CA . LEU A 1 702 ? 18.840 31.890 32.004 1.00 29.88 702 LEU A CA 1
ATOM 5500 C C . LEU A 1 702 ? 18.104 32.988 31.196 1.00 29.88 702 LEU A C 1
ATOM 5502 O O . LEU A 1 702 ? 18.200 34.155 31.572 1.00 29.88 702 LEU A O 1
ATOM 5506 N N . LEU A 1 703 ? 17.424 32.676 30.075 1.00 31.95 703 LEU A N 1
ATOM 5507 C CA . LEU A 1 703 ? 16.674 33.700 29.306 1.00 31.95 703 LEU A CA 1
ATOM 5508 C C . LEU A 1 703 ? 15.589 33.164 28.328 1.00 31.95 703 LEU A C 1
ATOM 5510 O O . LEU A 1 703 ? 15.742 33.284 27.114 1.00 31.95 703 LEU A O 1
ATOM 5514 N N . VAL A 1 704 ? 14.473 32.606 28.824 1.00 33.25 704 VAL A N 1
ATOM 5515 C CA . VAL A 1 704 ? 13.308 32.235 27.968 1.00 33.25 704 VAL A CA 1
ATOM 5516 C C . VAL A 1 704 ? 11.947 32.645 28.562 1.00 33.25 704 VAL A C 1
ATOM 5518 O O . VAL A 1 704 ? 11.100 33.179 27.846 1.00 33.25 704 VAL A O 1
ATOM 5521 N N . ASP A 1 705 ? 11.724 32.460 29.865 1.00 31.25 705 ASP A N 1
ATOM 5522 C CA . ASP A 1 705 ? 10.374 32.450 30.470 1.00 31.25 705 ASP A CA 1
ATOM 5523 C C . ASP A 1 705 ? 9.712 33.825 30.729 1.00 31.25 705 ASP A C 1
ATOM 5525 O O . ASP A 1 705 ? 8.955 33.988 31.684 1.00 31.25 705 ASP A O 1
ATOM 5529 N N . LEU A 1 706 ? 9.965 34.834 29.885 1.00 28.62 706 LEU A N 1
ATOM 5530 C CA . LEU A 1 706 ? 9.439 36.200 30.075 1.00 28.62 706 LEU A CA 1
ATOM 5531 C C . LEU A 1 706 ? 8.789 36.860 28.841 1.00 28.62 706 LEU A C 1
ATOM 5533 O O . LEU A 1 706 ? 8.389 38.019 28.923 1.00 28.62 706 LEU A O 1
ATOM 5537 N N . GLN A 1 707 ? 8.605 36.142 27.723 1.00 30.62 707 GLN A N 1
ATOM 5538 C CA . GLN A 1 707 ? 7.872 36.663 26.547 1.00 30.62 707 GLN A CA 1
ATOM 5539 C C . GLN A 1 707 ? 6.446 36.106 26.357 1.00 30.62 707 GLN A C 1
ATOM 5541 O O . GLN A 1 707 ? 5.624 36.754 25.711 1.00 30.62 707 GLN A O 1
ATOM 5546 N N . ASN A 1 708 ? 6.090 34.968 26.964 1.00 31.56 708 ASN A N 1
ATOM 5547 C CA . ASN A 1 708 ? 4.797 34.303 26.710 1.00 31.56 708 ASN A CA 1
ATOM 5548 C C . ASN A 1 708 ? 3.580 34.904 27.451 1.00 31.56 708 ASN A C 1
ATOM 5550 O O . ASN A 1 708 ? 2.456 34.454 27.241 1.00 31.56 708 ASN A O 1
ATOM 5554 N N . ALA A 1 709 ? 3.762 35.927 28.293 1.00 30.11 709 ALA A N 1
ATOM 5555 C CA . ALA A 1 709 ? 2.682 36.500 29.109 1.00 30.11 709 ALA A CA 1
ATOM 5556 C C . ALA A 1 709 ? 1.833 37.585 28.405 1.00 30.11 709 ALA A C 1
ATOM 5558 O O . ALA A 1 709 ? 0.749 37.913 28.882 1.00 30.11 709 ALA A O 1
ATOM 5559 N N . ALA A 1 710 ? 2.302 38.162 27.291 1.00 30.67 710 ALA A N 1
ATOM 5560 C CA . ALA A 1 710 ? 1.710 39.384 26.723 1.00 30.67 710 ALA A CA 1
ATOM 5561 C C . ALA A 1 710 ? 0.641 39.159 25.632 1.00 30.67 710 ALA A C 1
ATOM 5563 O O . ALA A 1 710 ? -0.208 40.022 25.416 1.00 30.67 710 ALA A O 1
ATOM 5564 N N . LEU A 1 711 ? 0.664 38.022 24.925 1.00 32.03 711 LEU A N 1
ATOM 5565 C CA . LEU A 1 711 ? -0.091 37.869 23.669 1.00 32.03 711 LEU A CA 1
ATOM 5566 C C . LEU A 1 711 ? -1.564 37.449 23.852 1.00 32.03 711 LEU A C 1
ATOM 5568 O O . LEU A 1 711 ? -2.360 37.543 22.921 1.00 32.03 711 LEU A O 1
ATOM 5572 N N . HIS A 1 712 ? -1.958 37.007 25.049 1.00 31.69 712 HIS A N 1
ATOM 5573 C CA . HIS A 1 712 ? -3.250 36.340 25.256 1.00 31.69 712 HIS A CA 1
ATOM 5574 C C . HIS A 1 712 ? -4.462 37.271 25.451 1.00 31.69 712 HIS A C 1
ATOM 5576 O O . HIS A 1 712 ? -5.587 36.782 25.559 1.00 31.69 712 HIS A O 1
ATOM 5582 N N . HIS A 1 713 ? -4.259 38.595 25.504 1.00 30.73 713 HIS A N 1
ATOM 5583 C CA . HIS A 1 713 ? -5.273 39.542 25.994 1.00 30.73 713 HIS A CA 1
ATOM 5584 C C . HIS A 1 713 ? -5.833 40.540 24.956 1.00 30.73 713 HIS A C 1
ATOM 5586 O O . HIS A 1 713 ? -6.692 41.356 25.299 1.00 30.73 713 HIS A O 1
ATOM 5592 N N . VAL A 1 714 ? -5.381 40.476 23.695 1.00 33.38 714 VAL A N 1
ATOM 5593 C CA . VAL A 1 714 ? -5.775 41.418 22.621 1.00 33.38 714 VAL A CA 1
ATOM 5594 C C . VAL A 1 714 ? -6.774 40.800 21.630 1.00 33.38 714 VAL A C 1
ATOM 5596 O O . VAL A 1 714 ? -7.749 41.445 21.245 1.00 33.38 714 VAL A O 1
ATOM 5599 N N . THR A 1 715 ? -6.592 39.530 21.259 1.00 32.66 715 THR A N 1
ATOM 5600 C CA . THR A 1 715 ? -7.290 38.880 20.128 1.00 32.66 715 THR A CA 1
ATOM 5601 C C . THR A 1 715 ? -8.808 38.728 20.310 1.00 32.66 715 THR A C 1
ATOM 5603 O O . THR A 1 715 ? -9.539 38.602 19.333 1.00 32.66 715 THR A O 1
ATOM 5606 N N . VAL A 1 716 ? -9.313 38.781 21.547 1.00 32.53 716 VAL A N 1
ATOM 5607 C CA . VAL A 1 716 ? -10.738 38.553 21.869 1.00 32.53 716 VAL A CA 1
ATOM 5608 C C . VAL A 1 716 ? -11.609 39.811 21.680 1.00 32.53 716 VAL A C 1
ATOM 5610 O O . VAL A 1 716 ? -12.833 39.709 21.668 1.00 32.53 716 VAL A O 1
ATOM 5613 N N . ARG A 1 717 ? -11.026 41.007 21.482 1.00 28.16 717 ARG A N 1
ATOM 5614 C CA . ARG A 1 717 ? -11.801 42.261 21.326 1.00 28.16 717 ARG A CA 1
ATOM 5615 C C . ARG A 1 717 ? -12.083 42.711 19.887 1.00 28.16 717 ARG A C 1
ATOM 5617 O O . ARG A 1 717 ? -12.918 43.593 19.719 1.00 28.16 717 ARG A O 1
ATOM 5624 N N . LEU A 1 718 ? -11.462 42.121 18.861 1.00 30.16 718 LEU A N 1
ATOM 5625 C CA . LEU A 1 718 ? -11.647 42.578 17.470 1.00 30.16 718 LEU A CA 1
ATOM 5626 C C . LEU A 1 718 ? -12.875 41.986 16.750 1.00 30.16 718 LEU A C 1
ATOM 5628 O O . LEU A 1 718 ? -13.388 42.597 15.818 1.00 30.16 718 LEU A O 1
ATOM 5632 N N . VAL A 1 719 ? -13.380 40.828 17.185 1.00 32.50 719 VAL A N 1
ATOM 5633 C CA . VAL A 1 719 ? -14.455 40.091 16.481 1.00 32.50 719 VAL A CA 1
ATOM 5634 C C . VAL A 1 719 ? -15.856 40.693 16.721 1.00 32.50 719 VAL A C 1
ATOM 5636 O O . VAL A 1 719 ? -16.805 40.370 16.016 1.00 32.50 719 VAL A O 1
ATOM 5639 N N . ALA A 1 720 ? -16.001 41.613 17.681 1.00 29.56 720 ALA A N 1
ATOM 5640 C CA . ALA A 1 720 ? -17.294 42.136 18.136 1.00 29.56 720 ALA A CA 1
ATOM 5641 C C . ALA A 1 720 ? -17.668 43.539 17.600 1.00 29.56 720 ALA A C 1
ATOM 5643 O O . ALA A 1 720 ? -18.587 44.160 18.136 1.00 29.56 720 ALA A O 1
ATOM 5644 N N . HIS A 1 721 ? -16.965 44.078 16.590 1.00 27.73 721 HIS A N 1
ATOM 5645 C CA . HIS A 1 721 ? -17.166 45.478 16.161 1.00 27.73 721 HIS A CA 1
ATOM 5646 C C . HIS A 1 721 ? -17.210 45.745 14.642 1.00 27.73 721 HIS A C 1
ATOM 5648 O O . HIS A 1 721 ? -17.120 46.891 14.223 1.00 27.73 721 HIS A O 1
ATOM 5654 N N . CYS A 1 722 ? -17.407 44.718 13.808 1.00 29.52 722 CYS A N 1
ATOM 5655 C CA . CYS A 1 722 ? -17.618 44.870 12.354 1.00 29.52 722 CYS A CA 1
ATOM 5656 C C . CYS A 1 722 ? -19.043 44.467 11.928 1.00 29.52 722 CYS A C 1
ATOM 5658 O O . CYS A 1 722 ? -19.237 43.745 10.956 1.00 29.52 722 CYS A O 1
ATOM 5660 N N . ALA A 1 723 ? -20.049 44.917 12.686 1.00 32.12 723 ALA A N 1
ATOM 5661 C CA . ALA A 1 723 ? -21.462 44.614 12.444 1.00 32.12 723 ALA A CA 1
ATOM 5662 C C . ALA A 1 723 ? -22.367 45.853 12.607 1.00 32.12 723 ALA A C 1
ATOM 5664 O O . ALA A 1 723 ? -23.400 45.778 13.263 1.00 32.12 723 ALA A O 1
ATOM 5665 N N . ASN A 1 724 ? -21.939 47.001 12.061 1.00 29.22 724 ASN A N 1
ATOM 5666 C CA . ASN A 1 724 ? -22.776 48.157 11.693 1.00 29.22 724 ASN A CA 1
ATOM 5667 C C . ASN A 1 724 ? -21.900 49.300 11.144 1.00 29.22 724 ASN A C 1
ATOM 5669 O O . ASN A 1 724 ? -21.220 49.942 11.938 1.00 29.22 724 ASN A O 1
ATOM 5673 N N . GLN A 1 725 ? -21.967 49.598 9.837 1.00 28.14 725 GLN A N 1
ATOM 5674 C CA . GLN A 1 725 ? -22.310 50.933 9.297 1.00 28.14 725 GLN A CA 1
ATOM 5675 C C . GLN A 1 725 ? -22.108 51.056 7.770 1.00 28.14 725 GLN A C 1
ATOM 5677 O O . GLN A 1 725 ? -21.149 50.547 7.207 1.00 28.14 725 GLN A O 1
ATOM 5682 N N . TRP A 1 726 ? -23.010 51.842 7.171 1.00 27.41 726 TRP A N 1
ATOM 5683 C CA . TRP A 1 726 ? -22.842 52.694 5.981 1.00 27.41 726 TRP A CA 1
ATOM 5684 C C . TRP A 1 726 ? -22.659 52.063 4.590 1.00 27.41 726 TRP A C 1
ATOM 5686 O O . TRP A 1 726 ? -21.574 51.705 4.146 1.00 27.41 726 TRP A O 1
ATOM 5696 N N . ILE A 1 727 ? -23.758 52.143 3.835 1.00 38.38 727 ILE A N 1
ATOM 5697 C CA . ILE A 1 727 ? -23.762 52.378 2.386 1.00 38.38 727 ILE A CA 1
ATOM 5698 C C . ILE A 1 727 ? -23.263 53.811 2.125 1.00 38.38 727 ILE A C 1
ATOM 5700 O O . ILE A 1 727 ? -23.731 54.738 2.789 1.00 38.38 727 ILE A O 1
ATOM 5704 N N . PRO A 1 728 ? -22.422 54.017 1.101 1.00 29.70 728 PRO A N 1
ATOM 5705 C CA . PRO A 1 728 ? -22.620 55.160 0.216 1.00 29.70 728 PRO A CA 1
ATOM 5706 C C . PRO A 1 728 ? -22.762 54.710 -1.244 1.00 29.70 728 PRO A C 1
ATOM 5708 O O . PRO A 1 728 ? -21.943 53.968 -1.780 1.00 29.70 728 PRO A O 1
ATOM 5711 N N . SER A 1 729 ? -23.811 55.188 -1.908 1.00 37.72 729 SER A N 1
ATOM 5712 C CA . SER A 1 729 ? -23.990 55.048 -3.352 1.00 37.72 729 SER A CA 1
ATOM 5713 C C . SER A 1 729 ? -23.141 56.083 -4.093 1.00 37.72 729 SER A C 1
ATOM 5715 O O . SER A 1 729 ? -23.349 57.281 -3.900 1.00 37.72 729 SER A O 1
ATOM 5717 N N . SER A 1 730 ? -22.263 55.645 -4.993 1.00 26.12 730 SER A N 1
ATOM 5718 C CA . SER A 1 730 ? -21.589 56.524 -5.955 1.00 26.12 730 SER A CA 1
ATOM 5719 C C . SER A 1 730 ? -21.678 55.941 -7.363 1.00 26.12 730 SER A C 1
ATOM 5721 O O . SER A 1 730 ? -20.891 55.079 -7.748 1.00 26.12 730 SER A O 1
ATOM 5723 N N . SER A 1 731 ? -22.649 56.423 -8.135 1.00 35.84 731 SER A N 1
ATOM 5724 C CA . SER A 1 731 ? -22.656 56.278 -9.589 1.00 35.84 731 SER A CA 1
ATOM 5725 C C . SER A 1 731 ? -21.451 57.006 -10.185 1.00 35.84 731 SER A C 1
ATOM 5727 O O . SER A 1 731 ? -21.263 58.184 -9.882 1.00 35.84 731 SER A O 1
ATOM 5729 N N . TYR A 1 732 ? -20.703 56.349 -11.069 1.00 31.25 732 TYR A N 1
ATOM 5730 C CA . TYR A 1 732 ? -19.784 57.022 -11.985 1.00 31.25 732 TYR A CA 1
ATOM 5731 C C . TYR A 1 732 ? -20.035 56.583 -13.426 1.00 31.25 732 TYR A C 1
ATOM 5733 O O . TYR A 1 732 ? -20.626 55.531 -13.676 1.00 31.25 732 TYR A O 1
ATOM 5741 N N . SER A 1 733 ? -19.688 57.473 -14.349 1.00 27.64 733 SER A N 1
ATOM 5742 C CA . SER A 1 733 ? -20.064 57.437 -15.758 1.00 27.64 733 SER A CA 1
ATOM 5743 C C . SER A 1 733 ? -19.267 56.426 -16.578 1.00 27.64 733 SER A C 1
ATOM 5745 O O . SER A 1 733 ? -18.129 56.091 -16.259 1.00 27.64 733 SER A O 1
ATOM 5747 N N . ILE A 1 734 ? -19.880 55.998 -17.681 1.00 35.47 734 ILE A N 1
ATOM 5748 C CA . ILE A 1 734 ? -19.172 55.422 -18.825 1.00 35.47 734 ILE A CA 1
ATOM 5749 C C . ILE A 1 734 ? -18.325 56.543 -19.446 1.00 35.47 734 ILE A C 1
ATOM 5751 O O . ILE A 1 734 ? -18.845 57.636 -19.670 1.00 35.47 734 ILE A O 1
ATOM 5755 N N . GLU A 1 735 ? -17.053 56.268 -19.725 1.00 30.22 735 GLU A N 1
ATOM 5756 C CA . GLU A 1 735 ? -16.213 57.059 -20.630 1.00 30.22 735 GLU A CA 1
ATOM 5757 C C . GLU A 1 735 ? -15.642 56.119 -21.698 1.00 30.22 735 GLU A C 1
ATOM 5759 O O . GLU A 1 735 ? -15.186 55.017 -21.382 1.00 30.22 735 GLU A O 1
ATOM 5764 N N . ASP A 1 736 ? -15.707 56.540 -22.960 1.00 44.16 736 ASP A N 1
ATOM 5765 C CA . ASP A 1 736 ? -15.309 55.732 -24.112 1.00 44.16 736 ASP A CA 1
ATOM 5766 C C . ASP A 1 736 ? -13.782 55.723 -24.307 1.00 44.16 736 ASP A C 1
ATOM 5768 O O . ASP A 1 736 ? -13.128 56.768 -24.303 1.00 44.16 736 ASP A O 1
ATOM 5772 N N . VAL A 1 737 ? -13.211 54.538 -24.542 1.00 32.41 737 VAL A N 1
ATOM 5773 C CA . VAL A 1 737 ? -11.795 54.320 -24.898 1.00 32.41 737 VAL A CA 1
ATOM 5774 C C . VAL A 1 737 ? -11.764 53.292 -26.046 1.00 32.41 737 VAL A C 1
ATOM 5776 O O . VAL A 1 737 ? -12.533 52.331 -25.989 1.00 32.41 737 VAL A O 1
ATOM 5779 N N . PRO A 1 738 ? -10.980 53.506 -27.124 1.00 41.44 738 PRO A N 1
ATOM 5780 C CA . PRO A 1 738 ? -11.310 52.957 -28.444 1.00 41.44 738 PRO A CA 1
ATOM 5781 C C . PRO A 1 738 ? -10.844 51.517 -28.698 1.00 41.44 738 PRO A C 1
ATOM 5783 O O . PRO A 1 738 ? -9.936 51.002 -28.047 1.00 41.44 738 PRO A O 1
ATOM 5786 N N . GLU A 1 739 ? -11.438 50.908 -29.726 1.00 40.56 739 GLU A N 1
ATOM 5787 C CA . GLU A 1 739 ? -10.992 49.647 -30.322 1.00 40.56 739 GLU A CA 1
ATOM 5788 C C . GLU A 1 739 ? -9.647 49.818 -31.058 1.00 40.56 739 GLU A C 1
ATOM 5790 O O . GLU A 1 739 ? -9.489 50.724 -31.878 1.00 40.56 739 GLU A O 1
ATOM 5795 N N . GLU A 1 740 ? -8.709 48.895 -30.833 1.00 36.16 740 GLU A N 1
ATOM 5796 C CA . GLU A 1 740 ? -7.568 48.633 -31.723 1.00 36.16 740 GLU A CA 1
ATOM 5797 C C . GLU A 1 740 ? -7.589 47.155 -32.177 1.00 36.16 740 GLU A C 1
ATOM 5799 O O . GLU A 1 740 ? -8.230 46.321 -31.531 1.00 36.16 740 GLU A O 1
ATOM 5804 N N . PRO A 1 741 ? -6.990 46.820 -33.338 1.00 42.09 741 PRO A N 1
ATOM 5805 C CA . PRO A 1 741 ? -7.397 45.649 -34.116 1.00 42.09 741 PRO A CA 1
ATOM 5806 C C . PRO A 1 741 ? -6.938 44.299 -33.543 1.00 42.09 741 PRO A C 1
ATOM 5808 O O . PRO A 1 741 ? -5.787 44.124 -33.143 1.00 42.09 741 PRO A O 1
ATOM 5811 N N . GLY A 1 742 ? -7.847 43.318 -33.592 1.00 37.69 742 GLY A N 1
ATOM 5812 C CA . GLY A 1 742 ? -7.616 41.935 -33.165 1.00 37.69 742 GLY A CA 1
ATOM 5813 C C . GLY A 1 742 ? -6.598 41.161 -34.013 1.00 37.69 742 GLY A C 1
ATOM 5814 O O . GLY A 1 742 ? -6.234 41.556 -35.124 1.00 37.69 742 GLY A O 1
ATOM 5815 N N . SER A 1 743 ? -6.131 40.034 -33.470 1.00 45.94 743 SER A N 1
ATOM 5816 C CA . SER A 1 743 ? -5.055 39.235 -34.063 1.00 45.94 743 SER A CA 1
ATOM 5817 C C . SER A 1 743 ? -5.553 38.301 -35.183 1.00 45.94 743 SER A C 1
ATOM 5819 O O . SER A 1 743 ? -6.726 37.926 -35.198 1.00 45.94 743 SER A O 1
ATOM 5821 N N . PRO A 1 744 ? -4.686 37.835 -36.107 1.00 44.50 744 PRO A N 1
ATOM 5822 C CA . PRO A 1 744 ? -5.114 36.945 -37.193 1.00 44.50 744 PRO A CA 1
ATOM 5823 C C . PRO A 1 744 ? -5.559 35.531 -36.775 1.00 44.50 744 PRO A C 1
ATOM 5825 O O . PRO A 1 744 ? -5.973 34.767 -37.644 1.00 44.50 744 PRO A O 1
ATOM 5828 N N . GLN A 1 745 ? -5.437 35.139 -35.500 1.00 45.97 745 GLN A N 1
ATOM 5829 C CA . GLN A 1 745 ? -5.777 33.777 -35.059 1.00 45.97 745 GLN A CA 1
ATOM 5830 C C . GLN A 1 745 ? -7.270 33.603 -34.744 1.00 45.97 745 GLN A C 1
ATOM 5832 O O . GLN A 1 745 ? -7.820 32.534 -35.005 1.00 45.97 745 GLN A O 1
ATOM 5837 N N . ASP A 1 746 ? -7.940 34.660 -34.282 1.00 45.06 746 ASP A N 1
ATOM 5838 C CA . ASP A 1 746 ? -9.326 34.608 -33.795 1.00 45.06 746 ASP A CA 1
ATOM 5839 C C . ASP A 1 746 ? -10.358 34.365 -34.920 1.00 45.06 746 ASP A C 1
ATOM 5841 O O . ASP A 1 746 ? -11.479 33.918 -34.675 1.00 45.06 746 ASP A O 1
ATOM 5845 N N . ALA A 1 747 ? -9.978 34.617 -36.179 1.00 47.97 747 ALA A N 1
ATOM 5846 C CA . ALA A 1 747 ? -10.812 34.341 -37.350 1.00 47.97 747 ALA A CA 1
ATOM 5847 C C . ALA A 1 747 ? -10.922 32.834 -37.659 1.00 47.97 747 ALA A C 1
ATOM 5849 O O . ALA A 1 747 ? -12.009 32.335 -37.943 1.00 47.97 747 ALA A O 1
ATOM 5850 N N . ALA A 1 748 ? -9.813 32.091 -37.559 1.00 55.22 748 ALA A N 1
ATOM 5851 C CA . ALA A 1 748 ? -9.754 30.690 -37.983 1.00 55.22 748 ALA A CA 1
ATOM 5852 C C . ALA A 1 748 ? -10.552 29.741 -37.067 1.00 55.22 748 ALA A C 1
ATOM 5854 O O . ALA A 1 748 ? -11.089 28.735 -37.530 1.00 55.22 748 ALA A O 1
ATOM 5855 N N . GLU A 1 749 ? -10.656 30.058 -35.773 1.00 53.84 749 GLU A N 1
ATOM 5856 C CA . GLU A 1 749 ? -11.485 29.293 -34.831 1.00 53.84 749 GLU A CA 1
ATOM 5857 C C . GLU A 1 749 ? -12.986 29.559 -35.043 1.00 53.84 749 GLU A C 1
ATOM 5859 O O . GLU A 1 749 ? -13.817 28.666 -34.857 1.00 53.84 749 GLU A O 1
ATOM 5864 N N . LYS A 1 750 ? -13.340 30.762 -35.513 1.00 58.94 750 LYS A N 1
ATOM 5865 C CA . LYS A 1 750 ? -14.726 31.152 -35.785 1.00 58.94 750 LYS A CA 1
ATOM 5866 C C . LYS A 1 750 ? -15.296 30.457 -37.026 1.00 58.94 750 LYS A C 1
ATOM 5868 O O . LYS A 1 750 ? -16.401 29.922 -36.951 1.00 58.94 750 LYS A O 1
ATOM 5873 N N . ASP A 1 751 ? -14.523 30.384 -38.111 1.00 66.00 751 ASP A N 1
ATOM 5874 C CA . ASP A 1 751 ? -14.913 29.667 -39.336 1.00 66.00 751 ASP A CA 1
ATOM 5875 C C . ASP A 1 751 ? -15.164 28.169 -39.060 1.00 66.00 751 ASP A C 1
ATOM 5877 O O . ASP A 1 751 ? -16.147 27.595 -39.533 1.00 66.00 751 ASP A O 1
ATOM 5881 N N . LEU A 1 752 ? -14.327 27.538 -38.221 1.00 62.44 752 LEU A N 1
ATOM 5882 C CA . LEU A 1 752 ? -14.504 26.144 -37.787 1.00 62.44 752 LEU A CA 1
ATOM 5883 C C . LEU A 1 752 ? -15.793 25.929 -36.973 1.00 62.44 752 LEU A C 1
ATOM 5885 O O . LEU A 1 752 ? -16.461 24.905 -37.133 1.00 62.44 752 LEU A O 1
ATOM 5889 N N . LEU A 1 753 ? -16.161 26.890 -36.121 1.00 54.59 753 LEU A N 1
ATOM 5890 C CA . LEU A 1 753 ? -17.394 26.848 -35.330 1.00 54.59 753 LEU A CA 1
ATOM 5891 C C . LEU A 1 753 ? -18.656 27.039 -36.184 1.00 54.59 753 LEU A C 1
ATOM 5893 O O . LEU A 1 753 ? -19.662 26.369 -35.938 1.00 54.59 753 LEU A O 1
ATOM 5897 N N . GLU A 1 754 ? -18.616 27.900 -37.203 1.00 61.62 754 GLU A N 1
ATOM 5898 C CA . GLU A 1 754 ? -19.739 28.069 -38.133 1.00 61.62 754 GLU A CA 1
ATOM 5899 C C . GLU A 1 754 ? -19.870 26.874 -39.096 1.00 61.62 754 GLU A C 1
ATOM 5901 O O . GLU A 1 754 ? -20.989 26.413 -39.333 1.00 61.62 754 GLU A O 1
ATOM 5906 N N . GLN A 1 755 ? -18.762 26.266 -39.545 1.00 64.38 755 GLN A N 1
ATOM 5907 C CA . GLN A 1 755 ? -18.802 25.025 -40.330 1.00 64.38 755 GLN A CA 1
ATOM 5908 C C . GLN A 1 755 ? -19.412 23.855 -39.535 1.00 64.38 755 GLN A C 1
ATOM 5910 O O . GLN A 1 755 ? -20.324 23.186 -40.028 1.00 64.38 755 GLN A O 1
ATOM 5915 N N . ALA A 1 756 ? -18.982 23.640 -38.285 1.00 52.50 756 ALA A N 1
ATOM 5916 C CA . ALA A 1 756 ? -19.529 22.586 -37.423 1.00 52.50 756 ALA A CA 1
ATOM 5917 C C . ALA A 1 756 ? -21.033 22.767 -37.136 1.00 52.50 756 ALA A C 1
ATOM 5919 O O . ALA A 1 756 ? -21.778 21.792 -37.008 1.00 52.50 756 ALA A O 1
ATOM 5920 N N . ARG A 1 757 ? -21.506 24.018 -37.072 1.00 48.66 757 ARG A N 1
ATOM 5921 C CA . ARG A 1 757 ? -22.932 24.333 -36.940 1.00 48.66 757 ARG A CA 1
ATOM 5922 C C . ARG A 1 757 ? -23.720 23.990 -38.206 1.00 48.66 757 ARG A C 1
ATOM 5924 O O . ARG A 1 757 ? -24.808 23.423 -38.109 1.00 48.66 757 ARG A O 1
ATOM 5931 N N . HIS A 1 758 ? -23.166 24.286 -39.380 1.00 49.09 758 HIS A N 1
ATOM 5932 C CA . HIS A 1 758 ? -23.835 24.031 -40.655 1.00 49.09 758 HIS A CA 1
ATOM 5933 C C . HIS A 1 758 ? -23.996 22.529 -40.958 1.00 49.09 758 HIS A C 1
ATOM 5935 O O . HIS A 1 758 ? -24.975 22.130 -41.590 1.00 49.09 758 HIS A O 1
ATOM 5941 N N . GLU A 1 759 ? -23.083 21.679 -40.478 1.00 46.38 759 GLU A N 1
ATOM 5942 C CA . GLU A 1 759 ? -23.226 20.216 -40.549 1.00 46.38 759 GLU A CA 1
ATOM 5943 C C . GLU A 1 759 ? -24.304 19.682 -39.587 1.00 46.38 759 GLU A C 1
ATOM 5945 O O . GLU A 1 759 ? -25.057 18.776 -39.948 1.00 46.38 759 GLU A O 1
ATOM 5950 N N . ALA A 1 760 ? -24.444 20.273 -38.395 1.00 41.53 760 ALA A N 1
ATOM 5951 C CA . ALA A 1 760 ? -25.453 19.867 -37.414 1.00 41.53 760 ALA A CA 1
ATOM 5952 C C . ALA A 1 760 ? -26.896 20.163 -37.869 1.00 41.53 760 ALA A C 1
ATOM 5954 O O . ALA A 1 760 ? -27.790 19.341 -37.658 1.00 41.53 760 ALA A O 1
ATOM 5955 N N . GLU A 1 761 ? -27.127 21.310 -38.517 1.00 41.62 761 GLU A N 1
ATOM 5956 C CA . GLU A 1 761 ? -28.458 21.714 -38.998 1.00 41.62 761 GLU A CA 1
ATOM 5957 C C . GLU A 1 761 ? -28.917 20.876 -40.220 1.00 41.62 761 GLU A C 1
ATOM 5959 O O . GLU A 1 761 ? -30.111 20.630 -40.384 1.00 41.62 761 GLU A O 1
ATOM 5964 N N . ASN A 1 762 ? -27.988 20.313 -41.007 1.00 42.22 762 ASN A N 1
ATOM 5965 C CA . ASN A 1 762 ? -28.292 19.420 -42.140 1.00 42.22 762 ASN A CA 1
ATOM 5966 C C . ASN A 1 762 ? -28.739 17.993 -41.741 1.00 42.22 762 ASN A C 1
ATOM 5968 O O . ASN A 1 762 ? -29.235 17.249 -42.587 1.00 42.22 762 ASN A O 1
ATOM 5972 N N . LEU A 1 763 ? -28.577 17.585 -40.476 1.00 38.66 763 LEU A N 1
ATOM 5973 C CA . LEU A 1 763 ? -28.890 16.223 -40.006 1.00 38.66 763 LEU A CA 1
ATOM 5974 C C . LEU A 1 763 ? -30.335 16.026 -39.509 1.00 38.66 763 LEU A C 1
ATOM 5976 O O . LEU A 1 763 ? -30.704 14.904 -39.160 1.00 38.66 763 LEU A O 1
ATOM 5980 N N . TRP A 1 764 ? -31.152 17.085 -39.475 1.00 40.69 764 TRP A N 1
ATOM 5981 C CA . TRP A 1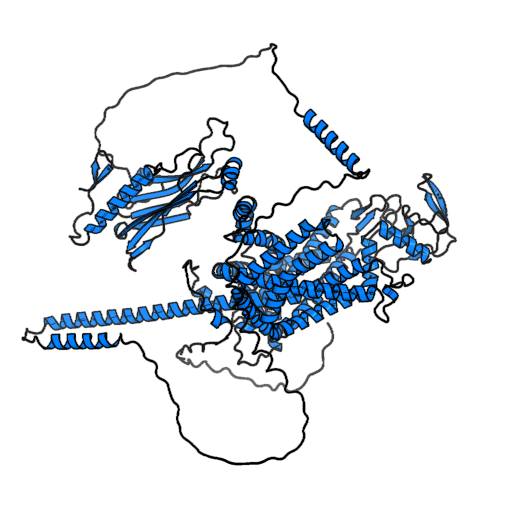 764 ? -32.497 17.079 -38.873 1.00 40.69 764 TRP A CA 1
ATOM 5982 C C . TRP A 1 764 ? -33.592 17.637 -39.804 1.00 40.69 764 TRP A C 1
ATOM 5984 O O . TRP A 1 764 ? -34.555 18.249 -39.345 1.00 40.69 764 TRP A O 1
ATOM 5994 N N . GLY A 1 765 ? -33.449 17.418 -41.116 1.00 31.62 765 GLY A N 1
ATOM 5995 C CA . GLY A 1 765 ? -34.443 17.791 -42.130 1.00 31.62 765 GLY A CA 1
ATOM 5996 C C . GLY A 1 765 ? -35.698 16.901 -42.147 1.00 31.62 765 GLY A C 1
ATOM 5997 O O . GLY A 1 765 ? -35.638 15.706 -41.851 1.00 31.62 765 GLY A O 1
ATOM 5998 N N . ASP A 1 766 ? -36.833 17.504 -42.510 1.00 33.91 766 ASP A N 1
ATOM 5999 C CA . ASP A 1 766 ? -38.183 16.923 -42.474 1.00 33.91 766 ASP A CA 1
ATOM 6000 C C . ASP A 1 766 ? -38.374 15.584 -43.211 1.00 33.91 766 ASP A C 1
ATOM 6002 O O . ASP A 1 766 ? -37.766 15.307 -44.242 1.00 33.91 766 ASP A O 1
ATOM 6006 N N . ASN A 1 767 ? -39.358 14.808 -42.743 1.00 31.52 767 ASN A N 1
ATOM 6007 C CA . ASN A 1 767 ? -40.088 13.837 -43.564 1.00 31.52 767 ASN A CA 1
ATOM 6008 C C . ASN A 1 767 ? -41.598 13.975 -43.305 1.00 31.52 767 ASN A C 1
ATOM 6010 O O . ASN A 1 767 ? -42.115 13.531 -42.278 1.00 31.52 767 ASN A O 1
ATOM 6014 N N . SER A 1 768 ? -42.300 14.612 -44.242 1.00 30.98 768 SER A N 1
ATOM 6015 C CA . SER A 1 768 ? -43.763 14.696 -44.291 1.00 30.98 768 SER A CA 1
ATOM 6016 C C . SER A 1 768 ? -44.387 13.418 -44.878 1.00 30.98 768 SER A C 1
ATOM 6018 O O . SER A 1 768 ? -43.700 12.573 -45.449 1.00 30.98 768 SER A O 1
ATOM 6020 N N . LEU A 1 769 ? -45.703 13.244 -44.705 1.00 37.56 769 LEU A N 1
ATOM 6021 C CA . LEU A 1 769 ? -46.420 12.072 -45.218 1.00 37.56 769 LEU A CA 1
ATOM 6022 C C . LEU A 1 769 ? -46.669 12.163 -46.725 1.00 37.56 769 LEU A C 1
ATOM 6024 O O . LEU A 1 769 ? -47.175 13.184 -47.180 1.00 37.56 769 LEU A O 1
ATOM 6028 N N . GLU A 1 770 ? -46.526 11.037 -47.428 1.00 30.67 770 GLU A N 1
ATOM 6029 C CA . GLU A 1 770 ? -47.479 10.628 -48.469 1.00 30.67 770 GLU A CA 1
ATOM 6030 C C . GLU A 1 770 ? -47.422 9.108 -48.745 1.00 30.67 770 GLU A C 1
ATOM 6032 O O . GLU A 1 770 ? -46.497 8.405 -48.340 1.00 30.67 770 GLU A O 1
ATOM 6037 N N . GLY A 1 771 ? -48.460 8.596 -49.406 1.00 28.80 771 GLY A N 1
ATOM 6038 C CA . GLY A 1 771 ? -48.611 7.237 -49.954 1.00 28.80 771 GLY A CA 1
ATOM 6039 C C . GLY A 1 771 ? -49.677 7.295 -51.066 1.00 28.80 771 GLY A C 1
ATOM 6040 O O . GLY A 1 771 ? -50.020 8.412 -51.457 1.00 28.80 771 GLY A O 1
ATOM 6041 N N . PRO A 1 772 ? -50.297 6.190 -51.543 1.00 57.78 772 PRO A N 1
ATOM 6042 C CA . PRO A 1 772 ? -50.124 4.765 -51.201 1.00 57.78 772 PRO A CA 1
ATOM 6043 C C . PRO A 1 772 ? -49.929 3.837 -52.441 1.00 57.78 772 PRO A C 1
ATOM 6045 O O . PRO A 1 772 ? -50.117 4.282 -53.568 1.00 57.78 772 PRO A O 1
ATOM 6048 N N . ALA A 1 773 ? -49.677 2.523 -52.257 1.00 29.83 773 ALA A N 1
ATOM 6049 C CA . ALA A 1 773 ? -49.904 1.501 -53.309 1.00 29.83 773 ALA A CA 1
ATOM 6050 C C . ALA A 1 773 ? -49.978 0.024 -52.812 1.00 29.83 773 ALA A C 1
ATOM 6052 O O . ALA A 1 773 ? -48.968 -0.567 -52.458 1.00 29.83 773 ALA A O 1
ATOM 6053 N N . SER A 1 774 ? -51.191 -0.549 -52.836 1.00 28.97 774 SER A N 1
ATOM 6054 C CA . SER A 1 774 ? -51.596 -1.867 -53.402 1.00 28.97 774 SER A CA 1
ATOM 6055 C C . SER A 1 774 ? -50.754 -3.176 -53.311 1.00 28.97 774 SER A C 1
ATOM 6057 O O . SER A 1 774 ? -49.622 -3.210 -53.782 1.00 28.97 774 SER A O 1
ATOM 6059 N N . LEU A 1 775 ? -51.475 -4.287 -53.025 1.00 29.31 775 LEU A N 1
ATOM 6060 C CA . LEU A 1 775 ? -51.227 -5.715 -53.393 1.00 29.31 775 LEU A CA 1
ATOM 6061 C C . LEU A 1 775 ? -50.110 -6.461 -52.615 1.00 29.31 775 LEU A C 1
ATOM 6063 O O . LEU A 1 775 ? -49.152 -5.841 -52.172 1.00 29.31 775 LEU A O 1
ATOM 6067 N N . HIS A 1 776 ? -50.164 -7.786 -52.392 1.00 29.58 776 HIS A N 1
ATOM 6068 C CA . HIS A 1 776 ? -51.152 -8.830 -52.756 1.00 29.58 776 HIS A CA 1
ATOM 6069 C C . HIS A 1 776 ? -51.350 -9.830 -51.581 1.00 29.58 776 HIS A C 1
ATOM 6071 O O . HIS A 1 776 ? -50.745 -9.669 -50.521 1.00 29.58 776 HIS A O 1
ATOM 6077 N N . ASP A 1 777 ? -52.219 -10.824 -51.768 1.00 31.16 777 ASP A N 1
ATOM 6078 C CA . ASP A 1 777 ? -52.708 -11.794 -50.771 1.00 31.16 777 ASP A CA 1
ATOM 6079 C C . ASP A 1 777 ? -51.702 -12.903 -50.395 1.00 31.16 777 ASP A C 1
ATOM 6081 O O . ASP A 1 777 ? -50.797 -13.206 -51.168 1.00 31.16 777 ASP A O 1
ATOM 6085 N N . GLU A 1 778 ? -51.951 -13.592 -49.272 1.00 31.05 778 GLU A N 1
ATOM 6086 C CA . GLU A 1 778 ? -52.255 -15.038 -49.307 1.00 31.05 778 GLU A CA 1
ATOM 6087 C C . GLU A 1 778 ? -53.045 -15.486 -48.050 1.00 31.05 778 GLU A C 1
ATOM 6089 O O . GLU A 1 778 ? -53.203 -14.716 -47.098 1.00 31.05 778 GLU A O 1
ATOM 6094 N N . GLU A 1 779 ? -53.637 -16.686 -48.099 1.00 31.55 779 GLU A N 1
ATOM 6095 C CA . GLU A 1 779 ? -54.674 -17.181 -47.169 1.00 31.55 779 GLU A CA 1
ATOM 6096 C C . GLU A 1 779 ? -54.147 -18.082 -46.015 1.00 31.55 779 GLU A C 1
ATOM 6098 O O . GLU A 1 779 ? -52.951 -18.188 -45.764 1.00 31.55 779 GLU A O 1
ATOM 6103 N N . GLU A 1 780 ? -55.091 -18.759 -45.340 1.00 30.22 780 GLU A N 1
ATOM 6104 C CA . GLU A 1 780 ? -54.972 -19.774 -44.275 1.00 30.22 780 GLU A CA 1
ATOM 6105 C C . GLU A 1 780 ? -54.763 -19.263 -42.826 1.00 30.22 780 GLU A C 1
ATOM 6107 O O . GLU A 1 780 ? -53.881 -18.472 -42.515 1.00 30.22 780 GLU A O 1
ATOM 6112 N N . GLY A 1 781 ? -55.555 -19.700 -41.837 1.00 29.39 781 GLY A N 1
ATOM 6113 C CA . GLY A 1 781 ? -56.747 -20.554 -41.912 1.00 29.39 781 GLY A CA 1
ATOM 6114 C C . GLY A 1 781 ? -57.515 -20.609 -40.583 1.00 29.39 781 GLY A C 1
ATOM 6115 O O . GLY A 1 781 ? -56.929 -20.526 -39.504 1.00 29.39 781 GLY A O 1
ATOM 6116 N N . LEU A 1 782 ? -58.845 -20.732 -40.653 1.00 30.84 782 LEU A N 1
ATOM 6117 C CA . LEU A 1 782 ? -59.719 -20.917 -39.482 1.00 30.84 782 LEU A CA 1
ATOM 6118 C C . LEU A 1 782 ? -59.699 -22.400 -39.028 1.00 30.84 782 LEU A C 1
ATOM 6120 O O . LEU A 1 782 ? -59.430 -23.276 -39.852 1.00 30.84 782 LEU A O 1
ATOM 6124 N N . PRO A 1 783 ? -60.024 -22.720 -37.758 1.00 40.59 783 PRO A N 1
ATOM 6125 C CA . PRO A 1 783 ? -61.446 -22.818 -37.417 1.00 40.59 783 PRO A CA 1
ATOM 6126 C C . PRO A 1 783 ? -61.842 -22.266 -36.036 1.00 40.59 783 PRO A C 1
ATOM 6128 O O . PRO A 1 783 ? -61.059 -22.186 -35.092 1.00 40.59 783 PRO A O 1
ATOM 6131 N N . SER A 1 784 ? -63.123 -21.918 -35.933 1.00 33.53 784 SER A N 1
ATOM 6132 C CA . SER A 1 784 ? -63.838 -21.595 -34.695 1.00 33.53 784 SER A CA 1
ATOM 6133 C C . SER A 1 784 ? -64.488 -22.844 -34.066 1.00 33.53 784 SER A C 1
ATOM 6135 O O . SER A 1 784 ? -64.371 -23.933 -34.624 1.00 33.53 784 SER A O 1
ATOM 6137 N N . LEU A 1 785 ? -65.189 -22.640 -32.931 1.00 30.78 785 LEU A N 1
ATOM 6138 C CA . LEU A 1 785 ? -66.092 -23.514 -32.129 1.00 30.78 785 LEU A CA 1
ATOM 6139 C C . LEU A 1 785 ? -65.627 -23.536 -30.651 1.00 30.78 785 LEU A C 1
ATOM 6141 O O . LEU A 1 785 ? -64.435 -23.472 -30.379 1.00 30.78 785 LEU A O 1
ATOM 6145 N N . THR A 1 786 ? -66.483 -23.561 -29.621 1.00 28.81 786 THR A N 1
ATOM 6146 C CA . THR A 1 786 ? -67.954 -23.738 -29.548 1.00 28.81 786 THR A CA 1
ATOM 6147 C C . THR A 1 786 ? -68.539 -22.837 -28.439 1.00 28.81 786 THR A C 1
ATOM 6149 O O . THR A 1 786 ? -67.778 -22.281 -27.649 1.00 28.81 786 THR A O 1
ATOM 6152 N N . ALA A 1 787 ? -69.868 -22.701 -28.336 1.00 33.34 787 ALA A N 1
ATOM 6153 C CA . ALA A 1 787 ? -70.530 -21.861 -27.326 1.00 33.34 787 ALA A CA 1
ATOM 6154 C C . ALA A 1 787 ? -71.462 -22.641 -26.373 1.00 33.34 787 ALA A C 1
ATOM 6156 O O . ALA A 1 787 ? -72.169 -23.550 -26.802 1.00 33.34 787 ALA A O 1
ATOM 6157 N N . GLY A 1 788 ? -71.533 -22.188 -25.112 1.00 28.88 788 GLY A N 1
ATOM 6158 C CA . GLY A 1 788 ? -72.540 -22.579 -24.110 1.00 28.88 788 GLY A CA 1
ATOM 6159 C C . GLY A 1 788 ? -72.331 -23.941 -23.418 1.00 28.88 788 GLY A C 1
ATOM 6160 O O . GLY A 1 788 ? -71.392 -24.659 -23.758 1.00 28.88 788 GLY A O 1
ATOM 6161 N N . PRO A 1 789 ? -73.206 -24.317 -22.458 1.00 39.31 789 PRO A N 1
ATOM 6162 C CA . PRO A 1 789 ? -74.347 -23.569 -21.913 1.00 39.31 789 PRO A CA 1
ATOM 6163 C C . PRO A 1 789 ? -74.172 -23.179 -20.425 1.00 39.31 789 PRO A C 1
ATOM 6165 O O . PRO A 1 789 ? -73.182 -23.523 -19.785 1.00 39.31 789 PRO A O 1
ATOM 6168 N N . ALA A 1 790 ? -75.177 -22.507 -19.855 1.00 39.84 790 ALA A N 1
ATOM 6169 C CA . ALA A 1 790 ? -75.327 -22.329 -18.408 1.00 39.84 790 ALA A CA 1
ATOM 6170 C C . ALA A 1 790 ? -76.428 -23.251 -17.845 1.00 39.84 790 ALA A C 1
ATOM 6172 O O . ALA A 1 790 ? -77.458 -23.435 -18.495 1.00 39.84 790 ALA A O 1
ATOM 6173 N N . PRO A 1 791 ? -76.251 -23.759 -16.617 1.00 43.00 791 PRO A N 1
ATOM 6174 C CA . PRO A 1 791 ? -77.340 -23.963 -15.661 1.00 43.00 791 PRO A CA 1
ATOM 6175 C C . PRO A 1 791 ? -77.059 -23.137 -14.384 1.00 43.00 791 PRO A C 1
ATOM 6177 O O . PRO A 1 791 ? -75.935 -23.096 -13.899 1.00 43.00 791 PRO A O 1
ATOM 6180 N N . ALA A 1 792 ? -77.992 -22.289 -13.953 1.00 29.70 792 ALA A N 1
ATOM 6181 C CA . ALA A 1 792 ? -79.072 -22.592 -12.998 1.00 29.70 792 ALA A CA 1
ATOM 6182 C C . ALA A 1 792 ? -78.671 -22.202 -11.560 1.00 29.70 792 ALA A C 1
ATOM 6184 O O . ALA A 1 792 ? -77.525 -22.374 -11.159 1.00 29.70 792 ALA A O 1
ATOM 6185 N N . GLY A 1 793 ? -79.597 -21.590 -10.818 1.00 41.25 793 GLY A N 1
ATOM 6186 C CA . GLY A 1 793 ? -79.328 -21.032 -9.489 1.00 41.25 793 GLY A CA 1
ATOM 6187 C C . GLY A 1 793 ? -79.645 -22.001 -8.353 1.00 41.25 793 GLY A C 1
ATOM 6188 O O . GLY A 1 793 ? -80.516 -22.856 -8.491 1.00 41.25 793 GLY A O 1
ATOM 6189 N N . GLU A 1 794 ? -78.984 -21.806 -7.214 1.00 29.03 794 GLU A N 1
ATOM 6190 C CA . GLU A 1 794 ? -79.223 -22.547 -5.975 1.00 29.03 794 GLU A CA 1
ATOM 6191 C C . GLU A 1 794 ? -79.434 -21.541 -4.829 1.00 29.03 794 GLU A C 1
ATOM 6193 O O . GLU A 1 794 ? -78.627 -20.632 -4.629 1.00 29.03 794 GLU A O 1
ATOM 6198 N N . GLN A 1 795 ? -80.565 -21.647 -4.122 1.00 41.03 795 GLN A N 1
ATOM 6199 C CA . GLN A 1 795 ? -80.860 -20.854 -2.922 1.00 41.03 795 GLN A CA 1
ATOM 6200 C C . GLN A 1 795 ? -80.276 -21.559 -1.699 1.00 41.03 795 GLN A C 1
ATOM 6202 O O . GLN A 1 795 ? -80.626 -22.716 -1.470 1.00 41.03 795 GLN A O 1
ATOM 6207 N N . GLN A 1 796 ? -79.501 -20.862 -0.859 1.00 28.20 796 GLN A N 1
ATOM 6208 C CA . GLN A 1 796 ? -79.269 -21.335 0.510 1.00 28.20 796 GLN A CA 1
ATOM 6209 C C . GLN A 1 796 ? -78.892 -20.233 1.514 1.00 28.20 796 GLN A C 1
ATOM 6211 O O . GLN A 1 796 ? -77.904 -19.527 1.341 1.00 28.20 796 GLN A O 1
ATOM 6216 N N . ASP A 1 797 ? -79.735 -20.145 2.545 1.00 28.64 797 ASP A N 1
ATOM 6217 C CA . ASP A 1 797 ? -79.516 -19.860 3.970 1.00 28.64 797 ASP A CA 1
ATOM 6218 C C . ASP A 1 797 ? -78.490 -18.822 4.465 1.00 28.64 797 ASP A C 1
ATOM 6220 O O . ASP A 1 797 ? -77.310 -18.800 4.117 1.00 28.64 797 ASP A O 1
ATOM 6224 N N . GLU A 1 798 ? -78.930 -18.072 5.483 1.00 29.69 798 GLU A N 1
ATOM 6225 C CA . GLU A 1 798 ? -78.104 -17.253 6.383 1.00 29.69 798 GLU A CA 1
ATOM 6226 C C . GLU A 1 798 ? -77.255 -18.127 7.337 1.00 29.69 798 GLU A C 1
ATOM 6228 O O . GLU A 1 798 ? -77.387 -18.103 8.561 1.00 29.69 798 GLU A O 1
ATOM 6233 N N . GLY A 1 799 ? -76.370 -18.947 6.768 1.00 27.00 799 GLY A N 1
ATOM 6234 C CA . GLY A 1 799 ? -75.487 -19.840 7.513 1.00 27.00 799 GLY A CA 1
ATOM 6235 C C . GLY A 1 799 ? -74.363 -19.106 8.255 1.00 27.00 799 GLY A C 1
ATOM 6236 O O . GLY A 1 799 ? -73.670 -18.250 7.698 1.00 27.00 799 GLY A O 1
ATOM 6237 N N . ILE A 1 800 ? -74.107 -19.495 9.510 1.00 31.25 800 ILE A N 1
ATOM 6238 C CA . ILE A 1 800 ? -72.975 -18.991 10.306 1.00 31.25 800 ILE A CA 1
ATOM 6239 C C . ILE A 1 800 ? -71.653 -19.364 9.617 1.00 31.25 800 ILE A C 1
ATOM 6241 O O . ILE A 1 800 ? -71.183 -20.502 9.706 1.00 31.25 800 ILE A O 1
ATOM 6245 N N . VAL A 1 801 ? -71.018 -18.385 8.965 1.00 30.81 801 VAL A N 1
ATOM 6246 C CA . VAL A 1 801 ? -69.721 -18.552 8.291 1.00 30.81 801 VAL A CA 1
ATOM 6247 C C . VAL A 1 801 ? -68.602 -18.725 9.322 1.00 30.81 801 VAL A C 1
ATOM 6249 O O . VAL A 1 801 ? -67.894 -17.782 9.681 1.00 30.81 801 VAL A O 1
ATOM 6252 N N . ARG A 1 802 ? -68.408 -19.964 9.784 1.00 36.06 802 ARG A N 1
ATOM 6253 C CA . ARG A 1 802 ? -67.176 -20.375 10.465 1.00 36.06 802 ARG A CA 1
ATOM 6254 C C . ARG A 1 802 ? -66.008 -20.227 9.489 1.00 36.06 802 ARG A C 1
ATOM 6256 O O . ARG A 1 802 ? -65.969 -20.898 8.458 1.00 36.06 802 ARG A O 1
ATOM 6263 N N . PHE A 1 803 ? -65.022 -19.398 9.831 1.00 39.19 803 PHE A N 1
ATOM 6264 C CA . PHE A 1 803 ? -63.728 -19.425 9.150 1.00 39.19 803 PHE A CA 1
ATOM 6265 C C . PHE A 1 803 ? -63.055 -20.771 9.439 1.00 39.19 803 PHE A C 1
ATOM 6267 O O . PHE A 1 803 ? -62.527 -20.991 10.526 1.00 39.19 803 PHE A O 1
ATOM 6274 N N . SER A 1 804 ? -63.111 -21.690 8.473 1.00 43.28 804 SER A N 1
ATOM 6275 C CA . SER A 1 804 ? -62.469 -22.999 8.600 1.00 43.28 804 SER A CA 1
ATOM 6276 C C . SER A 1 804 ? -60.955 -22.852 8.767 1.00 43.28 804 SER A C 1
ATOM 6278 O O . SER A 1 804 ? -60.317 -22.087 8.034 1.00 43.28 804 SER A O 1
ATOM 6280 N N . ALA A 1 805 ? -60.375 -23.632 9.686 1.00 52.91 805 ALA A N 1
ATOM 6281 C CA . ALA A 1 805 ? -58.934 -23.674 9.943 1.00 52.91 805 ALA A CA 1
ATOM 6282 C C . ALA A 1 805 ? -58.115 -23.937 8.662 1.00 52.91 805 ALA A C 1
ATOM 6284 O O . ALA A 1 805 ? -57.031 -23.377 8.494 1.00 52.91 805 ALA A O 1
ATOM 6285 N N . THR A 1 806 ? -58.697 -24.653 7.691 1.00 52.66 806 THR A N 1
ATOM 6286 C CA . THR A 1 806 ? -58.104 -24.935 6.372 1.00 52.66 806 THR A CA 1
ATOM 6287 C C . THR A 1 806 ? -57.782 -23.693 5.532 1.00 52.66 806 THR A C 1
ATOM 6289 O O . THR A 1 806 ? -57.091 -23.791 4.515 1.00 52.66 806 THR A O 1
ATOM 6292 N N . ARG A 1 807 ? -58.245 -22.497 5.931 1.00 53.84 807 ARG A N 1
ATOM 6293 C CA . ARG A 1 807 ? -57.843 -21.221 5.314 1.00 53.84 807 ARG A CA 1
ATOM 6294 C C . ARG A 1 807 ? -56.575 -20.621 5.936 1.00 53.84 807 ARG A C 1
ATOM 6296 O O . ARG A 1 807 ? -55.860 -19.921 5.224 1.00 53.84 807 ARG A O 1
ATOM 6303 N N . ALA A 1 808 ? -56.274 -20.916 7.203 1.00 56.81 808 ALA A N 1
ATOM 6304 C CA . ALA A 1 808 ? -55.029 -20.524 7.875 1.00 56.81 808 ALA A CA 1
ATOM 6305 C C . ALA A 1 808 ? -53.874 -21.482 7.529 1.00 56.81 808 ALA A C 1
ATOM 6307 O O . ALA A 1 808 ? -52.763 -21.032 7.244 1.00 56.81 808 ALA A O 1
ATOM 6308 N N . GLU A 1 809 ? -54.155 -22.786 7.429 1.00 62.66 809 GLU A N 1
ATOM 6309 C CA . GLU A 1 809 ? -53.182 -23.814 7.018 1.00 62.66 809 GLU A CA 1
ATOM 6310 C C . GLU A 1 809 ? -52.533 -23.510 5.657 1.00 62.66 809 GLU A C 1
ATOM 6312 O O . GLU A 1 809 ? -51.337 -23.730 5.476 1.00 62.66 809 GLU A O 1
ATOM 6317 N N . LYS A 1 810 ? -53.279 -22.905 4.718 1.00 68.00 810 LYS A N 1
ATOM 6318 C CA . LYS A 1 810 ? -52.760 -22.462 3.405 1.00 68.00 810 LYS A CA 1
ATOM 6319 C C . LYS A 1 810 ? -51.652 -21.401 3.480 1.00 68.00 810 LYS A C 1
ATOM 6321 O O . LYS A 1 810 ? -50.961 -21.198 2.486 1.00 68.00 810 LYS A O 1
ATOM 6326 N N . TRP A 1 811 ? -51.470 -20.754 4.631 1.00 68.38 811 TRP A N 1
ATOM 6327 C CA . TRP A 1 811 ? -50.382 -19.810 4.912 1.00 68.38 811 TRP A CA 1
ATOM 6328 C C . TRP A 1 811 ? -49.316 -20.394 5.860 1.00 68.38 811 TRP A C 1
ATOM 6330 O O . TRP A 1 811 ? -48.430 -19.668 6.303 1.00 68.38 811 TRP A O 1
ATOM 6340 N N . GLY A 1 812 ? -49.393 -21.687 6.200 1.00 71.12 812 GLY A N 1
ATOM 6341 C CA . GLY A 1 812 ? -48.500 -22.342 7.166 1.00 71.12 812 GLY A CA 1
ATOM 6342 C C . GLY A 1 812 ? -48.764 -21.972 8.633 1.00 71.12 812 GLY A C 1
ATOM 6343 O O . GLY A 1 812 ? -47.959 -22.296 9.504 1.00 71.12 812 GLY A O 1
ATOM 6344 N N . LEU A 1 813 ? -49.877 -21.291 8.925 1.00 75.38 813 LEU A N 1
ATOM 6345 C CA . LEU A 1 813 ? -50.243 -20.846 10.271 1.00 75.38 813 LEU A CA 1
ATOM 6346 C C . LEU A 1 813 ? -50.880 -21.989 11.073 1.00 75.38 813 LEU A C 1
ATOM 6348 O O . LEU A 1 813 ? -52.081 -22.236 10.981 1.00 75.38 813 LEU A O 1
ATOM 6352 N N . VAL A 1 814 ? -50.065 -22.661 11.891 1.00 81.00 814 VAL A N 1
ATOM 6353 C CA . VAL A 1 814 ? -50.533 -23.665 12.858 1.00 81.00 814 VAL A CA 1
ATOM 6354 C C . VAL A 1 814 ? -51.135 -22.964 14.082 1.00 81.00 814 VAL A C 1
ATOM 6356 O O . VAL A 1 814 ? -50.424 -22.433 14.946 1.00 81.00 814 VAL A O 1
ATOM 6359 N N . LEU A 1 815 ? -52.466 -22.959 14.134 1.00 85.06 815 LEU A N 1
ATOM 6360 C CA . LEU A 1 815 ? -53.255 -22.557 15.298 1.00 85.06 815 LEU A CA 1
ATOM 6361 C C . LEU A 1 815 ? -53.319 -23.709 16.312 1.00 85.06 815 LEU A C 1
ATOM 6363 O O . LEU A 1 815 ? -53.282 -24.880 15.932 1.00 85.06 815 LEU A O 1
ATOM 6367 N N . ALA A 1 816 ? -53.424 -23.395 17.603 1.00 84.06 816 ALA A N 1
ATOM 6368 C CA . ALA A 1 816 ? -53.761 -24.409 18.602 1.00 84.06 816 ALA A CA 1
ATOM 6369 C C . ALA A 1 816 ? -55.233 -24.867 18.440 1.00 84.06 816 ALA A C 1
ATOM 6371 O O . ALA A 1 816 ? -56.049 -24.088 17.949 1.00 84.06 816 ALA A O 1
ATOM 6372 N N . PRO A 1 817 ? -55.622 -26.077 18.897 1.00 81.88 817 PRO A N 1
ATOM 6373 C CA . PRO A 1 817 ? -56.992 -26.592 18.721 1.00 81.88 817 PRO A CA 1
ATOM 6374 C C . PRO A 1 817 ? -58.108 -25.702 19.300 1.00 81.88 817 PRO A C 1
ATOM 6376 O O . PRO A 1 817 ? -59.246 -25.768 18.852 1.00 81.88 817 PRO A O 1
ATOM 6379 N N . GLU A 1 818 ? -57.760 -24.862 20.277 1.00 87.25 818 GLU A N 1
ATOM 6380 C CA . GLU A 1 818 ? -58.649 -23.950 21.009 1.00 87.25 818 GLU A CA 1
ATOM 6381 C C . GLU A 1 818 ? -58.343 -22.464 20.704 1.00 87.25 818 GLU A C 1
ATOM 6383 O O . GLU A 1 818 ? -58.599 -21.588 21.531 1.00 87.25 818 GLU A O 1
ATOM 6388 N N . GLU A 1 819 ? -57.699 -22.164 19.573 1.00 85.62 819 GLU A N 1
ATOM 6389 C CA . GLU A 1 819 ? -57.275 -20.811 19.185 1.00 85.62 819 GLU A CA 1
ATOM 6390 C C . GLU A 1 819 ? -58.078 -20.290 17.990 1.00 85.62 819 GLU A C 1
ATOM 6392 O O . GLU A 1 819 ? -58.002 -20.819 16.879 1.00 85.62 819 GLU A O 1
ATOM 6397 N N . ARG A 1 820 ? -58.844 -19.221 18.212 1.00 84.31 820 ARG A N 1
ATOM 6398 C CA . ARG A 1 820 ? -59.714 -18.608 17.206 1.00 84.31 820 ARG A CA 1
ATOM 6399 C C . ARG A 1 820 ? -58.994 -17.480 16.473 1.00 84.31 820 ARG A C 1
ATOM 6401 O O . ARG A 1 820 ? -58.400 -16.592 17.080 1.00 84.31 820 ARG A O 1
ATOM 6408 N N . LEU A 1 821 ? -59.089 -17.494 15.147 1.00 85.88 821 LEU A N 1
ATOM 6409 C CA . LEU A 1 821 ? -58.654 -16.403 14.277 1.00 85.88 821 LEU A CA 1
ATOM 6410 C C . LEU A 1 821 ? -59.630 -15.221 14.412 1.00 85.88 821 LEU A C 1
ATOM 6412 O O . LEU A 1 821 ? -60.805 -15.371 14.086 1.00 85.88 821 LEU A O 1
ATOM 6416 N N . LEU A 1 822 ? -59.147 -14.066 14.879 1.00 83.81 822 LEU A N 1
ATOM 6417 C CA . LEU A 1 822 ? -59.950 -12.844 15.022 1.00 83.81 822 LEU A CA 1
ATOM 6418 C C . LEU A 1 822 ? -59.853 -11.954 13.778 1.00 83.81 822 LEU A C 1
ATOM 6420 O O . LEU A 1 822 ? -60.865 -11.457 13.290 1.00 83.81 822 LEU A O 1
ATOM 6424 N N . TRP A 1 823 ? -58.640 -11.777 13.243 1.00 85.25 823 TRP A N 1
ATOM 6425 C CA . TRP A 1 823 ? -58.386 -10.964 12.052 1.00 85.25 823 TRP A CA 1
ATOM 6426 C C . TRP A 1 823 ? -57.164 -11.457 11.261 1.00 85.25 823 TRP A C 1
ATOM 6428 O O . TRP A 1 823 ? -56.219 -12.021 11.818 1.00 85.25 823 TRP A O 1
ATOM 6438 N N . GLY A 1 824 ? -57.166 -11.213 9.949 1.00 80.56 824 GLY A N 1
ATOM 6439 C CA . GLY A 1 824 ? -56.157 -11.709 9.013 1.00 80.56 824 GLY A CA 1
ATOM 6440 C C . GLY A 1 824 ? -56.430 -13.145 8.526 1.00 80.56 824 GLY A C 1
ATOM 6441 O O . GLY A 1 824 ? -57.556 -13.628 8.647 1.00 80.56 824 GLY A O 1
ATOM 6442 N N . PRO A 1 825 ? -55.434 -13.841 7.943 1.00 81.88 825 PRO A N 1
ATOM 6443 C CA . PRO A 1 825 ? -54.083 -13.359 7.652 1.00 81.88 825 PRO A CA 1
ATOM 6444 C C . PRO A 1 825 ? -54.099 -12.270 6.565 1.00 81.88 825 PRO A C 1
ATOM 6446 O O . PRO A 1 825 ? -54.544 -12.496 5.441 1.00 81.88 825 PRO A O 1
ATOM 6449 N N . CYS A 1 826 ? -53.634 -11.067 6.909 1.00 83.00 826 CYS A N 1
ATOM 6450 C CA . CYS A 1 826 ? -53.647 -9.898 6.034 1.00 83.00 826 CYS A CA 1
ATOM 6451 C C . CYS A 1 826 ? -52.245 -9.631 5.479 1.00 83.00 826 CYS A C 1
ATOM 6453 O O . CYS A 1 826 ? -51.317 -9.324 6.232 1.00 83.00 826 CYS A O 1
ATOM 6455 N N . LEU A 1 827 ? -52.092 -9.769 4.159 1.00 82.81 827 LEU A N 1
ATOM 6456 C CA . LEU A 1 827 ? -50.841 -9.494 3.458 1.00 82.81 827 LEU A CA 1
ATOM 6457 C C . LEU A 1 827 ? -50.789 -8.031 2.999 1.00 82.81 827 LEU A C 1
ATOM 6459 O O . LEU A 1 827 ? -51.654 -7.580 2.239 1.00 82.81 827 LEU A O 1
ATOM 6463 N N . PHE A 1 828 ? -49.749 -7.325 3.424 1.00 82.31 828 PHE A N 1
ATOM 6464 C CA . PHE A 1 828 ? -49.333 -6.025 2.907 1.00 82.31 828 PHE A CA 1
ATOM 6465 C C . PHE A 1 828 ? -48.351 -6.226 1.745 1.00 82.31 828 PHE A C 1
ATOM 6467 O O . PHE A 1 828 ? -47.517 -7.139 1.768 1.00 82.31 828 PHE A O 1
ATOM 6474 N N . GLU A 1 829 ? -48.472 -5.389 0.714 1.00 80.25 829 GLU A N 1
ATOM 6475 C CA . GLU A 1 829 ? -47.723 -5.516 -0.538 1.00 80.25 829 GLU A CA 1
ATOM 6476 C C . GLU A 1 829 ? -46.975 -4.218 -0.872 1.00 80.25 829 GLU A C 1
ATOM 6478 O O . GLU A 1 829 ? -47.575 -3.150 -0.950 1.00 80.25 829 GLU A O 1
ATOM 6483 N N . GLU A 1 830 ? -45.673 -4.314 -1.134 1.00 76.81 830 GLU A N 1
ATOM 6484 C CA . GLU A 1 830 ? -44.856 -3.221 -1.667 1.00 76.81 830 GLU A CA 1
ATOM 6485 C C . GLU A 1 830 ? -45.028 -3.160 -3.199 1.00 76.81 830 GLU A C 1
ATOM 6487 O O . GLU A 1 830 ? -44.819 -4.160 -3.895 1.00 76.81 830 GLU A O 1
ATOM 6492 N N . GLU A 1 831 ? -45.420 -2.005 -3.753 1.00 70.44 831 GLU A N 1
ATOM 6493 C CA . GLU A 1 831 ? -45.435 -1.768 -5.208 1.00 70.44 831 GLU A CA 1
ATOM 6494 C C . GLU A 1 831 ? -44.020 -1.395 -5.680 1.00 70.44 831 GLU A C 1
ATOM 6496 O O . GLU A 1 831 ? -43.613 -0.238 -5.640 1.00 70.44 831 GLU A O 1
ATOM 6501 N N . VAL A 1 832 ? -43.261 -2.404 -6.118 1.00 65.19 832 VAL A N 1
ATOM 6502 C CA . VAL A 1 832 ? -41.814 -2.303 -6.381 1.00 65.19 832 VAL A CA 1
ATOM 6503 C C . VAL A 1 832 ? -41.492 -1.664 -7.732 1.00 65.19 832 VAL A C 1
ATOM 6505 O O . VAL A 1 832 ? -40.429 -1.064 -7.879 1.00 65.19 832 VAL A O 1
ATOM 6508 N N . PHE A 1 833 ? -42.363 -1.800 -8.740 1.00 63.59 833 PHE A N 1
ATOM 6509 C CA . PHE A 1 833 ? -42.070 -1.278 -10.080 1.00 63.59 833 PHE A CA 1
ATOM 6510 C C . PHE A 1 833 ? -43.315 -0.920 -10.901 1.00 63.59 833 PHE A C 1
ATOM 6512 O O . PHE A 1 833 ? -44.262 -1.706 -11.014 1.00 63.59 833 PHE A O 1
ATOM 6519 N N . ARG A 1 834 ? -43.241 0.236 -11.573 1.00 57.22 834 ARG A N 1
ATOM 6520 C CA . ARG A 1 834 ? -44.036 0.583 -12.759 1.00 57.22 834 ARG A CA 1
ATOM 6521 C C . ARG A 1 834 ? -43.113 0.420 -13.968 1.00 57.22 834 ARG A C 1
ATOM 6523 O O . ARG A 1 834 ? -42.000 0.935 -13.945 1.00 57.22 834 ARG A O 1
ATOM 6530 N N . ALA A 1 835 ? -43.520 -0.344 -14.981 1.00 53.28 835 ALA A N 1
ATOM 6531 C CA . ALA A 1 835 ? -42.628 -0.699 -16.089 1.00 53.28 835 ALA A CA 1
ATOM 6532 C C . ALA A 1 835 ? -42.110 0.540 -16.849 1.00 53.28 835 ALA A C 1
ATOM 6534 O O . ALA A 1 835 ? -42.870 1.476 -17.087 1.00 53.28 835 ALA A O 1
ATOM 6535 N N . TRP A 1 836 ? -40.846 0.493 -17.293 1.00 50.44 836 TRP A N 1
ATOM 6536 C CA . TRP A 1 836 ? -40.107 1.575 -17.978 1.00 50.44 836 TRP A CA 1
ATOM 6537 C C . TRP A 1 836 ? -40.767 2.163 -19.241 1.00 50.44 836 TRP A C 1
ATOM 6539 O O . TRP A 1 836 ? -40.309 3.179 -19.752 1.00 50.44 836 TRP A O 1
ATOM 6549 N N . PHE A 1 837 ? -41.834 1.552 -19.756 1.00 55.22 837 PHE A N 1
ATOM 6550 C CA . PHE A 1 837 ? -42.515 1.965 -20.982 1.00 55.22 837 PHE A CA 1
ATOM 6551 C C . PHE A 1 837 ? -43.907 2.539 -20.664 1.00 55.22 837 PHE A C 1
ATOM 6553 O O . PHE A 1 837 ? -44.898 1.808 -20.766 1.00 55.22 837 PHE A O 1
ATOM 6560 N N . PRO A 1 838 ? -44.030 3.838 -20.315 1.00 51.03 838 PRO A N 1
ATOM 6561 C CA . PRO A 1 838 ? -45.310 4.458 -19.949 1.00 51.03 838 PRO A CA 1
ATOM 6562 C C . PRO A 1 838 ? -46.357 4.442 -21.077 1.00 51.03 838 PRO A C 1
ATOM 6564 O O . PRO A 1 838 ? -47.546 4.606 -20.813 1.00 51.03 838 PRO A O 1
ATOM 6567 N N . HIS A 1 839 ? -45.949 4.201 -22.327 1.00 57.22 839 HIS A N 1
ATOM 6568 C CA . HIS A 1 839 ? -46.859 4.049 -23.465 1.00 57.22 839 HIS A CA 1
ATOM 6569 C C . HIS A 1 839 ? -47.457 2.638 -23.619 1.00 57.22 839 HIS A C 1
ATOM 6571 O O . HIS A 1 839 ? -48.441 2.478 -24.342 1.00 57.22 839 HIS A O 1
ATOM 6577 N N . ARG A 1 840 ? -46.947 1.608 -22.921 1.00 55.31 840 ARG A N 1
ATOM 6578 C CA . ARG A 1 840 ? -47.488 0.240 -23.017 1.00 55.31 840 ARG A CA 1
ATOM 6579 C C . ARG A 1 840 ? -48.713 0.067 -22.105 1.00 55.31 840 ARG A C 1
ATOM 6581 O O . ARG A 1 840 ? -48.635 -0.520 -21.023 1.00 55.31 840 ARG A O 1
ATOM 6588 N N . ARG A 1 841 ? -49.860 0.599 -22.557 1.00 48.06 841 ARG A N 1
ATOM 6589 C CA . ARG A 1 841 ? -51.184 0.430 -21.921 1.00 48.06 841 ARG A CA 1
ATOM 6590 C C . ARG A 1 841 ? -51.429 -1.062 -21.635 1.00 48.06 841 ARG A C 1
ATOM 6592 O O . ARG A 1 841 ? -51.578 -1.843 -22.566 1.00 48.06 841 ARG A O 1
ATOM 6599 N N . GLY A 1 842 ? -51.444 -1.449 -20.357 1.00 61.19 842 GLY A N 1
ATOM 6600 C CA . GLY A 1 842 ? -51.625 -2.842 -19.916 1.00 61.19 842 GLY A CA 1
ATOM 6601 C C . GLY A 1 842 ? -50.514 -3.410 -19.022 1.00 61.19 842 GLY A C 1
ATOM 6602 O O . GLY A 1 842 ? -50.699 -4.483 -18.448 1.00 61.19 842 GLY A O 1
ATOM 6603 N N . ALA A 1 843 ? -49.386 -2.711 -18.842 1.00 56.62 843 ALA A N 1
ATOM 6604 C CA . ALA A 1 843 ? -48.358 -3.122 -17.882 1.00 56.62 843 ALA A CA 1
ATOM 6605 C C . ALA A 1 843 ? -48.906 -3.132 -16.436 1.00 56.62 843 ALA A C 1
ATOM 6607 O O . ALA A 1 843 ? -49.223 -2.083 -15.874 1.00 56.62 843 ALA A O 1
ATOM 6608 N N . ARG A 1 844 ? -49.018 -4.322 -15.828 1.00 60.91 844 ARG A N 1
ATOM 6609 C CA . ARG A 1 844 ? -49.448 -4.493 -14.428 1.00 60.91 844 ARG A CA 1
ATOM 6610 C C . ARG A 1 844 ? -48.342 -4.030 -13.470 1.00 60.91 844 ARG A C 1
ATOM 6612 O O . ARG A 1 844 ? -47.174 -4.341 -13.696 1.00 60.91 844 ARG A O 1
ATOM 6619 N N . ASN A 1 845 ? -48.709 -3.336 -12.388 1.00 64.56 845 ASN A N 1
ATOM 6620 C CA . ASN A 1 845 ? -47.780 -3.010 -11.298 1.00 64.56 845 ASN A CA 1
ATOM 6621 C C . ASN A 1 845 ? -47.199 -4.306 -10.708 1.00 64.56 845 ASN A C 1
ATOM 6623 O O . ASN A 1 845 ? -47.956 -5.223 -10.378 1.00 64.56 845 ASN A O 1
ATOM 6627 N N . LEU A 1 846 ? -45.877 -4.373 -10.531 1.00 69.31 846 LEU A N 1
ATOM 6628 C CA . LEU A 1 846 ? -45.246 -5.496 -9.837 1.00 69.31 846 LEU A CA 1
ATOM 6629 C C . LEU A 1 846 ? -45.311 -5.272 -8.325 1.00 69.31 846 LEU A C 1
ATOM 6631 O O . LEU A 1 846 ? -44.723 -4.325 -7.802 1.00 69.31 846 LEU A O 1
ATOM 6635 N N . ARG A 1 847 ? -46.020 -6.170 -7.639 1.00 75.69 847 ARG A N 1
ATOM 6636 C CA . ARG A 1 847 ? -46.157 -6.203 -6.181 1.00 75.69 847 ARG A CA 1
ATOM 6637 C C . ARG A 1 847 ? -45.296 -7.298 -5.567 1.00 75.69 847 ARG A C 1
ATOM 6639 O O . ARG A 1 847 ? -45.095 -8.344 -6.185 1.00 75.69 847 ARG A O 1
ATOM 6646 N N . ARG A 1 848 ? -44.811 -7.068 -4.348 1.00 78.19 848 ARG A N 1
ATOM 6647 C CA . ARG A 1 848 ? -44.134 -8.077 -3.521 1.00 78.19 848 ARG A CA 1
ATOM 6648 C C . ARG A 1 848 ? -44.710 -8.090 -2.103 1.00 78.19 848 ARG A C 1
ATOM 6650 O O . ARG A 1 848 ? -45.061 -7.023 -1.609 1.00 78.19 848 ARG A O 1
ATOM 6657 N N . PRO A 1 849 ? -44.775 -9.249 -1.426 1.00 81.56 849 PRO A N 1
ATOM 6658 C CA . PRO A 1 849 ? -45.140 -9.303 -0.012 1.00 81.56 849 PRO A CA 1
ATOM 6659 C C . PRO A 1 849 ? -44.122 -8.519 0.831 1.00 81.56 849 PRO A C 1
ATOM 6661 O O . PRO A 1 849 ? -42.921 -8.742 0.692 1.00 81.56 849 PRO A O 1
ATOM 6664 N N . SER A 1 850 ? -44.594 -7.622 1.702 1.00 82.31 850 SER A N 1
ATOM 6665 C CA . SER A 1 850 ? -43.747 -6.846 2.624 1.00 82.31 850 SER A CA 1
ATOM 6666 C C . SER A 1 850 ? -43.952 -7.259 4.082 1.00 82.31 850 SER A C 1
ATOM 6668 O O . SER A 1 850 ? -42.990 -7.412 4.835 1.00 82.31 850 SER A O 1
ATOM 6670 N N . THR A 1 851 ? -45.195 -7.503 4.501 1.00 82.88 851 THR A N 1
ATOM 6671 C CA . THR A 1 851 ? -45.533 -7.997 5.846 1.00 82.88 851 THR A CA 1
ATOM 6672 C C . THR A 1 851 ? -46.842 -8.786 5.812 1.00 82.88 851 THR A C 1
ATOM 6674 O O . THR A 1 851 ? -47.779 -8.398 5.121 1.00 82.88 851 THR A O 1
ATOM 6677 N N . LEU A 1 852 ? -46.928 -9.879 6.569 1.00 86.94 852 LEU A N 1
ATOM 6678 C CA . LEU A 1 852 ? -48.154 -10.637 6.823 1.00 86.94 852 LEU A CA 1
ATOM 6679 C C . LEU A 1 852 ? -48.516 -10.503 8.307 1.00 86.94 852 LEU A C 1
ATOM 6681 O O . LEU A 1 852 ? -47.721 -10.881 9.168 1.00 86.94 852 LEU A O 1
ATOM 6685 N N . ALA A 1 853 ? -49.701 -9.973 8.610 1.00 85.44 853 ALA A N 1
ATOM 6686 C CA . ALA A 1 853 ? -50.182 -9.781 9.980 1.00 85.44 853 ALA A CA 1
ATOM 6687 C C . ALA A 1 853 ? -51.449 -10.607 10.248 1.00 85.44 853 ALA A C 1
ATOM 6689 O O . ALA A 1 853 ? -52.332 -10.708 9.397 1.00 85.44 853 ALA A O 1
ATOM 6690 N N . THR A 1 854 ? -51.533 -11.215 11.431 1.00 88.38 854 THR A N 1
ATOM 6691 C CA . THR A 1 854 ? -52.648 -12.075 11.862 1.00 88.38 854 THR A CA 1
ATOM 6692 C C . THR A 1 854 ? -52.903 -11.868 13.353 1.00 88.38 854 THR A C 1
ATOM 6694 O O . THR A 1 854 ? -51.954 -11.835 14.133 1.00 88.38 854 THR A O 1
ATOM 6697 N N . ILE A 1 855 ? -54.163 -11.752 13.769 1.00 88.50 855 ILE A N 1
ATOM 6698 C CA . ILE A 1 855 ? -54.566 -11.649 15.178 1.00 88.50 855 ILE A CA 1
ATOM 6699 C C . ILE A 1 855 ? -55.433 -12.861 15.516 1.00 88.50 855 ILE A C 1
ATOM 6701 O O . ILE A 1 855 ? -56.456 -13.099 14.873 1.00 88.50 855 ILE A O 1
ATOM 6705 N N . THR A 1 856 ? -55.037 -13.614 16.537 1.00 92.00 856 THR A N 1
ATOM 6706 C CA . THR A 1 856 ? -55.845 -14.668 17.162 1.00 92.00 856 THR A CA 1
ATOM 6707 C C . THR A 1 856 ? -56.313 -14.219 18.543 1.00 92.00 856 THR A C 1
ATOM 6709 O O . THR A 1 856 ? -55.807 -13.237 19.083 1.00 92.00 856 THR A O 1
ATOM 6712 N N . ASP A 1 857 ? -57.240 -14.957 19.149 1.00 88.44 857 ASP A N 1
ATOM 6713 C CA . ASP A 1 857 ? -57.688 -14.756 20.534 1.00 88.44 857 ASP A CA 1
ATOM 6714 C C . ASP A 1 857 ? -56.554 -14.849 21.577 1.00 88.44 857 ASP A C 1
ATOM 6716 O O . ASP A 1 857 ? -56.687 -14.356 22.698 1.00 88.44 857 ASP A O 1
ATOM 6720 N N . ARG A 1 858 ? -55.408 -15.435 21.206 1.00 86.94 858 ARG A N 1
ATOM 6721 C CA . ARG A 1 858 ? -54.249 -15.645 22.084 1.00 86.94 858 ARG A CA 1
ATOM 6722 C C . ARG A 1 858 ? -53.028 -14.807 21.710 1.00 86.94 858 ARG A C 1
ATOM 6724 O O . ARG A 1 858 ? -52.257 -14.470 22.612 1.00 86.94 858 ARG A O 1
ATOM 6731 N N . ARG A 1 859 ? -52.802 -14.481 20.430 1.00 88.25 859 ARG A N 1
ATOM 6732 C CA . ARG A 1 859 ? -51.557 -13.848 19.943 1.00 88.25 859 ARG A CA 1
ATOM 6733 C C . ARG A 1 859 ? -51.738 -12.987 18.686 1.00 88.25 859 ARG A C 1
ATOM 6735 O O . ARG A 1 859 ? -52.413 -13.363 17.735 1.00 88.25 859 ARG A O 1
ATOM 6742 N N . LEU A 1 860 ? -51.022 -11.864 18.656 1.00 85.75 860 LEU A N 1
ATOM 6743 C CA . LEU A 1 860 ? -50.666 -11.146 17.433 1.00 85.75 860 LEU A CA 1
ATOM 6744 C C . LEU A 1 860 ? -49.446 -11.838 16.805 1.00 85.75 860 LEU A C 1
ATOM 6746 O O . LEU A 1 860 ? -48.444 -12.070 17.483 1.00 85.75 860 LEU A O 1
ATOM 6750 N N . ILE A 1 861 ? -49.529 -12.164 15.517 1.00 85.00 861 ILE A N 1
ATOM 6751 C CA . ILE A 1 861 ? -48.460 -12.768 14.718 1.00 85.00 861 ILE A CA 1
ATOM 6752 C C . ILE A 1 861 ? -48.141 -11.819 13.561 1.00 85.00 861 ILE A C 1
ATOM 6754 O O . ILE A 1 861 ? -49.022 -11.476 12.772 1.00 85.00 861 ILE A O 1
ATOM 6758 N N . VAL A 1 862 ? -46.878 -11.413 13.452 1.00 83.50 862 VAL A N 1
ATOM 6759 C CA . VAL A 1 862 ? -46.366 -10.540 12.387 1.00 83.50 862 VAL A CA 1
ATOM 6760 C C . VAL A 1 862 ? -45.156 -11.207 11.748 1.00 83.50 862 VAL A C 1
ATOM 6762 O O . VAL A 1 862 ? -44.195 -11.542 12.436 1.00 83.50 862 VAL A O 1
ATOM 6765 N N . ILE A 1 863 ? -45.199 -11.389 10.433 1.00 84.12 863 ILE A N 1
ATOM 6766 C CA . ILE A 1 863 ? -44.118 -11.956 9.623 1.00 84.12 863 ILE A CA 1
ATOM 6767 C C . ILE A 1 863 ? -43.672 -10.868 8.646 1.00 84.12 863 ILE A C 1
ATOM 6769 O O . ILE A 1 863 ? -44.453 -10.464 7.786 1.00 84.12 863 ILE A O 1
ATOM 6773 N N . GLN A 1 864 ? -42.441 -10.375 8.775 1.00 83.25 864 GLN A N 1
ATOM 6774 C CA . GLN A 1 864 ? -41.867 -9.405 7.835 1.00 83.25 864 GLN A CA 1
ATOM 6775 C C . GLN A 1 864 ? -41.062 -10.135 6.757 1.00 83.25 864 GLN A C 1
ATOM 6777 O O . GLN A 1 864 ? -40.393 -11.130 7.043 1.00 83.25 864 GLN A O 1
ATOM 6782 N N . TYR A 1 865 ? -41.102 -9.637 5.521 1.00 83.62 865 TYR A N 1
ATOM 6783 C CA . TYR A 1 865 ? -40.355 -10.196 4.392 1.00 83.62 865 TYR A CA 1
ATOM 6784 C C . TYR A 1 865 ? -39.251 -9.237 3.950 1.00 83.62 865 TYR A C 1
ATOM 6786 O O . TYR A 1 865 ? -39.473 -8.032 3.820 1.00 83.62 865 TYR A O 1
ATOM 6794 N N . ARG A 1 866 ? -38.054 -9.764 3.678 1.00 78.31 866 ARG A N 1
ATOM 6795 C CA . ARG A 1 866 ? -36.904 -8.944 3.285 1.00 78.31 866 ARG A CA 1
ATOM 6796 C C . ARG A 1 866 ? -37.019 -8.550 1.815 1.00 78.31 866 ARG A C 1
ATOM 6798 O O . ARG A 1 866 ? -36.859 -9.391 0.927 1.00 78.31 866 ARG A O 1
ATOM 6805 N N . SER A 1 867 ? -37.250 -7.266 1.542 1.00 67.56 867 SER A N 1
ATOM 6806 C CA . SER A 1 867 ? -37.255 -6.753 0.167 1.00 67.56 867 SER A CA 1
ATOM 6807 C C . SER A 1 867 ? -35.824 -6.706 -0.385 1.00 67.56 867 SER A C 1
ATOM 6809 O O . SER A 1 867 ? -35.030 -5.824 -0.057 1.00 67.56 867 SER A O 1
ATOM 6811 N N . VAL A 1 868 ? -35.463 -7.702 -1.201 1.00 60.34 868 VAL A N 1
ATOM 6812 C CA . VAL A 1 868 ? -34.165 -7.754 -1.892 1.00 60.34 868 VAL A CA 1
ATOM 6813 C C . VAL A 1 868 ? -34.202 -6.818 -3.103 1.00 60.34 868 VAL A C 1
ATOM 6815 O O . VAL A 1 868 ? -35.104 -6.912 -3.941 1.00 60.34 868 VAL A O 1
ATOM 6818 N N . GLY A 1 869 ? -33.226 -5.911 -3.195 1.00 59.25 869 GLY A N 1
ATOM 6819 C CA . GLY A 1 869 ? -33.198 -4.837 -4.192 1.00 59.25 869 GLY A CA 1
ATOM 6820 C C . GLY A 1 869 ? -33.285 -5.317 -5.653 1.00 59.25 869 GLY A C 1
ATOM 6821 O O . GLY A 1 869 ? -32.889 -6.442 -5.969 1.00 59.25 869 GLY A O 1
ATOM 6822 N N . PRO A 1 870 ? -33.782 -4.470 -6.576 1.00 51.81 870 PRO A N 1
ATOM 6823 C CA . PRO A 1 870 ? -34.124 -4.875 -7.945 1.00 51.81 870 PRO A CA 1
ATOM 6824 C C . PRO A 1 870 ? -32.936 -5.351 -8.798 1.00 51.81 870 PRO A C 1
ATOM 6826 O O . PRO A 1 870 ? -33.154 -5.994 -9.818 1.00 51.81 870 PRO A O 1
ATOM 6829 N N . LEU A 1 871 ? -31.695 -5.069 -8.389 1.00 54.12 871 LEU A N 1
ATOM 6830 C CA . LEU A 1 871 ? -30.479 -5.415 -9.135 1.00 54.12 871 LEU A CA 1
ATOM 6831 C C . LEU A 1 871 ? -29.986 -6.859 -8.920 1.00 54.12 871 LEU A C 1
ATOM 6833 O O . LEU A 1 871 ? -29.109 -7.302 -9.653 1.00 54.12 871 LEU A O 1
ATOM 6837 N N . CYS A 1 872 ? -30.509 -7.603 -7.937 1.00 44.97 872 CYS A N 1
ATOM 6838 C CA . CYS A 1 872 ? -29.945 -8.913 -7.573 1.00 44.97 872 CYS A CA 1
ATOM 6839 C C . CYS A 1 872 ? -30.470 -10.109 -8.386 1.00 44.97 872 CYS A C 1
ATOM 6841 O O . CYS A 1 872 ? -29.829 -11.157 -8.365 1.00 44.97 872 CYS A O 1
ATOM 6843 N N . CYS A 1 873 ? -31.602 -9.990 -9.095 1.00 41.41 873 CYS A N 1
ATOM 6844 C CA . CYS A 1 873 ? -32.172 -11.101 -9.869 1.00 41.41 873 CYS A CA 1
ATOM 6845 C C . CYS A 1 873 ? -32.782 -10.633 -11.200 1.00 41.41 873 CYS A C 1
ATOM 6847 O O . CYS A 1 873 ? -33.843 -10.013 -11.211 1.00 41.41 873 CYS A O 1
ATOM 6849 N N . GLY A 1 874 ? -32.184 -11.044 -12.325 1.00 46.53 874 GLY A N 1
ATOM 6850 C CA . GLY A 1 874 ? -32.807 -10.964 -13.657 1.00 46.53 874 GLY A CA 1
ATOM 6851 C C . GLY A 1 874 ? -33.947 -11.974 -13.883 1.00 46.53 874 GLY A C 1
ATOM 6852 O O . GLY A 1 874 ? -34.603 -11.941 -14.919 1.00 46.53 874 GLY A O 1
ATOM 6853 N N . GLY A 1 875 ? -34.196 -12.867 -12.918 1.00 45.22 875 GLY A N 1
ATOM 6854 C CA . GLY A 1 875 ? -35.373 -13.735 -12.858 1.00 45.22 875 GLY A CA 1
ATOM 6855 C C . GLY A 1 875 ? -36.313 -13.314 -11.726 1.00 45.22 875 GLY A C 1
ATOM 6856 O O . GLY A 1 875 ? -35.864 -12.902 -10.656 1.00 45.22 875 GLY A O 1
ATOM 6857 N N . VAL A 1 876 ? -37.627 -13.433 -11.936 1.00 45.41 876 VAL A N 1
ATOM 6858 C CA . VAL A 1 876 ? -38.636 -13.052 -10.933 1.00 45.41 876 VAL A CA 1
ATOM 6859 C C . VAL A 1 876 ? -38.687 -14.093 -9.808 1.00 45.41 876 VAL A C 1
ATOM 6861 O O . VAL A 1 876 ? -39.490 -15.025 -9.817 1.00 45.41 876 VAL A O 1
ATOM 6864 N N . CYS A 1 877 ? -37.825 -13.930 -8.803 1.00 44.75 877 CYS A N 1
ATOM 6865 C CA . CYS A 1 877 ? -37.885 -14.710 -7.569 1.00 44.75 877 CYS A CA 1
ATOM 6866 C C . CYS A 1 877 ? -39.160 -14.371 -6.780 1.00 44.75 877 CYS A C 1
ATOM 6868 O O . CYS A 1 877 ? -39.168 -13.480 -5.935 1.00 44.75 877 CYS A O 1
ATOM 6870 N N . HIS A 1 878 ? -40.231 -15.135 -7.011 1.00 54.22 878 HIS A N 1
ATOM 6871 C CA . HIS A 1 878 ? -41.505 -15.047 -6.280 1.00 54.22 878 HIS A CA 1
ATOM 6872 C C . HIS A 1 878 ? -41.414 -15.407 -4.779 1.00 54.22 878 HIS A C 1
ATOM 6874 O O . HIS A 1 878 ? -42.416 -15.353 -4.071 1.00 54.22 878 HIS A O 1
ATOM 6880 N N . ARG A 1 879 ? -40.229 -15.778 -4.277 1.00 61.88 879 ARG A N 1
ATOM 6881 C CA . ARG A 1 879 ? -39.962 -16.054 -2.860 1.00 61.88 879 ARG A CA 1
ATOM 6882 C C . ARG A 1 879 ? -39.195 -14.887 -2.240 1.00 61.88 879 ARG A C 1
ATOM 6884 O O . ARG A 1 879 ? -37.972 -14.841 -2.335 1.00 61.88 879 ARG A O 1
ATOM 6891 N N . ALA A 1 880 ? -39.908 -13.976 -1.582 1.00 70.00 880 ALA A N 1
ATOM 6892 C CA . ALA A 1 880 ? -39.281 -13.083 -0.614 1.00 70.00 880 ALA A CA 1
ATOM 6893 C C . ALA A 1 880 ? -38.941 -13.904 0.648 1.00 70.00 880 ALA A C 1
ATOM 6895 O O . ALA A 1 880 ? -39.831 -14.587 1.165 1.00 70.00 880 ALA A O 1
ATOM 6896 N N . PRO A 1 881 ? -37.689 -13.905 1.136 1.00 76.38 881 PRO A N 1
ATOM 6897 C CA . PRO A 1 881 ? -37.354 -14.595 2.374 1.00 76.38 881 PRO A CA 1
ATOM 6898 C C . PRO A 1 881 ? -37.976 -13.859 3.567 1.00 76.38 881 PRO A C 1
ATOM 6900 O O . PRO A 1 881 ? -38.095 -12.632 3.563 1.00 76.38 881 PRO A O 1
ATOM 6903 N N . VAL A 1 882 ? -38.372 -14.614 4.591 1.00 81.62 882 VAL A N 1
ATOM 6904 C CA . VAL A 1 882 ? -38.820 -14.049 5.869 1.00 81.62 882 VAL A CA 1
ATOM 6905 C C . VAL A 1 882 ? -37.618 -13.424 6.576 1.00 81.62 882 VAL A C 1
ATOM 6907 O O . VAL A 1 882 ? -36.580 -14.069 6.706 1.00 81.62 882 VAL A O 1
ATOM 6910 N N . ASP A 1 883 ? -37.769 -12.174 7.003 1.00 80.69 883 ASP A N 1
ATOM 6911 C CA . ASP A 1 883 ? -36.750 -11.395 7.717 1.00 80.69 883 ASP A CA 1
ATOM 6912 C C . ASP A 1 883 ? -36.927 -11.524 9.236 1.00 80.69 883 ASP A C 1
ATOM 6914 O O . ASP A 1 883 ? -35.972 -11.770 9.970 1.00 80.69 883 ASP A O 1
ATOM 6918 N N . SER A 1 884 ? -38.177 -11.434 9.706 1.00 80.00 884 SER A N 1
ATOM 6919 C CA . SER A 1 884 ? -38.537 -11.569 11.118 1.00 80.00 884 SER A CA 1
ATOM 6920 C C . SER A 1 884 ? -39.889 -12.270 11.293 1.00 80.00 884 SER A C 1
ATOM 6922 O O . SER A 1 884 ? -40.771 -12.193 10.432 1.00 80.00 884 SER A O 1
ATOM 6924 N N . VAL A 1 885 ? -40.060 -12.946 12.434 1.00 82.56 885 VAL A N 1
ATOM 6925 C CA . VAL A 1 885 ? -41.351 -13.474 12.899 1.00 82.56 885 VAL A CA 1
ATOM 6926 C C . VAL A 1 885 ? -41.544 -13.061 14.353 1.00 82.56 885 VAL A C 1
ATOM 6928 O O . VAL A 1 885 ? -40.860 -13.559 15.245 1.00 82.56 885 VAL A O 1
ATOM 6931 N N . SER A 1 886 ? -42.488 -12.157 14.591 1.00 78.75 886 SER A N 1
ATOM 6932 C CA . SER A 1 886 ? -42.878 -11.691 15.921 1.00 78.75 886 SER A CA 1
ATOM 6933 C C . SER A 1 886 ? -44.187 -12.354 16.339 1.00 78.75 886 SER A C 1
ATOM 6935 O O . SER A 1 886 ? -45.193 -12.240 15.641 1.00 78.75 886 SER A O 1
ATOM 6937 N N . ILE A 1 887 ? -44.187 -13.028 17.491 1.00 84.31 887 ILE A N 1
ATOM 6938 C CA . ILE A 1 887 ? -45.381 -13.631 18.097 1.00 84.31 887 ILE A CA 1
ATOM 6939 C C . ILE A 1 887 ? -45.561 -13.026 19.489 1.00 84.31 887 ILE A C 1
ATOM 6941 O O . ILE A 1 887 ? -44.755 -13.269 20.385 1.00 84.31 887 ILE A O 1
ATOM 6945 N N . ILE A 1 888 ? -46.616 -12.233 19.667 1.00 82.62 888 ILE A N 1
ATOM 6946 C CA . ILE A 1 888 ? -46.869 -11.455 20.882 1.00 82.62 888 ILE A CA 1
ATOM 6947 C C . ILE A 1 888 ? -48.198 -11.922 21.494 1.00 82.62 888 ILE A C 1
ATOM 6949 O O . ILE A 1 888 ? -49.247 -11.691 20.891 1.00 82.62 888 ILE A O 1
ATOM 6953 N N . PRO A 1 889 ? -48.201 -12.574 22.674 1.00 86.56 889 PRO A N 1
ATOM 6954 C CA . PRO A 1 889 ? -49.437 -12.966 23.347 1.00 86.56 889 PRO A CA 1
ATOM 6955 C C . PRO A 1 889 ? -50.300 -11.741 23.673 1.00 86.56 889 PRO A C 1
ATOM 6957 O O . PRO A 1 889 ? -49.793 -10.807 24.295 1.00 86.56 889 PRO A O 1
ATOM 6960 N N . LEU A 1 890 ? -51.591 -11.742 23.314 1.00 83.12 890 LEU A N 1
ATOM 6961 C CA . LEU A 1 890 ? -52.460 -10.564 23.492 1.00 83.12 890 LEU A CA 1
ATOM 6962 C C . LEU A 1 890 ? -52.534 -10.114 24.956 1.00 83.12 890 LEU A C 1
ATOM 6964 O O . LEU A 1 890 ? -52.406 -8.929 25.238 1.00 83.12 890 LEU A O 1
ATOM 6968 N N . LYS A 1 891 ? -52.600 -11.068 25.894 1.00 81.38 891 LYS A N 1
ATOM 6969 C CA . LYS A 1 891 ? -52.574 -10.817 27.347 1.00 81.38 891 LYS A CA 1
ATOM 6970 C C . LYS A 1 891 ? -51.330 -10.069 27.865 1.00 81.3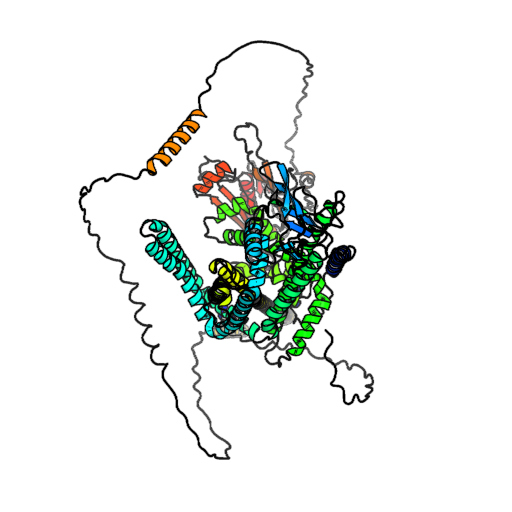8 891 LYS A C 1
ATOM 6972 O O . LYS A 1 891 ? -51.328 -9.625 29.008 1.00 81.38 891 LYS A O 1
ATOM 6977 N N . ASN A 1 892 ? -50.255 -9.988 27.074 1.00 78.50 892 ASN A N 1
ATOM 6978 C CA . ASN A 1 892 ? -49.044 -9.247 27.428 1.00 78.50 892 ASN A CA 1
ATOM 6979 C C . ASN A 1 892 ? -49.062 -7.812 26.872 1.00 78.50 892 ASN A C 1
ATOM 6981 O O . ASN A 1 892 ? -48.176 -7.035 27.223 1.00 78.50 892 ASN A O 1
ATOM 6985 N N . ILE A 1 893 ? -50.005 -7.462 25.991 1.00 79.19 893 ILE A N 1
ATOM 6986 C CA . ILE A 1 893 ? -50.075 -6.157 25.329 1.00 79.19 893 ILE A CA 1
ATOM 6987 C C . ILE A 1 893 ? -50.803 -5.159 26.236 1.00 79.19 893 ILE A C 1
ATOM 6989 O O . ILE A 1 893 ? -51.912 -5.407 26.694 1.00 79.19 893 ILE A O 1
ATOM 6993 N N . LEU A 1 894 ? -50.166 -4.013 26.478 1.00 76.38 894 LEU A N 1
ATOM 6994 C CA . LEU A 1 894 ? -50.713 -2.885 27.240 1.00 76.38 894 LEU A CA 1
ATOM 6995 C C . LEU A 1 894 ? -51.237 -1.753 26.342 1.00 76.38 894 LEU A C 1
ATOM 6997 O O . LEU A 1 894 ? -51.818 -0.796 26.844 1.00 76.38 894 LEU A O 1
ATOM 7001 N N . GLY A 1 895 ? -50.965 -1.814 25.037 1.00 76.31 895 GLY A N 1
ATOM 7002 C CA . GLY A 1 895 ? -51.397 -0.829 24.051 1.00 76.31 895 GLY A CA 1
ATOM 7003 C C . GLY A 1 895 ? -50.510 -0.815 22.806 1.00 76.31 895 GLY A C 1
ATOM 7004 O O . GLY A 1 895 ? -49.528 -1.553 22.707 1.00 76.31 895 GLY A O 1
ATOM 7005 N N . PHE A 1 896 ? -50.842 0.064 21.865 1.00 76.19 896 PHE A N 1
ATOM 7006 C CA . PHE A 1 896 ? -50.121 0.235 20.605 1.00 76.19 896 PHE A CA 1
ATOM 7007 C C . PHE A 1 896 ? -49.816 1.716 20.374 1.00 76.19 896 PHE A C 1
ATOM 7009 O O . PHE A 1 896 ? -50.672 2.565 20.616 1.00 76.19 896 PHE A O 1
ATOM 7016 N N . CYS A 1 897 ? -48.624 2.020 19.864 1.00 76.81 897 CYS A N 1
ATOM 7017 C CA . CYS A 1 897 ? -48.327 3.308 19.243 1.00 76.81 897 CYS A CA 1
ATOM 7018 C C . CYS A 1 897 ? -48.219 3.087 17.731 1.00 76.81 897 CYS A C 1
ATOM 7020 O O . CYS A 1 897 ? -47.512 2.177 17.297 1.00 76.81 897 CYS A O 1
ATOM 7022 N N . VAL A 1 898 ? -48.922 3.892 16.937 1.00 72.56 898 VAL A N 1
ATOM 7023 C CA . VAL A 1 898 ? -48.846 3.862 15.471 1.00 72.56 898 VAL A CA 1
ATOM 7024 C C . VAL A 1 898 ? -48.194 5.164 15.027 1.00 72.56 898 VAL A C 1
ATOM 7026 O O . VAL A 1 898 ? -48.806 6.225 15.111 1.00 72.56 898 VAL A O 1
ATOM 7029 N N . GLU A 1 899 ? -46.938 5.074 14.601 1.00 73.50 899 GLU A N 1
ATOM 7030 C CA . GLU A 1 899 ? -46.146 6.201 14.107 1.00 73.50 899 GLU A CA 1
ATOM 7031 C C . GLU A 1 899 ? -46.089 6.138 12.582 1.00 73.50 899 GLU A C 1
ATOM 7033 O O . GLU A 1 899 ? -45.691 5.117 12.028 1.00 73.50 899 GLU A O 1
ATOM 7038 N N . GLU A 1 900 ? -46.467 7.210 11.894 1.00 68.12 900 GLU A N 1
ATOM 7039 C CA . GLU A 1 900 ? -46.446 7.268 10.432 1.00 68.12 900 GLU A CA 1
ATOM 7040 C C . GLU A 1 900 ? -45.387 8.273 9.969 1.00 68.12 900 GLU A C 1
ATOM 7042 O O . GLU A 1 900 ? -45.503 9.478 10.190 1.00 68.12 900 GLU A O 1
ATOM 7047 N N . ASN A 1 901 ? -44.319 7.763 9.353 1.00 67.19 901 ASN A N 1
ATOM 7048 C CA . ASN A 1 901 ? -43.197 8.562 8.881 1.00 67.19 901 ASN A CA 1
ATOM 7049 C C . ASN A 1 901 ? -43.309 8.774 7.368 1.00 67.19 901 ASN A C 1
ATOM 7051 O O . ASN A 1 901 ? -43.057 7.859 6.575 1.00 67.19 901 ASN A O 1
ATOM 7055 N N . PHE A 1 902 ? -43.655 10.001 6.977 1.00 62.44 902 PHE A N 1
ATOM 7056 C CA . PHE A 1 902 ? -43.672 10.454 5.588 1.00 62.44 902 PHE A CA 1
ATOM 7057 C C . PHE A 1 902 ? -42.317 11.044 5.195 1.00 62.44 902 PHE A C 1
ATOM 7059 O O . PHE A 1 902 ? -41.900 12.071 5.729 1.00 62.44 902 PHE A O 1
ATOM 7066 N N . SER A 1 903 ? -41.653 10.446 4.206 1.00 57.75 903 SER A N 1
ATOM 7067 C CA . SER A 1 903 ? -40.471 11.037 3.573 1.00 57.75 903 SER A CA 1
ATOM 7068 C C . SER A 1 903 ? -40.830 11.566 2.182 1.00 57.75 903 SER A C 1
ATOM 7070 O O . SER A 1 903 ? -41.158 10.812 1.265 1.00 57.75 903 SER A O 1
ATOM 7072 N N . LEU A 1 904 ? -40.803 12.893 2.027 1.00 57.69 904 LEU A N 1
ATOM 7073 C CA . LEU A 1 904 ? -41.099 13.580 0.769 1.00 57.69 904 LEU A CA 1
ATOM 7074 C C . LEU A 1 904 ? -39.796 14.092 0.147 1.00 57.69 904 LEU A C 1
ATOM 7076 O O . LEU A 1 904 ? -39.112 14.923 0.747 1.00 57.69 904 LEU A O 1
ATOM 7080 N N . GLN A 1 905 ? -39.449 13.651 -1.065 1.00 55.28 905 GLN A N 1
ATOM 7081 C CA . GLN A 1 905 ? -38.234 14.129 -1.733 1.00 55.28 905 GLN A CA 1
ATOM 7082 C C . GLN A 1 905 ? -38.456 15.529 -2.329 1.00 55.28 905 GLN A C 1
ATOM 7084 O O . GLN A 1 905 ? -38.837 15.703 -3.487 1.00 55.28 905 GLN A O 1
ATOM 7089 N N . GLN A 1 906 ? -38.236 16.559 -1.506 1.00 48.28 906 GLN A N 1
ATOM 7090 C CA . GLN A 1 906 ? -38.496 17.953 -1.879 1.00 48.28 906 GLN A CA 1
ATOM 7091 C C . GLN A 1 906 ? -37.541 18.497 -2.957 1.00 48.28 906 GLN A C 1
ATOM 7093 O O . GLN A 1 906 ? -37.950 19.360 -3.734 1.00 48.28 906 GLN A O 1
ATOM 7098 N N . ALA A 1 907 ? -36.305 17.991 -3.037 1.00 61.69 907 ALA A N 1
ATOM 7099 C CA . ALA A 1 907 ? -35.262 18.517 -3.918 1.00 61.69 907 ALA A CA 1
ATOM 7100 C C . ALA A 1 907 ? -35.631 18.443 -5.414 1.00 61.69 907 ALA A C 1
ATOM 7102 O O . ALA A 1 907 ? -36.013 17.393 -5.932 1.00 61.69 907 ALA A O 1
ATOM 7103 N N . MET A 1 908 ? -35.432 19.548 -6.140 1.00 53.28 908 MET A N 1
ATOM 7104 C CA . MET A 1 908 ? -35.749 19.660 -7.572 1.00 53.28 908 MET A CA 1
ATOM 7105 C C . MET A 1 908 ? -35.017 18.608 -8.423 1.00 53.28 908 MET A C 1
ATOM 7107 O O . MET A 1 908 ? -35.624 17.987 -9.294 1.00 53.28 908 MET A O 1
ATOM 7111 N N . LEU A 1 909 ? -33.744 18.335 -8.107 1.00 47.69 909 LEU A N 1
ATOM 7112 C CA . LEU A 1 909 ? -32.945 17.291 -8.757 1.00 47.69 909 LEU A CA 1
ATOM 7113 C C . LEU A 1 909 ? -33.519 15.884 -8.518 1.00 47.69 909 LEU A C 1
ATOM 7115 O O . LEU A 1 909 ? -33.539 15.073 -9.439 1.00 47.69 909 LEU A O 1
ATOM 7119 N N . ALA A 1 910 ? -34.053 15.600 -7.326 1.00 51.69 910 ALA A N 1
ATOM 7120 C CA . ALA A 1 910 ? -34.696 14.318 -7.035 1.00 51.69 910 ALA A CA 1
ATOM 7121 C C . ALA A 1 910 ? -35.987 14.130 -7.851 1.00 51.69 910 ALA A C 1
ATOM 7123 O O . ALA A 1 910 ? -36.234 13.038 -8.353 1.00 51.69 910 ALA A O 1
ATOM 7124 N N . ARG A 1 911 ? -36.758 15.205 -8.081 1.00 58.78 911 ARG A N 1
ATOM 7125 C CA . ARG A 1 911 ? -37.933 15.195 -8.978 1.00 58.78 911 ARG A CA 1
ATOM 7126 C C . ARG A 1 911 ? -37.562 15.018 -10.455 1.00 58.78 911 ARG A C 1
ATOM 7128 O O . ARG A 1 911 ? -38.359 14.486 -11.227 1.00 58.78 911 ARG A O 1
ATOM 7135 N N . LEU A 1 912 ? -36.374 15.469 -10.862 1.00 58.44 912 LEU A N 1
ATOM 7136 C CA . LEU A 1 912 ? -35.842 15.230 -12.205 1.00 58.44 912 LEU A CA 1
ATOM 7137 C C . LEU A 1 912 ? -35.408 13.762 -12.351 1.00 58.44 912 LEU A C 1
ATOM 7139 O O . LEU A 1 912 ? -35.845 13.067 -13.266 1.00 58.44 912 LEU A O 1
ATOM 7143 N N . LEU A 1 913 ? -34.626 13.259 -11.392 1.00 48.25 913 LEU A N 1
ATOM 7144 C CA . LEU A 1 913 ? -34.136 11.880 -11.366 1.00 48.25 913 LEU A CA 1
ATOM 7145 C C . LEU A 1 913 ? -35.259 10.851 -11.166 1.00 48.25 913 LEU A C 1
ATOM 7147 O O . LEU A 1 913 ? -35.178 9.765 -11.727 1.00 48.25 913 LEU A O 1
ATOM 7151 N N . SER A 1 914 ? -36.348 11.164 -10.458 1.00 53.41 914 SER A N 1
ATOM 7152 C CA . SER A 1 914 ? -37.499 10.254 -10.347 1.00 53.41 914 SER A CA 1
ATOM 7153 C C . SER A 1 914 ? -38.199 10.031 -11.694 1.00 53.41 914 SER A C 1
ATOM 7155 O O . SER A 1 914 ? -38.702 8.936 -11.941 1.00 53.41 914 SER A O 1
ATOM 7157 N N . ARG A 1 915 ? -38.204 11.039 -12.585 1.00 54.75 915 ARG A N 1
ATOM 7158 C CA . ARG A 1 915 ? -38.742 10.922 -13.954 1.00 54.75 915 ARG A CA 1
ATOM 7159 C C . ARG A 1 915 ? -37.867 10.045 -14.852 1.00 54.75 915 ARG A C 1
ATOM 7161 O O . ARG A 1 915 ? -38.412 9.323 -15.677 1.00 54.75 915 ARG A O 1
ATOM 7168 N N . VAL A 1 916 ? -36.544 10.091 -14.681 1.00 50.53 916 VAL A N 1
ATOM 7169 C CA . VAL A 1 916 ? -35.585 9.289 -15.466 1.00 50.53 916 VAL A CA 1
ATOM 7170 C C . VAL A 1 916 ? -35.466 7.857 -14.926 1.00 50.53 916 VAL A C 1
ATOM 7172 O O . VAL A 1 916 ? -35.411 6.900 -15.689 1.00 50.53 916 VAL A O 1
ATOM 7175 N N . CYS A 1 917 ? -35.459 7.694 -13.602 1.00 46.56 917 CYS A N 1
ATOM 7176 C CA . CYS A 1 917 ? -35.009 6.468 -12.936 1.00 46.56 917 CYS A CA 1
ATOM 7177 C C . CYS A 1 917 ? -36.137 5.672 -12.251 1.00 46.56 917 CYS A C 1
ATOM 7179 O O . CYS A 1 917 ? -35.856 4.733 -11.508 1.00 46.56 917 CYS A O 1
ATOM 7181 N N . CYS A 1 918 ? -37.403 6.051 -12.462 1.00 53.47 918 CYS A N 1
ATOM 7182 C CA . CYS A 1 918 ? -38.607 5.389 -11.929 1.00 53.47 918 CYS A CA 1
ATOM 7183 C C . CYS A 1 918 ? -38.672 5.222 -10.392 1.00 53.47 918 CYS A C 1
ATOM 7185 O O . CYS A 1 918 ? -39.480 4.432 -9.899 1.00 53.47 918 CYS A O 1
ATOM 7187 N N . ARG A 1 919 ? -37.857 5.952 -9.614 1.00 50.81 919 ARG A N 1
ATOM 7188 C CA . ARG A 1 919 ? -37.928 5.923 -8.142 1.00 50.81 919 ARG A CA 1
ATOM 7189 C C . ARG A 1 919 ? -39.176 6.648 -7.609 1.00 50.81 919 ARG A C 1
ATOM 7191 O O . ARG A 1 919 ? -39.626 7.616 -8.225 1.00 50.81 919 ARG A O 1
ATOM 7198 N N . PRO A 1 920 ? -39.705 6.225 -6.447 1.00 52.69 920 PRO A N 1
ATOM 7199 C CA . PRO A 1 920 ? -40.822 6.898 -5.794 1.00 52.69 920 PRO A CA 1
ATOM 7200 C C . PRO A 1 920 ? -40.453 8.313 -5.325 1.00 52.69 920 PRO A C 1
ATOM 7202 O O . PRO A 1 920 ? -39.386 8.530 -4.759 1.00 52.69 920 PRO A O 1
ATOM 7205 N N . LEU A 1 921 ? -41.363 9.271 -5.534 1.00 53.59 921 LEU A N 1
ATOM 7206 C CA . LEU A 1 921 ? -41.233 10.668 -5.076 1.00 53.59 921 LEU A CA 1
ATOM 7207 C C . LEU A 1 921 ? -41.517 10.846 -3.573 1.00 53.59 921 LEU A C 1
ATOM 7209 O O . LEU A 1 921 ? -41.109 11.839 -2.965 1.00 53.59 921 LEU A O 1
ATOM 7213 N N . SER A 1 922 ? -42.220 9.879 -2.990 1.00 61.09 922 SER A N 1
ATOM 7214 C CA . SER A 1 922 ? -42.567 9.800 -1.577 1.00 61.09 922 SER A CA 1
ATOM 7215 C C . SER A 1 922 ? -42.464 8.351 -1.114 1.00 61.09 922 SER A C 1
ATOM 7217 O O . SER A 1 922 ? -43.014 7.467 -1.776 1.00 61.09 922 SER A O 1
ATOM 7219 N N . GLU A 1 923 ? -41.846 8.115 0.036 1.00 62.75 923 GLU A N 1
ATOM 7220 C CA . GLU A 1 923 ? -41.927 6.835 0.743 1.00 62.75 923 GLU A CA 1
ATOM 7221 C C . GLU A 1 923 ? -42.628 7.075 2.084 1.00 62.75 923 GLU A C 1
ATOM 7223 O O . GLU A 1 923 ? -42.193 7.913 2.882 1.00 62.75 923 GLU A O 1
ATOM 7228 N N . SER A 1 924 ? -43.742 6.371 2.296 1.00 63.66 924 SER A N 1
ATOM 7229 C CA . SER A 1 924 ? -44.504 6.358 3.546 1.00 63.66 924 SER A CA 1
ATOM 7230 C C . SER A 1 924 ? -44.179 5.074 4.312 1.00 63.66 924 SER A C 1
ATOM 7232 O O . SER A 1 924 ? -44.077 3.994 3.726 1.00 63.66 924 SER A O 1
ATOM 7234 N N . SER A 1 925 ? -43.966 5.178 5.624 1.00 67.69 925 SER A N 1
ATOM 7235 C CA . SER A 1 925 ? -43.656 4.019 6.467 1.00 67.69 925 SER A CA 1
ATOM 7236 C C . SER A 1 925 ? -44.416 4.074 7.788 1.00 67.69 925 SER A C 1
ATOM 7238 O O . SER A 1 925 ? -44.276 5.013 8.571 1.00 67.69 925 SER A O 1
ATOM 7240 N N . LEU A 1 926 ? -45.233 3.050 8.017 1.00 69.94 926 LEU A N 1
ATOM 7241 C CA . LEU A 1 926 ? -46.105 2.907 9.172 1.00 69.94 926 LEU A CA 1
ATOM 7242 C C . LEU A 1 926 ? -45.435 1.989 10.201 1.00 69.94 926 LEU A C 1
ATOM 7244 O O . LEU A 1 926 ? -45.295 0.790 9.979 1.00 69.94 926 LEU A O 1
ATOM 7248 N N . SER A 1 927 ? -45.016 2.549 11.330 1.00 72.94 927 SER A N 1
ATOM 7249 C CA . SER A 1 927 ? -44.341 1.866 12.434 1.00 72.94 927 SER A CA 1
ATOM 7250 C C . SER A 1 927 ? -45.318 1.614 13.586 1.00 72.94 927 SER A C 1
ATOM 7252 O O . SER A 1 927 ? -45.550 2.484 14.428 1.00 72.94 927 SER A O 1
ATOM 7254 N N . VAL A 1 928 ? -45.858 0.397 13.663 1.00 73.31 928 VAL A N 1
ATOM 7255 C CA . VAL A 1 928 ? -46.687 -0.059 14.788 1.00 73.31 928 VAL A CA 1
ATOM 7256 C C . VAL A 1 928 ? -45.782 -0.614 15.894 1.00 73.31 928 VAL A C 1
ATOM 7258 O O . VAL A 1 928 ? -45.253 -1.721 15.788 1.00 73.31 928 VAL A O 1
ATOM 7261 N N . LYS A 1 929 ? -45.595 0.149 16.974 1.00 76.56 929 LYS A N 1
ATOM 7262 C CA . LYS A 1 929 ? -44.859 -0.268 18.180 1.00 76.56 929 LYS A CA 1
ATOM 7263 C C . LYS A 1 929 ? -45.825 -0.874 19.195 1.00 76.56 929 LYS A C 1
ATOM 7265 O O . LYS A 1 929 ? -46.811 -0.240 19.575 1.00 76.56 929 LYS A O 1
ATOM 7270 N N . VAL A 1 930 ? -45.530 -2.082 19.672 1.00 76.19 930 VAL A N 1
ATOM 7271 C CA . VAL A 1 930 ? -46.406 -2.816 20.600 1.00 76.19 930 VAL A CA 1
ATOM 7272 C C . VAL A 1 930 ? -45.911 -2.630 22.031 1.00 76.19 930 VAL A C 1
ATOM 7274 O O . VAL A 1 930 ? -44.862 -3.156 22.401 1.00 76.19 930 VAL A O 1
ATOM 7277 N N . LEU A 1 931 ? -46.652 -1.889 22.859 1.00 75.56 931 LEU A N 1
ATOM 7278 C CA . LEU A 1 931 ? -46.322 -1.746 24.275 1.00 75.56 931 LEU A CA 1
ATOM 7279 C C . LEU A 1 931 ? -46.711 -3.027 25.014 1.00 75.56 931 LEU A C 1
ATOM 7281 O O . LEU A 1 931 ? -47.865 -3.447 24.962 1.00 75.56 931 LEU A O 1
ATOM 7285 N N . SER A 1 932 ? -45.771 -3.631 25.737 1.00 75.62 932 SER A N 1
ATOM 7286 C CA . SER A 1 932 ? -45.993 -4.894 26.441 1.00 75.62 932 SER A CA 1
ATOM 7287 C C . SER A 1 932 ? -45.541 -4.863 27.900 1.00 75.62 932 SER A C 1
ATOM 7289 O O . SER A 1 932 ? -44.692 -4.059 28.293 1.00 75.62 932 SER A O 1
ATOM 7291 N N . ASN A 1 933 ? -46.095 -5.778 28.695 1.00 68.50 933 ASN A N 1
ATOM 7292 C CA . ASN A 1 933 ? -45.638 -6.100 30.041 1.00 68.50 933 ASN A CA 1
ATOM 7293 C C . ASN A 1 933 ? -44.840 -7.414 30.022 1.00 68.50 933 ASN A C 1
ATOM 7295 O O . ASN A 1 933 ? -45.353 -8.479 30.361 1.00 68.50 933 ASN A O 1
ATOM 7299 N N . ALA A 1 934 ? -43.579 -7.353 29.595 1.00 59.47 934 ALA A N 1
ATOM 7300 C CA . ALA A 1 934 ? -42.722 -8.530 29.411 1.00 59.47 934 ALA A CA 1
ATOM 7301 C C . ALA A 1 934 ? -42.132 -9.093 30.729 1.00 59.47 934 ALA A C 1
ATOM 7303 O O . ALA A 1 934 ? -41.051 -9.673 30.728 1.00 59.47 934 ALA A O 1
ATOM 7304 N N . GLY A 1 935 ? -42.785 -8.865 31.876 1.00 49.38 935 GLY A N 1
ATOM 7305 C CA . GLY A 1 935 ? -42.302 -9.261 33.211 1.00 49.38 935 GLY A CA 1
ATOM 7306 C C . GLY A 1 935 ? -41.131 -8.432 33.763 1.00 49.38 935 GLY A C 1
ATOM 7307 O O . GLY A 1 935 ? -40.838 -8.517 34.951 1.00 49.38 935 GLY A O 1
ATOM 7308 N N . LEU A 1 936 ? -40.500 -7.597 32.929 1.00 45.91 936 LEU A N 1
ATOM 7309 C CA . LEU A 1 936 ? -39.373 -6.717 33.275 1.00 45.91 936 LEU A CA 1
ATOM 7310 C C . LEU A 1 936 ? -39.752 -5.221 33.310 1.00 45.91 936 LEU A C 1
ATOM 7312 O O . LEU A 1 936 ? -38.889 -4.365 33.477 1.00 45.91 936 LEU A O 1
ATOM 7316 N N . GLY A 1 937 ? -41.040 -4.899 33.147 1.00 60.03 937 GLY A N 1
ATOM 7317 C CA . GLY A 1 937 ? -41.563 -3.533 33.069 1.00 60.03 937 GLY A CA 1
ATOM 7318 C C . GLY A 1 937 ? -42.327 -3.261 31.771 1.00 60.03 937 GLY A C 1
ATOM 7319 O O . GLY A 1 937 ? -42.587 -4.168 30.977 1.00 60.03 937 GLY A O 1
ATOM 7320 N N . LYS A 1 938 ? -42.693 -1.990 31.560 1.00 62.16 938 LYS A N 1
ATOM 7321 C CA . LYS A 1 938 ? -43.327 -1.514 30.322 1.00 62.16 938 LYS A CA 1
ATOM 7322 C C . LYS A 1 938 ? -42.270 -1.396 29.222 1.00 62.16 938 LYS A C 1
ATOM 7324 O O . LYS A 1 938 ? -41.461 -0.475 29.262 1.00 62.16 938 LYS A O 1
ATOM 7329 N N . VAL A 1 939 ? -42.291 -2.302 28.247 1.00 53.22 939 VAL A N 1
ATOM 7330 C CA . VAL A 1 939 ? -41.323 -2.337 27.139 1.00 53.22 939 VAL A CA 1
ATOM 7331 C C . VAL A 1 939 ? -42.065 -2.352 25.808 1.00 53.22 939 VAL A C 1
ATOM 7333 O O . VAL A 1 939 ? -42.946 -3.190 25.594 1.00 53.22 939 VAL A O 1
ATOM 7336 N N . TYR A 1 940 ? -41.698 -1.442 24.904 1.00 61.72 940 TYR A N 1
ATOM 7337 C CA . TYR A 1 940 ? -42.107 -1.519 23.504 1.00 61.72 940 TYR A CA 1
ATOM 7338 C C . TYR A 1 940 ? -41.358 -2.674 22.834 1.00 61.72 940 TYR A C 1
ATOM 7340 O O . TYR A 1 940 ? -40.147 -2.598 22.630 1.00 61.72 940 TYR A O 1
ATOM 7348 N N . LEU A 1 941 ? -42.074 -3.751 22.515 1.00 54.94 941 LEU A N 1
ATOM 7349 C CA . LEU A 1 941 ? -41.561 -4.798 21.636 1.00 54.94 941 LEU A CA 1
ATOM 7350 C C . LEU A 1 941 ? -41.583 -4.308 20.181 1.00 54.94 941 LEU A C 1
ATOM 7352 O O . LEU A 1 941 ? -42.251 -3.323 19.856 1.00 54.94 941 LEU A O 1
ATOM 7356 N N . GLY A 1 942 ? -40.792 -4.988 19.345 1.00 56.34 942 GLY A N 1
ATOM 7357 C CA . GLY A 1 942 ? -40.316 -4.512 18.045 1.00 56.34 942 GLY A CA 1
ATOM 7358 C C . GLY A 1 942 ? -41.349 -3.787 17.179 1.00 56.34 942 GLY A C 1
ATOM 7359 O O . GLY A 1 942 ? -42.493 -4.218 17.046 1.00 56.34 942 GLY A O 1
ATOM 7360 N N . ALA A 1 943 ? -40.909 -2.688 16.563 1.00 59.06 943 ALA A N 1
ATOM 7361 C CA . ALA A 1 943 ? -41.712 -1.919 15.626 1.00 59.06 943 ALA A CA 1
ATOM 7362 C C . ALA A 1 943 ? -42.038 -2.756 14.378 1.00 59.06 943 ALA A C 1
ATOM 7364 O O . ALA A 1 943 ? -41.163 -3.032 13.555 1.00 59.06 943 ALA A O 1
ATOM 7365 N N . MET A 1 944 ? -43.310 -3.117 14.209 1.00 63.53 944 MET A N 1
ATOM 7366 C CA . MET A 1 944 ? -43.836 -3.612 12.940 1.00 63.53 944 MET A CA 1
ATOM 7367 C C . MET A 1 944 ? -43.841 -2.437 11.958 1.00 63.53 944 MET A C 1
ATOM 7369 O O . MET A 1 944 ? -44.759 -1.621 11.956 1.00 63.53 944 MET A O 1
ATOM 7373 N N . SER A 1 945 ? -42.785 -2.338 11.152 1.00 63.69 945 SER A N 1
ATOM 7374 C CA . SER A 1 945 ? -42.712 -1.387 10.045 1.00 63.69 945 SER A CA 1
ATOM 7375 C C . SER A 1 945 ? -43.369 -1.992 8.807 1.00 63.69 945 SER A C 1
ATOM 7377 O O . SER A 1 945 ? -42.894 -3.002 8.282 1.00 63.69 945 SER A O 1
ATOM 7379 N N . VAL A 1 946 ? -44.460 -1.373 8.359 1.00 63.00 946 VAL A N 1
ATOM 7380 C CA . VAL A 1 946 ? -45.111 -1.617 7.071 1.00 63.00 946 VAL A CA 1
ATOM 7381 C C . VAL A 1 946 ? -44.740 -0.460 6.148 1.00 63.00 946 VAL A C 1
ATOM 7383 O O . VAL A 1 946 ? -45.101 0.689 6.400 1.00 63.00 946 VAL A O 1
ATOM 7386 N N . LYS A 1 947 ? -44.012 -0.752 5.068 1.00 60.59 947 LYS A N 1
ATOM 7387 C CA . LYS A 1 947 ? -43.775 0.228 4.001 1.00 60.59 947 LYS A CA 1
ATOM 7388 C C . LYS A 1 947 ? -45.022 0.361 3.137 1.00 60.59 947 LYS A C 1
ATOM 7390 O O . LYS A 1 947 ? -45.590 -0.651 2.722 1.00 60.59 947 LYS A O 1
ATOM 7395 N N . GLN A 1 948 ? -45.427 1.599 2.881 1.00 61.72 948 GLN A N 1
ATOM 7396 C CA . GLN A 1 948 ? -46.655 1.950 2.180 1.00 61.72 948 GLN A CA 1
ATOM 7397 C C . GLN A 1 948 ? -46.350 2.783 0.922 1.00 61.72 948 GLN A C 1
ATOM 7399 O O . GLN A 1 948 ? -45.204 3.034 0.543 1.00 61.72 948 GLN A O 1
ATOM 7404 N N . ARG A 1 949 ? -47.415 3.076 0.182 1.00 59.16 949 ARG A N 1
ATOM 7405 C CA . ARG A 1 949 ? -47.434 3.364 -1.248 1.00 59.16 949 ARG A CA 1
ATOM 7406 C C . ARG A 1 949 ? -46.774 4.687 -1.654 1.00 59.16 949 ARG A C 1
ATOM 7408 O O . ARG A 1 949 ? -46.578 5.615 -0.870 1.00 59.16 949 ARG A O 1
ATOM 7415 N N . VAL A 1 950 ? -46.499 4.756 -2.953 1.00 53.66 950 VAL A N 1
ATOM 7416 C CA . VAL A 1 950 ? -45.960 5.909 -3.677 1.00 53.66 950 VAL A CA 1
ATOM 7417 C C . VAL A 1 950 ? -47.093 6.851 -4.091 1.00 53.66 950 VAL A C 1
ATOM 7419 O O . VAL A 1 950 ? -48.046 6.402 -4.731 1.00 53.66 950 VAL A O 1
ATOM 7422 N N . LEU A 1 951 ? -46.976 8.154 -3.816 1.00 50.53 951 LEU A N 1
ATOM 7423 C CA . LEU A 1 951 ? -47.895 9.148 -4.373 1.00 50.53 951 LEU A CA 1
ATOM 7424 C C . LEU A 1 951 ? -47.718 9.237 -5.903 1.00 50.53 951 LEU A C 1
ATOM 7426 O O . LEU A 1 951 ? -46.589 9.405 -6.381 1.00 50.53 951 LEU A O 1
ATOM 7430 N N . PRO A 1 952 ? -48.798 9.167 -6.706 1.00 50.78 952 PRO A N 1
ATOM 7431 C CA . PRO A 1 952 ? -48.721 9.536 -8.112 1.00 50.78 952 PRO A CA 1
ATOM 7432 C C . PRO A 1 952 ? -48.454 11.045 -8.236 1.00 50.78 952 PRO A C 1
ATOM 7434 O O . PRO A 1 952 ? -48.839 11.825 -7.370 1.00 50.78 952 PRO A O 1
ATOM 7437 N N . LEU A 1 953 ? -47.846 11.461 -9.352 1.00 43.12 953 LEU A N 1
ATOM 7438 C CA . LEU A 1 953 ? -47.305 12.814 -9.603 1.00 43.12 953 LEU A CA 1
ATOM 7439 C C . LEU A 1 953 ? -48.305 13.989 -9.444 1.00 43.12 953 LEU A C 1
ATOM 7441 O O . LEU A 1 953 ? -47.895 15.146 -9.502 1.00 43.12 953 LEU A O 1
ATOM 7445 N N . HIS A 1 954 ? -49.597 13.696 -9.271 1.00 49.19 954 HIS A N 1
ATOM 7446 C CA . HIS A 1 954 ? -50.705 14.653 -9.204 1.00 49.19 954 HIS A CA 1
ATOM 7447 C C . HIS A 1 954 ? -51.705 14.363 -8.062 1.00 49.19 954 HIS A C 1
ATOM 7449 O O . HIS A 1 954 ? -52.815 14.885 -8.095 1.00 49.19 954 HIS A O 1
ATOM 7455 N N . ALA A 1 955 ? -51.362 13.517 -7.081 1.00 47.88 955 ALA A N 1
ATOM 7456 C CA . ALA A 1 955 ? -52.173 13.391 -5.866 1.00 47.88 955 ALA A CA 1
ATOM 7457 C C . ALA A 1 955 ? -51.950 14.594 -4.938 1.00 47.88 955 ALA A C 1
ATOM 7459 O O . ALA A 1 955 ? -50.813 15.028 -4.744 1.00 47.88 955 ALA A O 1
ATOM 7460 N N . ASP A 1 956 ? -53.034 15.102 -4.356 1.00 46.75 956 ASP A N 1
ATOM 7461 C CA . ASP A 1 956 ? -52.989 16.154 -3.342 1.00 46.75 956 ASP A CA 1
ATOM 7462 C C . ASP A 1 956 ? -52.376 15.591 -2.038 1.00 46.75 956 ASP A C 1
ATOM 7464 O O . ASP A 1 956 ? -52.850 14.559 -1.548 1.00 46.75 956 ASP A O 1
ATOM 7468 N N . PRO A 1 957 ? -51.333 16.218 -1.455 1.00 49.88 957 PRO A N 1
ATOM 7469 C CA . PRO A 1 957 ? -50.765 15.786 -0.177 1.00 49.88 957 PRO A CA 1
ATOM 7470 C C . PRO A 1 957 ? -51.741 15.882 1.011 1.00 49.88 957 PRO A C 1
ATOM 7472 O O . PRO A 1 957 ? -51.436 15.330 2.065 1.00 49.88 957 PRO A O 1
ATOM 7475 N N . ALA A 1 958 ? -52.898 16.539 0.871 1.00 43.81 958 ALA A N 1
ATOM 7476 C CA . ALA A 1 958 ? -53.968 16.542 1.871 1.00 43.81 958 ALA A CA 1
ATOM 7477 C C . ALA A 1 958 ? -54.873 15.288 1.833 1.00 43.81 958 ALA A C 1
ATOM 7479 O O . ALA A 1 958 ? -55.747 15.133 2.689 1.00 43.81 958 ALA A O 1
ATOM 7480 N N . CYS A 1 959 ? -54.705 14.379 0.863 1.00 43.09 959 CYS A N 1
ATOM 7481 C CA . CYS A 1 959 ? -55.479 13.138 0.813 1.00 43.09 959 CYS A CA 1
ATOM 7482 C C . CYS A 1 959 ? -54.973 12.101 1.833 1.00 43.09 959 CYS A C 1
ATOM 7484 O O . CYS A 1 959 ? -53.944 11.459 1.623 1.00 43.09 959 CYS A O 1
ATOM 7486 N N . ASN A 1 960 ? -55.753 11.874 2.895 1.00 46.81 960 ASN A N 1
ATOM 7487 C CA . ASN A 1 960 ? -55.537 10.797 3.868 1.00 46.81 960 ASN A CA 1
ATOM 7488 C C . ASN A 1 960 ? -55.653 9.411 3.201 1.00 46.81 960 ASN A C 1
ATOM 7490 O O . ASN A 1 960 ? -56.748 8.867 3.071 1.00 46.81 960 ASN A O 1
ATOM 7494 N N . PHE A 1 961 ? -54.522 8.834 2.792 1.00 50.88 961 PHE A N 1
ATOM 7495 C CA . PHE A 1 961 ? -54.432 7.512 2.161 1.00 50.88 961 PHE A CA 1
ATOM 7496 C C . PHE A 1 961 ? -54.012 6.410 3.150 1.00 50.88 961 PHE A C 1
ATOM 7498 O O . PHE A 1 961 ? -53.047 5.687 2.901 1.00 50.88 961 PHE A O 1
ATOM 7505 N N . GLU A 1 962 ? -54.755 6.221 4.245 1.00 57.44 962 GLU A N 1
ATOM 7506 C CA . GLU A 1 962 ? -54.739 4.918 4.927 1.00 57.44 962 GLU A CA 1
ATOM 7507 C C . GLU A 1 962 ? -55.396 3.885 3.990 1.00 57.44 962 GLU A C 1
ATOM 7509 O O . GLU A 1 962 ? -56.547 4.063 3.592 1.00 57.44 962 GLU A O 1
ATOM 7514 N N . GLU A 1 963 ? -54.699 2.805 3.611 1.00 62.44 963 GLU A N 1
ATOM 7515 C CA . GLU A 1 963 ? -55.372 1.692 2.920 1.00 62.44 963 GLU A CA 1
ATOM 7516 C C . GLU A 1 963 ? -56.435 1.074 3.844 1.00 62.44 963 GLU A C 1
ATOM 7518 O O . GLU A 1 963 ? -56.219 0.990 5.054 1.00 62.44 963 GLU A O 1
ATOM 7523 N N . ASP A 1 964 ? -57.545 0.558 3.301 1.00 69.50 964 ASP A N 1
ATOM 7524 C CA . ASP A 1 964 ? -58.631 -0.027 4.111 1.00 69.50 964 ASP A CA 1
ATOM 7525 C C . ASP A 1 964 ? -58.128 -1.098 5.095 1.00 69.50 964 ASP A C 1
ATOM 7527 O O . ASP A 1 964 ? -58.603 -1.181 6.224 1.00 69.50 964 ASP A O 1
ATOM 7531 N N . LYS A 1 965 ? -57.100 -1.866 4.703 1.00 70.31 965 LYS A N 1
ATOM 7532 C CA . LYS A 1 965 ? -56.393 -2.849 5.545 1.00 70.31 965 LYS A CA 1
ATOM 7533 C C . LYS A 1 965 ? -55.678 -2.228 6.750 1.00 70.31 965 LYS A C 1
ATOM 7535 O O . LYS A 1 965 ? -55.615 -2.848 7.808 1.00 70.31 965 LYS A O 1
ATOM 7540 N N . VAL A 1 966 ? -55.096 -1.040 6.578 1.00 67.12 966 VAL A N 1
ATOM 7541 C CA . VAL A 1 966 ? -54.413 -0.277 7.635 1.00 67.12 966 VAL A CA 1
ATOM 7542 C C . VAL A 1 966 ? -55.449 0.320 8.580 1.00 67.12 966 VAL A C 1
ATOM 7544 O O . VAL A 1 966 ? -55.317 0.163 9.790 1.00 67.12 966 VAL A O 1
ATOM 7547 N N . LEU A 1 967 ? -56.526 0.898 8.040 1.00 73.12 967 LEU A N 1
ATOM 7548 C CA . LEU A 1 967 ? -57.684 1.362 8.810 1.00 73.12 967 LEU A CA 1
ATOM 7549 C C . LEU A 1 967 ? -58.336 0.230 9.618 1.00 73.12 967 LEU A C 1
ATOM 7551 O O . LEU A 1 967 ? -58.651 0.409 10.795 1.00 73.12 967 LEU A O 1
ATOM 7555 N N . GLU A 1 968 ? -58.525 -0.942 9.013 1.00 77.62 968 GLU A N 1
ATOM 7556 C CA . GLU A 1 968 ? -59.088 -2.123 9.668 1.00 77.62 968 GLU A CA 1
ATOM 7557 C C . GLU A 1 968 ? -58.157 -2.653 10.769 1.00 77.62 968 GLU A C 1
ATOM 7559 O O . GLU A 1 968 ? -58.611 -2.864 11.894 1.00 77.62 968 GLU A O 1
ATOM 7564 N N . LEU A 1 969 ? -56.850 -2.775 10.497 1.00 76.38 969 LEU A N 1
ATOM 7565 C CA . LEU A 1 969 ? -55.847 -3.115 11.510 1.00 76.38 969 LEU A CA 1
ATOM 7566 C C . LEU A 1 969 ? -55.866 -2.100 12.663 1.00 76.38 969 LEU A C 1
ATOM 7568 O O . LEU A 1 969 ? -55.927 -2.493 13.824 1.00 76.38 969 LEU A O 1
ATOM 7572 N N . ARG A 1 970 ? -55.875 -0.795 12.369 1.00 73.00 970 ARG A N 1
ATOM 7573 C CA . ARG A 1 970 ? -55.897 0.285 13.369 1.00 73.00 970 ARG A CA 1
ATOM 7574 C C . ARG A 1 970 ? -57.149 0.222 14.248 1.00 73.00 970 ARG A C 1
ATOM 7576 O O . ARG A 1 970 ? -57.038 0.398 15.461 1.00 73.00 970 ARG A O 1
ATOM 7583 N N . ARG A 1 971 ? -58.315 -0.099 13.671 1.00 78.12 971 ARG A N 1
ATOM 7584 C CA . ARG A 1 971 ? -59.568 -0.352 14.409 1.00 78.12 971 ARG A CA 1
ATOM 7585 C C . ARG A 1 971 ? -59.469 -1.599 15.292 1.00 78.12 971 ARG A C 1
ATOM 7587 O O . ARG A 1 971 ? -59.815 -1.520 16.465 1.00 78.12 971 ARG A O 1
ATOM 7594 N N . TRP A 1 972 ? -58.949 -2.716 14.780 1.00 78.94 972 TRP A N 1
ATOM 7595 C CA . TRP A 1 972 ? -58.767 -3.942 15.571 1.00 78.94 972 TRP A CA 1
ATOM 7596 C C . TRP A 1 972 ? -57.791 -3.759 16.735 1.00 78.94 972 TRP A C 1
ATOM 7598 O O . TRP A 1 972 ? -58.125 -4.107 17.865 1.00 78.94 972 TRP A O 1
ATOM 7608 N N . LEU A 1 973 ? -56.614 -3.177 16.491 1.00 74.06 973 LEU A N 1
ATOM 7609 C CA . LEU A 1 973 ? -55.621 -2.903 17.533 1.00 74.06 973 LEU A CA 1
ATOM 7610 C C . LEU A 1 973 ? -56.151 -1.896 18.568 1.00 74.06 973 LEU A C 1
ATOM 7612 O O . LEU A 1 973 ? -55.934 -2.083 19.765 1.00 74.06 973 LEU A O 1
ATOM 7616 N N . GLY A 1 974 ? -56.883 -0.866 18.126 1.00 71.75 974 GLY A N 1
ATOM 7617 C CA . GLY A 1 974 ? -57.548 0.100 19.004 1.00 71.75 974 GLY A CA 1
ATOM 7618 C C . GLY A 1 974 ? -58.600 -0.549 19.904 1.00 71.75 974 GLY A C 1
ATOM 7619 O O . GLY A 1 974 ? -58.549 -0.375 21.120 1.00 71.75 974 GLY A O 1
ATOM 7620 N N . ASN A 1 975 ? -59.493 -1.361 19.332 1.00 71.75 975 ASN A N 1
ATOM 7621 C CA . ASN A 1 975 ? -60.490 -2.118 20.090 1.00 71.75 975 ASN A CA 1
ATOM 7622 C C . ASN A 1 975 ? -59.811 -3.046 21.110 1.00 71.75 975 ASN A C 1
ATOM 7624 O O . ASN A 1 975 ? -60.097 -2.957 22.301 1.00 71.75 975 ASN A O 1
ATOM 7628 N N . VAL A 1 976 ? -58.861 -3.886 20.678 1.00 66.69 976 VAL A N 1
ATOM 7629 C CA . VAL A 1 976 ? -58.133 -4.822 21.558 1.00 66.69 976 VAL A CA 1
ATOM 7630 C C . VAL A 1 976 ? -57.450 -4.095 22.725 1.00 66.69 976 VAL A C 1
ATOM 7632 O O . VAL A 1 976 ? -57.533 -4.564 23.860 1.00 66.69 976 VAL A O 1
ATOM 7635 N N . ALA A 1 977 ? -56.825 -2.938 22.485 1.00 59.06 977 ALA A N 1
ATOM 7636 C CA . ALA A 1 977 ? -56.185 -2.155 23.543 1.00 59.06 977 ALA A CA 1
ATOM 7637 C C . ALA A 1 977 ? -57.177 -1.610 24.588 1.00 59.06 977 ALA A C 1
ATOM 7639 O O . ALA A 1 977 ? -56.829 -1.539 25.766 1.00 59.06 977 ALA A O 1
ATOM 7640 N N . LEU A 1 978 ? -58.404 -1.258 24.185 1.00 55.69 978 LEU A N 1
ATOM 7641 C CA . LEU A 1 978 ? -59.442 -0.800 25.111 1.00 55.69 978 LEU A CA 1
ATOM 7642 C C . LEU A 1 978 ? -59.888 -1.932 26.050 1.00 55.69 978 LEU A C 1
ATOM 7644 O O . LEU A 1 978 ? -59.842 -1.755 27.267 1.00 55.69 978 LEU A O 1
ATOM 7648 N N . PHE A 1 979 ? -60.231 -3.114 25.524 1.00 57.03 979 PHE A N 1
ATOM 7649 C CA . PHE A 1 979 ? -60.766 -4.210 26.350 1.00 57.03 979 PHE A CA 1
ATOM 7650 C C . PHE A 1 979 ? -59.777 -4.725 27.401 1.00 57.03 979 PHE A C 1
ATOM 7652 O O . PHE A 1 979 ? -60.152 -4.881 28.563 1.00 57.03 979 PHE A O 1
ATOM 7659 N N . PHE A 1 980 ? -58.501 -4.911 27.049 1.00 55.56 980 PHE A N 1
ATOM 7660 C CA . PHE A 1 980 ? -57.497 -5.367 28.022 1.00 55.56 980 PHE A CA 1
ATOM 7661 C C . PHE A 1 980 ? -57.111 -4.305 29.070 1.00 55.56 980 PHE A C 1
ATOM 7663 O O . PHE A 1 980 ? -56.510 -4.656 30.088 1.00 55.56 980 PHE A O 1
ATOM 7670 N N . SER A 1 981 ? -57.473 -3.030 28.874 1.00 48.56 981 SER A N 1
ATOM 7671 C CA . SER A 1 981 ? -57.237 -1.978 29.874 1.00 48.56 981 SER A CA 1
ATOM 7672 C C . SER A 1 981 ? -58.203 -2.054 31.068 1.00 48.56 981 SER A C 1
ATOM 7674 O O . SER A 1 981 ? -57.795 -1.793 32.202 1.00 48.56 981 SER A O 1
ATOM 7676 N N . ASP A 1 982 ? -59.451 -2.480 30.838 1.00 44.41 982 ASP A N 1
ATOM 7677 C CA . ASP A 1 982 ? -60.533 -2.431 31.835 1.00 44.41 982 ASP A CA 1
ATOM 7678 C C . ASP A 1 982 ? -60.688 -3.755 32.619 1.00 44.41 982 ASP A C 1
ATOM 7680 O O . ASP A 1 982 ? -61.095 -3.779 33.781 1.00 44.41 982 ASP A O 1
ATOM 7684 N N . THR A 1 983 ? -60.245 -4.886 32.051 1.00 46.03 983 THR A N 1
ATOM 7685 C CA . THR A 1 983 ? -60.330 -6.228 32.678 1.00 46.03 983 THR A CA 1
ATOM 7686 C C . THR A 1 983 ? -59.465 -6.436 33.934 1.00 46.03 983 THR A C 1
ATOM 7688 O O . THR A 1 983 ? -59.414 -7.537 34.477 1.00 46.03 983 THR A O 1
ATOM 7691 N N . SER A 1 984 ? -58.767 -5.412 34.429 1.00 46.81 984 SER A N 1
ATOM 7692 C CA . SER A 1 984 ? -57.731 -5.541 35.468 1.00 46.81 984 SER A CA 1
ATOM 7693 C C . SER A 1 984 ? -58.221 -5.932 36.876 1.00 46.81 984 SER A C 1
ATOM 7695 O O . SER A 1 984 ? -57.385 -6.127 37.759 1.00 46.81 984 SER A O 1
ATOM 7697 N N . ASN A 1 985 ? -59.538 -6.032 37.120 1.00 46.59 985 ASN A N 1
ATOM 7698 C CA . ASN A 1 985 ? -60.076 -6.055 38.489 1.00 46.59 985 ASN A CA 1
ATOM 7699 C C . ASN A 1 985 ? -61.322 -6.942 38.745 1.00 46.59 985 ASN A C 1
ATOM 7701 O O . ASN A 1 985 ? -61.956 -6.787 39.790 1.00 46.59 985 ASN A O 1
ATOM 7705 N N . LYS A 1 986 ? -61.719 -7.854 37.835 1.00 48.72 986 LYS A N 1
ATOM 7706 C CA . LYS A 1 986 ? -62.856 -8.781 38.066 1.00 48.72 986 LYS A CA 1
ATOM 7707 C C . LYS A 1 986 ? -62.647 -10.193 37.498 1.00 48.72 986 LYS A C 1
ATOM 7709 O O . LYS A 1 986 ? -62.331 -10.348 36.330 1.00 48.72 986 LYS A O 1
ATOM 7714 N N . ASP A 1 987 ? -62.893 -11.171 38.373 1.00 49.84 987 ASP A N 1
ATOM 7715 C CA . ASP A 1 987 ? -63.185 -12.604 38.169 1.00 49.84 987 ASP A CA 1
ATOM 7716 C C . ASP A 1 987 ? -62.501 -13.355 36.989 1.00 49.84 987 ASP A C 1
ATOM 7718 O O . ASP A 1 987 ? -62.936 -13.238 35.843 1.00 49.84 987 ASP A O 1
ATOM 7722 N N . PRO A 1 988 ? -61.499 -14.224 37.253 1.00 50.25 988 PRO A N 1
ATOM 7723 C CA . PRO A 1 988 ? -60.795 -14.987 36.218 1.00 50.25 988 PRO A CA 1
ATOM 7724 C C . PRO A 1 988 ? -61.574 -16.202 35.666 1.00 50.25 988 PRO A C 1
ATOM 7726 O O . PRO A 1 988 ? -60.996 -16.983 34.912 1.00 50.25 988 PRO A O 1
ATOM 7729 N N . SER A 1 989 ? -62.837 -16.420 36.058 1.00 42.06 989 SER A N 1
ATOM 7730 C CA . SER A 1 989 ? -63.613 -17.618 35.681 1.00 42.06 989 SER A CA 1
ATOM 7731 C C . SER A 1 989 ? -64.462 -17.488 34.407 1.00 42.06 989 SER A C 1
ATOM 7733 O O . SER A 1 989 ? -64.994 -18.493 33.933 1.00 42.06 989 SER A O 1
ATOM 7735 N N . ARG A 1 990 ? -64.590 -16.287 33.823 1.00 41.16 990 ARG A N 1
ATOM 7736 C CA . ARG A 1 990 ? -65.335 -16.065 32.569 1.00 41.16 990 ARG A CA 1
ATOM 7737 C C . ARG A 1 990 ? -64.413 -16.076 31.341 1.00 41.16 990 ARG A C 1
ATOM 7739 O O . ARG A 1 990 ? -63.289 -15.582 31.435 1.00 41.16 990 ARG A O 1
ATOM 7746 N N . PRO A 1 991 ? -64.870 -16.578 30.176 1.00 41.28 991 PRO A N 1
ATOM 7747 C CA . PRO A 1 991 ? -64.143 -16.393 28.925 1.00 41.28 991 PRO A CA 1
ATOM 7748 C C . PRO A 1 991 ? -64.073 -14.897 28.588 1.00 41.28 991 PRO A C 1
ATOM 7750 O O . PRO A 1 991 ? -65.077 -14.191 28.671 1.00 41.28 991 PRO A O 1
ATOM 7753 N N . LEU A 1 992 ? -62.890 -14.406 28.213 1.00 50.34 992 LEU A N 1
ATOM 7754 C CA . LEU A 1 992 ? -62.752 -13.037 27.721 1.00 50.34 992 LEU A CA 1
ATOM 7755 C C . LEU A 1 992 ? -63.251 -12.959 26.272 1.00 50.34 992 LEU A C 1
ATOM 7757 O O . LEU A 1 992 ? -62.775 -13.708 25.422 1.00 50.34 992 LEU A O 1
ATOM 7761 N N . LEU A 1 993 ? -64.110 -11.969 26.015 1.00 40.88 993 LEU A N 1
ATOM 7762 C CA . LEU A 1 993 ? -64.517 -11.481 24.693 1.00 40.88 993 LEU A CA 1
ATOM 7763 C C . LEU A 1 993 ? -65.386 -12.451 23.858 1.00 40.88 993 LEU A C 1
ATOM 7765 O O . LEU A 1 993 ? -64.896 -13.160 22.977 1.00 40.88 993 LEU A O 1
ATOM 7769 N N . GLU A 1 994 ? -66.706 -12.408 24.061 1.00 37.69 994 GLU A N 1
ATOM 7770 C CA . GLU A 1 994 ? -67.654 -12.865 23.034 1.00 37.69 994 GLU A CA 1
ATOM 7771 C C . GLU A 1 994 ? -67.832 -11.759 21.981 1.00 37.69 994 GLU A C 1
ATOM 7773 O O . GLU A 1 994 ? -67.998 -10.586 22.312 1.00 37.69 994 GLU A O 1
ATOM 7778 N N . LEU A 1 995 ? -67.719 -12.127 20.701 1.00 36.03 995 LEU A N 1
ATOM 7779 C CA . LEU A 1 995 ? -67.718 -11.203 19.564 1.00 36.03 995 LEU A CA 1
ATOM 7780 C C . LEU A 1 995 ? -68.951 -11.431 18.692 1.00 36.03 995 LEU A C 1
ATOM 7782 O O . LEU A 1 995 ? -69.095 -12.476 18.056 1.00 36.03 995 LEU A O 1
ATOM 7786 N N . TRP A 1 996 ? -69.797 -10.411 18.618 1.00 36.94 996 TRP A N 1
ATOM 7787 C CA . TRP A 1 996 ? -70.958 -10.344 17.745 1.00 36.94 996 TRP A CA 1
ATOM 7788 C C . TRP A 1 996 ? -70.568 -9.725 16.395 1.00 36.94 996 TRP A C 1
ATOM 7790 O O . TRP A 1 996 ? -69.531 -9.070 16.254 1.00 36.94 996 TRP A O 1
ATOM 7800 N N . ARG A 1 997 ? -71.389 -9.939 15.363 1.00 36.03 997 ARG A N 1
ATOM 7801 C CA . ARG A 1 997 ? -71.141 -9.423 14.010 1.00 36.03 997 ARG A CA 1
ATOM 7802 C C . ARG A 1 997 ? -72.224 -8.425 13.618 1.00 36.03 997 ARG A C 1
ATOM 7804 O O . ARG A 1 997 ? -73.398 -8.773 13.594 1.00 36.03 997 ARG A O 1
ATOM 7811 N N . CYS A 1 998 ? -71.817 -7.210 13.268 1.00 43.56 998 CYS A N 1
ATOM 7812 C CA . CYS A 1 998 ? -72.685 -6.160 12.744 1.00 43.56 998 CYS A CA 1
ATOM 7813 C C . CYS A 1 998 ? -72.274 -5.776 11.312 1.00 43.56 998 CYS A C 1
ATOM 7815 O O . CYS A 1 998 ? -71.255 -6.234 10.790 1.00 43.56 998 CYS A O 1
ATOM 7817 N N . GLU A 1 999 ? -73.037 -4.887 10.673 1.00 34.91 999 GLU A N 1
ATOM 7818 C CA . GLU A 1 999 ? -72.774 -4.408 9.303 1.00 34.91 999 GLU A CA 1
ATOM 7819 C C . GLU A 1 999 ? -71.400 -3.729 9.124 1.00 34.91 999 GLU A C 1
ATOM 7821 O O . GLU A 1 999 ? -70.927 -3.570 8.002 1.00 34.91 999 GLU A O 1
ATOM 7826 N N . ARG A 1 1000 ? -70.743 -3.331 10.224 1.00 33.41 1000 ARG A N 1
ATOM 7827 C CA . ARG A 1 1000 ? -69.434 -2.653 10.226 1.00 33.41 1000 ARG A CA 1
ATOM 7828 C C . ARG A 1 1000 ? -68.257 -3.553 10.624 1.00 33.41 1000 ARG A C 1
ATOM 7830 O O . ARG A 1 1000 ? -67.131 -3.061 10.664 1.00 33.41 1000 ARG A O 1
ATOM 7837 N N . GLY A 1 1001 ? -68.490 -4.838 10.908 1.00 43.59 1001 GLY A N 1
ATOM 7838 C CA . GLY A 1 1001 ? -67.453 -5.805 11.287 1.00 43.59 1001 GLY A CA 1
ATOM 7839 C C . GLY A 1 1001 ? -67.817 -6.640 12.517 1.00 43.59 1001 GLY A C 1
ATOM 7840 O O . GLY A 1 1001 ? -68.991 -6.847 12.819 1.00 43.59 1001 GLY A O 1
ATOM 7841 N N . TRP A 1 1002 ? -66.800 -7.131 13.225 1.00 42.69 1002 TRP A N 1
ATOM 7842 C CA . TRP A 1 1002 ? -66.974 -7.770 14.532 1.00 42.69 1002 TRP A CA 1
ATOM 7843 C C . TRP A 1 1002 ? -66.884 -6.723 15.646 1.00 42.69 1002 TRP A C 1
ATOM 7845 O O . TRP A 1 1002 ? -65.986 -5.880 15.636 1.00 42.69 1002 TRP A O 1
ATOM 7855 N N . ALA A 1 1003 ? -67.799 -6.796 16.607 1.00 35.56 1003 ALA A N 1
ATOM 7856 C CA . ALA A 1 1003 ? -67.835 -5.964 17.803 1.00 35.56 1003 ALA A CA 1
ATOM 7857 C C . ALA A 1 1003 ? -68.190 -6.847 19.012 1.00 35.56 1003 ALA A C 1
ATOM 7859 O O . ALA A 1 1003 ? -69.070 -7.698 18.884 1.00 35.56 1003 ALA A O 1
ATOM 7860 N N . PRO A 1 1004 ? -67.513 -6.707 20.161 1.00 35.12 1004 PRO A N 1
ATOM 7861 C CA . PRO A 1 1004 ? -67.903 -7.424 21.370 1.00 35.12 1004 PRO A CA 1
ATOM 7862 C C . PRO A 1 1004 ? -69.199 -6.873 21.966 1.00 35.12 1004 PRO A C 1
ATOM 7864 O O . PRO A 1 1004 ? -69.614 -5.759 21.634 1.00 35.12 1004 PRO A O 1
ATOM 7867 N N . GLU A 1 1005 ? -69.801 -7.678 22.840 1.00 37.31 1005 GLU A N 1
ATOM 7868 C CA . GLU A 1 1005 ? -70.886 -7.272 23.750 1.00 37.31 1005 GLU A CA 1
ATOM 7869 C C . GLU A 1 1005 ? -70.353 -6.477 24.957 1.00 37.31 1005 GLU A C 1
ATOM 7871 O O . GLU A 1 1005 ? -69.275 -6.854 25.478 1.00 37.31 1005 GLU A O 1
#